Protein 6K63 (pdb70)

B-factor: mean 22.29, std 10.24, range [1.45, 107.23]

Radius of gyration: 31.81 Å; Cα contacts (8 Å, |Δi|>4): 2837; chains: 4; bounding box: 95×74×99 Å

CATH classification: 3.40.140.10 (+1 more: 3.40.140.10)

Nearest PDB structures (foldseek):
  6k63-assembly2_D  TM=1.001E+00  e=1.101E-65  Klebsiella pneumoniae subsp. pneumoniae MGH 78578
  1af2-assembly1_A  TM=9.969E-01  e=6.502E-58  Escherichia coli
  4eg2-assembly2_D  TM=9.544E-01  e=6.667E-39  Vibrio cholerae
  6l08-assembly1_A  TM=9.393E-01  e=1.745E-25  Arabidopsis thaliana
  6l08-assembly1_B  TM=9.240E-01  e=7.165E-24  Arabidopsis thaliana

Foldseek 3Di:
DDALCVVLLVVADPQLSVLCVVQVVPLQRQQKAQLVSLVSSCVSPVDDDLVVQVRCFSVLQSLAAPVPPPDGWKKWFQFPNNMIHIFIWYDFPQADPLQIAHNLNLRVLRCLQVQGQFTQEMETADDDDPLSLQVVCQGPCHQQHWYHYPPDDIDGSCVVAPPHDFVVVVVDDQGPSHFFAQDFDADDDPQSNQFVRLQRRAADPPQPKTKKKWFAFPVGDIFMFTWYATPVGSSTNGGLSSRVSSCSSSNHALVRTDAMEMEIAPPTPDDCVVVSCSRNVSSVHNHYYYDHTD/DLCPVVLVVADPQLSVLCVVQPPDLQNQQKAQLVSLVSSCVSPVDDSQVVQVRCQSVLLSLAAPVPPPDGWKKWFQFPNNMIHIFIWYDFPQADPLQIAHNLNLRVLRCLVVLRQFTQEMETADDDDPLSLQVVCQGPCHQQHWYHYPPDDIDTSCVVAPPDDFVVVVVDDQGRSHFFAQDFDADDDPQSNLFNRLQRRAADPPQPKTKKKWFAFPVGDIFMFTWYATPVGSSTNGGLSSRVSSQSSSNHALVRTDAMEMETAPPTPDDCVVVNCSRNVSRVYRHYYYHHTD/DLCVVVLVPADPQLSVLCVVCPVPLQNQQKFALVSLVSSCVSPVDDNLRVQVSCQSSLQSLAACVPPPRGWKKWWQFPNNMIHIFIWYDFPQADPLQTDHNLNLRVLRCLVVLRQFTQEMETADDDDPLSLQVVCQGPCHQQHWYRYPPDHTDTSCVVAPPHDFPVVVVDDQGRSHFFAQDFDADDDPQRNQFVRLQRRAADVPQPKTKKKWFAFPVGDIFMFTWYATPVGSSTHGGLSSRVSSCSSSPHALVRTAAMEMEIAPPGPDDCVVSNCSRSVSRVYNHYYYHHTD/DCPVVLVVADPLLSVLCVVCPVDLQNQQKAQLVSQVSSCVSDVDDDLVVQVRCFSRLQVLAAPVPPPRGWKKWWQFPNNMIHIFIWYDFPQADPLQTGHNLNLRVLSCLQVQGQATQEMETADDDDPLSLQVVCQAPCHQQYWYHYPPDDIDTSCVVAPPHDFVVVVPDDQGRSHFFAQDFDADDDPQRNQFVRLQRRAADPPQPKTKKKWFAFPVGDIFIFTWYAGPVGSSTNGGLSSRVSSQSSSNHALVRTAAMEMEIAPPTPDDCVVSNCSRNVSSVYNHYYYHHTD

Secondary structure (DSSP, 8-state):
---TTHHHHHTS-HHHHHHHTTTT-STT--SEE-HHHHHHHHHHH---HHHHHHHHHHHHHTT-EETTT----EEEEEETTS-EEEEE-EE-TTS-GGG-B-HHHHHHHHHHHTT---EEEEEESSPPPHHHHHHHTTBTTGGG-EEE-TTS--EEHHHHSTT---GGGGT--S-BTS-----PPP-SSHHHHHHHHHHHT-B-TTT---EEEEEEETTS-EEEEE-B--TTSTTPBPHHHHHHHHHHHTT--GGGEEEEEEEE-TT-SS--HHHHHHHHHHTT----EEEE--/-TTHHHHTTS-HHHHHHHTTTT-STT--SEE-HHHHHHHHHHH---HHHHHHHHHHHHHTT-EETTT----EEEEEETTS-EEEEE-EE-TTS-GGG-B-HHHHHHHHHHHTT---EEEEEESSPPPHHHHHHHTTBTTGGG-EEE-TTS--EEHHHHSTT---GGGGT--S-BTS-----PPP-SSHHHHHHHHHHHT-B-TTT---EEEEEEETTS-EEEEE-B--TTSTT-B-HHHHHHHHHHHTT--GGGEEEEEEEE-TT-SS--HHHHHHHHHHTT---EEEEE--/--SHHHHHTS-HHHHHHHHHHHHSTT--SEE-HHHHHHHHHHH---HHHHHHHHHHHHHTT-EETTT----EEEEEETTS-EEEEE-EE-TTS-GGG-B-HHHHHHHHHHHTT---EEEEEESSPPPHHHHHHHTTBTTGGG-EEE-TTS--EEHHHHSSS---GGGGT--S-BTS-----PPP-SSHHHHHHHHHHHT-B-TTT---EEEEEEETTS-EEEEE-B--TTSTT-B-HHHHHHHHHHHTT--GGGEEEEEEEE-TT-SS--HHHHHHHHHHTT---EEEEE--/--HHHHHTS-HHHHHHHTGGG-STT--SEE-HHHHHHHHHHSS--HHHHHHHHHHHHHTT-EETTT----EEEEEETTS-EEEEE-EE-TTS-GGG-B-HHHHHHHHHHHTT---EEEEEESS---HHHHHHHTTBTTGGG-EEE-SSSPPEEHHHHSTT---GGGGT--S-BTS-----PPP-SSHHHHHHHHHHHT-B-TTT---EEEEEEETTS-EEEEE-B--TTSTT-B-HHHHHHHHHHHTT--GGGEEEEEEEEETT-SS--HHHHHHHHHHTT---EEEEEE-

Organism: Klebsiella pneumoniae subsp. pneumoniae (strain ATCC 700721 / MGH 78578) (NCBI:txid272620)

Sequence (1169 aa):
MHSRFQAALTTLAADLQAAIAPMLADPHFPALLEADQVATLQHATGLDEDALAFALLPLAAACARPDLSHFNVGAIARGVSGRWYFGGNMEFLGATMQQTVHAEQSAISHAWLRGETSLRAITVNYTPCGHCRQFMNELNSGLALRIHLPGREAHALEHYLPDAFGPKDLEIKTLLMDEQDHGFPVSGDALTQAAIQAANRCHAPYSHSPSGVALELKDGTTIFSGSYAENAAFFNPTLPPLQGALNLLSLNGYDYPAIQRAILAEKADAALIQWDATVATLKALGCHNIERVLLGSRFQAALTTLAADLQAAIAPMLADPHFPALLEADQVATLQHATGLDEDALAFALLPLAAACARPDLSHFNVGAIARGVSGRWYFGGNMEFLGATMQQTVHAEQSAISHAWLRGETSLRAITVNYTPCGHCRQFMNELNSGLALRIHLPGREAHALEHYLPDAFGPKDLEIKTLLMDEQDHGFPVSGDALTQAAIQAANRCHAPYSHSPSGVALELKDGTIFSGSYAENAAFFNPTLPPLQGALNLLSLNGYDYPAIQRAILAEKADAALIQWDATVATLKALGCHNIERVLLGGSRFQAALTTLAADLQAAIAPMLADPHFPALLEADQVATLQHATGLDEDALAFALLPLAAACARPDLSHFNVGAIARGVSGRWYFGGNMEFLGATMQQTVHAEQSAISHAWLRGETSLRAITVNYTPCGHCRQFMNELNSGLALRIHLPGREAHALEHYLPDAFGPKDLEIKTLLMMDEQDHGFPVSGDALTQAAIQAANRCHAPYSHSPSGVALELKDGTIFSGSYAENAAFNPTLPPLQGALNLLSLNGYDYPAIQRAILAEKADAALIQWDATVATLKALGCHNIERVLLGRFQAALTTLAADLQAAIAPMLADPHFPALLEADQVATLQHATGLDEDALAFALLPLAAACARPDLSHFNVGAIARGVSGRWYFGGNMEFLGATMQQTVHAEQSAISHAWLRGETSLRAITVNYTPCGHCRQFMNELNSGLALRIHLPGREAHALEHYLPDAFGPKDLEIKTLLMDEQDHGFPVSGDALTQAAIQAANRCHAPYSHSPSGVALELKDGTIFSGSYAENAAFNPTLPPLQGALNLLSLNGYDYPAIQRAILAEKADAALIQWDATVATLKALGCHNIERVLLG

Structure (mmCIF, N/CA/C/O backbone):
data_6K63
#
_entry.id   6K63
#
_cell.length_a   151.748
_cell.length_b   151.748
_cell.length_c   120.155
_cell.angle_alpha   90.00
_cell.angle_beta   90.00
_cell.angle_gamma   120.00
#
_symmetry.space_group_name_H-M   'P 32 2 1'
#
loop_
_entity.id
_entity.type
_entity.pdbx_description
1 polymer 'Cytidine deaminase'
2 non-polymer '1,4-DIETHYLENE DIOXIDE'
3 non-polymer 'ZINC ION'
4 water water
#
loop_
_atom_site.group_PDB
_atom_site.id
_atom_site.type_symbol
_atom_site.label_atom_id
_atom_site.label_alt_id
_atom_site.label_comp_id
_atom_site.label_asym_id
_atom_site.label_entity_id
_atom_site.label_seq_id
_atom_site.pdbx_PDB_ins_code
_atom_site.Cartn_x
_atom_site.Cartn_y
_atom_site.Cartn_z
_atom_site.occupancy
_atom_site.B_iso_or_equiv
_atom_site.auth_seq_id
_atom_site.auth_comp_id
_atom_site.auth_asym_id
_atom_site.auth_atom_id
_atom_site.pdbx_PDB_model_num
ATOM 1 N N . MET A 1 1 ? 54.827 -59.397 28.537 1.00 72.05 1 MET A N 1
ATOM 2 C CA . MET A 1 1 ? 54.987 -58.091 27.908 1.00 73.71 1 MET A CA 1
ATOM 3 C C . MET A 1 1 ? 55.755 -58.212 26.589 1.00 74.99 1 MET A C 1
ATOM 4 O O . MET A 1 1 ? 56.300 -57.227 26.085 1.00 76.86 1 MET A O 1
ATOM 9 N N . HIS A 1 2 ? 55.789 -59.423 26.035 1.00 75.36 2 HIS A N 1
ATOM 10 C CA . HIS A 1 2 ? 56.506 -59.669 24.790 1.00 69.36 2 HIS A CA 1
ATOM 11 C C . HIS A 1 2 ? 55.855 -58.931 23.625 1.00 64.53 2 HIS A C 1
ATOM 12 O O . HIS A 1 2 ? 54.635 -58.754 23.577 1.00 69.57 2 HIS A O 1
ATOM 19 N N . SER A 1 3 ? 56.687 -58.500 22.676 1.00 59.82 3 SER A N 1
ATOM 20 C CA . SER A 1 3 ? 56.182 -57.851 21.465 1.00 48.51 3 SER A CA 1
ATOM 21 C C . SER A 1 3 ? 57.216 -57.980 20.360 1.00 43.09 3 SER A C 1
ATOM 22 O O . SER A 1 3 ? 58.366 -57.559 20.530 1.00 41.64 3 SER A O 1
ATOM 25 N N . ARG A 1 4 ? 56.805 -58.538 19.223 1.00 35.67 4 ARG A N 1
ATOM 26 C CA . ARG A 1 4 ? 57.699 -58.654 18.083 1.00 34.20 4 ARG A CA 1
ATOM 27 C C . ARG A 1 4 ? 58.012 -57.303 17.447 1.00 27.07 4 ARG A C 1
ATOM 28 O O . ARG A 1 4 ? 58.885 -57.243 16.575 1.00 22.05 4 ARG A O 1
ATOM 36 N N . PHE A 1 5 ? 57.345 -56.222 17.873 1.00 21.07 5 PHE A N 1
ATOM 37 C CA . PHE A 1 5 ? 57.518 -54.899 17.282 1.00 25.95 5 PHE A CA 1
ATOM 38 C C . PHE A 1 5 ? 58.455 -53.983 18.066 1.00 23.97 5 PHE A C 1
ATOM 39 O O . PHE A 1 5 ? 58.881 -52.959 17.521 1.00 22.32 5 PHE A O 1
ATOM 47 N N . GLN A 1 6 ? 58.808 -54.335 19.306 1.00 25.51 6 GLN A N 1
ATOM 48 C CA . GLN A 1 6 ? 59.496 -53.400 20.198 1.00 24.37 6 GLN A CA 1
ATOM 49 C C . GLN A 1 6 ? 60.785 -52.867 19.580 1.00 27.14 6 GLN A C 1
ATOM 50 O O . GLN A 1 6 ? 60.978 -51.651 19.471 1.00 22.41 6 GLN A O 1
ATOM 56 N N . ALA A 1 7 ? 61.677 -53.767 19.157 1.00 21.94 7 ALA A N 1
ATOM 57 C CA . ALA A 1 7 ? 62.950 -53.329 18.592 1.00 20.26 7 ALA A CA 1
ATOM 58 C C . ALA A 1 7 ? 62.738 -52.488 17.339 1.00 27.65 7 ALA A C 1
ATOM 59 O O . ALA A 1 7 ? 63.360 -51.429 17.176 1.00 25.80 7 ALA A O 1
ATOM 61 N N . ALA A 1 8 ? 61.861 -52.941 16.433 1.00 19.98 8 ALA A N 1
ATOM 62 C CA . ALA A 1 8 ? 61.606 -52.166 15.219 1.00 16.81 8 ALA A CA 1
ATOM 63 C C . ALA A 1 8 ? 61.015 -50.798 15.548 1.00 17.26 8 ALA A C 1
ATOM 64 O O . ALA A 1 8 ? 61.333 -49.800 14.890 1.00 16.57 8 ALA A O 1
ATOM 66 N N . LEU A 1 9 ? 60.143 -50.736 16.557 1.00 19.47 9 LEU A N 1
ATOM 67 C CA . LEU A 1 9 ? 59.528 -49.469 16.941 1.00 21.83 9 LEU A CA 1
ATOM 68 C C . LEU A 1 9 ? 60.574 -48.424 17.302 1.00 23.86 9 LEU A C 1
ATOM 69 O O . LEU A 1 9 ? 60.434 -47.252 16.935 1.00 19.20 9 LEU A O 1
ATOM 74 N N . THR A 1 10 ? 61.642 -48.834 18.005 1.00 19.26 10 THR A N 1
ATOM 75 C CA . THR A 1 10 ? 62.690 -47.893 18.393 1.00 25.22 10 THR A CA 1
ATOM 76 C C . THR A 1 10 ? 63.326 -47.215 17.193 1.00 23.71 10 THR A C 1
ATOM 77 O O . THR A 1 10 ? 63.897 -46.130 17.344 1.00 33.13 10 THR A O 1
ATOM 81 N N . THR A 1 11 ? 63.250 -47.826 16.011 1.00 26.20 11 THR A N 1
ATOM 82 C CA . THR A 1 11 ? 63.829 -47.261 14.797 1.00 19.47 11 THR A CA 1
ATOM 83 C C . THR A 1 11 ? 62.889 -46.314 14.062 1.00 20.69 11 THR A C 1
ATOM 84 O O . THR A 1 11 ? 63.308 -45.693 13.084 1.00 23.73 11 THR A O 1
ATOM 88 N N . LEU A 1 12 ? 61.639 -46.191 14.494 1.00 20.10 12 LEU A N 1
ATOM 89 C CA . LEU A 1 12 ? 60.670 -45.340 13.820 1.00 17.06 12 LEU A CA 1
ATOM 90 C C . LEU A 1 12 ? 60.717 -43.924 14.390 1.00 13.53 12 LEU A C 1
ATOM 91 O O . LEU A 1 12 ? 61.117 -43.708 15.532 1.00 14.02 12 LEU A O 1
ATOM 96 N N . ALA A 1 13 ? 60.294 -42.956 13.579 1.00 16.68 13 ALA A N 1
ATOM 97 C CA . ALA A 1 13 ? 60.140 -41.592 14.072 1.00 19.53 13 ALA A CA 1
ATOM 98 C C . ALA A 1 13 ? 59.214 -41.573 15.289 1.00 16.26 13 ALA A C 1
ATOM 99 O O . ALA A 1 13 ? 58.304 -42.396 15.414 1.00 10.88 13 ALA A O 1
ATOM 101 N N . ALA A 1 14 ? 59.470 -40.631 16.205 1.00 11.78 14 ALA A N 1
ATOM 102 C CA . ALA A 1 14 ? 58.693 -40.555 17.438 1.00 12.87 14 ALA A CA 1
ATOM 103 C C . ALA A 1 14 ? 57.207 -40.306 17.171 1.00 14.46 14 ALA A C 1
ATOM 104 O O . ALA A 1 14 ? 56.344 -40.848 17.877 1.00 15.19 14 ALA A O 1
ATOM 106 N N . ASP A 1 15 ? 56.878 -39.491 16.164 1.00 13.35 15 ASP A N 1
ATOM 107 C CA . ASP A 1 15 ? 55.460 -39.209 15.937 1.00 13.25 15 ASP A CA 1
ATOM 108 C C . ASP A 1 15 ? 54.723 -40.453 15.435 1.00 13.45 15 ASP A C 1
ATOM 109 O O . ASP A 1 15 ? 53.583 -40.709 15.844 1.00 10.64 15 ASP A O 1
ATOM 114 N N . LEU A 1 16 ? 55.372 -41.264 14.595 1.00 13.81 16 LEU A N 1
ATOM 115 C CA . LEU A 1 16 ? 54.740 -42.494 14.104 1.00 13.64 16 LEU A CA 1
ATOM 116 C C . LEU A 1 16 ? 54.613 -43.535 15.212 1.00 14.69 16 LEU A C 1
ATOM 117 O O . LEU A 1 16 ? 53.587 -44.224 15.312 1.00 14.91 16 LEU A O 1
ATOM 122 N N . GLN A 1 17 ? 55.643 -43.659 16.056 1.00 15.69 17 GLN A N 1
ATOM 123 C CA . GLN A 1 17 ? 55.552 -44.515 17.236 1.00 17.23 17 GLN A CA 1
ATOM 124 C C . GLN A 1 17 ? 54.328 -44.174 18.072 1.00 21.38 17 GLN A C 1
ATOM 125 O O . GLN A 1 17 ? 53.549 -45.059 18.449 1.00 21.09 17 GLN A O 1
ATOM 131 N N . ALA A 1 18 ? 54.162 -42.890 18.401 1.00 16.19 18 ALA A N 1
ATOM 132 C CA . ALA A 1 18 ? 53.027 -42.490 19.223 1.00 17.96 18 ALA A CA 1
ATOM 133 C C . ALA A 1 18 ? 51.712 -42.777 18.512 1.00 17.21 18 ALA A C 1
ATOM 134 O O . ALA A 1 18 ? 50.751 -43.236 19.137 1.00 16.80 18 ALA A O 1
ATOM 136 N N . ALA A 1 19 ? 51.659 -42.536 17.197 1.00 15.60 19 ALA A N 1
ATOM 137 C CA . ALA A 1 19 ? 50.407 -42.703 16.454 1.00 18.75 19 ALA A CA 1
ATOM 138 C C . ALA A 1 19 ? 49.998 -44.167 16.348 1.00 19.12 19 ALA A C 1
ATOM 139 O O . ALA A 1 19 ? 48.814 -44.500 16.467 1.00 19.70 19 ALA A O 1
ATOM 141 N N . ILE A 1 20 ? 50.951 -45.055 16.096 1.00 17.79 20 ILE A N 1
ATOM 142 C CA . ILE A 1 20 ? 50.597 -46.446 15.868 1.00 16.77 20 ILE A CA 1
ATOM 143 C C . ILE A 1 20 ? 50.550 -47.276 17.149 1.00 23.92 20 ILE A C 1
ATOM 144 O O . ILE A 1 20 ? 49.948 -48.363 17.149 1.00 20.96 20 ILE A O 1
ATOM 149 N N . ALA A 1 21 ? 51.155 -46.794 18.240 1.00 22.79 21 ALA A N 1
ATOM 150 C CA . ALA A 1 21 ? 51.161 -47.533 19.504 1.00 28.23 21 ALA A CA 1
ATOM 151 C C . ALA A 1 21 ? 49.787 -48.040 19.922 1.00 22.75 21 ALA A C 1
ATOM 152 O O . ALA A 1 21 ? 49.673 -49.233 20.243 1.00 28.06 21 ALA A O 1
ATOM 154 N N . PRO A 1 22 ? 48.720 -47.229 19.939 1.00 27.22 22 PRO A N 1
ATOM 155 C CA . PRO A 1 22 ? 47.402 -47.796 20.273 1.00 27.30 22 PRO A CA 1
ATOM 156 C C . PRO A 1 22 ? 46.961 -48.899 19.322 1.00 29.47 22 PRO A C 1
ATOM 157 O O . PRO A 1 22 ? 46.212 -49.796 19.734 1.00 28.00 22 PRO A O 1
ATOM 161 N N . MET A 1 23 ? 47.403 -48.866 18.062 1.00 23.36 23 MET A N 1
ATOM 162 C CA . MET A 1 23 ? 46.978 -49.889 17.115 1.00 23.76 23 MET A CA 1
ATOM 163 C C . MET A 1 23 ? 47.717 -51.199 17.335 1.00 21.73 23 MET A C 1
ATOM 164 O O . MET A 1 23 ? 47.160 -52.271 17.073 1.00 27.14 23 MET A O 1
ATOM 169 N N . LEU A 1 24 ? 48.955 -51.142 17.814 1.00 25.00 24 LEU A N 1
ATOM 170 C CA . LEU A 1 24 ? 49.762 -52.332 18.044 1.00 23.43 24 LEU A CA 1
ATOM 171 C C . LEU A 1 24 ? 49.600 -52.903 19.450 1.00 33.08 24 LEU A C 1
ATOM 172 O O . LEU A 1 24 ? 50.312 -53.850 19.798 1.00 29.72 24 LEU A O 1
ATOM 177 N N . ALA A 1 25 ? 48.710 -52.340 20.271 1.00 30.71 25 ALA A N 1
ATOM 178 C CA . ALA A 1 25 ? 48.594 -52.801 21.654 1.00 39.99 25 ALA A CA 1
ATOM 179 C C . ALA A 1 25 ? 48.143 -54.257 21.717 1.00 39.74 25 ALA A C 1
ATOM 180 O O . ALA A 1 25 ? 48.638 -55.033 22.543 1.00 37.08 25 ALA A O 1
ATOM 182 N N . ASP A 1 26 ? 47.212 -54.641 20.856 1.00 40.69 26 ASP A N 1
ATOM 183 C CA . ASP A 1 26 ? 46.779 -56.029 20.784 1.00 32.08 26 ASP A CA 1
ATOM 184 C C . ASP A 1 26 ? 47.953 -56.910 20.364 1.00 34.79 26 ASP A C 1
ATOM 185 O O . ASP A 1 26 ? 48.589 -56.638 19.338 1.00 34.06 26 ASP A O 1
ATOM 190 N N . PRO A 1 27 ? 48.283 -57.958 21.128 1.00 48.78 27 PRO A N 1
ATOM 191 C CA . PRO A 1 27 ? 49.355 -58.869 20.687 1.00 34.46 27 PRO A CA 1
ATOM 192 C C . PRO A 1 27 ? 49.079 -59.501 19.334 1.00 45.74 27 PRO A C 1
ATOM 193 O O . PRO A 1 27 ? 50.027 -59.837 18.609 1.00 37.66 27 PRO A O 1
ATOM 197 N N . HIS A 1 28 ? 47.807 -59.668 18.969 1.00 31.89 28 HIS A N 1
ATOM 198 C CA . HIS A 1 28 ? 47.418 -60.245 17.689 1.00 30.44 28 HIS A CA 1
ATOM 199 C C . HIS A 1 28 ? 46.883 -59.168 16.757 1.00 26.98 28 HIS A C 1
ATOM 200 O O . HIS A 1 28 ? 45.887 -59.355 16.058 1.00 31.38 28 HIS A O 1
ATOM 207 N N . PHE A 1 29 ? 47.558 -58.019 16.772 1.00 29.34 29 PHE A N 1
ATOM 208 C CA . PHE A 1 29 ? 47.362 -56.988 15.770 1.00 30.91 29 PHE A CA 1
ATOM 209 C C . PHE A 1 29 ? 47.411 -57.621 14.380 1.00 18.64 29 PHE A C 1
ATOM 210 O O . PHE A 1 29 ? 48.332 -58.406 14.094 1.00 20.96 29 PHE A O 1
ATOM 218 N N . PRO A 1 30 ? 46.440 -57.337 13.508 1.00 18.33 30 PRO A N 1
ATOM 219 C CA . PRO A 1 30 ? 46.308 -58.101 12.258 1.00 17.59 30 PRO A CA 1
ATOM 220 C C . PRO A 1 30 ? 47.281 -57.727 11.147 1.00 19.78 30 PRO A C 1
ATOM 221 O O . PRO A 1 30 ? 47.145 -58.274 10.042 1.00 13.95 30 PRO A O 1
ATOM 225 N N . ALA A 1 31 ? 48.244 -56.820 11.376 1.00 13.97 31 ALA A N 1
ATOM 226 C CA . ALA A 1 31 ? 49.279 -56.514 10.375 1.00 11.80 31 ALA A CA 1
ATOM 227 C C . ALA A 1 31 ? 48.678 -55.947 9.091 1.00 15.74 31 ALA A C 1
ATOM 228 O O . ALA A 1 31 ? 49.175 -56.185 7.980 1.00 16.09 31 ALA A O 1
ATOM 230 N N . LEU A 1 32 ? 47.590 -55.202 9.243 1.00 13.04 32 LEU A N 1
ATOM 231 C CA . LEU A 1 32 ? 46.977 -54.466 8.153 1.00 12.54 32 LEU A CA 1
ATOM 232 C C . LEU A 1 32 ? 46.386 -53.203 8.755 1.00 17.19 32 LEU A C 1
ATOM 233 O O . LEU A 1 32 ? 46.140 -53.132 9.962 1.00 19.54 32 LEU A O 1
ATOM 238 N N . LEU A 1 33 ? 46.170 -52.198 7.915 1.00 11.92 33 LEU A N 1
ATOM 239 C CA . LEU A 1 33 ? 45.600 -50.938 8.365 1.00 18.20 33 LEU A CA 1
ATOM 240 C C . LEU A 1 33 ? 44.319 -50.673 7.596 1.00 17.48 33 LEU A C 1
ATOM 241 O O . LEU A 1 33 ? 44.317 -50.734 6.364 1.00 15.60 33 LEU A O 1
ATOM 246 N N . GLU A 1 34 ? 43.238 -50.384 8.320 1.00 19.68 34 GLU A N 1
ATOM 247 C CA . GLU A 1 34 ? 42.029 -49.915 7.659 1.00 20.35 34 GLU A CA 1
ATOM 248 C C . GLU A 1 34 ? 42.294 -48.545 7.052 1.00 21.58 34 GLU A C 1
ATOM 249 O O . GLU A 1 34 ? 43.236 -47.847 7.440 1.00 15.55 34 GLU A O 1
ATOM 255 N N . ALA A 1 35 ? 41.464 -48.169 6.074 1.00 15.08 35 ALA A N 1
ATOM 256 C CA . ALA A 1 35 ? 41.639 -46.871 5.427 1.00 16.36 35 ALA A CA 1
ATOM 257 C C . ALA A 1 35 ? 41.593 -45.738 6.445 1.00 24.68 35 ALA A C 1
ATOM 258 O O . ALA A 1 35 ? 42.350 -44.765 6.335 1.00 17.07 35 ALA A O 1
ATOM 260 N N . ASP A 1 36 ? 40.716 -45.854 7.448 1.00 14.18 36 ASP A N 1
ATOM 261 C CA . ASP A 1 36 ? 40.619 -44.831 8.479 1.00 23.99 36 ASP A CA 1
ATOM 262 C C . ASP A 1 36 ? 41.872 -44.798 9.348 1.00 21.18 36 ASP A C 1
ATOM 263 O O . ASP A 1 36 ? 42.255 -43.734 9.845 1.00 21.07 36 ASP A O 1
ATOM 268 N N . GLN A 1 37 ? 42.531 -45.942 9.521 1.00 14.49 37 GLN A N 1
ATOM 269 C CA . GLN A 1 37 ? 43.773 -45.967 10.276 1.00 20.42 37 GLN A CA 1
ATOM 270 C C . GLN A 1 37 ? 44.920 -45.356 9.479 1.00 19.29 37 GLN A C 1
ATOM 271 O O . GLN A 1 37 ? 45.776 -44.675 10.051 1.00 21.27 37 GLN A O 1
ATOM 277 N N . VAL A 1 38 ? 44.959 -45.586 8.162 1.00 13.13 38 VAL A N 1
ATOM 278 C CA . VAL A 1 38 ? 45.938 -44.888 7.330 1.00 18.09 38 VAL A CA 1
ATOM 279 C C . VAL A 1 38 ? 45.772 -43.379 7.471 1.00 17.16 38 VAL A C 1
ATOM 280 O O . VAL A 1 38 ? 46.757 -42.643 7.602 1.00 15.59 38 VAL A O 1
ATOM 284 N N . ALA A 1 39 ? 44.525 -42.896 7.442 1.00 16.78 39 ALA A N 1
ATOM 285 C CA . ALA A 1 39 ? 44.272 -41.463 7.581 1.00 17.46 39 ALA A CA 1
ATOM 286 C C . ALA A 1 39 ? 44.714 -40.954 8.946 1.00 15.89 39 ALA A C 1
ATOM 287 O O . ALA A 1 39 ? 45.273 -39.855 9.060 1.00 17.91 39 ALA A O 1
ATOM 289 N N . THR A 1 40 ? 44.490 -41.750 9.991 1.00 14.35 40 THR A N 1
ATOM 290 C CA . THR A 1 40 ? 44.886 -41.338 11.330 1.00 21.19 40 THR A CA 1
ATOM 291 C C . THR A 1 40 ? 46.396 -41.207 11.437 1.00 18.81 40 THR A C 1
ATOM 292 O O . THR A 1 40 ? 46.902 -40.240 12.018 1.00 18.69 40 THR A O 1
ATOM 296 N N . LEU A 1 41 ? 47.137 -42.155 10.858 1.00 13.63 41 LEU A N 1
ATOM 297 C CA . LEU A 1 41 ? 48.594 -42.059 10.894 1.00 16.32 41 LEU A CA 1
ATOM 298 C C . LEU A 1 41 ? 49.095 -40.876 10.065 1.00 13.63 41 LEU A C 1
ATOM 299 O O . LEU A 1 41 ? 50.034 -40.179 10.475 1.00 17.11 41 LEU A O 1
ATOM 304 N N . GLN A 1 42 ? 48.485 -40.626 8.902 1.00 11.09 42 GLN A N 1
ATOM 305 C CA . GLN A 1 42 ? 48.892 -39.471 8.098 1.00 15.34 42 GLN A CA 1
ATOM 306 C C . GLN A 1 42 ? 48.681 -38.167 8.856 1.00 16.90 42 GLN A C 1
ATOM 307 O O . GLN A 1 42 ? 49.536 -37.273 8.825 1.00 19.11 42 GLN A O 1
ATOM 313 N N . HIS A 1 43 ? 47.540 -38.040 9.531 1.00 17.19 43 HIS A N 1
ATOM 314 C CA . HIS A 1 43 ? 47.270 -36.856 10.344 1.00 21.16 43 HIS A CA 1
ATOM 315 C C . HIS A 1 43 ? 48.284 -36.704 11.471 1.00 21.95 43 HIS A C 1
ATOM 316 O O . HIS A 1 43 ? 48.760 -35.596 11.747 1.00 20.69 43 HIS A O 1
ATOM 323 N N . ALA A 1 44 ? 48.632 -37.804 12.131 1.00 13.85 44 ALA A N 1
ATOM 324 C CA . ALA A 1 44 ? 49.488 -37.749 13.306 1.00 17.72 44 ALA A CA 1
ATOM 325 C C . ALA A 1 44 ? 50.965 -37.629 12.967 1.00 16.49 44 ALA A C 1
ATOM 326 O O . ALA A 1 44 ? 51.764 -37.384 13.879 1.00 14.08 44 ALA A O 1
ATOM 328 N N . THR A 1 45 ? 51.343 -37.796 11.688 1.00 13.78 45 THR A N 1
ATOM 329 C CA . THR A 1 45 ? 52.720 -37.662 11.238 1.00 16.91 45 THR A CA 1
ATOM 330 C C . THR A 1 45 ? 52.934 -36.589 10.176 1.00 19.85 45 THR A C 1
ATOM 331 O O . THR A 1 45 ? 54.075 -36.163 9.988 1.00 14.80 45 THR A O 1
ATOM 335 N N . GLY A 1 46 ? 51.892 -36.166 9.464 1.00 20.41 46 GLY A N 1
ATOM 336 C CA . GLY A 1 46 ? 52.049 -35.281 8.329 1.00 19.86 46 GLY A CA 1
ATOM 337 C C . GLY A 1 46 ? 52.618 -35.916 7.077 1.00 20.34 46 GLY A C 1
ATOM 338 O O . GLY A 1 46 ? 52.831 -35.209 6.093 1.00 21.36 46 GLY A O 1
ATOM 339 N N . LEU A 1 47 ? 52.885 -37.218 7.072 1.00 21.16 47 LEU A N 1
ATOM 340 C CA . LEU A 1 47 ? 53.483 -37.853 5.902 1.00 16.82 47 LEU A CA 1
ATOM 341 C C . LEU A 1 47 ? 52.438 -38.059 4.811 1.00 18.79 47 LEU A C 1
ATOM 342 O O . LEU A 1 47 ? 51.283 -38.390 5.100 1.00 18.99 47 LEU A O 1
ATOM 347 N N . ASP A 1 48 ? 52.837 -37.864 3.551 1.00 22.39 48 ASP A N 1
ATOM 348 C CA . ASP A 1 48 ? 51.963 -38.320 2.481 1.00 23.33 48 ASP A CA 1
ATOM 349 C C . ASP A 1 48 ? 52.005 -39.848 2.415 1.00 22.03 48 ASP A C 1
ATOM 350 O O . ASP A 1 48 ? 52.752 -40.513 3.143 1.00 15.26 48 ASP A O 1
ATOM 355 N N . GLU A 1 49 ? 51.172 -40.413 1.542 1.00 16.93 49 GLU A N 1
ATOM 356 C CA . GLU A 1 49 ? 50.956 -41.857 1.547 1.00 17.60 49 GLU A CA 1
ATOM 357 C C . GLU A 1 49 ? 52.236 -42.625 1.246 1.00 16.92 49 GLU A C 1
ATOM 358 O O . GLU A 1 49 ? 52.553 -43.601 1.935 1.00 16.58 49 GLU A O 1
ATOM 364 N N . ASP A 1 50 ? 52.979 -42.220 0.205 1.00 13.50 50 ASP A N 1
ATOM 365 C CA . ASP A 1 50 ? 54.196 -42.956 -0.143 1.00 14.78 50 ASP A CA 1
ATOM 366 C C . ASP A 1 50 ? 55.190 -42.968 1.014 1.00 17.28 50 ASP A C 1
ATOM 367 O O . ASP A 1 50 ? 55.782 -44.012 1.325 1.00 13.95 50 ASP A O 1
ATOM 372 N N . ALA A 1 51 ? 55.392 -41.813 1.663 1.00 14.33 51 ALA A N 1
ATOM 373 C CA . ALA A 1 51 ? 56.384 -41.726 2.732 1.00 14.56 51 ALA A CA 1
ATOM 374 C C . ALA A 1 51 ? 55.946 -42.523 3.955 1.00 11.34 51 ALA A C 1
ATOM 375 O O . ALA A 1 51 ? 56.777 -43.140 4.633 1.00 15.31 51 ALA A O 1
ATOM 377 N N . LEU A 1 52 ? 54.644 -42.524 4.254 1.00 13.46 52 LEU A N 1
ATOM 378 C CA . LEU A 1 52 ? 54.158 -43.313 5.377 1.00 13.23 52 LEU A CA 1
ATOM 379 C C . LEU A 1 52 ? 54.360 -44.800 5.116 1.00 15.03 52 LEU A C 1
ATOM 380 O O . LEU A 1 52 ? 54.763 -45.545 6.018 1.00 12.74 52 LEU A O 1
ATOM 385 N N . ALA A 1 53 ? 54.103 -45.245 3.882 1.00 12.27 53 ALA A N 1
ATOM 386 C CA . ALA A 1 53 ? 54.331 -46.646 3.542 1.00 15.61 53 ALA A CA 1
ATOM 387 C C . ALA A 1 53 ? 55.794 -47.021 3.749 1.00 15.36 53 ALA A C 1
ATOM 388 O O . ALA A 1 53 ? 56.102 -48.047 4.369 1.00 11.79 53 ALA A O 1
ATOM 390 N N . PHE A 1 54 ? 56.715 -46.186 3.253 1.00 12.25 54 PHE A N 1
ATOM 391 C CA . PHE A 1 54 ? 58.136 -46.438 3.493 1.00 14.17 54 PHE A CA 1
ATOM 392 C C . PHE A 1 54 ? 58.434 -46.495 4.986 1.00 14.22 54 PHE A C 1
ATOM 393 O O . PHE A 1 54 ? 59.156 -47.382 5.453 1.00 12.27 54 PHE A O 1
ATOM 401 N N . ALA A 1 55 ? 57.864 -45.565 5.758 1.00 15.32 55 ALA A N 1
ATOM 402 C CA . ALA A 1 55 ? 58.186 -45.492 7.181 1.00 14.98 55 ALA A CA 1
ATOM 403 C C . ALA A 1 55 ? 57.659 -46.702 7.945 1.00 13.25 55 ALA A C 1
ATOM 404 O O . ALA A 1 55 ? 58.194 -47.044 9.006 1.00 14.59 55 ALA A O 1
ATOM 406 N N . LEU A 1 56 ? 56.631 -47.369 7.419 1.00 14.32 56 LEU A N 1
ATOM 407 C CA . LEU A 1 56 ? 56.053 -48.536 8.074 1.00 11.45 56 LEU A CA 1
ATOM 408 C C . LEU A 1 56 ? 56.781 -49.827 7.748 1.00 11.63 56 LEU A C 1
ATOM 409 O O . LEU A 1 56 ? 56.554 -50.828 8.435 1.00 15.56 56 LEU A O 1
ATOM 414 N N . LEU A 1 57 ? 57.622 -49.836 6.713 1.00 12.29 57 LEU A N 1
ATOM 415 C CA . LEU A 1 57 ? 58.286 -51.072 6.295 1.00 11.31 57 LEU A CA 1
ATOM 416 C C . LEU A 1 57 ? 59.008 -51.820 7.413 1.00 13.79 57 LEU A C 1
ATOM 417 O O . LEU A 1 57 ? 58.959 -53.060 7.403 1.00 12.14 57 LEU A O 1
ATOM 422 N N . PRO A 1 58 ? 59.703 -51.172 8.368 1.00 13.81 58 PRO A N 1
ATOM 423 C CA . PRO A 1 58 ? 60.327 -51.955 9.445 1.00 15.30 58 PRO A CA 1
ATOM 424 C C . PRO A 1 58 ? 59.335 -52.745 10.281 1.00 12.87 58 PRO A C 1
ATOM 425 O O . PRO A 1 58 ? 59.720 -53.784 10.838 1.00 10.74 58 PRO A O 1
ATOM 429 N N . LEU A 1 59 ? 58.076 -52.291 10.405 1.00 12.14 59 LEU A N 1
ATOM 430 C CA . LEU A 1 59 ? 57.095 -53.079 11.153 1.00 13.06 59 LEU A CA 1
ATOM 431 C C . LEU A 1 59 ? 56.643 -54.299 10.359 1.00 13.55 59 LEU A C 1
ATOM 432 O O . LEU A 1 59 ? 56.392 -55.362 10.941 1.00 16.39 59 LEU A O 1
ATOM 437 N N . ALA A 1 60 ? 56.515 -54.160 9.034 1.00 11.98 60 ALA A N 1
ATOM 438 C CA . ALA A 1 60 ? 56.238 -55.321 8.197 1.00 13.46 60 ALA A CA 1
ATOM 439 C C . ALA A 1 60 ? 57.386 -56.315 8.265 1.00 11.42 60 ALA A C 1
ATOM 440 O O . ALA A 1 60 ? 57.171 -57.516 8.469 1.00 13.90 60 ALA A O 1
ATOM 442 N N . ALA A 1 61 ? 58.625 -55.823 8.123 1.00 13.17 61 ALA A N 1
ATOM 443 C CA . ALA A 1 61 ? 59.787 -56.709 8.184 1.00 15.16 61 ALA A CA 1
ATOM 444 C C . ALA A 1 61 ? 59.880 -57.411 9.532 1.00 12.28 61 ALA A C 1
ATOM 445 O O . ALA A 1 61 ? 60.334 -58.557 9.609 1.00 13.60 61 ALA A O 1
ATOM 447 N N . ALA A 1 62 ? 59.438 -56.750 10.599 1.00 11.89 62 ALA A N 1
ATOM 448 C CA . ALA A 1 62 ? 59.435 -57.374 11.916 1.00 12.32 62 ALA A CA 1
ATOM 449 C C . ALA A 1 62 ? 58.427 -58.516 12.018 1.00 17.57 62 ALA A C 1
ATOM 450 O O . ALA A 1 62 ? 58.523 -59.316 12.955 1.00 15.72 62 ALA A O 1
ATOM 452 N N . CYS A 1 63 ? 57.457 -58.604 11.094 1.00 11.41 63 CYS A N 1
ATOM 453 C CA . CYS A 1 63 ? 56.545 -59.750 11.052 1.00 13.06 63 CYS A CA 1
ATOM 454 C C . CYS A 1 63 ? 57.146 -60.961 10.349 1.00 13.86 63 CYS A C 1
ATOM 455 O O . CYS A 1 63 ? 56.563 -62.047 10.412 1.00 17.10 63 CYS A O 1
ATOM 458 N N . ALA A 1 64 ? 58.281 -60.805 9.677 1.00 11.82 64 ALA A N 1
ATOM 459 C CA . ALA A 1 64 ? 58.816 -61.873 8.848 1.00 13.23 64 ALA A CA 1
ATOM 460 C C . ALA A 1 64 ? 59.363 -63.014 9.706 1.00 11.20 64 ALA A C 1
ATOM 461 O O . ALA A 1 64 ? 59.663 -62.846 10.891 1.00 11.59 64 ALA A O 1
ATOM 463 N N . ARG A 1 65 ? 59.489 -64.191 9.088 1.00 12.07 65 ARG A N 1
ATOM 464 C CA . ARG A 1 65 ? 60.066 -65.380 9.727 1.00 12.65 65 ARG A CA 1
ATOM 465 C C . ARG A 1 65 ? 61.198 -65.940 8.855 1.00 13.69 65 ARG A C 1
ATOM 466 O O . ARG A 1 65 ? 61.105 -67.052 8.311 1.00 12.62 65 ARG A O 1
ATOM 474 N N . PRO A 1 66 ? 62.301 -65.200 8.724 1.00 12.29 66 PRO A N 1
ATOM 475 C CA . PRO A 1 66 ? 63.458 -65.713 7.960 1.00 12.72 66 PRO A CA 1
ATOM 476 C C . PRO A 1 66 ? 64.306 -66.670 8.790 1.00 14.04 66 PRO A C 1
ATOM 477 O O . PRO A 1 66 ? 65.470 -66.401 9.119 1.00 15.59 66 PRO A O 1
ATOM 481 N N . ASP A 1 67 ? 63.723 -67.831 9.123 1.00 12.81 67 ASP A N 1
ATOM 482 C CA . ASP A 1 67 ? 64.373 -68.746 10.062 1.00 14.37 67 ASP A CA 1
ATOM 483 C C . ASP A 1 67 ? 65.695 -69.291 9.536 1.00 12.11 67 ASP A C 1
ATOM 484 O O . ASP A 1 67 ? 66.548 -69.703 10.331 1.00 9.95 67 ASP A O 1
ATOM 489 N N . LEU A 1 68 ? 65.880 -69.343 8.215 1.00 10.98 68 LEU A N 1
ATOM 490 C CA . LEU A 1 68 ? 67.164 -69.785 7.675 1.00 11.32 68 LEU A CA 1
ATOM 491 C C . LEU A 1 68 ? 68.169 -68.631 7.593 1.00 12.89 68 LEU A C 1
ATOM 492 O O . LEU A 1 68 ? 69.250 -68.691 8.193 1.00 12.27 68 LEU A O 1
ATOM 497 N N . SER A 1 69 ? 67.828 -67.566 6.859 1.00 9.97 69 SER A N 1
ATOM 498 C CA . SER A 1 69 ? 68.807 -66.533 6.536 1.00 16.89 69 SER A CA 1
ATOM 499 C C . SER A 1 69 ? 68.966 -65.470 7.619 1.00 13.41 69 SER A C 1
ATOM 500 O O . SER A 1 69 ? 69.999 -64.791 7.639 1.00 14.08 69 SER A O 1
ATOM 503 N N . HIS A 1 70 ? 67.972 -65.301 8.494 1.00 10.90 70 HIS A N 1
ATOM 504 C CA . HIS A 1 70 ? 67.898 -64.201 9.467 1.00 13.23 70 HIS A CA 1
ATOM 505 C C . HIS A 1 70 ? 67.813 -62.836 8.794 1.00 16.76 70 HIS A C 1
ATOM 506 O O . HIS A 1 70 ? 68.044 -61.808 9.441 1.00 12.57 70 HIS A O 1
ATOM 513 N N . PHE A 1 71 ? 67.473 -62.792 7.507 1.00 12.99 71 PHE A N 1
ATOM 514 C CA . PHE A 1 71 ? 67.376 -61.530 6.772 1.00 14.18 71 PHE A CA 1
ATOM 515 C C . PHE A 1 71 ? 65.906 -61.146 6.622 1.00 12.69 71 PHE A C 1
ATOM 516 O O . PHE A 1 71 ? 65.227 -61.621 5.709 1.00 10.50 71 PHE A O 1
ATOM 524 N N . ASN A 1 72 ? 65.422 -60.269 7.501 1.00 13.22 72 ASN A N 1
ATOM 525 C CA . ASN A 1 72 ? 64.017 -59.868 7.472 1.00 13.76 72 ASN A CA 1
ATOM 526 C C . ASN A 1 72 ? 63.747 -58.965 6.279 1.00 16.65 72 ASN A C 1
ATOM 527 O O . ASN A 1 72 ? 64.500 -58.025 6.025 1.00 12.44 72 ASN A O 1
ATOM 532 N N . VAL A 1 73 ? 62.672 -59.253 5.544 1.00 10.87 73 VAL A N 1
ATOM 533 C CA . VAL A 1 73 ? 62.237 -58.424 4.424 1.00 11.33 73 VAL A CA 1
ATOM 534 C C . VAL A 1 73 ? 60.772 -58.075 4.639 1.00 10.94 73 VAL A C 1
ATOM 535 O O . VAL A 1 73 ? 59.968 -58.935 5.007 1.00 10.98 73 VAL A O 1
ATOM 539 N N . GLY A 1 74 ? 60.422 -56.821 4.404 1.00 9.71 74 GLY A N 1
ATOM 540 C CA . GLY A 1 74 ? 59.049 -56.406 4.595 1.00 12.13 74 GLY A CA 1
ATOM 541 C C . GLY A 1 74 ? 58.457 -55.848 3.326 1.00 14.97 74 GLY A C 1
ATOM 542 O O . GLY A 1 74 ? 59.193 -55.515 2.396 1.00 12.79 74 GLY A O 1
ATOM 543 N N . ALA A 1 75 ? 57.131 -55.746 3.271 1.00 11.43 75 ALA A N 1
ATOM 544 C CA . ALA A 1 75 ? 56.473 -55.190 2.099 1.00 11.70 75 ALA A CA 1
ATOM 545 C C . ALA A 1 75 ? 55.105 -54.697 2.520 1.00 13.44 75 ALA A C 1
ATOM 546 O O . ALA A 1 75 ? 54.504 -55.226 3.456 1.00 11.82 75 ALA A O 1
ATOM 548 N N . ILE A 1 76 ? 54.606 -53.696 1.809 1.00 12.82 76 ILE A N 1
ATOM 549 C CA . ILE A 1 76 ? 53.275 -53.173 2.066 1.00 12.11 76 ILE A CA 1
ATOM 550 C C . ILE A 1 76 ? 52.520 -53.101 0.747 1.00 16.63 76 ILE A C 1
ATOM 551 O O . ILE A 1 76 ? 52.959 -52.418 -0.188 1.00 14.67 76 ILE A O 1
ATOM 556 N N . ALA A 1 77 ? 51.403 -53.828 0.666 1.00 12.15 77 ALA A N 1
ATOM 557 C CA . ALA A 1 77 ? 50.522 -53.829 -0.495 1.00 15.65 77 ALA A CA 1
ATOM 558 C C . ALA A 1 77 ? 49.353 -52.891 -0.231 1.00 14.33 77 ALA A C 1
ATOM 559 O O . ALA A 1 77 ? 48.670 -53.015 0.789 1.00 13.50 77 ALA A O 1
ATOM 561 N N . ARG A 1 78 ? 49.122 -51.961 -1.145 1.00 15.80 78 ARG A N 1
ATOM 562 C CA . ARG A 1 78 ? 48.136 -50.910 -0.941 1.00 14.60 78 ARG A CA 1
ATOM 563 C C . ARG A 1 78 ? 46.909 -51.224 -1.794 1.00 17.92 78 ARG A C 1
ATOM 564 O O . ARG A 1 78 ? 46.984 -51.223 -3.025 1.00 15.94 78 ARG A O 1
ATOM 572 N N . GLY A 1 79 ? 45.788 -51.562 -1.120 1.00 18.07 79 GLY A N 1
ATOM 573 C CA . GLY A 1 79 ? 44.589 -51.976 -1.823 1.00 19.29 79 GLY A CA 1
ATOM 574 C C . GLY A 1 79 ? 43.836 -50.804 -2.419 1.00 22.78 79 GLY A C 1
ATOM 575 O O . GLY A 1 79 ? 43.963 -49.665 -1.979 1.00 19.69 79 GLY A O 1
ATOM 576 N N . VAL A 1 80 ? 43.042 -51.080 -3.460 1.00 22.49 80 VAL A N 1
ATOM 577 C CA . VAL A 1 80 ? 42.223 -50.005 -4.005 1.00 19.12 80 VAL A CA 1
ATOM 578 C C . VAL A 1 80 ? 41.162 -49.579 -3.003 1.00 23.34 80 VAL A C 1
ATOM 579 O O . VAL A 1 80 ? 40.644 -48.459 -3.093 1.00 26.29 80 VAL A O 1
ATOM 583 N N . SER A 1 81 ? 40.844 -50.437 -2.028 1.00 16.97 81 SER A N 1
ATOM 584 C CA . SER A 1 81 ? 39.913 -50.065 -0.967 1.00 19.61 81 SER A CA 1
ATOM 585 C C . SER A 1 81 ? 40.474 -48.989 -0.045 1.00 25.85 81 SER A C 1
ATOM 586 O O . SER A 1 81 ? 39.710 -48.384 0.712 1.00 23.32 81 SER A O 1
ATOM 589 N N . GLY A 1 82 ? 41.782 -48.740 -0.085 1.00 21.07 82 GLY A N 1
ATOM 590 C CA . GLY A 1 82 ? 42.423 -47.871 0.878 1.00 21.52 82 GLY A CA 1
ATOM 591 C C . GLY A 1 82 ? 43.022 -48.583 2.072 1.00 20.00 82 GLY A C 1
ATOM 592 O O . GLY A 1 82 ? 43.684 -47.933 2.894 1.00 21.39 82 GLY A O 1
ATOM 593 N N . ARG A 1 83 ? 42.790 -49.883 2.212 1.00 18.56 83 ARG A N 1
ATOM 594 C CA . ARG A 1 83 ? 43.481 -50.677 3.216 1.00 18.05 83 ARG A CA 1
ATOM 595 C C . ARG A 1 83 ? 44.879 -51.036 2.732 1.00 16.61 83 ARG A C 1
ATOM 596 O O . ARG A 1 83 ? 45.103 -51.255 1.538 1.00 15.92 83 ARG A O 1
ATOM 604 N N . TRP A 1 84 ? 45.815 -51.107 3.681 1.00 16.84 84 TRP A N 1
ATOM 605 C CA . TRP A 1 84 ? 47.201 -51.501 3.440 1.00 15.31 84 TRP A CA 1
ATOM 606 C C . TRP A 1 84 ? 47.476 -52.797 4.181 1.00 10.25 84 TRP A C 1
ATOM 607 O O . TRP A 1 84 ? 46.998 -52.986 5.297 1.00 12.56 84 TRP A O 1
ATOM 618 N N . TYR A 1 85 ? 48.247 -53.690 3.565 1.00 10.26 85 TYR A N 1
ATOM 619 C CA . TYR A 1 85 ? 48.503 -55.004 4.138 1.00 9.82 85 TYR A CA 1
ATOM 620 C C . TYR A 1 85 ? 50.011 -55.236 4.229 1.00 11.22 85 TYR A C 1
ATOM 621 O O . TYR A 1 85 ? 50.731 -55.063 3.236 1.00 13.84 85 TYR A O 1
ATOM 630 N N . PHE A 1 86 ? 50.483 -55.605 5.419 1.00 10.85 86 PHE A N 1
ATOM 631 C CA . PHE A 1 86 ? 51.880 -55.972 5.630 1.00 10.50 86 PHE A CA 1
ATOM 632 C C . PHE A 1 86 ? 52.178 -57.354 5.057 1.00 13.55 86 PHE A C 1
ATOM 633 O O . PHE A 1 86 ? 51.329 -58.248 5.052 1.00 14.26 86 PHE A O 1
ATOM 641 N N . GLY A 1 87 ? 53.413 -57.535 4.614 1.00 9.75 87 GLY A N 1
ATOM 642 C CA . GLY A 1 87 ? 53.932 -58.860 4.339 1.00 11.57 87 GLY A CA 1
ATOM 643 C C . GLY A 1 87 ? 55.353 -58.978 4.851 1.00 10.49 87 GLY A C 1
ATOM 644 O O . GLY A 1 87 ? 56.076 -57.986 4.965 1.00 11.59 87 GLY A O 1
ATOM 645 N N . GLY A 1 88 ? 55.744 -60.202 5.165 1.00 10.65 88 GLY A N 1
ATOM 646 C CA . GLY A 1 88 ? 57.118 -60.488 5.537 1.00 9.26 88 GLY A CA 1
ATOM 647 C C . GLY A 1 88 ? 57.526 -61.814 4.943 1.00 13.93 88 GLY A C 1
ATOM 648 O O . GLY A 1 88 ? 56.692 -62.702 4.737 1.00 11.17 88 GLY A O 1
ATOM 649 N N . ASN A 1 89 ? 58.826 -61.950 4.659 1.00 9.28 89 ASN A N 1
ATOM 650 C CA . ASN A 1 89 ? 59.279 -63.213 4.083 1.00 10.05 89 ASN A CA 1
ATOM 651 C C . ASN A 1 89 ? 59.208 -64.333 5.125 1.00 13.25 89 ASN A C 1
ATOM 652 O O . ASN A 1 89 ? 59.239 -64.095 6.332 1.00 12.67 89 ASN A O 1
ATOM 657 N N . MET A 1 90 ? 59.066 -65.568 4.641 1.00 9.06 90 MET A N 1
ATOM 658 C CA . MET A 1 90 ? 58.991 -66.741 5.504 1.00 9.68 90 MET A CA 1
ATOM 659 C C . MET A 1 90 ? 59.869 -67.842 4.929 1.00 12.51 90 MET A C 1
ATOM 660 O O . MET A 1 90 ? 59.783 -68.138 3.736 1.00 15.32 90 MET A O 1
ATOM 665 N N . GLU A 1 91 ? 60.701 -68.440 5.781 1.00 9.25 91 GLU A N 1
ATOM 666 C CA . GLU A 1 91 ? 61.552 -69.571 5.446 1.00 6.50 91 GLU A CA 1
ATOM 667 C C . GLU A 1 91 ? 61.314 -70.638 6.512 1.00 13.77 91 GLU A C 1
ATOM 668 O O . GLU A 1 91 ? 61.072 -70.316 7.679 1.00 11.28 91 GLU A O 1
ATOM 674 N N . PHE A 1 92 ? 61.378 -71.906 6.116 1.00 12.20 92 PHE A N 1
ATOM 675 C CA . PHE A 1 92 ? 60.957 -73.016 6.982 1.00 13.41 92 PHE A CA 1
ATOM 676 C C . PHE A 1 92 ? 62.095 -74.020 7.127 1.00 16.38 92 PHE A C 1
ATOM 677 O O . PHE A 1 92 ? 62.352 -74.818 6.218 1.00 14.17 92 PHE A O 1
ATOM 685 N N . LEU A 1 93 ? 62.767 -73.971 8.279 1.00 13.41 93 LEU A N 1
ATOM 686 C CA . LEU A 1 93 ? 63.848 -74.903 8.570 1.00 12.54 93 LEU A CA 1
ATOM 687 C C . LEU A 1 93 ? 63.320 -76.333 8.561 1.00 13.91 93 LEU A C 1
ATOM 688 O O . LEU A 1 93 ? 62.217 -76.616 9.044 1.00 15.01 93 LEU A O 1
ATOM 693 N N . GLY A 1 94 ? 64.108 -77.243 8.007 1.00 12.75 94 GLY A N 1
ATOM 694 C CA . GLY A 1 94 ? 63.662 -78.609 7.870 1.00 18.27 94 GLY A CA 1
ATOM 695 C C . GLY A 1 94 ? 62.806 -78.865 6.650 1.00 18.08 94 GLY A C 1
ATOM 696 O O . GLY A 1 94 ? 62.492 -80.027 6.372 1.00 18.05 94 GLY A O 1
ATOM 697 N N . ALA A 1 95 ? 62.404 -77.823 5.921 1.00 15.84 95 ALA A N 1
ATOM 698 C CA . ALA A 1 95 ? 61.721 -77.994 4.643 1.00 15.10 95 ALA A CA 1
ATOM 699 C C . ALA A 1 95 ? 62.679 -77.669 3.497 1.00 13.51 95 ALA A C 1
ATOM 700 O O . ALA A 1 95 ? 63.868 -77.995 3.572 1.00 13.40 95 ALA A O 1
ATOM 702 N N . THR A 1 96 ? 62.185 -77.038 2.434 1.00 13.12 96 THR A N 1
ATOM 703 C CA . THR A 1 96 ? 62.996 -76.771 1.249 1.00 14.18 96 THR A CA 1
ATOM 704 C C . THR A 1 96 ? 62.863 -75.318 0.816 1.00 8.42 96 THR A C 1
ATOM 705 O O . THR A 1 96 ? 61.974 -74.587 1.259 1.00 9.91 96 THR A O 1
ATOM 709 N N . MET A 1 97 ? 63.762 -74.927 -0.104 1.00 9.89 97 MET A N 1
ATOM 710 C CA . MET A 1 97 ? 63.712 -73.604 -0.722 1.00 12.17 97 MET A CA 1
ATOM 711 C C . MET A 1 97 ? 62.381 -73.349 -1.417 1.00 12.87 97 MET A C 1
ATOM 712 O O . MET A 1 97 ? 61.942 -72.197 -1.508 1.00 12.14 97 MET A O 1
ATOM 717 N N . GLN A 1 98 ? 61.727 -74.403 -1.912 1.00 12.20 98 GLN A N 1
ATOM 718 C CA . GLN A 1 98 ? 60.468 -74.249 -2.642 1.00 13.40 98 GLN A CA 1
ATOM 719 C C . GLN A 1 98 ? 59.304 -73.842 -1.746 1.00 17.29 98 GLN A C 1
ATOM 720 O O . GLN A 1 98 ? 58.309 -73.312 -2.255 1.00 15.27 98 GLN A O 1
ATOM 726 N N . GLN A 1 99 ? 59.382 -74.114 -0.438 1.00 13.98 99 GLN A N 1
ATOM 727 C CA . GLN A 1 99 ? 58.346 -73.699 0.505 1.00 13.80 99 GLN A CA 1
ATOM 728 C C . GLN A 1 99 ? 58.493 -72.247 0.969 1.00 16.15 99 GLN A C 1
ATOM 729 O O . GLN A 1 99 ? 57.598 -71.757 1.659 1.00 13.71 99 GLN A O 1
ATOM 735 N N . THR A 1 100 ? 59.555 -71.529 0.577 1.00 13.49 100 THR A N 1
ATOM 736 C CA . THR A 1 100 ? 59.745 -70.175 1.097 1.00 15.56 100 THR A CA 1
ATOM 737 C C . THR A 1 100 ? 58.731 -69.194 0.493 1.00 14.42 100 THR A C 1
ATOM 738 O O . THR A 1 100 ? 58.207 -69.391 -0.607 1.00 14.24 100 THR A O 1
ATOM 742 N N . VAL A 1 101 ? 58.463 -68.117 1.235 1.00 9.91 101 VAL A N 1
ATOM 743 C CA . VAL A 1 101 ? 57.506 -67.084 0.845 1.00 10.44 101 VAL A CA 1
ATOM 744 C C . VAL A 1 101 ? 58.228 -65.749 0.838 1.00 11.19 101 VAL A C 1
ATOM 745 O O . VAL A 1 101 ? 58.763 -65.335 1.868 1.00 10.54 101 VAL A O 1
ATOM 749 N N . HIS A 1 102 ? 58.227 -65.066 -0.305 1.00 10.31 102 HIS A N 1
ATOM 750 C CA . HIS A 1 102 ? 58.820 -63.744 -0.340 1.00 8.39 102 HIS A CA 1
ATOM 751 C C . HIS A 1 102 ? 57.867 -62.720 0.270 1.00 14.97 102 HIS A C 1
ATOM 752 O O . HIS A 1 102 ? 56.643 -62.907 0.309 1.00 11.11 102 HIS A O 1
ATOM 759 N N . ALA A 1 103 ? 58.454 -61.624 0.758 1.00 11.52 103 ALA A N 1
ATOM 760 C CA . ALA A 1 103 ? 57.663 -60.568 1.376 1.00 10.48 103 ALA A CA 1
ATOM 761 C C . ALA A 1 103 ? 56.584 -60.059 0.429 1.00 12.04 103 ALA A C 1
ATOM 762 O O . ALA A 1 103 ? 55.456 -59.773 0.856 1.00 12.53 103 ALA A O 1
ATOM 764 N N . GLU A 1 104 ? 56.907 -59.934 -0.863 1.00 9.74 104 GLU A N 1
ATOM 765 C CA . GLU A 1 104 ? 55.912 -59.469 -1.832 1.00 10.41 104 GLU A CA 1
ATOM 766 C C . GLU A 1 104 ? 54.765 -60.470 -1.985 1.00 7.38 104 GLU A C 1
ATOM 767 O O . GLU A 1 104 ? 53.590 -60.084 -2.022 1.00 11.38 104 GLU A O 1
ATOM 773 N N . GLN A 1 105 ? 55.085 -61.759 -2.108 1.00 10.80 105 GLN A N 1
ATOM 774 C CA . GLN A 1 105 ? 54.037 -62.781 -2.082 1.00 12.21 105 GLN A CA 1
ATOM 775 C C . GLN A 1 105 ? 53.235 -62.718 -0.784 1.00 14.24 105 GLN A C 1
ATOM 776 O O . GLN A 1 105 ? 52.009 -62.908 -0.788 1.00 15.01 105 GLN A O 1
ATOM 782 N N . SER A 1 106 ? 53.908 -62.445 0.338 1.00 12.18 106 SER A N 1
ATOM 783 C CA . SER A 1 106 ? 53.212 -62.404 1.622 1.00 13.42 106 SER A CA 1
ATOM 784 C C . SER A 1 106 ? 52.214 -61.251 1.677 1.00 11.91 106 SER A C 1
ATOM 785 O O . SER A 1 106 ? 51.050 -61.445 2.042 1.00 12.97 106 SER A O 1
ATOM 788 N N . ALA A 1 107 ? 52.649 -60.042 1.301 1.00 11.91 107 ALA A N 1
ATOM 789 C CA . ALA A 1 107 ? 51.758 -58.884 1.335 1.00 11.15 107 ALA A CA 1
ATOM 790 C C . ALA A 1 107 ? 50.621 -59.021 0.330 1.00 13.90 107 ALA A C 1
ATOM 791 O O . ALA A 1 107 ? 49.481 -58.613 0.607 1.00 10.28 107 ALA A O 1
ATOM 793 N N . ILE A 1 108 ? 50.917 -59.560 -0.856 1.00 12.69 108 ILE A N 1
ATOM 794 C CA . ILE A 1 108 ? 49.900 -59.635 -1.900 1.00 15.44 108 ILE A CA 1
ATOM 795 C C . ILE A 1 108 ? 48.827 -60.655 -1.531 1.00 12.08 108 ILE A C 1
ATOM 796 O O . ILE A 1 108 ? 47.626 -60.373 -1.619 1.00 14.54 108 ILE A O 1
ATOM 801 N N . SER A 1 109 ? 49.237 -61.855 -1.120 1.00 11.70 109 SER A N 1
ATOM 802 C CA . SER A 1 109 ? 48.250 -62.840 -0.703 1.00 15.84 109 SER A CA 1
ATOM 803 C C . SER A 1 109 ? 47.518 -62.401 0.559 1.00 17.00 109 SER A C 1
ATOM 804 O O . SER A 1 109 ? 46.337 -62.723 0.716 1.00 12.34 109 SER A O 1
ATOM 807 N N . HIS A 1 110 ? 48.185 -61.654 1.449 1.00 12.07 110 HIS A N 1
ATOM 808 C CA . HIS A 1 110 ? 47.491 -61.067 2.598 1.00 13.64 110 HIS A CA 1
ATOM 809 C C . HIS A 1 110 ? 46.293 -60.235 2.142 1.00 14.79 110 HIS A C 1
ATOM 810 O O . HIS A 1 110 ? 45.168 -60.444 2.607 1.00 11.35 110 HIS A O 1
ATOM 817 N N . ALA A 1 111 ? 46.521 -59.290 1.222 1.00 13.01 111 ALA A N 1
ATOM 818 C CA . ALA A 1 111 ? 45.434 -58.473 0.681 1.00 14.72 111 ALA A CA 1
ATOM 819 C C . ALA A 1 111 ? 44.350 -59.336 0.036 1.00 14.49 111 ALA A C 1
ATOM 820 O O . ALA A 1 111 ? 43.154 -59.149 0.293 1.00 12.86 111 ALA A O 1
ATOM 822 N N . TRP A 1 112 ? 44.757 -60.285 -0.811 1.00 12.75 112 TRP A N 1
ATOM 823 C CA . TRP A 1 112 ? 43.801 -61.111 -1.551 1.00 17.42 112 TRP A CA 1
ATOM 824 C C . TRP A 1 112 ? 42.961 -61.973 -0.610 1.00 17.69 112 TRP A C 1
ATOM 825 O O . TRP A 1 112 ? 41.728 -62.047 -0.742 1.00 16.56 112 TRP A O 1
ATOM 836 N N . LEU A 1 113 ? 43.607 -62.625 0.358 1.00 10.90 113 LEU A N 1
ATOM 837 C CA . LEU A 1 113 ? 42.890 -63.504 1.278 1.00 13.75 113 LEU A CA 1
ATOM 838 C C . LEU A 1 113 ? 41.994 -62.731 2.246 1.00 18.90 113 LEU A C 1
ATOM 839 O O . LEU A 1 113 ? 41.083 -63.319 2.838 1.00 19.22 113 LEU A O 1
ATOM 844 N N . ARG A 1 114 ? 42.228 -61.434 2.421 1.00 14.43 114 ARG A N 1
ATOM 845 C CA . ARG A 1 114 ? 41.328 -60.570 3.169 1.00 16.40 114 ARG A CA 1
ATOM 846 C C . ARG A 1 114 ? 40.268 -59.932 2.280 1.00 16.74 114 ARG A C 1
ATOM 847 O O . ARG A 1 114 ? 39.539 -59.053 2.745 1.00 20.85 114 ARG A O 1
ATOM 855 N N . GLY A 1 115 ? 40.186 -60.328 1.013 1.00 19.28 115 GLY A N 1
ATOM 856 C CA . GLY A 1 115 ? 39.103 -59.883 0.151 1.00 17.23 115 GLY A CA 1
ATOM 857 C C . GLY A 1 115 ? 39.361 -58.626 -0.644 1.00 20.28 115 GLY A C 1
ATOM 858 O O . GLY A 1 115 ? 38.430 -58.107 -1.272 1.00 18.35 115 GLY A O 1
ATOM 859 N N . GLU A 1 116 ? 40.582 -58.102 -0.632 1.00 19.17 116 GLU A N 1
ATOM 860 C CA . GLU A 1 116 ? 40.874 -56.931 -1.448 1.00 16.32 116 GLU A CA 1
ATOM 861 C C . GLU A 1 116 ? 40.694 -57.286 -2.922 1.00 18.67 116 GLU A C 1
ATOM 862 O O . GLU A 1 116 ? 41.068 -58.376 -3.363 1.00 17.87 116 GLU A O 1
ATOM 868 N N . THR A 1 117 ? 40.080 -56.384 -3.689 1.00 16.73 117 THR A N 1
ATOM 869 C CA . THR A 1 117 ? 39.730 -56.772 -5.048 1.00 18.71 117 THR A CA 1
ATOM 870 C C . THR A 1 117 ? 40.868 -56.568 -6.037 1.00 19.16 117 THR A C 1
ATOM 871 O O . THR A 1 117 ? 40.909 -57.265 -7.059 1.00 15.69 117 THR A O 1
ATOM 875 N N . SER A 1 118 ? 41.779 -55.634 -5.764 1.00 18.74 118 SER A N 1
ATOM 876 C CA . SER A 1 118 ? 42.974 -55.407 -6.572 1.00 13.67 118 SER A CA 1
ATOM 877 C C . SER A 1 118 ? 43.884 -54.451 -5.806 1.00 16.22 118 SER A C 1
ATOM 878 O O . SER A 1 118 ? 43.471 -53.819 -4.831 1.00 17.82 118 SER A O 1
ATOM 881 N N . LEU A 1 119 ? 45.123 -54.330 -6.272 1.00 15.64 119 LEU A N 1
ATOM 882 C CA . LEU A 1 119 ? 46.113 -53.473 -5.630 1.00 18.59 119 LEU A CA 1
ATOM 883 C C . LEU A 1 119 ? 46.433 -52.273 -6.510 1.00 20.11 119 LEU A C 1
ATOM 884 O O . LEU A 1 119 ? 46.527 -52.393 -7.734 1.00 14.84 119 LEU A O 1
ATOM 889 N N . ARG A 1 120 ? 46.618 -51.117 -5.884 1.00 16.33 120 ARG A N 1
ATOM 890 C CA . ARG A 1 120 ? 47.096 -49.972 -6.644 1.00 24.35 120 ARG A CA 1
ATOM 891 C C . ARG A 1 120 ? 48.613 -49.849 -6.606 1.00 23.13 120 ARG A C 1
ATOM 892 O O . ARG A 1 120 ? 49.209 -49.329 -7.557 1.00 22.79 120 ARG A O 1
ATOM 900 N N . ALA A 1 121 ? 49.260 -50.355 -5.561 1.00 17.60 121 ALA A N 1
ATOM 901 C CA . ALA A 1 121 ? 50.705 -50.203 -5.472 1.00 24.48 121 ALA A CA 1
ATOM 902 C C . ALA A 1 121 ? 51.250 -51.199 -4.468 1.00 18.33 121 ALA A C 1
ATOM 903 O O . ALA A 1 121 ? 50.506 -51.775 -3.673 1.00 14.55 121 ALA A O 1
ATOM 905 N N . ILE A 1 122 ? 52.565 -51.391 -4.514 1.00 14.50 122 ILE A N 1
ATOM 906 C CA . ILE A 1 122 ? 53.276 -52.137 -3.483 1.00 13.49 122 ILE A CA 1
ATOM 907 C C . ILE A 1 122 ? 54.554 -51.379 -3.144 1.00 13.83 122 ILE A C 1
ATOM 908 O O . ILE A 1 122 ? 55.209 -50.817 -4.033 1.00 15.56 122 ILE A O 1
ATOM 913 N N . THR A 1 123 ? 54.893 -51.344 -1.853 1.00 12.91 123 THR A N 1
ATOM 914 C CA . THR A 1 123 ? 56.073 -50.646 -1.342 1.00 16.23 123 THR A CA 1
ATOM 915 C C . THR A 1 123 ? 57.035 -51.660 -0.731 1.00 14.16 123 THR A C 1
ATOM 916 O O . THR A 1 123 ? 56.634 -52.479 0.099 1.00 14.34 123 THR A O 1
ATOM 920 N N . VAL A 1 124 ? 58.300 -51.615 -1.147 1.00 15.05 124 VAL A N 1
ATOM 921 C CA . VAL A 1 124 ? 59.334 -52.507 -0.632 1.00 15.19 124 VAL A CA 1
ATOM 922 C C . VAL A 1 124 ? 60.625 -51.713 -0.475 1.00 17.99 124 VAL A C 1
ATOM 923 O O . VAL A 1 124 ? 60.766 -50.600 -0.984 1.00 19.11 124 VAL A O 1
ATOM 927 N N . ASN A 1 125 ? 61.585 -52.329 0.211 1.00 14.98 125 ASN A N 1
ATOM 928 C CA . ASN A 1 125 ? 62.916 -51.769 0.403 1.00 15.82 125 ASN A CA 1
ATOM 929 C C . ASN A 1 125 ? 63.883 -52.124 -0.722 1.00 31.09 125 ASN A C 1
ATOM 930 O O . ASN A 1 125 ? 64.724 -51.295 -1.088 1.00 25.78 125 ASN A O 1
ATOM 935 N N . TYR A 1 126 ? 63.798 -53.345 -1.262 1.00 19.63 126 TYR A N 1
ATOM 936 C CA . TYR A 1 126 ? 64.688 -53.810 -2.317 1.00 18.99 126 TYR A CA 1
ATOM 937 C C . TYR A 1 126 ? 63.874 -54.183 -3.548 1.00 19.92 126 TYR A C 1
ATOM 938 O O . TYR A 1 126 ? 62.738 -54.654 -3.433 1.00 15.22 126 TYR A O 1
ATOM 947 N N . THR A 1 127 ? 64.464 -53.963 -4.723 1.00 15.00 127 THR A N 1
ATOM 948 C CA . THR A 1 127 ? 63.806 -54.293 -5.976 1.00 20.48 127 THR A CA 1
ATOM 949 C C . THR A 1 127 ? 63.343 -55.747 -5.945 1.00 15.21 127 THR A C 1
ATOM 950 O O . THR A 1 127 ? 64.146 -56.641 -5.646 1.00 16.97 127 THR A O 1
ATOM 954 N N . PRO A 1 128 ? 62.067 -56.014 -6.199 1.00 18.07 128 PRO A N 1
ATOM 955 C CA . PRO A 1 128 ? 61.593 -57.401 -6.217 1.00 13.01 128 PRO A CA 1
ATOM 956 C C . PRO A 1 128 ? 62.417 -58.248 -7.177 1.00 12.48 128 PRO A C 1
ATOM 957 O O . PRO A 1 128 ? 62.797 -57.811 -8.268 1.00 12.86 128 PRO A O 1
ATOM 961 N N . CYS A 1 129 ? 62.692 -59.471 -6.758 1.00 10.73 129 CYS A N 1
ATOM 962 C CA . CYS A 1 129 ? 63.439 -60.400 -7.586 1.00 11.27 129 CYS A CA 1
ATOM 963 C C . CYS A 1 129 ? 62.592 -60.872 -8.774 1.00 11.84 129 CYS A C 1
ATOM 964 O O . CYS A 1 129 ? 61.399 -60.570 -8.887 1.00 11.20 129 CYS A O 1
ATOM 967 N N . GLY A 1 130 ? 63.224 -61.633 -9.671 1.00 11.21 130 GLY A N 1
ATOM 968 C CA . GLY A 1 130 ? 62.519 -62.092 -10.861 1.00 13.48 130 GLY A CA 1
ATOM 969 C C . GLY A 1 130 ? 61.338 -63.000 -10.561 1.00 11.63 130 GLY A C 1
ATOM 970 O O . GLY A 1 130 ? 60.357 -63.018 -11.311 1.00 9.99 130 GLY A O 1
ATOM 971 N N . HIS A 1 131 ? 61.440 -63.794 -9.493 1.00 12.50 131 HIS A N 1
ATOM 972 C CA . HIS A 1 131 ? 60.353 -64.659 -9.056 1.00 12.40 131 HIS A CA 1
ATOM 973 C C . HIS A 1 131 ? 59.154 -63.831 -8.608 1.00 12.94 131 HIS A C 1
ATOM 974 O O . HIS A 1 131 ? 58.011 -64.144 -8.953 1.00 11.71 131 HIS A O 1
ATOM 981 N N . CYS A 1 132 ? 59.410 -62.722 -7.912 1.00 12.88 132 CYS A N 1
ATOM 982 C CA . CYS A 1 132 ? 58.327 -61.841 -7.489 1.00 10.06 132 CYS A CA 1
ATOM 983 C C . CYS A 1 132 ? 57.772 -61.014 -8.650 1.00 11.04 132 CYS A C 1
ATOM 984 O O . CYS A 1 132 ? 56.560 -60.784 -8.722 1.00 11.59 132 CYS A O 1
ATOM 987 N N . ARG A 1 133 ? 58.626 -60.532 -9.555 1.00 9.12 133 ARG A N 1
ATOM 988 C CA . ARG A 1 133 ? 58.116 -59.847 -10.748 1.00 10.82 133 ARG A CA 1
ATOM 989 C C . ARG A 1 133 ? 57.156 -60.747 -11.524 1.00 11.18 133 ARG A C 1
ATOM 990 O O . ARG A 1 133 ? 56.083 -60.307 -11.956 1.00 12.92 133 ARG A O 1
ATOM 998 N N . GLN A 1 134 ? 57.533 -62.016 -11.708 1.00 8.24 134 GLN A N 1
ATOM 999 C CA . GLN A 1 134 ? 56.652 -62.975 -12.377 1.00 10.51 134 GLN A CA 1
ATOM 1000 C C . GLN A 1 134 ? 55.370 -63.211 -11.573 1.00 12.25 134 GLN A C 1
ATOM 1001 O O . GLN A 1 134 ? 54.275 -63.285 -12.146 1.00 12.11 134 GLN A O 1
ATOM 1007 N N . PHE A 1 135 ? 55.484 -63.327 -10.241 1.00 11.92 135 PHE A N 1
ATOM 1008 C CA . PHE A 1 135 ? 54.297 -63.474 -9.390 1.00 10.88 135 PHE A CA 1
ATOM 1009 C C . PHE A 1 135 ? 53.325 -62.312 -9.572 1.00 15.40 135 PHE A C 1
ATOM 1010 O O . PHE A 1 135 ? 52.114 -62.516 -9.731 1.00 11.48 135 PHE A O 1
ATOM 1018 N N . MET A 1 136 ? 53.839 -61.076 -9.555 1.00 9.09 136 MET A N 1
ATOM 1019 C CA . MET A 1 136 ? 52.976 -59.903 -9.668 1.00 13.56 136 MET A CA 1
ATOM 1020 C C . MET A 1 136 ? 52.301 -59.806 -11.032 1.00 13.17 136 MET A C 1
ATOM 1021 O O . MET A 1 136 ? 51.200 -59.257 -11.130 1.00 15.08 136 MET A O 1
ATOM 1026 N N . ASN A 1 137 ? 52.943 -60.298 -12.095 1.00 13.48 137 ASN A N 1
ATOM 1027 C CA . ASN A 1 137 ? 52.316 -60.241 -13.415 1.00 17.04 137 ASN A CA 1
ATOM 1028 C C . ASN A 1 137 ? 51.140 -61.201 -13.559 1.00 16.14 137 ASN A C 1
ATOM 1029 O O . ASN A 1 137 ? 50.520 -61.232 -14.627 1.00 15.78 137 ASN A O 1
ATOM 1034 N N . GLU A 1 138 ? 50.818 -61.977 -12.523 1.00 13.40 138 GLU A N 1
ATOM 1035 C CA . GLU A 1 138 ? 49.601 -62.785 -12.526 1.00 15.71 138 GLU A CA 1
ATOM 1036 C C . GLU A 1 138 ? 48.370 -61.980 -12.143 1.00 13.62 138 GLU A C 1
ATOM 1037 O O . GLU A 1 138 ? 47.244 -62.402 -12.443 1.00 14.96 138 GLU A O 1
ATOM 1043 N N . LEU A 1 139 ? 48.560 -60.842 -11.484 1.00 11.76 139 LEU A N 1
ATOM 1044 C CA . LEU A 1 139 ? 47.475 -60.116 -10.840 1.00 14.55 139 LEU A CA 1
ATOM 1045 C C . LEU A 1 139 ? 46.646 -59.348 -11.862 1.00 13.82 139 LEU A C 1
ATOM 1046 O O . LEU A 1 139 ? 47.121 -58.990 -12.941 1.00 14.59 139 LEU A O 1
ATOM 1051 N N . ASN A 1 140 ? 45.395 -59.060 -11.491 1.00 14.42 140 ASN A N 1
ATOM 1052 C CA . ASN A 1 140 ? 44.556 -58.254 -12.372 1.00 14.28 140 ASN A CA 1
ATOM 1053 C C . ASN A 1 140 ? 45.109 -56.846 -12.581 1.00 22.70 140 ASN A C 1
ATOM 1054 O O . ASN A 1 140 ? 44.675 -56.161 -13.513 1.00 18.12 140 ASN A O 1
ATOM 1059 N N . SER A 1 141 ? 46.058 -56.397 -11.746 1.00 20.97 141 SER A N 1
ATOM 1060 C CA . SER A 1 141 ? 46.710 -55.112 -11.990 1.00 14.85 141 SER A CA 1
ATOM 1061 C C . SER A 1 141 ? 47.723 -55.176 -13.133 1.00 20.02 141 SER A C 1
ATOM 1062 O O . SER A 1 141 ? 48.093 -54.127 -13.678 1.00 15.26 141 SER A O 1
ATOM 1065 N N . GLY A 1 142 ? 48.181 -56.375 -13.499 1.00 14.06 142 GLY A N 1
ATOM 1066 C CA . GLY A 1 142 ? 49.093 -56.608 -14.596 1.00 18.10 142 GLY A CA 1
ATOM 1067 C C . GLY A 1 142 ? 50.376 -55.801 -14.498 1.00 21.39 142 GLY A C 1
ATOM 1068 O O . GLY A 1 142 ? 50.936 -55.566 -13.420 1.00 16.78 142 GLY A O 1
ATOM 1069 N N . LEU A 1 143 ? 50.848 -55.357 -15.656 1.00 13.79 143 LEU A N 1
ATOM 1070 C CA . LEU A 1 143 ? 52.106 -54.633 -15.740 1.00 15.30 143 LEU A CA 1
ATOM 1071 C C . LEU A 1 143 ? 51.996 -53.196 -15.255 1.00 14.82 143 LEU A C 1
ATOM 1072 O O . LEU A 1 143 ? 53.024 -52.522 -15.142 1.00 15.66 143 LEU A O 1
ATOM 1077 N N . ALA A 1 144 ? 50.790 -52.715 -14.955 1.00 15.84 144 ALA A N 1
ATOM 1078 C CA . ALA A 1 144 ? 50.595 -51.343 -14.497 1.00 17.67 144 ALA A CA 1
ATOM 1079 C C . ALA A 1 144 ? 50.828 -51.150 -12.999 1.00 18.14 144 ALA A C 1
ATOM 1080 O O . ALA A 1 144 ? 50.896 -50.003 -12.548 1.00 18.93 144 ALA A O 1
ATOM 1082 N N . LEU A 1 145 ? 50.927 -52.223 -12.218 1.00 18.52 145 LEU A N 1
ATOM 1083 C CA . LEU A 1 145 ? 51.081 -52.097 -10.767 1.00 16.74 145 LEU A CA 1
ATOM 1084 C C . LEU A 1 145 ? 52.265 -51.196 -10.403 1.00 14.67 145 LEU A C 1
ATOM 1085 O O . LEU A 1 145 ? 53.377 -51.378 -10.906 1.00 14.79 145 LEU A O 1
ATOM 1090 N N . ARG A 1 146 ? 52.023 -50.214 -9.529 1.00 15.29 146 ARG A N 1
ATOM 1091 C CA . ARG A 1 146 ? 53.065 -49.266 -9.154 1.00 17.04 146 ARG A CA 1
ATOM 1092 C C . ARG A 1 146 ? 53.988 -49.887 -8.112 1.00 17.98 146 ARG A C 1
ATOM 1093 O O . ARG A 1 146 ? 53.532 -50.425 -7.102 1.00 16.52 146 ARG A O 1
ATOM 1101 N N . ILE A 1 147 ? 55.291 -49.809 -8.350 1.00 16.39 147 ILE A N 1
ATOM 1102 C CA . ILE A 1 147 ? 56.268 -50.388 -7.442 1.00 11.63 147 ILE A CA 1
ATOM 1103 C C . ILE A 1 147 ? 57.080 -49.244 -6.858 1.00 17.84 147 ILE A C 1
ATOM 1104 O O . ILE A 1 147 ? 57.708 -48.477 -7.599 1.00 17.94 147 ILE A O 1
ATOM 1109 N N . HIS A 1 148 ? 57.043 -49.122 -5.538 1.00 16.96 148 HIS A N 1
ATOM 1110 C CA . HIS A 1 148 ? 57.610 -47.997 -4.809 1.00 18.03 148 HIS A CA 1
ATOM 1111 C C . HIS A 1 148 ? 58.842 -48.462 -4.056 1.00 19.28 148 HIS A C 1
ATOM 1112 O O . HIS A 1 148 ? 58.779 -49.433 -3.296 1.00 13.29 148 HIS A O 1
ATOM 1119 N N . LEU A 1 149 ? 59.956 -47.765 -4.271 1.00 16.82 149 LEU A N 1
ATOM 1120 C CA . LEU A 1 149 ? 61.247 -48.129 -3.725 1.00 20.96 149 LEU A CA 1
ATOM 1121 C C . LEU A 1 149 ? 61.916 -46.885 -3.159 1.00 24.91 149 LEU A C 1
ATOM 1122 O O . LEU A 1 149 ? 61.809 -45.801 -3.747 1.00 22.80 149 LEU A O 1
ATOM 1127 N N . PRO A 1 150 ? 62.606 -47.007 -2.027 1.00 25.01 150 PRO A N 1
ATOM 1128 C CA . PRO A 1 150 ? 63.124 -45.811 -1.349 1.00 27.58 150 PRO A CA 1
ATOM 1129 C C . PRO A 1 150 ? 64.190 -45.110 -2.179 1.00 33.47 150 PRO A C 1
ATOM 1130 O O . PRO A 1 150 ? 65.051 -45.746 -2.792 1.00 35.22 150 PRO A O 1
ATOM 1134 N N . GLY A 1 151 ? 64.107 -43.783 -2.212 1.00 37.56 151 GLY A N 1
ATOM 1135 C CA . GLY A 1 151 ? 65.096 -42.989 -2.914 1.00 42.69 151 GLY A CA 1
ATOM 1136 C C . GLY A 1 151 ? 65.117 -43.147 -4.416 1.00 43.39 151 GLY A C 1
ATOM 1137 O O . GLY A 1 151 ? 66.092 -42.740 -5.052 1.00 42.43 151 GLY A O 1
ATOM 1138 N N . ARG A 1 152 ? 64.085 -43.734 -5.008 1.00 35.28 152 ARG A N 1
ATOM 1139 C CA . ARG A 1 152 ? 63.987 -43.853 -6.451 1.00 37.11 152 ARG A CA 1
ATOM 1140 C C . ARG A 1 152 ? 62.586 -43.438 -6.870 1.00 40.10 152 ARG A C 1
ATOM 1141 O O . ARG A 1 152 ? 61.671 -43.356 -6.045 1.00 27.10 152 ARG A O 1
ATOM 1149 N N . GLU A 1 153 ? 62.438 -43.136 -8.160 1.00 32.20 153 GLU A N 1
ATOM 1150 C CA . GLU A 1 153 ? 61.121 -42.869 -8.720 1.00 40.18 153 GLU A CA 1
ATOM 1151 C C . GLU A 1 153 ? 60.273 -44.136 -8.739 1.00 29.31 153 GLU A C 1
ATOM 1152 O O . GLU A 1 153 ? 60.774 -45.235 -8.980 1.00 27.74 153 GLU A O 1
ATOM 1158 N N . ALA A 1 154 ? 58.980 -43.979 -8.485 1.00 24.57 154 ALA A N 1
ATOM 1159 C CA . ALA A 1 154 ? 58.064 -45.091 -8.663 1.00 30.64 154 ALA A CA 1
ATOM 1160 C C . ALA A 1 154 ? 58.017 -45.488 -10.136 1.00 29.38 154 ALA A C 1
ATOM 1161 O O . ALA A 1 154 ? 58.117 -44.641 -11.027 1.00 28.10 154 ALA A O 1
ATOM 1163 N N . HIS A 1 155 ? 57.876 -46.786 -10.390 1.00 22.75 155 HIS A N 1
ATOM 1164 C CA . HIS A 1 155 ? 57.723 -47.295 -11.747 1.00 24.73 155 HIS A CA 1
ATOM 1165 C C . HIS A 1 155 ? 56.690 -48.407 -11.751 1.00 27.02 155 HIS A C 1
ATOM 1166 O O . HIS A 1 155 ? 56.467 -49.073 -10.735 1.00 19.86 155 HIS A O 1
ATOM 1173 N N . ALA A 1 156 ? 56.073 -48.604 -12.911 1.00 17.72 156 ALA A N 1
ATOM 1174 C CA . ALA A 1 156 ? 55.185 -49.732 -13.118 1.00 20.08 156 ALA A CA 1
ATOM 1175 C C . ALA A 1 156 ? 55.985 -51.027 -13.162 1.00 19.75 156 ALA A C 1
ATOM 1176 O O . ALA A 1 156 ? 57.183 -51.035 -13.458 1.00 15.07 156 ALA A O 1
ATOM 1178 N N . LEU A 1 157 ? 55.296 -52.140 -12.883 1.00 14.57 157 LEU A N 1
ATOM 1179 C CA . LEU A 1 157 ? 55.917 -53.453 -13.032 1.00 12.30 157 LEU A CA 1
ATOM 1180 C C . LEU A 1 157 ? 56.522 -53.638 -14.425 1.00 16.38 157 LEU A C 1
ATOM 1181 O O . LEU A 1 157 ? 57.559 -54.300 -14.573 1.00 16.59 157 LEU A O 1
ATOM 1186 N N . GLU A 1 158 ? 55.889 -53.063 -15.453 1.00 15.23 158 GLU A N 1
ATOM 1187 C CA . GLU A 1 158 ? 56.423 -53.134 -16.819 1.00 17.11 158 GLU A CA 1
ATOM 1188 C C . GLU A 1 158 ? 57.897 -52.739 -16.872 1.00 15.13 158 GLU A C 1
ATOM 1189 O O . GLU A 1 158 ? 58.696 -53.351 -17.597 1.00 14.85 158 GLU A O 1
ATOM 1195 N N . HIS A 1 159 ? 58.264 -51.709 -16.109 1.00 14.01 159 HIS A N 1
ATOM 1196 C CA . HIS A 1 159 ? 59.639 -51.224 -16.079 1.00 19.27 159 HIS A CA 1
ATOM 1197 C C . HIS A 1 159 ? 60.621 -52.308 -15.643 1.00 17.06 159 HIS A C 1
ATOM 1198 O O . HIS A 1 159 ? 61.751 -52.365 -16.139 1.00 17.11 159 HIS A O 1
ATOM 1205 N N . TYR A 1 160 ? 60.217 -53.166 -14.709 1.00 12.09 160 TYR A N 1
ATOM 1206 C CA . TYR A 1 160 ? 61.097 -54.191 -14.160 1.00 15.69 160 TYR A CA 1
ATOM 1207 C C . TYR A 1 160 ? 60.989 -55.526 -14.883 1.00 14.06 160 TYR A C 1
ATOM 1208 O O . TYR A 1 160 ? 61.824 -56.409 -14.662 1.00 12.17 160 TYR A O 1
ATOM 1217 N N . LEU A 1 161 ? 59.978 -55.710 -15.717 1.00 12.63 161 LEU A N 1
ATOM 1218 C CA . LEU A 1 161 ? 59.759 -56.973 -16.419 1.00 15.15 161 LEU A CA 1
ATOM 1219 C C . LEU A 1 161 ? 59.557 -56.677 -17.900 1.00 17.04 161 LEU A C 1
ATOM 1220 O O . LEU A 1 161 ? 58.427 -56.722 -18.408 1.00 15.08 161 LEU A O 1
ATOM 1225 N N . PRO A 1 162 ? 60.636 -56.346 -18.621 1.00 20.72 162 PRO A N 1
ATOM 1226 C CA . PRO A 1 162 ? 60.516 -56.160 -20.073 1.00 19.34 162 PRO A CA 1
ATOM 1227 C C . PRO A 1 162 ? 60.121 -57.469 -20.733 1.00 19.04 162 PRO A C 1
ATOM 1228 O O . PRO A 1 162 ? 60.490 -58.550 -20.270 1.00 16.69 162 PRO A O 1
ATOM 1232 N N . ASP A 1 163 ? 59.387 -57.358 -21.842 1.00 16.27 163 ASP A N 1
ATOM 1233 C CA . ASP A 1 163 ? 59.004 -58.516 -22.658 1.00 17.71 163 ASP A CA 1
ATOM 1234 C C . ASP A 1 163 ? 58.388 -59.608 -21.795 1.00 16.10 163 ASP A C 1
ATOM 1235 O O . ASP A 1 163 ? 58.807 -60.769 -21.808 1.00 18.87 163 ASP A O 1
ATOM 1240 N N . ALA A 1 164 ? 57.371 -59.214 -21.045 1.00 13.18 164 ALA A N 1
ATOM 1241 C CA . ALA A 1 164 ? 56.846 -60.027 -19.962 1.00 20.52 164 ALA A CA 1
ATOM 1242 C C . ALA A 1 164 ? 56.036 -61.198 -20.497 1.00 20.18 164 ALA A C 1
ATOM 1243 O O . ALA A 1 164 ? 55.487 -61.155 -21.599 1.00 17.70 164 ALA A O 1
ATOM 1245 N N . PHE A 1 165 ? 55.978 -62.251 -19.695 1.00 20.71 165 PHE A N 1
ATOM 1246 C CA . PHE A 1 165 ? 55.113 -63.393 -19.921 1.00 21.50 165 PHE A CA 1
ATOM 1247 C C . PHE A 1 165 ? 54.097 -63.439 -18.789 1.00 23.48 165 PHE A C 1
ATOM 1248 O O . PHE A 1 165 ? 54.444 -63.212 -17.622 1.00 18.37 165 PHE A O 1
ATOM 1256 N N . GLY A 1 166 ? 52.837 -63.697 -19.130 1.00 18.46 166 GLY A N 1
ATOM 1257 C CA . GLY A 1 166 ? 51.797 -63.782 -18.126 1.00 20.68 166 GLY A CA 1
ATOM 1258 C C . GLY A 1 166 ? 50.547 -64.484 -18.622 1.00 19.30 166 GLY A C 1
ATOM 1259 O O . GLY A 1 166 ? 50.514 -65.026 -19.731 1.00 16.87 166 GLY A O 1
ATOM 1260 N N . PRO A 1 167 ? 49.485 -64.459 -17.807 1.00 15.92 167 PRO A N 1
ATOM 1261 C CA . PRO A 1 167 ? 48.247 -65.176 -18.169 1.00 20.85 167 PRO A CA 1
ATOM 1262 C C . PRO A 1 167 ? 47.684 -64.805 -19.538 1.00 20.26 167 PRO A C 1
ATOM 1263 O O . PRO A 1 167 ? 47.163 -65.682 -20.235 1.00 22.63 167 PRO A O 1
ATOM 1267 N N . LYS A 1 168 ? 47.779 -63.536 -19.945 1.00 25.97 168 LYS A N 1
ATOM 1268 C CA . LYS A 1 168 ? 47.203 -63.131 -21.225 1.00 35.56 168 LYS A CA 1
ATOM 1269 C C . LYS A 1 168 ? 47.864 -63.843 -22.391 1.00 32.68 168 LYS A C 1
ATOM 1270 O O . LYS A 1 168 ? 47.194 -64.174 -23.375 1.00 37.98 168 LYS A O 1
ATOM 1276 N N . ASP A 1 169 ? 49.164 -64.112 -22.296 1.00 25.80 169 ASP A N 1
ATOM 1277 C CA . ASP A 1 169 ? 49.820 -64.876 -23.345 1.00 30.11 169 ASP A CA 1
ATOM 1278 C C . ASP A 1 169 ? 49.324 -66.311 -23.412 1.00 32.79 169 ASP A C 1
ATOM 1279 O O . ASP A 1 169 ? 49.635 -67.015 -24.377 1.00 31.67 169 ASP A O 1
ATOM 1284 N N . LEU A 1 170 ? 48.579 -66.763 -22.410 1.00 26.91 170 LEU A N 1
ATOM 1285 C CA . LEU A 1 170 ? 47.956 -68.071 -22.441 1.00 25.94 170 LEU A CA 1
ATOM 1286 C C . LEU A 1 170 ? 46.463 -67.972 -22.709 1.00 23.17 170 LEU A C 1
ATOM 1287 O O . LEU A 1 170 ? 45.753 -68.978 -22.608 1.00 23.23 170 LEU A O 1
ATOM 1292 N N . GLU A 1 171 ? 45.984 -66.777 -23.054 1.00 20.27 171 GLU A N 1
ATOM 1293 C CA . GLU A 1 171 ? 44.576 -66.477 -23.304 1.00 26.05 171 GLU A CA 1
ATOM 1294 C C . GLU A 1 171 ? 43.709 -66.713 -22.062 1.00 33.85 171 GLU A C 1
ATOM 1295 O O . GLU A 1 171 ? 42.499 -66.934 -22.178 1.00 28.74 171 GLU A O 1
ATOM 1301 N N . ILE A 1 172 ? 44.329 -66.662 -20.876 1.00 30.29 172 ILE A N 1
ATOM 1302 C CA . ILE A 1 172 ? 43.601 -66.615 -19.610 1.00 19.38 172 ILE A CA 1
ATOM 1303 C C . ILE A 1 172 ? 43.004 -65.228 -19.441 1.00 25.16 172 ILE A C 1
ATOM 1304 O O . ILE A 1 172 ? 43.694 -64.214 -19.602 1.00 32.07 172 ILE A O 1
ATOM 1309 N N . LYS A 1 173 ? 41.726 -65.164 -19.106 1.00 25.20 173 LYS A N 1
ATOM 1310 C CA . LYS A 1 173 ? 41.086 -63.868 -18.951 1.00 28.45 173 LYS A CA 1
ATOM 1311 C C . LYS A 1 173 ? 40.675 -63.554 -17.519 1.00 30.62 173 LYS A C 1
ATOM 1312 O O . LYS A 1 173 ? 40.392 -62.387 -17.219 1.00 34.33 173 LYS A O 1
ATOM 1318 N N . THR A 1 174 ? 40.666 -64.542 -16.621 1.00 21.61 174 THR A N 1
ATOM 1319 C CA . THR A 1 174 ? 40.379 -64.311 -15.209 1.00 21.66 174 THR A CA 1
ATOM 1320 C C . THR A 1 174 ? 41.710 -64.332 -14.463 1.00 18.15 174 THR A C 1
ATOM 1321 O O . THR A 1 174 ? 42.363 -65.377 -14.368 1.00 22.45 174 THR A O 1
ATOM 1325 N N . LEU A 1 175 ? 42.110 -63.181 -13.945 1.00 15.14 175 LEU A N 1
ATOM 1326 C CA . LEU A 1 175 ? 43.441 -62.995 -13.386 1.00 15.94 175 LEU A CA 1
ATOM 1327 C C . LEU A 1 175 ? 43.398 -63.082 -11.867 1.00 18.06 175 LEU A C 1
ATOM 1328 O O . LEU A 1 175 ? 42.332 -62.991 -11.254 1.00 15.21 175 LEU A O 1
ATOM 1333 N N . LEU A 1 176 ? 44.576 -63.280 -11.261 1.00 15.53 176 LEU A N 1
ATOM 1334 C CA . LEU A 1 176 ? 44.633 -63.429 -9.811 1.00 12.97 176 LEU A CA 1
ATOM 1335 C C . LEU A 1 176 ? 44.097 -62.162 -9.163 1.00 12.92 176 LEU A C 1
ATOM 1336 O O . LEU A 1 176 ? 44.515 -61.057 -9.516 1.00 15.62 176 LEU A O 1
ATOM 1341 N N . MET A 1 177 ? 43.160 -62.340 -8.223 1.00 14.17 177 MET A N 1
ATOM 1342 C CA . MET A 1 177 ? 42.400 -61.347 -7.458 1.00 15.33 177 MET A CA 1
ATOM 1343 C C . MET A 1 177 ? 41.090 -60.957 -8.145 1.00 16.62 177 MET A C 1
ATOM 1344 O O . MET A 1 177 ? 40.281 -60.262 -7.535 1.00 13.62 177 MET A O 1
ATOM 1352 N N . ASP A 1 178 ? 40.850 -61.385 -9.385 1.00 15.36 178 ASP A N 1
ATOM 1353 C CA . ASP A 1 178 ? 39.514 -61.254 -9.955 1.00 14.68 178 ASP A CA 1
ATOM 1354 C C . ASP A 1 178 ? 38.573 -62.187 -9.200 1.00 15.90 178 ASP A C 1
ATOM 1355 O O . ASP A 1 178 ? 38.998 -63.185 -8.620 1.00 14.27 178 ASP A O 1
ATOM 1360 N N . GLU A 1 179 ? 37.288 -61.847 -9.182 1.00 21.22 179 GLU A N 1
ATOM 1361 C CA . GLU A 1 179 ? 36.326 -62.680 -8.467 1.00 17.48 179 GLU A CA 1
ATOM 1362 C C . GLU A 1 179 ? 36.254 -64.072 -9.080 1.00 17.49 179 GLU A C 1
ATOM 1363 O O . GLU A 1 179 ? 36.111 -64.219 -10.296 1.00 19.52 179 GLU A O 1
ATOM 1369 N N . GLN A 1 180 ? 36.387 -65.099 -8.238 1.00 18.20 180 GLN A N 1
ATOM 1370 C CA . GLN A 1 180 ? 36.313 -66.482 -8.688 1.00 13.98 180 GLN A CA 1
ATOM 1371 C C . GLN A 1 180 ? 35.501 -67.286 -7.686 1.00 17.91 180 GLN A C 1
ATOM 1372 O O . GLN A 1 180 ? 35.587 -67.062 -6.476 1.00 14.68 180 GLN A O 1
ATOM 1378 N N . ASP A 1 181 ? 34.724 -68.232 -8.203 1.00 18.57 181 ASP A N 1
ATOM 1379 C CA . ASP A 1 181 ? 33.925 -69.125 -7.371 1.00 20.43 181 ASP A CA 1
ATOM 1380 C C . ASP A 1 181 ? 33.769 -70.417 -8.152 1.00 20.42 181 ASP A C 1
ATOM 1381 O O . ASP A 1 181 ? 33.062 -70.442 -9.161 1.00 19.54 181 ASP A O 1
ATOM 1386 N N . HIS A 1 182 ? 34.421 -71.480 -7.701 1.00 14.83 182 HIS A N 1
ATOM 1387 C CA . HIS A 1 182 ? 34.381 -72.726 -8.455 1.00 18.12 182 HIS A CA 1
ATOM 1388 C C . HIS A 1 182 ? 33.169 -73.594 -8.116 1.00 18.61 182 HIS A C 1
ATOM 1389 O O . HIS A 1 182 ? 32.975 -74.636 -8.746 1.00 15.76 182 HIS A O 1
ATOM 1396 N N . GLY A 1 183 ? 32.353 -73.188 -7.145 1.00 20.18 183 GLY A N 1
ATOM 1397 C CA . GLY A 1 183 ? 31.038 -73.773 -6.949 1.00 23.79 183 GLY A CA 1
ATOM 1398 C C . GLY A 1 183 ? 30.979 -75.095 -6.214 1.00 19.79 183 GLY A C 1
ATOM 1399 O O . GLY A 1 183 ? 29.915 -75.726 -6.216 1.00 19.47 183 GLY A O 1
ATOM 1400 N N . PHE A 1 184 ? 32.071 -75.544 -5.593 1.00 13.80 184 PHE A N 1
ATOM 1401 C CA . PHE A 1 184 ? 31.994 -76.731 -4.749 1.00 16.10 184 PHE A CA 1
ATOM 1402 C C . PHE A 1 184 ? 31.059 -76.457 -3.570 1.00 14.30 184 PHE A C 1
ATOM 1403 O O . PHE A 1 184 ? 31.095 -75.360 -2.996 1.00 19.92 184 PHE A O 1
ATOM 1411 N N . PRO A 1 185 ? 30.209 -77.415 -3.187 1.00 17.14 185 PRO A N 1
ATOM 1412 C CA . PRO A 1 185 ? 29.238 -77.155 -2.106 1.00 16.62 185 PRO A CA 1
ATOM 1413 C C . PRO A 1 185 ? 29.918 -76.993 -0.748 1.00 14.29 185 PRO A C 1
ATOM 1414 O O . PRO A 1 185 ? 30.758 -77.804 -0.351 1.00 15.07 185 PRO A O 1
ATOM 1418 N N . VAL A 1 186 ? 29.527 -75.948 -0.031 1.00 18.12 186 VAL A N 1
ATOM 1419 C CA . VAL A 1 186 ? 30.075 -75.646 1.287 1.00 17.49 186 VAL A CA 1
ATOM 1420 C C . VAL A 1 186 ? 29.160 -76.248 2.350 1.00 19.17 186 VAL A C 1
ATOM 1421 O O . VAL A 1 186 ? 27.950 -75.990 2.359 1.00 22.15 186 VAL A O 1
ATOM 1425 N N . SER A 1 187 ? 29.734 -77.043 3.250 1.00 15.52 187 SER A N 1
ATOM 1426 C CA . SER A 1 187 ? 28.970 -77.646 4.343 1.00 18.00 187 SER A CA 1
ATOM 1427 C C . SER A 1 187 ? 29.940 -78.003 5.463 1.00 21.24 187 SER A C 1
ATOM 1428 O O . SER A 1 187 ? 31.155 -77.859 5.316 1.00 22.87 187 SER A O 1
ATOM 1431 N N . GLY A 1 188 ? 29.396 -78.474 6.585 1.00 18.59 188 GLY A N 1
ATOM 1432 C CA . GLY A 1 188 ? 30.200 -78.911 7.713 1.00 15.97 188 GLY A CA 1
ATOM 1433 C C . GLY A 1 188 ? 30.361 -77.841 8.777 1.00 11.12 188 GLY A C 1
ATOM 1434 O O . GLY A 1 188 ? 29.641 -76.844 8.808 1.00 14.75 188 GLY A O 1
ATOM 1435 N N . ASP A 1 189 ? 31.348 -78.044 9.655 1.00 16.00 189 ASP A N 1
ATOM 1436 C CA . ASP A 1 189 ? 31.590 -77.082 10.731 1.00 15.53 189 ASP A CA 1
ATOM 1437 C C . ASP A 1 189 ? 32.402 -75.880 10.228 1.00 21.72 189 ASP A C 1
ATOM 1438 O O . ASP A 1 189 ? 32.752 -75.784 9.049 1.00 13.50 189 ASP A O 1
ATOM 1443 N N . ALA A 1 190 ? 32.723 -74.952 11.143 1.00 15.27 190 ALA A N 1
ATOM 1444 C CA . ALA A 1 190 ? 33.338 -73.686 10.738 1.00 16.67 190 ALA A CA 1
ATOM 1445 C C . ALA A 1 190 ? 34.658 -73.900 9.998 1.00 14.12 190 ALA A C 1
ATOM 1446 O O . ALA A 1 190 ? 34.922 -73.235 8.986 1.00 15.53 190 ALA A O 1
ATOM 1448 N N . LEU A 1 191 ? 35.493 -74.834 10.469 1.00 15.95 191 LEU A N 1
ATOM 1449 C CA . LEU A 1 191 ? 36.786 -75.047 9.814 1.00 19.01 191 LEU A CA 1
ATOM 1450 C C . LEU A 1 191 ? 36.630 -75.715 8.450 1.00 21.96 191 LEU A C 1
ATOM 1451 O O . LEU A 1 191 ? 37.396 -75.422 7.519 1.00 14.65 191 LEU A O 1
ATOM 1456 N N . THR A 1 192 ? 35.679 -76.649 8.326 1.00 14.79 192 THR A N 1
ATOM 1457 C CA . THR A 1 192 ? 35.440 -77.303 7.046 1.00 16.63 192 THR A CA 1
ATOM 1458 C C . THR A 1 192 ? 34.882 -76.314 6.031 1.00 14.97 192 THR A C 1
ATOM 1459 O O . THR A 1 192 ? 35.340 -76.260 4.884 1.00 14.75 192 THR A O 1
ATOM 1463 N N . GLN A 1 193 ? 33.906 -75.499 6.441 1.00 13.35 193 GLN A N 1
ATOM 1464 C CA . GLN A 1 193 ? 33.426 -74.433 5.564 1.00 16.30 193 GLN A CA 1
ATOM 1465 C C . GLN A 1 193 ? 34.572 -73.546 5.083 1.00 18.93 193 GLN A C 1
ATOM 1466 O O . GLN A 1 193 ? 34.640 -73.185 3.903 1.00 16.43 193 GLN A O 1
ATOM 1472 N N . ALA A 1 194 ? 35.471 -73.165 6.001 1.00 14.40 194 ALA A N 1
ATOM 1473 C CA . ALA A 1 194 ? 36.546 -72.239 5.655 1.00 15.72 194 ALA A CA 1
ATOM 1474 C C . ALA A 1 194 ? 37.462 -72.846 4.601 1.00 9.32 194 ALA A C 1
ATOM 1475 O O . ALA A 1 194 ? 37.826 -72.184 3.627 1.00 16.94 194 ALA A O 1
ATOM 1477 N N . ALA A 1 195 ? 37.834 -74.115 4.780 1.00 11.52 195 ALA A N 1
ATOM 1478 C CA . ALA A 1 195 ? 38.706 -74.765 3.810 1.00 14.59 195 ALA A CA 1
ATOM 1479 C C . ALA A 1 195 ? 38.043 -74.869 2.440 1.00 17.40 195 ALA A C 1
ATOM 1480 O O . ALA A 1 195 ? 38.701 -74.685 1.407 1.00 12.75 195 ALA A O 1
ATOM 1482 N N . ILE A 1 196 ? 36.744 -75.178 2.405 1.00 16.78 196 ILE A N 1
ATOM 1483 C CA . ILE A 1 196 ? 36.072 -75.320 1.115 1.00 13.95 196 ILE A CA 1
ATOM 1484 C C . ILE A 1 196 ? 35.916 -73.964 0.444 1.00 11.77 196 ILE A C 1
ATOM 1485 O O . ILE A 1 196 ? 36.072 -73.841 -0.776 1.00 13.67 196 ILE A O 1
ATOM 1490 N N . GLN A 1 197 ? 35.590 -72.932 1.222 1.00 11.83 197 GLN A N 1
ATOM 1491 C CA . GLN A 1 197 ? 35.463 -71.589 0.657 1.00 16.64 197 GLN A CA 1
ATOM 1492 C C . GLN A 1 197 ? 36.802 -71.085 0.136 1.00 12.03 197 GLN A C 1
ATOM 1493 O O . GLN A 1 197 ? 36.860 -70.420 -0.909 1.00 12.18 197 GLN A O 1
ATOM 1499 N N . ALA A 1 198 ? 37.890 -71.403 0.847 1.00 13.13 198 ALA A N 1
ATOM 1500 C CA . ALA A 1 198 ? 39.224 -71.059 0.360 1.00 15.84 198 ALA A CA 1
ATOM 1501 C C . ALA A 1 198 ? 39.515 -71.733 -0.981 1.00 14.51 198 ALA A C 1
ATOM 1502 O O . ALA A 1 198 ? 40.066 -71.107 -1.898 1.00 15.60 198 ALA A O 1
ATOM 1504 N N . ALA A 1 199 ? 39.149 -73.009 -1.120 1.00 13.09 199 ALA A N 1
ATOM 1505 C CA . ALA A 1 199 ? 39.344 -73.677 -2.403 1.00 18.19 199 ALA A CA 1
ATOM 1506 C C . ALA A 1 199 ? 38.448 -73.072 -3.482 1.00 14.28 199 ALA A C 1
ATOM 1507 O O . ALA A 1 199 ? 38.868 -72.945 -4.638 1.00 13.21 199 ALA A O 1
ATOM 1509 N N . ASN A 1 200 ? 37.231 -72.644 -3.111 1.00 13.84 200 ASN A N 1
ATOM 1510 C CA . ASN A 1 200 ? 36.289 -72.101 -4.089 1.00 12.05 200 ASN A CA 1
ATOM 1511 C C . ASN A 1 200 ? 36.770 -70.784 -4.699 1.00 16.41 200 ASN A C 1
ATOM 1512 O O . ASN A 1 200 ? 36.420 -70.476 -5.839 1.00 13.90 200 ASN A O 1
ATOM 1517 N N . ARG A 1 201 ? 37.582 -69.997 -3.988 1.00 13.89 201 ARG A N 1
ATOM 1518 C CA . ARG A 1 201 ? 38.062 -68.738 -4.550 1.00 14.24 201 ARG A CA 1
ATOM 1519 C C . ARG A 1 201 ? 39.526 -68.816 -4.981 1.00 12.81 201 ARG A C 1
ATOM 1520 O O . ARG A 1 201 ? 40.158 -67.781 -5.231 1.00 18.57 201 ARG A O 1
ATOM 1528 N N . CYS A 1 202 ? 40.071 -70.021 -5.094 1.00 13.63 202 CYS A N 1
ATOM 1529 C CA . CYS A 1 202 ? 41.463 -70.167 -5.486 1.00 14.54 202 CYS A CA 1
ATOM 1530 C C . CYS A 1 202 ? 41.638 -69.862 -6.975 1.00 17.48 202 CYS A C 1
ATOM 1531 O O . CYS A 1 202 ? 40.675 -69.729 -7.742 1.00 16.27 202 CYS A O 1
ATOM 1534 N N . HIS A 1 203 ? 42.896 -69.726 -7.376 1.00 11.91 203 HIS A N 1
ATOM 1535 C CA . HIS A 1 203 ? 43.265 -69.363 -8.741 1.00 13.20 203 HIS A CA 1
ATOM 1536 C C . HIS A 1 203 ? 44.059 -70.528 -9.309 1.00 14.80 203 HIS A C 1
ATOM 1537 O O . HIS A 1 203 ? 45.223 -70.728 -8.938 1.00 15.88 203 HIS A O 1
ATOM 1544 N N . ALA A 1 204 ? 43.436 -71.310 -10.192 1.00 13.70 204 ALA A N 1
ATOM 1545 C CA . ALA A 1 204 ? 44.170 -72.450 -10.741 1.00 13.53 204 ALA A CA 1
ATOM 1546 C C . ALA A 1 204 ? 43.772 -72.744 -12.190 1.00 14.31 204 ALA A C 1
ATOM 1547 O O . ALA A 1 204 ? 43.351 -73.863 -12.512 1.00 13.54 204 ALA A O 1
ATOM 1549 N N . PRO A 1 205 ? 43.938 -71.786 -13.106 1.00 18.05 205 PRO A N 1
ATOM 1550 C CA . PRO A 1 205 ? 43.532 -72.028 -14.499 1.00 16.90 205 PRO A CA 1
ATOM 1551 C C . PRO A 1 205 ? 44.496 -72.890 -15.299 1.00 20.90 205 PRO A C 1
ATOM 1552 O O . PRO A 1 205 ? 44.154 -73.275 -16.425 1.00 20.41 205 PRO A O 1
ATOM 1556 N N . TYR A 1 206 ? 45.674 -73.217 -14.768 1.00 12.85 206 TYR A N 1
ATOM 1557 C CA . TYR A 1 206 ? 46.635 -73.999 -15.536 1.00 19.12 206 TYR A CA 1
ATOM 1558 C C . TYR A 1 206 ? 46.506 -75.489 -15.266 1.00 21.01 206 TYR A C 1
ATOM 1559 O O . TYR A 1 206 ? 46.613 -76.293 -16.195 1.00 14.10 206 TYR A O 1
ATOM 1568 N N . SER A 1 207 ? 46.281 -75.885 -14.016 1.00 15.14 207 SER A N 1
ATOM 1569 C CA . SER A 1 207 ? 46.093 -77.295 -13.711 1.00 16.53 207 SER A CA 1
ATOM 1570 C C . SER A 1 207 ? 44.653 -77.651 -13.378 1.00 16.05 207 SER A C 1
ATOM 1571 O O . SER A 1 207 ? 44.339 -78.844 -13.271 1.00 15.38 207 SER A O 1
ATOM 1574 N N . HIS A 1 208 ? 43.786 -76.658 -13.171 1.00 14.87 208 HIS A N 1
ATOM 1575 C CA . HIS A 1 208 ? 42.403 -76.902 -12.755 1.00 16.32 208 HIS A CA 1
ATOM 1576 C C . HIS A 1 208 ? 42.331 -77.789 -11.513 1.00 17.89 208 HIS A C 1
ATOM 1577 O O . HIS A 1 208 ? 41.392 -78.570 -11.342 1.00 15.29 208 HIS A O 1
ATOM 1584 N N . SER A 1 209 ? 43.327 -77.670 -10.631 1.00 14.62 209 SER A N 1
ATOM 1585 C CA . SER A 1 209 ? 43.370 -78.390 -9.361 1.00 14.90 209 SER A CA 1
ATOM 1586 C C . SER A 1 209 ? 43.052 -77.441 -8.214 1.00 16.44 209 SER A C 1
ATOM 1587 O O . SER A 1 209 ? 43.956 -76.775 -7.683 1.00 15.14 209 SER A O 1
ATOM 1590 N N . PRO A 1 210 ? 41.796 -77.367 -7.774 1.00 18.41 210 PRO A N 1
ATOM 1591 C CA . PRO A 1 210 ? 41.436 -76.421 -6.711 1.00 15.64 210 PRO A CA 1
ATOM 1592 C C . PRO A 1 210 ? 41.919 -76.906 -5.356 1.00 15.73 210 PRO A C 1
ATOM 1593 O O . PRO A 1 210 ? 41.853 -78.101 -5.048 1.00 14.05 210 PRO A O 1
ATOM 1597 N N . SER A 1 211 ? 42.388 -75.973 -4.529 1.00 13.17 211 SER A N 1
ATOM 1598 C CA . SER A 1 211 ? 42.773 -76.407 -3.190 1.00 13.94 211 SER A CA 1
ATOM 1599 C C . SER A 1 211 ? 42.768 -75.233 -2.225 1.00 13.19 211 SER A C 1
ATOM 1600 O O . SER A 1 211 ? 42.895 -74.070 -2.623 1.00 11.86 211 SER A O 1
ATOM 1603 N N . GLY A 1 212 ? 42.556 -75.565 -0.957 1.00 17.34 212 GLY A N 1
ATOM 1604 C CA . GLY A 1 212 ? 42.478 -74.583 0.109 1.00 12.38 212 GLY A CA 1
ATOM 1605 C C . GLY A 1 212 ? 42.904 -75.232 1.406 1.00 13.85 212 GLY A C 1
ATOM 1606 O O . GLY A 1 212 ? 42.722 -76.439 1.610 1.00 17.33 212 GLY A O 1
ATOM 1607 N N . VAL A 1 213 ? 43.484 -74.430 2.291 1.00 10.69 213 VAL A N 1
ATOM 1608 C CA . VAL A 1 213 ? 43.892 -74.903 3.611 1.00 13.54 213 VAL A CA 1
ATOM 1609 C C . VAL A 1 213 ? 43.256 -73.997 4.653 1.00 12.89 213 VAL A C 1
ATOM 1610 O O . VAL A 1 213 ? 43.223 -72.776 4.477 1.00 14.24 213 VAL A O 1
ATOM 1614 N N . ALA A 1 214 ? 42.735 -74.591 5.729 1.00 14.25 214 ALA A N 1
ATOM 1615 C CA . ALA A 1 214 ? 42.231 -73.823 6.858 1.00 14.23 214 ALA A CA 1
ATOM 1616 C C . ALA A 1 214 ? 42.862 -74.352 8.136 1.00 12.48 214 ALA A C 1
ATOM 1617 O O . ALA A 1 214 ? 42.974 -75.566 8.318 1.00 15.08 214 ALA A O 1
ATOM 1619 N N . LEU A 1 215 ? 43.293 -73.433 9.005 1.00 12.28 215 LEU A N 1
ATOM 1620 C CA . LEU A 1 215 ? 43.909 -73.773 10.284 1.00 15.74 215 LEU A CA 1
ATOM 1621 C C . LEU A 1 215 ? 43.044 -73.243 11.416 1.00 14.56 215 LEU A C 1
ATOM 1622 O O . LEU A 1 215 ? 42.598 -72.093 11.368 1.00 14.51 215 LEU A O 1
ATOM 1627 N N . GLU A 1 216 ? 42.796 -74.077 12.426 1.00 12.24 216 GLU A N 1
ATOM 1628 C CA . GLU A 1 216 ? 42.074 -73.651 13.619 1.00 16.50 216 GLU A CA 1
ATOM 1629 C C . GLU A 1 216 ? 43.051 -73.621 14.781 1.00 12.01 216 GLU A C 1
ATOM 1630 O O . GLU A 1 216 ? 43.737 -74.611 15.036 1.00 12.80 216 GLU A O 1
ATOM 1636 N N . LEU A 1 217 ? 43.129 -72.480 15.457 1.00 16.56 217 LEU A N 1
ATOM 1637 C CA . LEU A 1 217 ? 44.134 -72.252 16.483 1.00 13.99 217 LEU A CA 1
ATOM 1638 C C . LEU A 1 217 ? 43.564 -72.547 17.867 1.00 17.23 217 LEU A C 1
ATOM 1639 O O . LEU A 1 217 ? 42.352 -72.710 18.053 1.00 15.45 217 LEU A O 1
ATOM 1644 N N . LYS A 1 218 ? 44.472 -72.610 18.847 1.00 17.91 218 LYS A N 1
ATOM 1645 C CA . LYS A 1 218 ? 44.093 -72.957 20.215 1.00 18.30 218 LYS A CA 1
ATOM 1646 C C . LYS A 1 218 ? 43.073 -71.987 20.790 1.00 12.31 218 LYS A C 1
ATOM 1647 O O . LYS A 1 218 ? 42.243 -72.385 21.616 1.00 18.67 218 LYS A O 1
ATOM 1653 N N . ASP A 1 219 ? 43.117 -70.717 20.390 1.00 14.37 219 ASP A N 1
ATOM 1654 C CA . ASP A 1 219 ? 42.151 -69.746 20.891 1.00 17.77 219 ASP A CA 1
ATOM 1655 C C . ASP A 1 219 ? 40.884 -69.687 20.042 1.00 17.44 219 ASP A C 1
ATOM 1656 O O . ASP A 1 219 ? 40.060 -68.785 20.237 1.00 16.47 219 ASP A O 1
ATOM 1661 N N . GLY A 1 220 ? 40.726 -70.616 19.093 1.00 18.43 220 GLY A N 1
ATOM 1662 C CA . GLY A 1 220 ? 39.540 -70.693 18.264 1.00 17.09 220 GLY A CA 1
ATOM 1663 C C . GLY A 1 220 ? 39.613 -69.974 16.934 1.00 20.24 220 GLY A C 1
ATOM 1664 O O . GLY A 1 220 ? 38.710 -70.153 16.109 1.00 16.65 220 GLY A O 1
ATOM 1665 N N . THR A 1 221 ? 40.643 -69.160 16.692 1.00 18.53 221 THR A N 1
ATOM 1666 C CA A THR A 1 221 ? 40.705 -68.414 15.440 0.27 15.92 221 THR A CA 1
ATOM 1667 C CA B THR A 1 221 ? 40.736 -68.407 15.446 0.73 15.94 221 THR A CA 1
ATOM 1668 C C . THR A 1 221 ? 40.982 -69.346 14.264 1.00 13.27 221 THR A C 1
ATOM 1669 O O . THR A 1 221 ? 41.687 -70.354 14.383 1.00 12.64 221 THR A O 1
ATOM 1676 N N . ILE A 1 222 ? 40.410 -68.997 13.110 1.00 15.01 222 ILE A N 1
ATOM 1677 C CA . ILE A 1 222 ? 40.614 -69.746 11.869 1.00 12.52 222 ILE A CA 1
ATOM 1678 C C . ILE A 1 222 ? 41.300 -68.833 10.861 1.00 16.57 222 ILE A C 1
ATOM 1679 O O . ILE A 1 222 ? 40.846 -67.708 10.627 1.00 13.52 222 ILE A O 1
ATOM 1684 N N . PHE A 1 223 ? 42.394 -69.314 10.271 1.00 12.91 223 PHE A N 1
ATOM 1685 C CA . PHE A 1 223 ? 43.021 -68.649 9.140 1.00 12.88 223 PHE A CA 1
ATOM 1686 C C . PHE A 1 223 ? 43.060 -69.612 7.967 1.00 12.25 223 PHE A C 1
ATOM 1687 O O . PHE A 1 223 ? 43.346 -70.799 8.135 1.00 11.99 223 PHE A O 1
ATOM 1695 N N . SER A 1 224 ? 42.801 -69.112 6.775 1.00 12.58 224 SER A N 1
ATOM 1696 C CA . SER A 1 224 ? 42.780 -69.994 5.627 1.00 14.09 224 SER A CA 1
ATOM 1697 C C . SER A 1 224 ? 43.639 -69.425 4.513 1.00 14.74 224 SER A C 1
ATOM 1698 O O . SER A 1 224 ? 43.897 -68.223 4.449 1.00 14.65 224 SER A O 1
ATOM 1701 N N . GLY A 1 225 ? 44.074 -70.313 3.635 1.00 13.61 225 GLY A N 1
ATOM 1702 C CA . GLY A 1 225 ? 44.824 -69.916 2.458 1.00 16.82 225 GLY A CA 1
ATOM 1703 C C . GLY A 1 225 ? 44.240 -70.566 1.215 1.00 15.27 225 GLY A C 1
ATOM 1704 O O . GLY A 1 225 ? 43.831 -71.727 1.248 1.00 14.04 225 GLY A O 1
ATOM 1705 N N . SER A 1 226 ? 44.191 -69.792 0.138 1.00 12.28 226 SER A N 1
ATOM 1706 C CA . SER A 1 226 ? 43.756 -70.301 -1.162 1.00 13.65 226 SER A CA 1
ATOM 1707 C C . SER A 1 226 ? 44.948 -70.479 -2.094 1.00 11.27 226 SER A C 1
ATOM 1708 O O . SER A 1 226 ? 45.856 -69.642 -2.130 1.00 11.09 226 SER A O 1
ATOM 1711 N N . TYR A 1 227 ? 44.922 -71.581 -2.838 1.00 12.31 227 TYR A N 1
ATOM 1712 C CA . TYR A 1 227 ? 45.916 -71.898 -3.857 1.00 14.36 227 TYR A CA 1
ATOM 1713 C C . TYR A 1 227 ? 45.971 -70.808 -4.924 1.00 14.32 227 TYR A C 1
ATOM 1714 O O . TYR A 1 227 ? 44.935 -70.336 -5.405 1.00 14.76 227 TYR A O 1
ATOM 1723 N N . ALA A 1 228 ? 47.180 -70.386 -5.295 1.00 12.95 228 ALA A N 1
ATOM 1724 C CA . ALA A 1 228 ? 47.335 -69.318 -6.281 1.00 12.31 228 ALA A CA 1
ATOM 1725 C C . ALA A 1 228 ? 48.382 -69.736 -7.306 1.00 16.40 228 ALA A C 1
ATOM 1726 O O . ALA A 1 228 ? 49.584 -69.634 -7.043 1.00 11.76 228 ALA A O 1
ATOM 1728 N N . GLU A 1 229 ? 47.923 -70.199 -8.471 1.00 12.53 229 GLU A N 1
ATOM 1729 C CA . GLU A 1 229 ? 48.827 -70.611 -9.532 1.00 15.91 229 GLU A CA 1
ATOM 1730 C C . GLU A 1 229 ? 49.419 -69.392 -10.236 1.00 11.59 229 GLU A C 1
ATOM 1731 O O . GLU A 1 229 ? 48.964 -68.256 -10.082 1.00 10.18 229 GLU A O 1
ATOM 1737 N N . ASN A 1 230 ? 50.463 -69.651 -11.011 1.00 12.45 230 ASN A N 1
ATOM 1738 C CA . ASN A 1 230 ? 51.181 -68.623 -11.743 1.00 12.46 230 ASN A CA 1
ATOM 1739 C C . ASN A 1 230 ? 51.422 -69.137 -13.151 1.00 16.40 230 ASN A C 1
ATOM 1740 O O . ASN A 1 230 ? 51.712 -70.323 -13.334 1.00 14.18 230 ASN A O 1
ATOM 1745 N N . ALA A 1 231 ? 51.299 -68.241 -14.138 1.00 13.58 231 ALA A N 1
ATOM 1746 C CA . ALA A 1 231 ? 51.523 -68.621 -15.533 1.00 16.98 231 ALA A CA 1
ATOM 1747 C C . ALA A 1 231 ? 52.887 -69.263 -15.742 1.00 22.00 231 ALA A C 1
ATOM 1748 O O . ALA A 1 231 ? 53.032 -70.145 -16.598 1.00 14.70 231 ALA A O 1
ATOM 1750 N N . ALA A 1 232 ? 53.898 -68.849 -14.976 1.00 12.64 232 ALA A N 1
ATOM 1751 C CA . ALA A 1 232 ? 55.223 -69.456 -15.082 1.00 17.30 232 ALA A CA 1
ATOM 1752 C C . ALA A 1 232 ? 55.394 -70.664 -14.170 1.00 14.14 232 ALA A C 1
ATOM 1753 O O . ALA A 1 232 ? 56.511 -71.193 -14.079 1.00 13.11 232 ALA A O 1
ATOM 1755 N N A PHE A 1 233 ? 54.327 -71.079 -13.479 0.50 14.55 233 PHE A N 1
ATOM 1756 N N B PHE A 1 233 ? 54.327 -71.078 -13.478 0.50 14.55 233 PHE A N 1
ATOM 1757 C CA A PHE A 1 233 ? 54.229 -72.327 -12.725 0.50 12.07 233 PHE A CA 1
ATOM 1758 C CA B PHE A 1 233 ? 54.228 -72.327 -12.724 0.50 12.07 233 PHE A CA 1
ATOM 1759 C C . PHE A 1 233 ? 54.942 -72.265 -11.379 1.00 13.48 233 PHE A C 1
ATOM 1760 O O A PHE A 1 233 ? 54.284 -72.257 -10.337 0.50 14.15 233 PHE A O 1
ATOM 1761 O O B PHE A 1 233 ? 54.284 -72.258 -10.337 0.50 14.15 233 PHE A O 1
ATOM 1776 N N . ASN A 1 234 ? 56.275 -72.232 -11.378 1.00 12.21 234 ASN A N 1
ATOM 1777 C CA . ASN A 1 234 ? 57.011 -72.292 -10.111 1.00 16.31 234 ASN A CA 1
ATOM 1778 C C . ASN A 1 234 ? 56.674 -71.191 -9.106 1.00 12.61 234 ASN A C 1
ATOM 1779 O O . ASN A 1 234 ? 56.688 -71.484 -7.897 1.00 14.36 234 ASN A O 1
ATOM 1784 N N . PRO A 1 235 ? 56.394 -69.941 -9.496 1.00 10.38 235 PRO A N 1
ATOM 1785 C CA . PRO A 1 235 ? 56.036 -68.929 -8.482 1.00 11.12 235 PRO A CA 1
ATOM 1786 C C . PRO A 1 235 ? 54.654 -69.118 -7.860 1.00 18.24 235 PRO A C 1
ATOM 1787 O O . PRO A 1 235 ? 54.269 -68.293 -7.023 1.00 12.62 235 PRO A O 1
ATOM 1791 N N . THR A 1 236 ? 53.922 -70.174 -8.237 1.00 15.09 236 THR A N 1
ATOM 1792 C CA . THR A 1 236 ? 52.668 -70.561 -7.586 1.00 13.00 236 THR A CA 1
ATOM 1793 C C . THR A 1 236 ? 52.810 -70.576 -6.070 1.00 12.32 236 THR A C 1
ATOM 1794 O O . THR A 1 236 ? 53.788 -71.098 -5.542 1.00 12.40 236 THR A O 1
ATOM 1798 N N . LEU A 1 237 ? 51.797 -70.043 -5.366 1.00 9.65 237 LEU A N 1
ATOM 1799 C CA . LEU A 1 237 ? 51.778 -70.065 -3.902 1.00 13.11 237 LEU A CA 1
ATOM 1800 C C . LEU A 1 237 ? 50.860 -71.175 -3.426 1.00 13.37 237 LEU A C 1
ATOM 1801 O O . LEU A 1 237 ? 49.654 -71.118 -3.713 1.00 15.18 237 LEU A O 1
ATOM 1806 N N . PRO A 1 238 ? 51.363 -72.193 -2.729 1.00 14.27 238 PRO A N 1
ATOM 1807 C CA . PRO A 1 238 ? 50.493 -73.286 -2.265 1.00 11.64 238 PRO A CA 1
ATOM 1808 C C . PRO A 1 238 ? 49.510 -72.793 -1.220 1.00 16.49 238 PRO A C 1
ATOM 1809 O O . PRO A 1 238 ? 49.723 -71.733 -0.608 1.00 12.42 238 PRO A O 1
ATOM 1813 N N . PRO A 1 239 ? 48.413 -73.531 -0.993 1.00 13.81 239 PRO A N 1
ATOM 1814 C CA . PRO A 1 239 ? 47.408 -73.048 -0.033 1.00 13.29 239 PRO A CA 1
ATOM 1815 C C . PRO A 1 239 ? 47.912 -73.023 1.399 1.00 13.92 239 PRO A C 1
ATOM 1816 O O . PRO A 1 239 ? 47.525 -72.126 2.161 1.00 11.84 239 PRO A O 1
ATOM 1820 N N . LEU A 1 240 ? 48.750 -73.994 1.796 1.00 13.56 240 LEU A N 1
ATOM 1821 C CA . LEU A 1 240 ? 49.292 -73.976 3.153 1.00 13.57 240 LEU A CA 1
ATOM 1822 C C . LEU A 1 240 ? 50.009 -72.656 3.430 1.00 16.29 240 LEU A C 1
ATOM 1823 O O . LEU A 1 240 ? 49.771 -72.015 4.458 1.00 11.37 240 LEU A O 1
ATOM 1828 N N . GLN A 1 241 ? 50.864 -72.220 2.497 1.00 11.10 241 GLN A N 1
ATOM 1829 C CA . GLN A 1 241 ? 51.642 -70.999 2.708 1.00 13.18 241 GLN A CA 1
ATOM 1830 C C . GLN A 1 241 ? 50.742 -69.798 2.952 1.00 12.65 241 GLN A C 1
ATOM 1831 O O . GLN A 1 241 ? 51.074 -68.918 3.754 1.00 14.67 241 GLN A O 1
ATOM 1837 N N . GLY A 1 242 ? 49.597 -69.737 2.276 1.00 10.48 242 GLY A N 1
ATOM 1838 C CA . GLY A 1 242 ? 48.700 -68.618 2.507 1.00 12.73 242 GLY A CA 1
ATOM 1839 C C . GLY A 1 242 ? 48.163 -68.609 3.927 1.00 13.58 242 GLY A C 1
ATOM 1840 O O . GLY A 1 242 ? 48.064 -67.554 4.559 1.00 13.69 242 GLY A O 1
ATOM 1841 N N . ALA A 1 243 ? 47.841 -69.792 4.456 1.00 14.18 243 ALA A N 1
ATOM 1842 C CA . ALA A 1 243 ? 47.313 -69.882 5.810 1.00 12.34 243 ALA A CA 1
ATOM 1843 C C . ALA A 1 243 ? 48.394 -69.598 6.849 1.00 10.68 243 ALA A C 1
ATOM 1844 O O . ALA A 1 243 ? 48.146 -68.883 7.831 1.00 11.42 243 ALA A O 1
ATOM 1846 N N . LEU A 1 244 ? 49.592 -70.163 6.657 1.00 9.94 244 LEU A N 1
ATOM 1847 C CA . LEU A 1 244 ? 50.698 -69.920 7.583 1.00 15.11 244 LEU A CA 1
ATOM 1848 C C . LEU A 1 244 ? 51.106 -68.453 7.576 1.00 12.90 244 LEU A C 1
ATOM 1849 O O . LEU A 1 244 ? 51.434 -67.887 8.629 1.00 12.61 244 LEU A O 1
ATOM 1854 N N . ASN A 1 245 ? 51.095 -67.831 6.395 1.00 10.02 245 ASN A N 1
ATOM 1855 C CA . ASN A 1 245 ? 51.342 -66.393 6.270 1.00 13.25 245 ASN A CA 1
ATOM 1856 C C . ASN A 1 245 ? 50.400 -65.589 7.167 1.00 15.52 245 ASN A C 1
ATOM 1857 O O . ASN A 1 245 ? 50.836 -64.743 7.960 1.00 12.40 245 ASN A O 1
ATOM 1862 N N . LEU A 1 246 ? 49.094 -65.841 7.057 1.00 10.18 246 LEU A N 1
ATOM 1863 C CA . LEU A 1 246 ? 48.139 -65.104 7.880 1.00 12.40 246 LEU A CA 1
ATOM 1864 C C . LEU A 1 246 ? 48.359 -65.374 9.369 1.00 11.35 246 LEU A C 1
ATOM 1865 O O . LEU A 1 246 ? 48.309 -64.447 10.186 1.00 10.82 246 LEU A O 1
ATOM 1870 N N . LEU A 1 247 ? 48.558 -66.645 9.738 1.00 9.57 247 LEU A N 1
ATOM 1871 C CA . LEU A 1 247 ? 48.805 -67.015 11.133 1.00 16.48 247 LEU A CA 1
ATOM 1872 C C . LEU A 1 247 ? 49.965 -66.215 11.707 1.00 15.79 247 LEU A C 1
ATOM 1873 O O . LEU A 1 247 ? 49.855 -65.612 12.779 1.00 10.80 247 LEU A O 1
ATOM 1878 N N . SER A 1 248 ? 51.090 -66.197 10.987 1.00 12.95 248 SER A N 1
ATOM 1879 C CA . SER A 1 248 ? 52.282 -65.518 11.480 1.00 14.49 248 SER A CA 1
ATOM 1880 C C . SER A 1 248 ? 52.110 -64.004 11.461 1.00 13.80 248 SER A C 1
ATOM 1881 O O . SER A 1 248 ? 52.478 -63.317 12.423 1.00 11.63 248 SER A O 1
ATOM 1884 N N . LEU A 1 249 ? 51.535 -63.466 10.386 1.00 10.81 249 LEU A N 1
ATOM 1885 C CA . LEU A 1 249 ? 51.301 -62.029 10.334 1.00 9.90 249 LEU A CA 1
ATOM 1886 C C . LEU A 1 249 ? 50.414 -61.562 11.478 1.00 17.42 249 LEU A C 1
ATOM 1887 O O . LEU A 1 249 ? 50.493 -60.401 11.892 1.00 11.95 249 LEU A O 1
ATOM 1892 N N . ASN A 1 250 ? 49.554 -62.437 11.986 1.00 15.39 250 ASN A N 1
ATOM 1893 C CA . ASN A 1 250 ? 48.641 -62.090 13.063 1.00 15.91 250 ASN A CA 1
ATOM 1894 C C . ASN A 1 250 ? 49.230 -62.371 14.441 1.00 17.15 250 ASN A C 1
ATOM 1895 O O . ASN A 1 250 ? 48.498 -62.349 15.439 1.00 16.84 250 ASN A O 1
ATOM 1900 N N . GLY A 1 251 ? 50.526 -62.644 14.516 1.00 15.18 251 GLY A N 1
ATOM 1901 C CA . GLY A 1 251 ? 51.215 -62.718 15.786 1.00 17.99 251 GLY A CA 1
ATOM 1902 C C . GLY A 1 251 ? 51.217 -64.074 16.439 1.00 16.97 251 GLY A C 1
ATOM 1903 O O . GLY A 1 251 ? 51.581 -64.172 17.614 1.00 17.25 251 GLY A O 1
ATOM 1904 N N . TYR A 1 252 ? 50.829 -65.122 15.722 1.00 10.98 252 TYR A N 1
ATOM 1905 C CA . TYR A 1 252 ? 50.834 -66.468 16.267 1.00 14.52 252 TYR A CA 1
ATOM 1906 C C . TYR A 1 252 ? 52.104 -67.205 15.864 1.00 16.86 252 TYR A C 1
ATOM 1907 O O . TYR A 1 252 ? 52.801 -66.831 14.916 1.00 17.00 252 TYR A O 1
ATOM 1916 N N . ASP A 1 253 ? 52.401 -68.262 16.605 1.00 14.12 253 ASP A N 1
ATOM 1917 C CA . ASP A 1 253 ? 53.458 -69.197 16.254 1.00 17.61 253 ASP A CA 1
ATOM 1918 C C . ASP A 1 253 ? 52.822 -70.527 15.871 1.00 15.20 253 ASP A C 1
ATOM 1919 O O . ASP A 1 253 ? 51.647 -70.780 16.155 1.00 13.65 253 ASP A O 1
ATOM 1924 N N . TYR A 1 254 ? 53.602 -71.374 15.201 1.00 12.92 254 TYR A N 1
ATOM 1925 C CA . TYR A 1 254 ? 53.045 -72.622 14.682 1.00 14.49 254 TYR A CA 1
ATOM 1926 C C . TYR A 1 254 ? 52.493 -73.576 15.742 1.00 15.75 254 TYR A C 1
ATOM 1927 O O . TYR A 1 254 ? 51.573 -74.339 15.398 1.00 16.52 254 TYR A O 1
ATOM 1936 N N . PRO A 1 255 ? 52.989 -73.625 16.987 1.00 16.28 255 PRO A N 1
ATOM 1937 C CA . PRO A 1 255 ? 52.324 -74.479 17.993 1.00 14.06 255 PRO A CA 1
ATOM 1938 C C . PRO A 1 255 ? 50.891 -74.065 18.303 1.00 14.94 255 PRO A C 1
ATOM 1939 O O . PRO A 1 255 ? 50.148 -74.861 18.888 1.00 16.09 255 PRO A O 1
ATOM 1943 N N . ALA A 1 256 ? 50.476 -72.856 17.937 1.00 13.07 256 ALA A N 1
ATOM 1944 C CA . ALA A 1 256 ? 49.090 -72.459 18.145 1.00 15.93 256 ALA A CA 1
ATOM 1945 C C . ALA A 1 256 ? 48.099 -73.280 17.316 1.00 17.44 256 ALA A C 1
ATOM 1946 O O . ALA A 1 256 ? 46.902 -73.257 17.620 1.00 20.25 256 ALA A O 1
ATOM 1948 N N . ILE A 1 257 ? 48.555 -74.015 16.300 1.00 17.14 257 ILE A N 1
ATOM 1949 C CA . ILE A 1 257 ? 47.638 -74.768 15.442 1.00 16.27 257 ILE A CA 1
ATOM 1950 C C . ILE A 1 257 ? 47.032 -75.928 16.223 1.00 16.99 257 ILE A C 1
ATOM 1951 O O . ILE A 1 257 ? 47.750 -76.792 16.739 1.00 15.43 257 ILE A O 1
ATOM 1956 N N . GLN A 1 258 ? 45.702 -75.960 16.304 1.00 13.83 258 GLN A N 1
ATOM 1957 C CA . GLN A 1 258 ? 45.004 -77.064 16.955 1.00 13.70 258 GLN A CA 1
ATOM 1958 C C . GLN A 1 258 ? 44.356 -78.028 15.962 1.00 13.55 258 GLN A C 1
ATOM 1959 O O . GLN A 1 258 ? 44.261 -79.224 16.254 1.00 17.80 258 GLN A O 1
ATOM 1965 N N . ARG A 1 259 ? 43.910 -77.541 14.802 1.00 15.30 259 ARG A N 1
ATOM 1966 C CA . ARG A 1 259 ? 43.372 -78.383 13.736 1.00 19.47 259 ARG A CA 1
ATOM 1967 C C . ARG A 1 259 ? 43.780 -77.813 12.388 1.00 14.04 259 ARG A C 1
ATOM 1968 O O . ARG A 1 259 ? 43.963 -76.600 12.249 1.00 14.85 259 ARG A O 1
ATOM 1976 N N . ALA A 1 260 ? 43.878 -78.693 11.385 1.00 12.94 260 ALA A N 1
ATOM 1977 C CA . ALA A 1 260 ? 44.314 -78.292 10.049 1.00 14.99 260 ALA A CA 1
ATOM 1978 C C . ALA A 1 260 ? 43.623 -79.147 8.997 1.00 13.66 260 ALA A C 1
ATOM 1979 O O . ALA A 1 260 ? 43.631 -80.375 9.099 1.00 17.69 260 ALA A O 1
ATOM 1981 N N . ILE A 1 261 ? 43.051 -78.502 7.979 1.00 14.82 261 ILE A N 1
ATOM 1982 C CA . ILE A 1 261 ? 42.314 -79.198 6.929 1.00 14.83 261 ILE A CA 1
ATOM 1983 C C . ILE A 1 261 ? 42.806 -78.717 5.570 1.00 14.99 261 ILE A C 1
ATOM 1984 O O . ILE A 1 261 ? 42.877 -77.509 5.325 1.00 13.96 261 ILE A O 1
ATOM 1989 N N . LEU A 1 262 ? 43.129 -79.664 4.687 1.00 13.02 262 LEU A N 1
ATOM 1990 C CA . LEU A 1 262 ? 43.382 -79.393 3.275 1.00 18.00 262 LEU A CA 1
ATOM 1991 C C . LEU A 1 262 ? 42.174 -79.859 2.470 1.00 15.17 262 LEU A C 1
ATOM 1992 O O . LEU A 1 262 ? 41.822 -81.043 2.513 1.00 16.64 262 LEU A O 1
ATOM 1997 N N . ALA A 1 263 ? 41.542 -78.936 1.744 1.00 12.77 263 ALA A N 1
ATOM 1998 C CA . ALA A 1 263 ? 40.478 -79.276 0.811 1.00 13.54 263 ALA A CA 1
ATOM 1999 C C . ALA A 1 263 ? 41.061 -79.304 -0.597 1.00 16.09 263 ALA A C 1
ATOM 2000 O O . ALA A 1 263 ? 41.620 -78.301 -1.059 1.00 12.62 263 ALA A O 1
ATOM 2002 N N . GLU A 1 264 ? 40.953 -80.453 -1.263 1.00 13.65 264 GLU A N 1
ATOM 2003 C CA . GLU A 1 264 ? 41.366 -80.579 -2.656 1.00 17.62 264 GLU A CA 1
ATOM 2004 C C . GLU A 1 264 ? 40.689 -81.804 -3.270 1.00 18.58 264 GLU A C 1
ATOM 2005 O O . GLU A 1 264 ? 40.004 -82.574 -2.592 1.00 20.42 264 GLU A O 1
ATOM 2011 N N . LYS A 1 265 ? 40.885 -81.956 -4.575 1.00 16.15 265 LYS A N 1
ATOM 2012 C CA . LYS A 1 265 ? 40.375 -83.088 -5.342 1.00 16.86 265 LYS A CA 1
ATOM 2013 C C . LYS A 1 265 ? 41.422 -84.194 -5.323 1.00 25.17 265 LYS A C 1
ATOM 2014 O O . LYS A 1 265 ? 42.569 -83.963 -5.719 1.00 21.41 265 LYS A O 1
ATOM 2020 N N . ALA A 1 266 ? 41.035 -85.393 -4.866 1.00 19.92 266 ALA A N 1
ATOM 2021 C CA . ALA A 1 266 ? 42.016 -86.459 -4.648 1.00 19.60 266 ALA A CA 1
ATOM 2022 C C . ALA A 1 266 ? 42.688 -86.940 -5.935 1.00 19.00 266 ALA A C 1
ATOM 2023 O O . ALA A 1 266 ? 43.752 -87.567 -5.864 1.00 15.92 266 ALA A O 1
ATOM 2025 N N . ASP A 1 267 ? 42.092 -86.690 -7.099 1.00 18.86 267 ASP A N 1
ATOM 2026 C CA . ASP A 1 267 ? 42.661 -87.132 -8.368 1.00 22.67 267 ASP A CA 1
ATOM 2027 C C . ASP A 1 267 ? 42.891 -85.964 -9.317 1.00 18.69 267 ASP A C 1
ATOM 2028 O O . ASP A 1 267 ? 42.816 -86.121 -10.538 1.00 20.10 267 ASP A O 1
ATOM 2033 N N . ALA A 1 268 ? 43.172 -84.785 -8.769 1.00 23.44 268 ALA A N 1
ATOM 2034 C CA . ALA A 1 268 ? 43.509 -83.635 -9.591 1.00 19.27 268 ALA A CA 1
ATOM 2035 C C . ALA A 1 268 ? 44.885 -83.831 -10.228 1.00 13.02 268 ALA A C 1
ATOM 2036 O O . ALA A 1 268 ? 45.692 -84.645 -9.780 1.00 14.91 268 ALA A O 1
ATOM 2038 N N . ALA A 1 269 ? 45.140 -83.070 -11.297 1.00 16.03 269 ALA A N 1
ATOM 2039 C CA . ALA A 1 269 ? 46.438 -83.121 -11.975 1.00 17.16 269 ALA A CA 1
ATOM 2040 C C . ALA A 1 269 ? 47.598 -82.910 -10.999 1.00 15.27 269 ALA A C 1
ATOM 2041 O O . ALA A 1 269 ? 48.603 -83.631 -11.043 1.00 14.03 269 ALA A O 1
ATOM 2043 N N . LEU A 1 270 ? 47.471 -81.925 -10.111 1.00 16.77 270 LEU A N 1
ATOM 2044 C CA . LEU A 1 270 ? 48.493 -81.582 -9.125 1.00 13.18 270 LEU A CA 1
ATOM 2045 C C . LEU A 1 270 ? 47.924 -81.813 -7.732 1.00 13.24 270 LEU A C 1
ATOM 2046 O O . LEU A 1 270 ? 46.751 -81.534 -7.493 1.00 12.53 270 LEU A O 1
ATOM 2051 N N . ILE A 1 271 ? 48.756 -82.309 -6.813 1.00 13.74 271 ILE A N 1
ATOM 2052 C CA . ILE A 1 271 ? 48.317 -82.736 -5.483 1.00 15.50 271 ILE A CA 1
ATOM 2053 C C . ILE A 1 271 ? 49.142 -81.995 -4.429 1.00 14.66 271 ILE A C 1
ATOM 2054 O O . ILE A 1 271 ? 50.377 -82.060 -4.443 1.00 15.93 271 ILE A O 1
ATOM 2059 N N . GLN A 1 272 ? 48.462 -81.293 -3.514 1.00 14.91 272 GLN A N 1
ATOM 2060 C CA . GLN A 1 272 ? 49.151 -80.559 -2.455 1.00 16.00 272 GLN A CA 1
ATOM 2061 C C . GLN A 1 272 ? 49.339 -81.380 -1.186 1.00 15.87 272 GLN A C 1
ATOM 2062 O O . GLN A 1 272 ? 50.060 -80.931 -0.290 1.00 14.03 272 GLN A O 1
ATOM 2068 N N . TRP A 1 273 ? 48.736 -82.573 -1.099 1.00 14.53 273 TRP A N 1
ATOM 2069 C CA . TRP A 1 273 ? 48.709 -83.311 0.163 1.00 17.74 273 TRP A CA 1
ATOM 2070 C C . TRP A 1 273 ? 50.114 -83.536 0.717 1.00 17.35 273 TRP A C 1
ATOM 2071 O O . TRP A 1 273 ? 50.408 -83.148 1.853 1.00 15.57 273 TRP A O 1
ATOM 2082 N N . ASP A 1 274 ? 51.006 -84.140 -0.074 1.00 17.17 274 ASP A N 1
ATOM 2083 C CA . ASP A 1 274 ? 52.308 -84.549 0.465 1.00 19.69 274 ASP A CA 1
ATOM 2084 C C . ASP A 1 274 ? 53.132 -83.355 0.949 1.00 17.97 274 ASP A C 1
ATOM 2085 O O . ASP A 1 274 ? 53.710 -83.391 2.043 1.00 15.08 274 ASP A O 1
ATOM 2090 N N . ALA A 1 275 ? 53.210 -82.292 0.146 1.00 11.99 275 ALA A N 1
ATOM 2091 C CA . ALA A 1 275 ? 53.977 -81.121 0.565 1.00 17.32 275 ALA A CA 1
ATOM 2092 C C . ALA A 1 275 ? 53.329 -80.432 1.762 1.00 16.08 275 ALA A C 1
ATOM 2093 O O . ALA A 1 275 ? 54.031 -79.905 2.638 1.00 13.63 275 ALA A O 1
ATOM 2095 N N . THR A 1 276 ? 51.991 -80.414 1.814 1.00 16.39 276 THR A N 1
ATOM 2096 C CA . THR A 1 276 ? 51.300 -79.864 2.980 1.00 15.19 276 THR A CA 1
ATOM 2097 C C . THR A 1 276 ? 51.671 -80.634 4.243 1.00 14.36 276 THR A C 1
ATOM 2098 O O . THR A 1 276 ? 51.964 -80.039 5.289 1.00 12.24 276 THR A O 1
ATOM 2102 N N . VAL A 1 277 ? 51.638 -81.965 4.164 1.00 11.80 277 VAL A N 1
ATOM 2103 C CA . VAL A 1 277 ? 51.975 -82.797 5.316 1.00 15.47 277 VAL A CA 1
ATOM 2104 C C . VAL A 1 277 ? 53.425 -82.576 5.724 1.00 18.75 277 VAL A C 1
ATOM 2105 O O . VAL A 1 277 ? 53.746 -82.458 6.914 1.00 16.77 277 VAL A O 1
ATOM 2109 N N . ALA A 1 278 ? 54.324 -82.541 4.737 1.00 12.97 278 ALA A N 1
ATOM 2110 C CA . ALA A 1 278 ? 55.754 -82.465 5.015 1.00 19.56 278 ALA A CA 1
ATOM 2111 C C . ALA A 1 278 ? 56.118 -81.146 5.677 1.00 14.56 278 ALA A C 1
ATOM 2112 O O . ALA A 1 278 ? 56.914 -81.111 6.628 1.00 18.13 278 ALA A O 1
ATOM 2114 N N . THR A 1 279 ? 55.553 -80.052 5.181 1.00 12.79 279 THR A N 1
ATOM 2115 C CA . THR A 1 279 ? 55.900 -78.742 5.711 1.00 14.78 279 THR A CA 1
ATOM 2116 C C . THR A 1 279 ? 55.310 -78.537 7.103 1.00 18.46 279 THR A C 1
ATOM 2117 O O . THR A 1 279 ? 55.982 -77.997 7.989 1.00 14.57 279 THR A O 1
ATOM 2121 N N . LEU A 1 280 ? 54.070 -78.993 7.324 1.00 12.28 280 LEU A N 1
ATOM 2122 C CA . LEU A 1 280 ? 53.496 -78.959 8.666 1.00 16.63 280 LEU A CA 1
ATOM 2123 C C . LEU A 1 280 ? 54.301 -79.816 9.633 1.00 20.73 280 LEU A C 1
ATOM 2124 O O . LEU A 1 280 ? 54.521 -79.419 10.785 1.00 15.56 280 LEU A O 1
ATOM 2129 N N . LYS A 1 281 ? 54.772 -80.987 9.185 1.00 18.25 281 LYS A N 1
ATOM 2130 C CA . LYS A 1 281 ? 55.577 -81.816 10.079 1.00 18.81 281 LYS A CA 1
ATOM 2131 C C . LYS A 1 281 ? 56.892 -81.134 10.434 1.00 22.72 281 LYS A C 1
ATOM 2132 O O . LYS A 1 281 ? 57.341 -81.210 11.583 1.00 20.38 281 LYS A O 1
ATOM 2138 N N . ALA A 1 282 ? 57.524 -80.470 9.458 1.00 18.36 282 ALA A N 1
ATOM 2139 C CA . ALA A 1 282 ? 58.718 -79.675 9.725 1.00 21.94 282 ALA A CA 1
ATOM 2140 C C . ALA A 1 282 ? 58.465 -78.633 10.801 1.00 19.04 282 ALA A C 1
ATOM 2141 O O . ALA A 1 282 ? 59.374 -78.292 11.560 1.00 25.20 282 ALA A O 1
ATOM 2143 N N . LEU A 1 283 ? 57.249 -78.113 10.878 1.00 18.48 283 LEU A N 1
ATOM 2144 C CA . LEU A 1 283 ? 56.894 -77.141 11.898 1.00 24.34 283 LEU A CA 1
ATOM 2145 C C . LEU A 1 283 ? 56.389 -77.794 13.174 1.00 33.25 283 LEU A C 1
ATOM 2146 O O . LEU A 1 283 ? 55.967 -77.081 14.092 1.00 30.98 283 LEU A O 1
ATOM 2151 N N . GLY A 1 284 ? 56.404 -79.125 13.248 1.00 25.06 284 GLY A N 1
ATOM 2152 C CA . GLY A 1 284 ? 55.925 -79.820 14.426 1.00 28.50 284 GLY A CA 1
ATOM 2153 C C . GLY A 1 284 ? 54.427 -80.006 14.514 1.00 29.76 284 GLY A C 1
ATOM 2154 O O . GLY A 1 284 ? 53.931 -80.353 15.596 1.00 28.35 284 GLY A O 1
ATOM 2155 N N . CYS A 1 285 ? 53.688 -79.783 13.424 1.00 24.65 285 CYS A N 1
ATOM 2156 C CA . CYS A 1 285 ? 52.251 -80.052 13.367 1.00 22.42 285 CYS A CA 1
ATOM 2157 C C . CYS A 1 285 ? 52.036 -81.370 12.632 1.00 23.38 285 CYS A C 1
ATOM 2158 O O . CYS A 1 285 ? 52.329 -81.474 11.438 1.00 20.72 285 CYS A O 1
ATOM 2161 N N . HIS A 1 286 ? 51.508 -82.365 13.340 1.00 23.71 286 HIS A N 1
ATOM 2162 C CA . HIS A 1 286 ? 51.264 -83.687 12.777 1.00 23.06 286 HIS A CA 1
ATOM 2163 C C . HIS A 1 286 ? 49.792 -83.937 12.497 1.00 25.71 286 HIS A C 1
ATOM 2164 O O . HIS A 1 286 ? 49.439 -84.978 11.931 1.00 23.08 286 HIS A O 1
ATOM 2171 N N . ASN A 1 287 ? 48.944 -82.981 12.828 1.00 22.75 287 ASN A N 1
ATOM 2172 C CA . ASN A 1 287 ? 47.497 -83.106 12.765 1.00 29.07 287 ASN A CA 1
ATOM 2173 C C . ASN A 1 287 ? 47.011 -82.384 11.506 1.00 26.96 287 ASN A C 1
ATOM 2174 O O . ASN A 1 287 ? 46.800 -81.171 11.523 1.00 31.73 287 ASN A O 1
ATOM 2179 N N . ILE A 1 288 ? 46.834 -83.126 10.411 1.00 22.77 288 ILE A N 1
ATOM 2180 C CA . ILE A 1 288 ? 46.319 -82.565 9.163 1.00 22.08 288 ILE A CA 1
ATOM 2181 C C . ILE A 1 288 ? 45.425 -83.608 8.506 1.00 22.06 288 ILE A C 1
ATOM 2182 O O . ILE A 1 288 ? 45.792 -84.783 8.418 1.00 21.56 288 ILE A O 1
ATOM 2187 N N . GLU A 1 289 ? 44.228 -83.197 8.095 1.00 19.77 289 GLU A N 1
ATOM 2188 C CA . GLU A 1 289 ? 43.302 -84.100 7.425 1.00 20.85 289 GLU A CA 1
ATOM 2189 C C . GLU A 1 289 ? 42.776 -83.458 6.148 1.00 18.99 289 GLU A C 1
ATOM 2190 O O . GLU A 1 289 ? 42.831 -82.240 5.955 1.00 19.51 289 GLU A O 1
ATOM 2196 N N . ARG A 1 290 ? 42.253 -84.307 5.279 1.00 16.58 290 ARG A N 1
ATOM 2197 C CA . ARG A 1 290 ? 41.822 -83.919 3.950 1.00 19.37 290 ARG A CA 1
ATOM 2198 C C . ARG A 1 290 ? 40.299 -83.887 3.895 1.00 19.45 290 ARG A C 1
ATOM 2199 O O . ARG A 1 290 ? 39.632 -84.791 4.408 1.00 21.26 290 ARG A O 1
ATOM 2207 N N . VAL A 1 291 ? 39.756 -82.826 3.314 1.00 14.95 291 VAL A N 1
ATOM 2208 C CA . VAL A 1 291 ? 38.357 -82.773 2.918 1.00 18.53 291 VAL A CA 1
ATOM 2209 C C . VAL A 1 291 ? 38.322 -82.884 1.402 1.00 18.96 291 VAL A C 1
ATOM 2210 O O . VAL A 1 291 ? 39.005 -82.127 0.698 1.00 17.85 291 VAL A O 1
ATOM 2214 N N . LEU A 1 292 ? 37.551 -83.840 0.897 1.00 19.38 292 LEU A N 1
ATOM 2215 C CA . LEU A 1 292 ? 37.582 -84.160 -0.523 1.00 19.69 292 LEU A CA 1
ATOM 2216 C C . LEU A 1 292 ? 36.581 -83.309 -1.294 1.00 18.88 292 LEU A C 1
ATOM 2217 O O . LEU A 1 292 ? 35.406 -83.235 -0.929 1.00 22.34 292 LEU A O 1
ATOM 2222 N N . LEU A 1 293 ? 37.059 -82.667 -2.362 1.00 18.12 293 LEU A N 1
ATOM 2223 C CA . LEU A 1 293 ? 36.228 -81.923 -3.299 1.00 18.99 293 LEU A CA 1
ATOM 2224 C C . LEU A 1 293 ? 35.869 -82.806 -4.489 1.00 18.63 293 LEU A C 1
ATOM 2225 O O . LEU A 1 293 ? 36.711 -83.545 -5.001 1.00 19.61 293 LEU A O 1
ATOM 2230 N N . GLY A 1 294 ? 34.620 -82.719 -4.929 1.00 22.05 294 GLY A N 1
ATOM 2231 C CA . GLY A 1 294 ? 34.174 -83.463 -6.100 1.00 28.00 294 GLY A CA 1
ATOM 2232 C C . GLY A 1 294 ? 34.062 -84.962 -5.874 1.00 33.88 294 GLY A C 1
ATOM 2233 O O . GLY A 1 294 ? 33.874 -85.419 -4.740 1.00 39.75 294 GLY A O 1
ATOM 2234 N N . SER B 1 3 ? 63.651 -92.023 -31.633 1.00 53.89 3 SER B N 1
ATOM 2235 C CA . SER B 1 3 ? 62.652 -91.650 -32.624 1.00 49.24 3 SER B CA 1
ATOM 2236 C C . SER B 1 3 ? 61.609 -90.704 -32.036 1.00 48.76 3 SER B C 1
ATOM 2237 O O . SER B 1 3 ? 60.598 -90.412 -32.674 1.00 47.71 3 SER B O 1
ATOM 2240 N N . ARG B 1 4 ? 61.863 -90.218 -30.813 1.00 46.54 4 ARG B N 1
ATOM 2241 C CA . ARG B 1 4 ? 61.113 -89.075 -30.299 1.00 46.02 4 ARG B CA 1
ATOM 2242 C C . ARG B 1 4 ? 61.398 -87.807 -31.089 1.00 25.35 4 ARG B C 1
ATOM 2243 O O . ARG B 1 4 ? 60.771 -86.774 -30.832 1.00 29.52 4 ARG B O 1
ATOM 2251 N N . PHE B 1 5 ? 62.331 -87.871 -32.037 1.00 22.92 5 PHE B N 1
ATOM 2252 C CA . PHE B 1 5 ? 62.676 -86.758 -32.907 1.00 28.08 5 PHE B CA 1
ATOM 2253 C C . PHE B 1 5 ? 62.027 -86.840 -34.279 1.00 35.64 5 PHE B C 1
ATOM 2254 O O . PHE B 1 5 ? 62.134 -85.876 -35.049 1.00 34.73 5 PHE B O 1
ATOM 2262 N N . GLN B 1 6 ? 61.368 -87.959 -34.602 1.00 37.09 6 GLN B N 1
ATOM 2263 C CA . GLN B 1 6 ? 60.872 -88.172 -35.959 1.00 40.17 6 GLN B CA 1
ATOM 2264 C C . GLN B 1 6 ? 60.000 -87.015 -36.417 1.00 31.41 6 GLN B C 1
ATOM 2265 O O . GLN B 1 6 ? 60.233 -86.432 -37.481 1.00 35.80 6 GLN B O 1
ATOM 2271 N N . ALA B 1 7 ? 59.015 -86.644 -35.597 1.00 33.70 7 ALA B N 1
ATOM 2272 C CA . ALA B 1 7 ? 58.115 -85.553 -35.952 1.00 31.21 7 ALA B CA 1
ATOM 2273 C C . ALA B 1 7 ? 58.860 -84.227 -36.087 1.00 40.99 7 ALA B C 1
ATOM 2274 O O . ALA B 1 7 ? 58.700 -83.516 -37.086 1.00 36.44 7 ALA B O 1
ATOM 2276 N N . ALA B 1 8 ? 59.665 -83.863 -35.079 1.00 27.41 8 ALA B N 1
ATOM 2277 C CA . ALA B 1 8 ? 60.414 -82.611 -35.152 1.00 27.50 8 ALA B CA 1
ATOM 2278 C C . ALA B 1 8 ? 61.332 -82.590 -36.370 1.00 21.33 8 ALA B C 1
ATOM 2279 O O . ALA B 1 8 ? 61.534 -81.536 -36.987 1.00 23.45 8 ALA B O 1
ATOM 2281 N N . LEU B 1 9 ? 61.896 -83.750 -36.724 1.00 23.43 9 LEU B N 1
ATOM 2282 C CA . LEU B 1 9 ? 62.779 -83.850 -37.881 1.00 33.34 9 LEU B CA 1
ATOM 2283 C C . LEU B 1 9 ? 62.074 -83.408 -39.160 1.00 35.88 9 LEU B C 1
ATOM 2284 O O . LEU B 1 9 ? 62.667 -82.711 -39.990 1.00 35.59 9 LEU B O 1
ATOM 2289 N N . THR B 1 10 ? 60.801 -83.775 -39.324 1.00 38.81 10 THR B N 1
ATOM 2290 C CA . THR B 1 10 ? 60.052 -83.362 -40.508 1.00 40.26 10 THR B CA 1
ATOM 2291 C C . THR B 1 10 ? 59.842 -81.856 -40.579 1.00 44.36 10 THR B C 1
ATOM 2292 O O . THR B 1 10 ? 59.440 -81.360 -41.636 1.00 44.06 10 THR B O 1
ATOM 2296 N N . THR B 1 11 ? 60.099 -81.119 -39.496 1.00 34.96 11 THR B N 1
ATOM 2297 C CA . THR B 1 11 ? 59.938 -79.670 -39.501 1.00 29.36 11 THR B CA 1
ATOM 2298 C C . THR B 1 11 ? 61.182 -78.924 -39.977 1.00 32.73 11 THR B C 1
ATOM 2299 O O . THR B 1 11 ? 61.123 -77.703 -40.157 1.00 36.88 11 THR B O 1
ATOM 2303 N N . LEU B 1 12 ? 62.296 -79.611 -40.181 1.00 25.37 12 LEU B N 1
ATOM 2304 C CA . LEU B 1 12 ? 63.543 -78.950 -40.533 1.00 29.49 12 LEU B CA 1
ATOM 2305 C C . LEU B 1 12 ? 63.677 -78.813 -42.043 1.00 36.47 12 LEU B C 1
ATOM 2306 O O . LEU B 1 12 ? 63.105 -79.590 -42.814 1.00 29.42 12 LEU B O 1
ATOM 2311 N N . ALA B 1 13 ? 64.455 -77.814 -42.456 1.00 30.78 13 ALA B N 1
ATOM 2312 C CA . ALA B 1 13 ? 64.878 -77.713 -43.843 1.00 31.98 13 ALA B CA 1
ATOM 2313 C C . ALA B 1 13 ? 65.602 -78.988 -44.262 1.00 33.03 13 ALA B C 1
ATOM 2314 O O . ALA B 1 13 ? 66.231 -79.668 -43.446 1.00 30.06 13 ALA B O 1
ATOM 2316 N N . ALA B 1 14 ? 65.522 -79.299 -45.558 1.00 36.04 14 ALA B N 1
ATOM 2317 C CA . ALA B 1 14 ? 65.976 -80.599 -46.046 1.00 29.03 14 ALA B CA 1
ATOM 2318 C C . ALA B 1 14 ? 67.462 -80.818 -45.779 1.00 23.52 14 ALA B C 1
ATOM 2319 O O . ALA B 1 14 ? 67.869 -81.891 -45.317 1.00 28.18 14 ALA B O 1
ATOM 2321 N N . ASP B 1 15 ? 68.293 -79.809 -46.059 1.00 27.01 15 ASP B N 1
ATOM 2322 C CA . ASP B 1 15 ? 69.731 -79.969 -45.857 1.00 26.71 15 ASP B CA 1
ATOM 2323 C C . ASP B 1 15 ? 70.066 -80.216 -44.385 1.00 26.18 15 ASP B C 1
ATOM 2324 O O . ASP B 1 15 ? 70.883 -81.088 -44.062 1.00 25.82 15 ASP B O 1
ATOM 2329 N N . LEU B 1 16 ? 69.436 -79.468 -43.477 1.00 28.35 16 LEU B N 1
ATOM 2330 C CA . LEU B 1 16 ? 69.677 -79.676 -42.051 1.00 24.13 16 LEU B CA 1
ATOM 2331 C C . LEU B 1 16 ? 69.196 -81.057 -41.611 1.00 26.86 16 LEU B C 1
ATOM 2332 O O . LEU B 1 16 ? 69.897 -81.775 -40.885 1.00 28.55 16 LEU B O 1
ATOM 2337 N N . GLN B 1 17 ? 67.992 -81.435 -42.046 1.00 29.41 17 GLN B N 1
ATOM 2338 C CA . GLN B 1 17 ? 67.465 -82.782 -41.832 1.00 33.17 17 GLN B CA 1
ATOM 2339 C C . GLN B 1 17 ? 68.474 -83.861 -42.192 1.00 29.65 17 GLN B C 1
ATOM 2340 O O . GLN B 1 17 ? 68.742 -84.769 -41.397 1.00 39.48 17 GLN B O 1
ATOM 2346 N N . ALA B 1 18 ? 69.021 -83.792 -43.409 1.00 31.46 18 ALA B N 1
ATOM 2347 C CA . ALA B 1 18 ? 69.943 -84.818 -43.888 1.00 28.60 18 ALA B CA 1
ATOM 2348 C C . ALA B 1 18 ? 71.264 -84.795 -43.136 1.00 32.68 18 ALA B C 1
ATOM 2349 O O . ALA B 1 18 ? 71.895 -85.845 -42.963 1.00 33.81 18 ALA B O 1
ATOM 2351 N N . ALA B 1 19 ? 71.709 -83.616 -42.695 1.00 36.43 19 ALA B N 1
ATOM 2352 C CA . ALA B 1 19 ? 72.979 -83.542 -41.981 1.00 31.81 19 ALA B CA 1
ATOM 2353 C C . ALA B 1 19 ? 72.865 -84.066 -40.554 1.00 32.21 19 ALA B C 1
ATOM 2354 O O . ALA B 1 19 ? 73.823 -84.653 -40.036 1.00 33.23 19 ALA B O 1
ATOM 2356 N N . ILE B 1 20 ? 71.713 -83.877 -39.907 1.00 32.33 20 ILE B N 1
ATOM 2357 C CA . ILE B 1 20 ? 71.611 -84.164 -38.480 1.00 35.14 20 ILE B CA 1
ATOM 2358 C C . ILE B 1 20 ? 70.997 -85.537 -38.223 1.00 38.17 20 ILE B C 1
ATOM 2359 O O . ILE B 1 20 ? 71.381 -86.212 -37.261 1.00 32.11 20 ILE B O 1
ATOM 2364 N N . ALA B 1 21 ? 70.074 -85.976 -39.083 1.00 37.48 21 ALA B N 1
ATOM 2365 C CA . ALA B 1 21 ? 69.411 -87.262 -38.862 1.00 36.51 21 ALA B CA 1
ATOM 2366 C C . ALA B 1 21 ? 70.383 -88.419 -38.616 1.00 29.67 21 ALA B C 1
ATOM 2367 O O . ALA B 1 21 ? 70.049 -89.298 -37.801 1.00 37.00 21 ALA B O 1
ATOM 2369 N N . PRO B 1 22 ? 71.570 -88.486 -39.231 1.00 34.52 22 PRO B N 1
ATOM 2370 C CA . PRO B 1 22 ? 72.546 -89.499 -38.779 1.00 34.39 22 PRO B CA 1
ATOM 2371 C C . PRO B 1 22 ? 73.046 -89.292 -37.359 1.00 35.73 22 PRO B C 1
ATOM 2372 O O . PRO B 1 22 ? 73.304 -90.278 -36.659 1.00 33.68 22 PRO B O 1
ATOM 2376 N N . MET B 1 23 ? 73.225 -88.041 -36.920 1.00 35.64 23 MET B N 1
ATOM 2377 C CA . MET B 1 23 ? 73.746 -87.793 -35.577 1.00 30.88 23 MET B CA 1
ATOM 2378 C C . MET B 1 23 ? 72.794 -88.290 -34.501 1.00 23.91 23 MET B C 1
ATOM 2379 O O . MET B 1 23 ? 73.223 -88.576 -33.377 1.00 26.73 23 MET B O 1
ATOM 2384 N N . LEU B 1 24 ? 71.500 -88.365 -34.818 1.00 25.68 24 LEU B N 1
ATOM 2385 C CA . LEU B 1 24 ? 70.475 -88.860 -33.913 1.00 33.03 24 LEU B CA 1
ATOM 2386 C C . LEU B 1 24 ? 70.260 -90.367 -34.032 1.00 36.42 24 LEU B C 1
ATOM 2387 O O . LEU B 1 24 ? 69.184 -90.856 -33.666 1.00 45.78 24 LEU B O 1
ATOM 2392 N N . ALA B 1 25 ? 71.260 -91.116 -34.513 1.00 38.14 25 ALA B N 1
ATOM 2393 C CA . ALA B 1 25 ? 71.040 -92.524 -34.849 1.00 41.71 25 ALA B CA 1
ATOM 2394 C C . ALA B 1 25 ? 70.833 -93.383 -33.605 1.00 38.36 25 ALA B C 1
ATOM 2395 O O . ALA B 1 25 ? 69.896 -94.189 -33.549 1.00 38.32 25 ALA B O 1
ATOM 2397 N N . ASP B 1 26 ? 71.708 -93.247 -32.612 1.00 36.48 26 ASP B N 1
ATOM 2398 C CA . ASP B 1 26 ? 71.582 -94.034 -31.393 1.00 38.26 26 ASP B CA 1
ATOM 2399 C C . ASP B 1 26 ? 70.248 -93.732 -30.711 1.00 33.18 26 ASP B C 1
ATOM 2400 O O . ASP B 1 26 ? 69.842 -92.565 -30.634 1.00 33.72 26 ASP B O 1
ATOM 2405 N N . PRO B 1 27 ? 69.551 -94.749 -30.189 1.00 34.62 27 PRO B N 1
ATOM 2406 C CA . PRO B 1 27 ? 68.282 -94.483 -29.482 1.00 38.02 27 PRO B CA 1
ATOM 2407 C C . PRO B 1 27 ? 68.434 -93.597 -28.253 1.00 41.17 27 PRO B C 1
ATOM 2408 O O . PRO B 1 27 ? 67.492 -92.873 -27.900 1.00 41.88 27 PRO B O 1
ATOM 2412 N N . HIS B 1 28 ? 69.583 -93.636 -27.582 1.00 29.61 28 HIS B N 1
ATOM 2413 C CA . HIS B 1 28 ? 69.813 -92.745 -26.449 1.00 33.52 28 HIS B CA 1
ATOM 2414 C C . HIS B 1 28 ? 70.809 -91.656 -26.830 1.00 26.49 28 HIS B C 1
ATOM 2415 O O . HIS B 1 28 ? 71.868 -91.511 -26.208 1.00 28.41 28 HIS B O 1
ATOM 2422 N N . PHE B 1 29 ? 70.471 -90.914 -27.882 1.00 33.29 29 PHE B N 1
ATOM 2423 C CA . PHE B 1 29 ? 71.217 -89.722 -28.259 1.00 31.93 29 PHE B CA 1
ATOM 2424 C C . PHE B 1 29 ? 71.252 -88.769 -27.068 1.00 20.07 29 PHE B C 1
ATOM 2425 O O . PHE B 1 29 ? 70.199 -88.489 -26.484 1.00 22.13 29 PHE B O 1
ATOM 2433 N N . PRO B 1 30 ? 72.424 -88.286 -26.654 1.00 20.00 30 PRO B N 1
ATOM 2434 C CA . PRO B 1 30 ? 72.533 -87.574 -25.370 1.00 17.84 30 PRO B CA 1
ATOM 2435 C C . PRO B 1 30 ? 72.002 -86.145 -25.366 1.00 19.79 30 PRO B C 1
ATOM 2436 O O . PRO B 1 30 ? 72.251 -85.420 -24.396 1.00 18.54 30 PRO B O 1
ATOM 2440 N N . ALA B 1 31 ? 71.270 -85.721 -26.398 1.00 13.99 31 ALA B N 1
ATOM 2441 C CA . ALA B 1 31 ? 70.626 -84.399 -26.441 1.00 13.01 31 ALA B CA 1
ATOM 2442 C C . ALA B 1 31 ? 71.644 -83.266 -26.288 1.00 14.94 31 ALA B C 1
ATOM 2443 O O . ALA B 1 31 ? 71.374 -82.230 -25.668 1.00 14.29 31 ALA B O 1
ATOM 2445 N N . LEU B 1 32 ? 72.829 -83.471 -26.854 1.00 17.79 32 LEU B N 1
ATOM 2446 C CA . LEU B 1 32 ? 73.863 -82.450 -26.901 1.00 15.10 32 LEU B CA 1
ATOM 2447 C C . LEU B 1 32 ? 74.666 -82.660 -28.176 1.00 21.85 32 LEU B C 1
ATOM 2448 O O . LEU B 1 32 ? 74.682 -83.757 -28.744 1.00 19.56 32 LEU B O 1
ATOM 2453 N N . LEU B 1 33 ? 75.344 -81.601 -28.619 1.00 16.17 33 LEU B N 1
ATOM 2454 C CA . LEU B 1 33 ? 76.164 -81.649 -29.824 1.00 18.69 33 LEU B CA 1
ATOM 2455 C C . LEU B 1 33 ? 77.589 -81.263 -29.482 1.00 23.08 33 LEU B C 1
ATOM 2456 O O . LEU B 1 33 ? 77.818 -80.220 -28.857 1.00 20.65 33 LEU B O 1
ATOM 2461 N N . GLU B 1 34 ? 78.537 -82.102 -29.892 1.00 20.57 34 GLU B N 1
ATOM 2462 C CA . GLU B 1 34 ? 79.945 -81.753 -29.802 1.00 25.11 34 GLU B CA 1
ATOM 2463 C C . GLU B 1 34 ? 80.247 -80.581 -30.731 1.00 20.21 34 GLU B C 1
ATOM 2464 O O . GLU B 1 34 ? 79.507 -80.310 -31.681 1.00 20.05 34 GLU B O 1
ATOM 2470 N N . ALA B 1 35 ? 81.342 -79.866 -30.439 1.00 15.98 35 ALA B N 1
ATOM 2471 C CA . ALA B 1 35 ? 81.710 -78.731 -31.286 1.00 27.41 35 ALA B CA 1
ATOM 2472 C C . ALA B 1 35 ? 81.906 -79.160 -32.739 1.00 21.46 35 ALA B C 1
ATOM 2473 O O . ALA B 1 35 ? 81.470 -78.464 -33.663 1.00 21.15 35 ALA B O 1
ATOM 2475 N N . ASP B 1 36 ? 82.543 -80.310 -32.964 1.00 21.75 36 ASP B N 1
ATOM 2476 C CA . ASP B 1 36 ? 82.716 -80.774 -34.338 1.00 29.71 36 ASP B CA 1
ATOM 2477 C C . ASP B 1 36 ? 81.374 -81.072 -34.995 1.00 26.94 36 ASP B C 1
ATOM 2478 O O . ASP B 1 36 ? 81.232 -80.920 -36.216 1.00 25.18 36 ASP B O 1
ATOM 2483 N N . GLN B 1 37 ? 80.372 -81.471 -34.206 1.00 24.64 37 GLN B N 1
ATOM 2484 C CA . GLN B 1 37 ? 79.055 -81.725 -34.776 1.00 23.19 37 GLN B CA 1
ATOM 2485 C C . GLN B 1 37 ? 78.350 -80.427 -35.132 1.00 21.16 37 GLN B C 1
ATOM 2486 O O . GLN B 1 37 ? 77.663 -80.350 -36.159 1.00 25.24 37 GLN B O 1
ATOM 2492 N N . VAL B 1 38 ? 78.487 -79.396 -34.293 1.00 20.31 38 VAL B N 1
ATOM 2493 C CA . VAL B 1 38 ? 77.941 -78.094 -34.667 1.00 18.89 38 VAL B CA 1
ATOM 2494 C C . VAL B 1 38 ? 78.592 -77.616 -35.960 1.00 22.33 38 VAL B C 1
ATOM 2495 O O . VAL B 1 38 ? 77.919 -77.103 -36.863 1.00 22.65 38 VAL B O 1
ATOM 2499 N N . ALA B 1 39 ? 79.906 -77.820 -36.083 1.00 17.68 39 ALA B N 1
ATOM 2500 C CA . ALA B 1 39 ? 80.627 -77.396 -37.282 1.00 31.93 39 ALA B CA 1
ATOM 2501 C C . ALA B 1 39 ? 80.151 -78.152 -38.522 1.00 26.55 39 ALA B C 1
ATOM 2502 O O . ALA B 1 39 ? 79.962 -77.552 -39.586 1.00 29.96 39 ALA B O 1
ATOM 2504 N N . THR B 1 40 ? 79.937 -79.466 -38.398 1.00 28.86 40 THR B N 1
ATOM 2505 C CA . THR B 1 40 ? 79.403 -80.249 -39.511 1.00 29.60 40 THR B CA 1
ATOM 2506 C C . THR B 1 40 ? 78.057 -79.699 -39.967 1.00 34.94 40 THR B C 1
ATOM 2507 O O . THR B 1 40 ? 77.834 -79.491 -41.165 1.00 29.44 40 THR B O 1
ATOM 2511 N N . LEU B 1 41 ? 77.152 -79.441 -39.017 1.00 21.33 41 LEU B N 1
ATOM 2512 C CA . LEU B 1 41 ? 75.849 -78.888 -39.364 1.00 22.13 41 LEU B CA 1
ATOM 2513 C C . LEU B 1 41 ? 75.981 -77.521 -40.034 1.00 28.27 41 LEU B C 1
ATOM 2514 O O . LEU B 1 41 ? 75.217 -77.197 -40.951 1.00 25.02 41 LEU B O 1
ATOM 2519 N N . GLN B 1 42 ? 76.934 -76.698 -39.583 1.00 24.90 42 GLN B N 1
ATOM 2520 C CA . GLN B 1 42 ? 77.114 -75.384 -40.200 1.00 30.90 42 GLN B CA 1
ATOM 2521 C C . GLN B 1 42 ? 77.622 -75.510 -41.633 1.00 28.75 42 GLN B C 1
ATOM 2522 O O . GLN B 1 42 ? 77.164 -74.790 -42.525 1.00 31.07 42 GLN B O 1
ATOM 2528 N N . HIS B 1 43 ? 78.570 -76.416 -41.867 1.00 30.72 43 HIS B N 1
ATOM 2529 C CA . HIS B 1 43 ? 79.075 -76.632 -43.217 1.00 33.51 43 HIS B CA 1
ATOM 2530 C C . HIS B 1 43 ? 77.967 -77.106 -44.149 1.00 36.02 43 HIS B C 1
ATOM 2531 O O . HIS B 1 43 ? 77.885 -76.667 -45.301 1.00 39.59 43 HIS B O 1
ATOM 2538 N N . ALA B 1 44 ? 77.094 -77.986 -43.665 1.00 31.18 44 ALA B N 1
ATOM 2539 C CA . ALA B 1 44 ? 76.069 -78.585 -44.509 1.00 31.62 44 ALA B CA 1
ATOM 2540 C C . ALA B 1 44 ? 74.886 -77.666 -44.764 1.00 33.93 44 ALA B C 1
ATOM 2541 O O . ALA B 1 44 ? 74.055 -77.976 -45.624 1.00 32.01 44 ALA B O 1
ATOM 2543 N N . THR B 1 45 ? 74.773 -76.562 -44.034 1.00 32.91 45 THR B N 1
ATOM 2544 C CA . THR B 1 45 ? 73.678 -75.625 -44.224 1.00 30.26 45 THR B CA 1
ATOM 2545 C C . THR B 1 45 ? 74.123 -74.210 -44.541 1.00 28.38 45 THR B C 1
ATOM 2546 O O . THR B 1 45 ? 73.306 -73.428 -45.042 1.00 27.28 45 THR B O 1
ATOM 2550 N N . GLY B 1 46 ? 75.373 -73.854 -44.257 1.00 23.63 46 GLY B N 1
ATOM 2551 C CA . GLY B 1 46 ? 75.790 -72.476 -44.371 1.00 32.19 46 GLY B CA 1
ATOM 2552 C C . GLY B 1 46 ? 75.210 -71.536 -43.339 1.00 34.63 46 GLY B C 1
ATOM 2553 O O . GLY B 1 46 ? 75.350 -70.321 -43.493 1.00 25.31 46 GLY B O 1
ATOM 2554 N N . LEU B 1 47 ? 74.566 -72.051 -42.291 1.00 28.58 47 LEU B N 1
ATOM 2555 C CA . LEU B 1 47 ? 74.019 -71.202 -41.241 1.00 27.12 47 LEU B CA 1
ATOM 2556 C C . LEU B 1 47 ? 75.113 -70.739 -40.289 1.00 21.28 47 LEU B C 1
ATOM 2557 O O . LEU B 1 47 ? 76.051 -71.485 -39.998 1.00 18.87 47 LEU B O 1
ATOM 2562 N N . ASP B 1 48 ? 74.985 -69.506 -39.790 1.00 21.22 48 ASP B N 1
ATOM 2563 C CA . ASP B 1 48 ? 75.816 -69.109 -38.659 1.00 30.02 48 ASP B CA 1
ATOM 2564 C C . ASP B 1 48 ? 75.268 -69.747 -37.377 1.00 23.23 48 ASP B C 1
ATOM 2565 O O . ASP B 1 48 ? 74.188 -70.343 -37.374 1.00 21.92 48 ASP B O 1
ATOM 2570 N N . GLU B 1 49 ? 76.030 -69.649 -36.280 1.00 23.64 49 GLU B N 1
ATOM 2571 C CA . GLU B 1 49 ? 75.669 -70.413 -35.083 1.00 24.24 49 GLU B CA 1
ATOM 2572 C C . GLU B 1 49 ? 74.315 -69.979 -34.523 1.00 16.13 49 GLU B C 1
ATOM 2573 O O . GLU B 1 49 ? 73.545 -70.817 -34.039 1.00 22.93 49 GLU B O 1
ATOM 2579 N N . ASP B 1 50 ? 73.980 -68.687 -34.626 1.00 18.65 50 ASP B N 1
ATOM 2580 C CA . ASP B 1 50 ? 72.691 -68.212 -34.125 1.00 19.42 50 ASP B CA 1
ATOM 2581 C C . ASP B 1 50 ? 71.520 -68.800 -34.911 1.00 24.35 50 ASP B C 1
ATOM 2582 O O . ASP B 1 50 ? 70.505 -69.204 -34.324 1.00 22.72 50 ASP B O 1
ATOM 2587 N N . ALA B 1 51 ? 71.618 -68.803 -36.246 1.00 19.09 51 ALA B N 1
ATOM 2588 C CA . ALA B 1 51 ? 70.531 -69.335 -37.074 1.00 21.57 51 ALA B CA 1
ATOM 2589 C C . ALA B 1 51 ? 70.422 -70.852 -36.931 1.00 17.14 51 ALA B C 1
ATOM 2590 O O . ALA B 1 51 ? 69.318 -71.410 -36.936 1.00 20.19 51 ALA B O 1
ATOM 2592 N N . LEU B 1 52 ? 71.559 -71.532 -36.795 1.00 17.43 52 LEU B N 1
ATOM 2593 C CA . LEU B 1 52 ? 71.544 -72.971 -36.563 1.00 18.95 52 LEU B CA 1
ATOM 2594 C C . LEU B 1 52 ? 70.829 -73.311 -35.259 1.00 24.54 52 LEU B C 1
ATOM 2595 O O . LEU B 1 52 ? 70.010 -74.236 -35.207 1.00 19.67 52 LEU B O 1
ATOM 2600 N N . ALA B 1 53 ? 71.137 -72.569 -34.190 1.00 20.72 53 ALA B N 1
ATOM 2601 C CA . ALA B 1 53 ? 70.513 -72.829 -32.897 1.00 22.24 53 ALA B CA 1
ATOM 2602 C C . ALA B 1 53 ? 69.010 -72.608 -32.958 1.00 17.55 53 ALA B C 1
ATOM 2603 O O . ALA B 1 53 ? 68.244 -73.418 -32.426 1.00 17.21 53 ALA B O 1
ATOM 2605 N N . PHE B 1 54 ? 68.566 -71.511 -33.587 1.00 14.71 54 PHE B N 1
ATOM 2606 C CA . PHE B 1 54 ? 67.132 -71.305 -33.773 1.00 22.29 54 PHE B CA 1
ATOM 2607 C C . PHE B 1 54 ? 66.510 -72.489 -34.509 1.00 21.60 54 PHE B C 1
ATOM 2608 O O . PHE B 1 54 ? 65.461 -73.002 -34.108 1.00 21.31 54 PHE B O 1
ATOM 2616 N N . ALA B 1 55 ? 67.178 -72.960 -35.567 1.00 19.88 55 ALA B N 1
ATOM 2617 C CA . ALA B 1 55 ? 66.642 -74.049 -36.378 1.00 21.52 55 ALA B CA 1
ATOM 2618 C C . ALA B 1 55 ? 66.633 -75.374 -35.624 1.00 21.92 55 ALA B C 1
ATOM 2619 O O . ALA B 1 55 ? 65.848 -76.272 -35.959 1.00 22.19 55 ALA B O 1
ATOM 2621 N N . LEU B 1 56 ? 67.488 -75.523 -34.616 1.00 19.69 56 LEU B N 1
ATOM 2622 C CA . LEU B 1 56 ? 67.528 -76.754 -33.840 1.00 17.20 56 LEU B CA 1
ATOM 2623 C C . LEU B 1 56 ? 66.554 -76.769 -32.671 1.00 20.03 56 LEU B C 1
ATOM 2624 O O . LEU B 1 56 ? 66.377 -77.827 -32.059 1.00 22.12 56 LEU B O 1
ATOM 2629 N N . LEU B 1 57 ? 65.923 -75.642 -32.340 1.00 17.79 57 LEU B N 1
ATOM 2630 C CA . LEU B 1 57 ? 65.024 -75.609 -31.184 1.00 20.53 57 LEU B CA 1
ATOM 2631 C C . LEU B 1 57 ? 63.902 -76.646 -31.214 1.00 21.08 57 LEU B C 1
ATOM 2632 O O . LEU B 1 57 ? 63.510 -77.107 -30.127 1.00 17.53 57 LEU B O 1
ATOM 2637 N N . PRO B 1 58 ? 63.308 -77.010 -32.361 1.00 17.23 58 PRO B N 1
ATOM 2638 C CA . PRO B 1 58 ? 62.300 -78.085 -32.336 1.00 18.86 58 PRO B CA 1
ATOM 2639 C C . PRO B 1 58 ? 62.844 -79.405 -31.842 1.00 18.45 58 PRO B C 1
ATOM 2640 O O . PRO B 1 58 ? 62.099 -80.169 -31.218 1.00 17.01 58 PRO B O 1
ATOM 2644 N N . LEU B 1 59 ? 64.123 -79.705 -32.095 1.00 14.38 59 LEU B N 1
ATOM 2645 C CA . LEU B 1 59 ? 64.706 -80.933 -31.555 1.00 17.16 59 LEU B CA 1
ATOM 2646 C C . LEU B 1 59 ? 64.850 -80.874 -30.037 1.00 20.55 59 LEU B C 1
ATOM 2647 O O . LEU B 1 59 ? 64.607 -81.878 -29.348 1.00 14.52 59 LEU B O 1
ATOM 2652 N N . ALA B 1 60 ? 65.300 -79.730 -29.499 1.00 13.68 60 ALA B N 1
ATOM 2653 C CA . ALA B 1 60 ? 65.339 -79.567 -28.045 1.00 15.41 60 ALA B CA 1
ATOM 2654 C C . ALA B 1 60 ? 63.937 -79.676 -27.462 1.00 14.59 60 ALA B C 1
ATOM 2655 O O . ALA B 1 60 ? 63.705 -80.423 -26.502 1.00 16.22 60 ALA B O 1
ATOM 2657 N N . ALA B 1 61 ? 62.976 -78.964 -28.061 1.00 12.84 61 ALA B N 1
ATOM 2658 C CA . ALA B 1 61 ? 61.600 -79.015 -27.569 1.00 16.35 61 ALA B CA 1
ATOM 2659 C C . ALA B 1 61 ? 61.041 -80.432 -27.609 1.00 14.19 61 ALA B C 1
ATOM 2660 O O . ALA B 1 61 ? 60.211 -80.796 -26.768 1.00 16.47 61 ALA B O 1
ATOM 2662 N N . ALA B 1 62 ? 61.491 -81.245 -28.568 1.00 16.57 62 ALA B N 1
ATOM 2663 C CA . ALA B 1 62 ? 61.070 -82.639 -28.651 1.00 16.77 62 ALA B CA 1
ATOM 2664 C C . ALA B 1 62 ? 61.524 -83.451 -27.449 1.00 20.70 62 ALA B C 1
ATOM 2665 O O . ALA B 1 62 ? 60.996 -84.545 -27.223 1.00 15.90 62 ALA B O 1
ATOM 2667 N N . CYS B 1 63 ? 62.497 -82.948 -26.683 1.00 17.00 63 CYS B N 1
ATOM 2668 C CA . CYS B 1 63 ? 63.024 -83.631 -25.507 1.00 15.21 63 CYS B CA 1
ATOM 2669 C C . CYS B 1 63 ? 62.183 -83.376 -24.261 1.00 12.54 63 CYS B C 1
ATOM 2670 O O . CYS B 1 63 ? 62.372 -84.052 -23.240 1.00 17.10 63 CYS B O 1
ATOM 2673 N N . ALA B 1 64 ? 61.268 -82.424 -24.325 1.00 13.49 64 ALA B N 1
ATOM 2674 C CA . ALA B 1 64 ? 60.569 -81.937 -23.151 1.00 13.41 64 ALA B CA 1
ATOM 2675 C C . ALA B 1 64 ? 59.507 -82.937 -22.690 1.00 20.67 64 ALA B C 1
ATOM 2676 O O . ALA B 1 64 ? 59.076 -83.823 -23.435 1.00 13.88 64 ALA B O 1
ATOM 2678 N N . ARG B 1 65 ? 59.083 -82.777 -21.438 1.00 14.19 65 ARG B N 1
ATOM 2679 C CA . ARG B 1 65 ? 58.025 -83.594 -20.841 1.00 14.36 65 ARG B CA 1
ATOM 2680 C C . ARG B 1 65 ? 56.976 -82.681 -20.222 1.00 15.59 65 ARG B C 1
ATOM 2681 O O . ARG B 1 65 ? 56.802 -82.652 -18.999 1.00 15.56 65 ARG B O 1
ATOM 2689 N N . PRO B 1 66 ? 56.277 -81.895 -21.031 1.00 16.90 66 PRO B N 1
ATOM 2690 C CA . PRO B 1 66 ? 55.253 -81.025 -20.440 1.00 14.27 66 PRO B CA 1
ATOM 2691 C C . PRO B 1 66 ? 53.978 -81.814 -20.165 1.00 16.00 66 PRO B C 1
ATOM 2692 O O . PRO B 1 66 ? 52.942 -81.620 -20.802 1.00 12.57 66 PRO B O 1
ATOM 2696 N N . ASP B 1 67 ? 54.060 -82.726 -19.190 1.00 14.08 67 ASP B N 1
ATOM 2697 C CA . ASP B 1 67 ? 52.973 -83.681 -18.965 1.00 19.29 67 ASP B CA 1
ATOM 2698 C C . ASP B 1 67 ? 51.684 -82.993 -18.536 1.00 21.75 67 ASP B C 1
ATOM 2699 O O . ASP B 1 67 ? 50.597 -83.530 -18.756 1.00 16.55 67 ASP B O 1
ATOM 2704 N N . LEU B 1 68 ? 51.780 -81.820 -17.910 1.00 18.29 68 LEU B N 1
ATOM 2705 C CA . LEU B 1 68 ? 50.578 -81.085 -17.538 1.00 15.48 68 LEU B CA 1
ATOM 2706 C C . LEU B 1 68 ? 50.067 -80.240 -18.699 1.00 15.16 68 LEU B C 1
ATOM 2707 O O . LEU B 1 68 ? 48.929 -80.402 -19.146 1.00 16.12 68 LEU B O 1
ATOM 2712 N N . SER B 1 69 ? 50.900 -79.330 -19.197 1.00 12.10 69 SER B N 1
ATOM 2713 C CA . SER B 1 69 ? 50.467 -78.295 -20.120 1.00 14.27 69 SER B CA 1
ATOM 2714 C C . SER B 1 69 ? 50.472 -78.725 -21.581 1.00 16.35 69 SER B C 1
ATOM 2715 O O . SER B 1 69 ? 49.742 -78.131 -22.377 1.00 15.27 69 SER B O 1
ATOM 2718 N N . HIS B 1 70 ? 51.266 -79.732 -21.941 1.00 12.62 70 HIS B N 1
ATOM 2719 C CA . HIS B 1 70 ? 51.473 -80.178 -23.317 1.00 18.29 70 HIS B CA 1
ATOM 2720 C C . HIS B 1 70 ? 52.091 -79.100 -24.192 1.00 21.81 70 HIS B C 1
ATOM 2721 O O . HIS B 1 70 ? 52.096 -79.232 -25.420 1.00 23.18 70 HIS B O 1
ATOM 2728 N N . PHE B 1 71 ? 52.613 -78.031 -23.601 1.00 22.17 71 PHE B N 1
ATOM 2729 C CA . PHE B 1 71 ? 53.286 -76.989 -24.366 1.00 20.37 71 PHE B CA 1
ATOM 2730 C C . PHE B 1 71 ? 54.782 -77.252 -24.285 1.00 20.23 71 PHE B C 1
ATOM 2731 O O . PHE B 1 71 ? 55.423 -76.919 -23.286 1.00 17.55 71 PHE B O 1
ATOM 2739 N N . ASN B 1 72 ? 55.337 -77.864 -25.331 1.00 13.95 72 ASN B N 1
ATOM 2740 C CA . ASN B 1 72 ? 56.767 -78.146 -25.338 1.00 19.30 72 ASN B CA 1
ATOM 2741 C C . ASN B 1 72 ? 57.554 -76.854 -25.484 1.00 21.48 72 ASN B C 1
ATOM 2742 O O . ASN B 1 72 ? 57.241 -76.017 -26.340 1.00 17.76 72 ASN B O 1
ATOM 2747 N N . VAL B 1 73 ? 58.577 -76.690 -24.647 1.00 18.61 73 VAL B N 1
ATOM 2748 C CA . VAL B 1 73 ? 59.500 -75.566 -24.755 1.00 14.94 73 VAL B CA 1
ATOM 2749 C C . VAL B 1 73 ? 60.915 -76.131 -24.852 1.00 17.33 73 VAL B C 1
ATOM 2750 O O . VAL B 1 73 ? 61.311 -76.978 -24.043 1.00 13.43 73 VAL B O 1
ATOM 2754 N N . GLY B 1 74 ? 61.671 -75.682 -25.850 1.00 15.39 74 GLY B N 1
ATOM 2755 C CA . GLY B 1 74 ? 63.061 -76.075 -25.935 1.00 15.52 74 GLY B CA 1
ATOM 2756 C C . GLY B 1 74 ? 64.004 -74.931 -25.610 1.00 14.77 74 GLY B C 1
ATOM 2757 O O . GLY B 1 74 ? 63.618 -73.766 -25.693 1.00 12.98 74 GLY B O 1
ATOM 2758 N N . ALA B 1 75 ? 65.236 -75.257 -25.226 1.00 13.28 75 ALA B N 1
ATOM 2759 C CA . ALA B 1 75 ? 66.290 -74.272 -25.018 1.00 13.66 75 ALA B CA 1
ATOM 2760 C C . ALA B 1 75 ? 67.602 -74.906 -25.441 1.00 13.63 75 ALA B C 1
ATOM 2761 O O . ALA B 1 75 ? 67.768 -76.128 -25.380 1.00 14.17 75 ALA B O 1
ATOM 2763 N N . ILE B 1 76 ? 68.529 -74.082 -25.899 1.00 10.09 76 ILE B N 1
ATOM 2764 C CA . ILE B 1 76 ? 69.847 -74.583 -26.243 1.00 12.64 76 ILE B CA 1
ATOM 2765 C C . ILE B 1 76 ? 70.864 -73.721 -25.524 1.00 14.37 76 ILE B C 1
ATOM 2766 O O . ILE B 1 76 ? 70.929 -72.507 -25.763 1.00 17.09 76 ILE B O 1
ATOM 2771 N N . ALA B 1 77 ? 71.648 -74.349 -24.642 1.00 14.31 77 ALA B N 1
ATOM 2772 C CA . ALA B 1 77 ? 72.712 -73.695 -23.894 1.00 13.55 77 ALA B CA 1
ATOM 2773 C C . ALA B 1 77 ? 74.026 -73.903 -24.633 1.00 10.25 77 ALA B C 1
ATOM 2774 O O . ALA B 1 77 ? 74.451 -75.047 -24.836 1.00 11.97 77 ALA B O 1
ATOM 2776 N N . ARG B 1 78 ? 74.642 -72.795 -25.053 1.00 13.63 78 ARG B N 1
ATOM 2777 C CA . ARG B 1 78 ? 75.916 -72.790 -25.771 1.00 15.42 78 ARG B CA 1
ATOM 2778 C C . ARG B 1 78 ? 77.042 -72.707 -24.766 1.00 12.88 78 ARG B C 1
ATOM 2779 O O . ARG B 1 78 ? 77.240 -71.650 -24.163 1.00 14.17 78 ARG B O 1
ATOM 2787 N N . GLY B 1 79 ? 77.799 -73.796 -24.617 1.00 13.05 79 GLY B N 1
ATOM 2788 C CA . GLY B 1 79 ? 78.951 -73.776 -23.740 1.00 11.93 79 GLY B CA 1
ATOM 2789 C C . GLY B 1 79 ? 80.131 -73.037 -24.344 1.00 14.54 79 GLY B C 1
ATOM 2790 O O . GLY B 1 79 ? 80.274 -72.913 -25.565 1.00 14.21 79 GLY B O 1
ATOM 2791 N N . VAL B 1 80 ? 81.005 -72.542 -23.462 1.00 11.30 80 VAL B N 1
ATOM 2792 C CA . VAL B 1 80 ? 82.230 -71.888 -23.932 1.00 14.46 80 VAL B CA 1
ATOM 2793 C C . VAL B 1 80 ? 83.155 -72.894 -24.604 1.00 17.88 80 VAL B C 1
ATOM 2794 O O . VAL B 1 80 ? 84.027 -72.513 -25.393 1.00 14.37 80 VAL B O 1
ATOM 2798 N N . SER B 1 81 ? 82.974 -74.179 -24.312 1.00 15.25 81 SER B N 1
ATOM 2799 C CA . SER B 1 81 ? 83.658 -75.267 -24.987 1.00 13.42 81 SER B CA 1
ATOM 2800 C C . SER B 1 81 ? 83.264 -75.422 -26.455 1.00 20.85 81 SER B C 1
ATOM 2801 O O . SER B 1 81 ? 83.974 -76.107 -27.199 1.00 17.59 81 SER B O 1
ATOM 2804 N N . GLY B 1 82 ? 82.177 -74.803 -26.893 1.00 17.70 82 GLY B N 1
ATOM 2805 C CA . GLY B 1 82 ? 81.632 -75.051 -28.209 1.00 14.33 82 GLY B CA 1
ATOM 2806 C C . GLY B 1 82 ? 80.608 -76.168 -28.269 1.00 15.80 82 GLY B C 1
ATOM 2807 O O . GLY B 1 82 ? 79.952 -76.337 -29.311 1.00 18.23 82 GLY B O 1
ATOM 2808 N N . ARG B 1 83 ? 80.447 -76.932 -27.191 1.00 14.65 83 ARG B N 1
ATOM 2809 C CA . ARG B 1 83 ? 79.350 -77.888 -27.099 1.00 17.13 83 ARG B CA 1
ATOM 2810 C C . ARG B 1 83 ? 78.027 -77.170 -26.870 1.00 16.88 83 ARG B C 1
ATOM 2811 O O . ARG B 1 83 ? 77.961 -76.184 -26.130 1.00 14.30 83 ARG B O 1
ATOM 2819 N N . TRP B 1 84 ? 76.967 -77.692 -27.488 1.00 13.31 84 TRP B N 1
ATOM 2820 C CA . TRP B 1 84 ? 75.603 -77.214 -27.301 1.00 13.99 84 TRP B CA 1
ATOM 2821 C C . TRP B 1 84 ? 74.799 -78.247 -26.532 1.00 16.41 84 TRP B C 1
ATOM 2822 O O . TRP B 1 84 ? 74.866 -79.442 -26.837 1.00 18.30 84 TRP B O 1
ATOM 2833 N N . TYR B 1 85 ? 74.018 -77.785 -25.553 1.00 10.25 85 TYR B N 1
ATOM 2834 C CA . TYR B 1 85 ? 73.259 -78.674 -24.684 1.00 12.62 85 TYR B CA 1
ATOM 2835 C C . TYR B 1 85 ? 71.764 -78.384 -24.819 1.00 12.37 85 TYR B C 1
ATOM 2836 O O . TYR B 1 85 ? 71.330 -77.249 -24.618 1.00 13.66 85 TYR B O 1
ATOM 2845 N N . PHE B 1 86 ? 70.981 -79.411 -25.153 1.00 12.59 86 PHE B N 1
ATOM 2846 C CA . PHE B 1 86 ? 69.532 -79.266 -25.251 1.00 12.26 86 PHE B CA 1
ATOM 2847 C C . PHE B 1 86 ? 68.899 -79.217 -23.868 1.00 13.09 86 PHE B C 1
ATOM 2848 O O . PHE B 1 86 ? 69.372 -79.859 -22.925 1.00 15.07 86 PHE B O 1
ATOM 2856 N N . GLY B 1 87 ? 67.797 -78.480 -23.765 1.00 13.17 87 GLY B N 1
ATOM 2857 C CA . GLY B 1 87 ? 66.928 -78.575 -22.605 1.00 11.79 87 GLY B CA 1
ATOM 2858 C C . GLY B 1 87 ? 65.471 -78.529 -23.015 1.00 15.76 87 GLY B C 1
ATOM 2859 O O . GLY B 1 87 ? 65.116 -77.977 -24.059 1.00 14.46 87 GLY B O 1
ATOM 2860 N N . GLY B 1 88 ? 64.626 -79.124 -22.179 1.00 11.72 88 GLY B N 1
ATOM 2861 C CA . GLY B 1 88 ? 63.190 -79.035 -22.361 1.00 9.97 88 GLY B CA 1
ATOM 2862 C C . GLY B 1 88 ? 62.483 -78.980 -21.025 1.00 9.82 88 GLY B C 1
ATOM 2863 O O . GLY B 1 88 ? 62.975 -79.500 -20.015 1.00 12.51 88 GLY B O 1
ATOM 2864 N N . ASN B 1 89 ? 61.308 -78.353 -21.024 1.00 15.62 89 ASN B N 1
ATOM 2865 C CA . ASN B 1 89 ? 60.576 -78.224 -19.769 1.00 15.38 89 ASN B CA 1
ATOM 2866 C C . ASN B 1 89 ? 60.057 -79.578 -19.297 1.00 14.12 89 ASN B C 1
ATOM 2867 O O . ASN B 1 89 ? 59.836 -80.504 -20.086 1.00 14.63 89 ASN B O 1
ATOM 2872 N N . MET B 1 90 ? 59.886 -79.690 -17.979 1.00 13.55 90 MET B N 1
ATOM 2873 C CA . MET B 1 90 ? 59.389 -80.901 -17.338 1.00 9.96 90 MET B CA 1
ATOM 2874 C C . MET B 1 90 ? 58.320 -80.511 -16.332 1.00 15.25 90 MET B C 1
ATOM 2875 O O . MET B 1 90 ? 58.525 -79.597 -15.526 1.00 16.33 90 MET B O 1
ATOM 2880 N N . GLU B 1 91 ? 57.168 -81.178 -16.409 1.00 16.87 91 GLU B N 1
ATOM 2881 C CA . GLU B 1 91 ? 56.076 -81.028 -15.458 1.00 10.93 91 GLU B CA 1
ATOM 2882 C C . GLU B 1 91 ? 55.673 -82.421 -14.996 1.00 15.57 91 GLU B C 1
ATOM 2883 O O . GLU B 1 91 ? 55.714 -83.375 -15.781 1.00 14.51 91 GLU B O 1
ATOM 2889 N N . PHE B 1 92 ? 55.299 -82.546 -13.722 1.00 14.74 92 PHE B N 1
ATOM 2890 C CA . PHE B 1 92 ? 55.145 -83.856 -13.093 1.00 12.35 92 PHE B CA 1
ATOM 2891 C C . PHE B 1 92 ? 53.739 -83.983 -12.519 1.00 19.55 92 PHE B C 1
ATOM 2892 O O . PHE B 1 92 ? 53.435 -83.439 -11.449 1.00 15.61 92 PHE B O 1
ATOM 2900 N N . LEU B 1 93 ? 52.896 -84.724 -13.237 1.00 17.82 93 LEU B N 1
ATOM 2901 C CA . LEU B 1 93 ? 51.554 -85.023 -12.769 1.00 12.87 93 LEU B CA 1
ATOM 2902 C C . LEU B 1 93 ? 51.623 -85.759 -11.439 1.00 12.58 93 LEU B C 1
ATOM 2903 O O . LEU B 1 93 ? 52.484 -86.619 -11.234 1.00 13.59 93 LEU B O 1
ATOM 2908 N N . GLY B 1 94 ? 50.703 -85.429 -10.535 1.00 14.30 94 GLY B N 1
ATOM 2909 C CA . GLY B 1 94 ? 50.709 -86.009 -9.205 1.00 15.08 94 GLY B CA 1
ATOM 2910 C C . GLY B 1 94 ? 51.583 -85.269 -8.214 1.00 18.48 94 GLY B C 1
ATOM 2911 O O . GLY B 1 94 ? 51.496 -85.538 -7.007 1.00 18.09 94 GLY B O 1
ATOM 2912 N N . ALA B 1 95 ? 52.427 -84.352 -8.684 1.00 15.94 95 ALA B N 1
ATOM 2913 C CA . ALA B 1 95 ? 53.240 -83.521 -7.802 1.00 16.04 95 ALA B CA 1
ATOM 2914 C C . ALA B 1 95 ? 52.673 -82.107 -7.760 1.00 16.60 95 ALA B C 1
ATOM 2915 O O . ALA B 1 95 ? 51.451 -81.925 -7.760 1.00 13.64 95 ALA B O 1
ATOM 2917 N N . THR B 1 96 ? 53.539 -81.096 -7.717 1.00 10.81 96 THR B N 1
ATOM 2918 C CA . THR B 1 96 ? 53.097 -79.713 -7.588 1.00 12.67 96 THR B CA 1
ATOM 2919 C C . THR B 1 96 ? 53.792 -78.833 -8.615 1.00 13.16 96 THR B C 1
ATOM 2920 O O . THR B 1 96 ? 54.743 -79.240 -9.286 1.00 12.15 96 THR B O 1
ATOM 2924 N N . MET B 1 97 ? 53.329 -77.583 -8.682 1.00 14.05 97 MET B N 1
ATOM 2925 C CA . MET B 1 97 ? 53.979 -76.596 -9.537 1.00 17.11 97 MET B CA 1
ATOM 2926 C C . MET B 1 97 ? 55.438 -76.367 -9.151 1.00 16.01 97 MET B C 1
ATOM 2927 O O . MET B 1 97 ? 56.243 -75.975 -10.004 1.00 13.43 97 MET B O 1
ATOM 2932 N N . GLN B 1 98 ? 55.795 -76.579 -7.878 1.00 15.48 98 GLN B N 1
ATOM 2933 C CA . GLN B 1 98 ? 57.164 -76.314 -7.422 1.00 16.78 98 GLN B CA 1
ATOM 2934 C C . GLN B 1 98 ? 58.174 -77.320 -7.948 1.00 17.81 98 GLN B C 1
ATOM 2935 O O . GLN B 1 98 ? 59.380 -77.058 -7.875 1.00 16.83 98 GLN B O 1
ATOM 2941 N N . GLN B 1 99 ? 57.725 -78.480 -8.419 1.00 14.54 99 GLN B N 1
ATOM 2942 C CA . GLN B 1 99 ? 58.632 -79.484 -8.959 1.00 10.68 99 GLN B CA 1
ATOM 2943 C C . GLN B 1 99 ? 58.905 -79.280 -10.451 1.00 12.51 99 GLN B C 1
ATOM 2944 O O . GLN B 1 99 ? 59.704 -80.023 -11.024 1.00 14.70 99 GLN B O 1
ATOM 2950 N N . THR B 1 100 ? 58.280 -78.278 -11.073 1.00 13.10 100 THR B N 1
ATOM 2951 C CA . THR B 1 100 ? 58.452 -78.007 -12.500 1.00 13.68 100 THR B CA 1
ATOM 2952 C C . THR B 1 100 ? 59.888 -77.595 -12.803 1.00 18.00 100 THR B C 1
ATOM 2953 O O . THR B 1 100 ? 60.565 -76.985 -11.971 1.00 12.37 100 THR B O 1
ATOM 2957 N N . VAL B 1 101 ? 60.354 -77.962 -14.000 1.00 13.02 101 VAL B N 1
ATOM 2958 C CA . VAL B 1 101 ? 61.660 -77.580 -14.537 1.00 12.78 101 VAL B CA 1
ATOM 2959 C C . VAL B 1 101 ? 61.422 -76.814 -15.829 1.00 14.55 101 VAL B C 1
ATOM 2960 O O . VAL B 1 101 ? 60.801 -77.343 -16.761 1.00 12.50 101 VAL B O 1
ATOM 2964 N N . HIS B 1 102 ? 61.902 -75.581 -15.891 1.00 12.27 102 HIS B N 1
ATOM 2965 C CA . HIS B 1 102 ? 61.783 -74.840 -17.133 1.00 12.79 102 HIS B CA 1
ATOM 2966 C C . HIS B 1 102 ? 62.853 -75.296 -18.120 1.00 11.39 102 HIS B C 1
ATOM 2967 O O . HIS B 1 102 ? 63.877 -75.865 -17.736 1.00 13.55 102 HIS B O 1
ATOM 2974 N N . ALA B 1 103 ? 62.573 -75.072 -19.410 1.00 12.18 103 ALA B N 1
ATOM 2975 C CA . ALA B 1 103 ? 63.506 -75.455 -20.464 1.00 14.32 103 ALA B CA 1
ATOM 2976 C C . ALA B 1 103 ? 64.876 -74.817 -20.253 1.00 12.74 103 ALA B C 1
ATOM 2977 O O . ALA B 1 103 ? 65.905 -75.480 -20.422 1.00 10.83 103 ALA B O 1
ATOM 2979 N N . GLU B 1 104 ? 64.902 -73.528 -19.893 1.00 13.40 104 GLU B N 1
ATOM 2980 C CA . GLU B 1 104 ? 66.165 -72.857 -19.574 1.00 16.13 104 GLU B CA 1
ATOM 2981 C C . GLU B 1 104 ? 66.892 -73.545 -18.420 1.00 15.21 104 GLU B C 1
ATOM 2982 O O . GLU B 1 104 ? 68.108 -73.772 -18.484 1.00 11.91 104 GLU B O 1
ATOM 2988 N N . GLN B 1 105 ? 66.160 -73.879 -17.348 1.00 8.47 105 GLN B N 1
ATOM 2989 C CA . GLN B 1 105 ? 66.764 -74.607 -16.236 1.00 10.38 105 GLN B CA 1
ATOM 2990 C C . GLN B 1 105 ? 67.278 -75.972 -16.680 1.00 12.86 105 GLN B C 1
ATOM 2991 O O . GLN B 1 105 ? 68.328 -76.427 -16.220 1.00 11.14 105 GLN B O 1
ATOM 2997 N N . SER B 1 106 ? 66.514 -76.657 -17.532 1.00 9.43 106 SER B N 1
ATOM 2998 C CA . SER B 1 106 ? 66.917 -77.955 -18.078 1.00 11.31 106 SER B CA 1
ATOM 2999 C C . SER B 1 106 ? 68.229 -77.867 -18.840 1.00 11.37 106 SER B C 1
ATOM 3000 O O . SER B 1 106 ? 69.125 -78.697 -18.655 1.00 9.98 106 SER B O 1
ATOM 3003 N N . ALA B 1 107 ? 68.334 -76.893 -19.740 1.00 10.17 107 ALA B N 1
ATOM 3004 C CA . ALA B 1 107 ? 69.513 -76.793 -20.592 1.00 12.38 107 ALA B CA 1
ATOM 3005 C C . ALA B 1 107 ? 70.741 -76.388 -19.787 1.00 14.68 107 ALA B C 1
ATOM 3006 O O . ALA B 1 107 ? 71.842 -76.896 -20.026 1.00 9.44 107 ALA B O 1
ATOM 3008 N N . ILE B 1 108 ? 70.573 -75.466 -18.840 1.00 12.00 108 ILE B N 1
ATOM 3009 C CA . ILE B 1 108 ? 71.697 -75.035 -18.012 1.00 13.61 108 ILE B CA 1
ATOM 3010 C C . ILE B 1 108 ? 72.148 -76.167 -17.101 1.00 15.16 108 ILE B C 1
ATOM 3011 O O . ILE B 1 108 ? 73.346 -76.449 -16.975 1.00 13.76 108 ILE B O 1
ATOM 3016 N N . SER B 1 109 ? 71.186 -76.840 -16.462 1.00 8.25 109 SER B N 1
ATOM 3017 C CA . SER B 1 109 ? 71.488 -78.003 -15.639 1.00 9.85 109 SER B CA 1
ATOM 3018 C C . SER B 1 109 ? 72.188 -79.088 -16.451 1.00 12.89 109 SER B C 1
ATOM 3019 O O . SER B 1 109 ? 73.115 -79.742 -15.962 1.00 12.48 109 SER B O 1
ATOM 3022 N N . HIS B 1 110 ? 71.767 -79.281 -17.702 1.00 9.70 110 HIS B N 1
ATOM 3023 C CA . HIS B 1 110 ? 72.407 -80.268 -18.573 1.00 14.33 110 HIS B CA 1
ATOM 3024 C C . HIS B 1 110 ? 73.889 -79.953 -18.766 1.00 12.92 110 HIS B C 1
ATOM 3025 O O . HIS B 1 110 ? 74.763 -80.796 -18.510 1.00 13.93 110 HIS B O 1
ATOM 3032 N N . ALA B 1 111 ? 74.187 -78.744 -19.247 1.00 12.72 111 ALA B N 1
ATOM 3033 C CA . ALA B 1 111 ? 75.573 -78.334 -19.442 1.00 13.82 111 ALA B CA 1
ATOM 3034 C C . ALA B 1 111 ? 76.386 -78.497 -18.158 1.00 13.15 111 ALA B C 1
ATOM 3035 O O . ALA B 1 111 ? 77.488 -79.053 -18.163 1.00 12.24 111 ALA B O 1
ATOM 3037 N N . TRP B 1 112 ? 75.839 -78.020 -17.041 1.00 12.38 112 TRP B N 1
ATOM 3038 C CA . TRP B 1 112 ? 76.543 -78.089 -15.765 1.00 13.40 112 TRP B CA 1
ATOM 3039 C C . TRP B 1 112 ? 76.863 -79.532 -15.372 1.00 18.39 112 TRP B C 1
ATOM 3040 O O . TRP B 1 112 ? 78.004 -79.857 -15.015 1.00 14.28 112 TRP B O 1
ATOM 3051 N N . LEU B 1 113 ? 75.876 -80.420 -15.438 1.00 15.23 113 LEU B N 1
ATOM 3052 C CA . LEU B 1 113 ? 76.130 -81.785 -15.000 1.00 19.00 113 LEU B CA 1
ATOM 3053 C C . LEU B 1 113 ? 76.994 -82.557 -15.990 1.00 20.87 113 LEU B C 1
ATOM 3054 O O . LEU B 1 113 ? 77.553 -83.596 -15.623 1.00 20.78 113 LEU B O 1
ATOM 3059 N N . ARG B 1 114 ? 77.142 -82.066 -17.221 1.00 13.15 114 ARG B N 1
ATOM 3060 C CA . ARG B 1 114 ? 78.094 -82.646 -18.158 1.00 16.57 114 ARG B CA 1
ATOM 3061 C C . ARG B 1 114 ? 79.469 -81.994 -18.073 1.00 23.11 114 ARG B C 1
ATOM 3062 O O . ARG B 1 114 ? 80.323 -82.263 -18.922 1.00 19.42 114 ARG B O 1
ATOM 3070 N N . GLY B 1 115 ? 79.707 -81.158 -17.063 1.00 16.53 115 GLY B N 1
ATOM 3071 C CA . GLY B 1 115 ? 81.027 -80.608 -16.840 1.00 21.07 115 GLY B CA 1
ATOM 3072 C C . GLY B 1 115 ? 81.378 -79.367 -17.631 1.00 20.14 115 GLY B C 1
ATOM 3073 O O . GLY B 1 115 ? 82.533 -78.932 -17.574 1.00 16.19 115 GLY B O 1
ATOM 3074 N N . GLU B 1 116 ? 80.434 -78.788 -18.372 1.00 14.61 116 GLU B N 1
ATOM 3075 C CA . GLU B 1 116 ? 80.681 -77.502 -19.020 1.00 15.82 116 GLU B CA 1
ATOM 3076 C C . GLU B 1 116 ? 81.029 -76.453 -17.966 1.00 16.34 116 GLU B C 1
ATOM 3077 O O . GLU B 1 116 ? 80.380 -76.369 -16.923 1.00 14.76 116 GLU B O 1
ATOM 3083 N N . THR B 1 117 ? 82.066 -75.649 -18.233 1.00 12.37 117 THR B N 1
ATOM 3084 C CA . THR B 1 117 ? 82.556 -74.736 -17.199 1.00 12.89 117 THR B CA 1
ATOM 3085 C C . THR B 1 117 ? 81.761 -73.439 -17.131 1.00 12.00 117 THR B C 1
ATOM 3086 O O . THR B 1 117 ? 81.702 -72.819 -16.062 1.00 12.20 117 THR B O 1
ATOM 3090 N N . SER B 1 118 ? 81.170 -73.003 -18.245 1.00 12.38 118 SER B N 1
ATOM 3091 C CA . SER B 1 118 ? 80.413 -71.758 -18.284 1.00 12.36 118 SER B CA 1
ATOM 3092 C C . SER B 1 118 ? 79.662 -71.705 -19.612 1.00 13.26 118 SER B C 1
ATOM 3093 O O . SER B 1 118 ? 79.962 -72.461 -20.538 1.00 13.12 118 SER B O 1
ATOM 3096 N N . LEU B 1 119 ? 78.684 -70.808 -19.701 1.00 11.44 119 LEU B N 1
ATOM 3097 C CA . LEU B 1 119 ? 77.885 -70.658 -20.913 1.00 15.29 119 LEU B CA 1
ATOM 3098 C C . LEU B 1 119 ? 78.135 -69.301 -21.553 1.00 14.32 119 LEU B C 1
ATOM 3099 O O . LEU B 1 119 ? 78.188 -68.277 -20.860 1.00 12.91 119 LEU B O 1
ATOM 3104 N N . ARG B 1 120 ? 78.268 -69.296 -22.882 1.00 13.08 120 ARG B N 1
ATOM 3105 C CA . ARG B 1 120 ? 78.371 -68.042 -23.625 1.00 15.25 120 ARG B CA 1
ATOM 3106 C C . ARG B 1 120 ? 77.012 -67.465 -23.996 1.00 14.77 120 ARG B C 1
ATOM 3107 O O . ARG B 1 120 ? 76.877 -66.239 -24.111 1.00 13.02 120 ARG B O 1
ATOM 3115 N N . ALA B 1 121 ? 75.996 -68.306 -24.172 1.00 10.86 121 ALA B N 1
ATOM 3116 C CA . ALA B 1 121 ? 74.684 -67.816 -24.572 1.00 13.08 121 ALA B CA 1
ATOM 3117 C C . ALA B 1 121 ? 73.664 -68.922 -24.341 1.00 14.06 121 ALA B C 1
ATOM 3118 O O . ALA B 1 121 ? 74.014 -70.085 -24.119 1.00 13.81 121 ALA B O 1
ATOM 3120 N N . ILE B 1 122 ? 72.395 -68.534 -24.400 1.00 14.84 122 ILE B N 1
ATOM 3121 C CA . ILE B 1 122 ? 71.271 -69.460 -24.420 1.00 15.86 122 ILE B CA 1
ATOM 3122 C C . ILE B 1 122 ? 70.297 -68.990 -25.494 1.00 16.15 122 ILE B C 1
ATOM 3123 O O . ILE B 1 122 ? 70.094 -67.784 -25.679 1.00 16.01 122 ILE B O 1
ATOM 3128 N N . THR B 1 123 ? 69.734 -69.949 -26.235 1.00 13.07 123 THR B N 1
ATOM 3129 C CA . THR B 1 123 ? 68.755 -69.690 -27.288 1.00 16.25 123 THR B CA 1
ATOM 3130 C C . THR B 1 123 ? 67.437 -70.343 -26.897 1.00 15.73 123 THR B C 1
ATOM 3131 O O . THR B 1 123 ? 67.417 -71.507 -26.484 1.00 17.19 123 THR B O 1
ATOM 3135 N N . VAL B 1 124 ? 66.353 -69.574 -26.983 1.00 16.72 124 VAL B N 1
ATOM 3136 C CA . VAL B 1 124 ? 65.007 -70.033 -26.667 1.00 19.90 124 VAL B CA 1
ATOM 3137 C C . VAL B 1 124 ? 64.042 -69.439 -27.684 1.00 22.42 124 VAL B C 1
ATOM 3138 O O . VAL B 1 124 ? 64.377 -68.513 -28.434 1.00 21.47 124 VAL B O 1
ATOM 3142 N N . ASN B 1 125 ? 62.832 -69.999 -27.728 1.00 24.51 125 ASN B N 1
ATOM 3143 C CA . ASN B 1 125 ? 61.839 -69.472 -28.651 1.00 21.36 125 ASN B CA 1
ATOM 3144 C C . ASN B 1 125 ? 60.941 -68.429 -28.013 1.00 32.31 125 ASN B C 1
ATOM 3145 O O . ASN B 1 125 ? 60.326 -67.638 -28.738 1.00 33.98 125 ASN B O 1
ATOM 3150 N N . TYR B 1 126 ? 60.860 -68.408 -26.681 1.00 24.90 126 TYR B N 1
ATOM 3151 C CA . TYR B 1 126 ? 60.004 -67.489 -25.943 1.00 26.61 126 TYR B CA 1
ATOM 3152 C C . TYR B 1 126 ? 60.839 -66.785 -24.885 1.00 23.88 126 TYR B C 1
ATOM 3153 O O . TYR B 1 126 ? 61.762 -67.381 -24.324 1.00 16.99 126 TYR B O 1
ATOM 3162 N N . THR B 1 127 ? 60.529 -65.517 -24.641 1.00 23.41 127 THR B N 1
ATOM 3163 C CA . THR B 1 127 ? 61.263 -64.737 -23.657 1.00 25.80 127 THR B CA 1
ATOM 3164 C C . THR B 1 127 ? 61.281 -65.477 -22.320 1.00 17.56 127 THR B C 1
ATOM 3165 O O . THR B 1 127 ? 60.231 -65.960 -21.871 1.00 16.12 127 THR B O 1
ATOM 3169 N N . PRO B 1 128 ? 62.445 -65.647 -21.699 1.00 16.24 128 PRO B N 1
ATOM 3170 C CA . PRO B 1 128 ? 62.486 -66.306 -20.389 1.00 15.39 128 PRO B CA 1
ATOM 3171 C C . PRO B 1 128 ? 61.609 -65.584 -19.377 1.00 15.32 128 PRO B C 1
ATOM 3172 O O . PRO B 1 128 ? 61.556 -64.351 -19.332 1.00 16.60 128 PRO B O 1
ATOM 3176 N N . CYS B 1 129 ? 60.897 -66.371 -18.580 1.00 9.49 129 CYS B N 1
ATOM 3177 C CA . CYS B 1 129 ? 60.072 -65.822 -17.515 1.00 12.94 129 CYS B CA 1
ATOM 3178 C C . CYS B 1 129 ? 60.949 -65.259 -16.388 1.00 17.92 129 CYS B C 1
ATOM 3179 O O . CYS B 1 129 ? 62.174 -65.430 -16.368 1.00 15.54 129 CYS B O 1
ATOM 3182 N N . GLY B 1 130 ? 60.299 -64.601 -15.419 1.00 13.87 130 GLY B N 1
ATOM 3183 C CA . GLY B 1 130 ? 61.038 -63.975 -14.327 1.00 11.94 130 GLY B CA 1
ATOM 3184 C C . GLY B 1 130 ? 61.726 -64.975 -13.426 1.00 15.95 130 GLY B C 1
ATOM 3185 O O . GLY B 1 130 ? 62.799 -64.694 -12.885 1.00 14.09 130 GLY B O 1
ATOM 3186 N N . HIS B 1 131 ? 61.121 -66.155 -13.255 1.00 11.68 131 HIS B N 1
ATOM 3187 C CA . HIS B 1 131 ? 61.768 -67.248 -12.542 1.00 11.42 131 HIS B CA 1
ATOM 3188 C C . HIS B 1 131 ? 63.067 -67.667 -13.241 1.00 13.48 131 HIS B C 1
ATOM 3189 O O . HIS B 1 131 ? 64.103 -67.831 -12.587 1.00 11.19 131 HIS B O 1
ATOM 3196 N N . CYS B 1 132 ? 63.048 -67.794 -14.576 1.00 10.61 132 CYS B N 1
ATOM 3197 C CA . CYS B 1 132 ? 64.263 -68.164 -15.308 1.00 12.59 132 CYS B CA 1
ATOM 3198 C C . CYS B 1 132 ? 65.286 -67.032 -15.339 1.00 11.10 132 CYS B C 1
ATOM 3199 O O . CYS B 1 132 ? 66.500 -67.283 -15.317 1.00 10.30 132 CYS B O 1
ATOM 3202 N N . ARG B 1 133 ? 64.830 -65.787 -15.459 1.00 13.04 133 ARG B N 1
ATOM 3203 C CA . ARG B 1 133 ? 65.794 -64.694 -15.420 1.00 15.86 133 ARG B CA 1
ATOM 3204 C C . ARG B 1 133 ? 66.551 -64.704 -14.097 1.00 14.42 133 ARG B C 1
ATOM 3205 O O . ARG B 1 133 ? 67.777 -64.544 -14.066 1.00 11.37 133 ARG B O 1
ATOM 3213 N N . GLN B 1 134 ? 65.838 -64.950 -12.999 1.00 9.29 134 GLN B N 1
ATOM 3214 C CA . GLN B 1 134 ? 66.480 -65.020 -11.690 1.00 11.35 134 GLN B CA 1
ATOM 3215 C C . GLN B 1 134 ? 67.412 -66.224 -11.597 1.00 11.66 134 GLN B C 1
ATOM 3216 O O . GLN B 1 134 ? 68.534 -66.116 -11.078 1.00 7.14 134 GLN B O 1
ATOM 3222 N N . PHE B 1 135 ? 66.963 -67.380 -12.098 1.00 10.06 135 PHE B N 1
ATOM 3223 C CA . PHE B 1 135 ? 67.803 -68.577 -12.119 1.00 11.78 135 PHE B CA 1
ATOM 3224 C C . PHE B 1 135 ? 69.120 -68.316 -12.840 1.00 9.51 135 PHE B C 1
ATOM 3225 O O . PHE B 1 135 ? 70.190 -68.736 -12.380 1.00 10.06 135 PHE B O 1
ATOM 3233 N N . MET B 1 136 ? 69.053 -67.651 -13.996 1.00 7.27 136 MET B N 1
ATOM 3234 C CA . MET B 1 136 ? 70.246 -67.427 -14.803 1.00 10.60 136 MET B CA 1
ATOM 3235 C C . MET B 1 136 ? 71.198 -66.438 -14.141 1.00 11.22 136 MET B C 1
ATOM 3236 O O . MET B 1 136 ? 72.411 -66.483 -14.385 1.00 12.46 136 MET B O 1
ATOM 3241 N N . ASN B 1 137 ? 70.685 -65.559 -13.287 1.00 12.34 137 ASN B N 1
ATOM 3242 C CA . ASN B 1 137 ? 71.600 -64.660 -12.594 1.00 9.84 137 ASN B CA 1
ATOM 3243 C C . ASN B 1 137 ? 72.447 -65.358 -11.540 1.00 10.54 137 ASN B C 1
ATOM 3244 O O . ASN B 1 137 ? 73.319 -64.698 -10.970 1.00 10.39 137 ASN B O 1
ATOM 3249 N N . GLU B 1 138 ? 72.219 -66.654 -11.267 1.00 10.23 138 GLU B N 1
ATOM 3250 C CA . GLU B 1 138 ? 73.079 -67.424 -10.364 1.00 9.48 138 GLU B CA 1
ATOM 3251 C C . GLU B 1 138 ? 74.386 -67.862 -11.021 1.00 10.23 138 GLU B C 1
ATOM 3252 O O . GLU B 1 138 ? 75.342 -68.197 -10.312 1.00 12.35 138 GLU B O 1
ATOM 3258 N N . LEU B 1 139 ? 74.456 -67.854 -12.352 1.00 11.20 139 LEU B N 1
ATOM 3259 C CA . LEU B 1 139 ? 75.552 -68.491 -13.070 1.00 15.69 139 LEU B CA 1
ATOM 3260 C C . LEU B 1 139 ? 76.809 -67.628 -13.076 1.00 13.47 139 LEU B C 1
ATOM 3261 O O . LEU B 1 139 ? 76.754 -66.402 -12.951 1.00 10.82 139 LEU B O 1
ATOM 3266 N N . ASN B 1 140 ? 77.955 -68.285 -13.295 1.00 12.64 140 ASN B N 1
ATOM 3267 C CA . ASN B 1 140 ? 79.202 -67.533 -13.405 1.00 16.55 140 ASN B CA 1
ATOM 3268 C C . ASN B 1 140 ? 79.235 -66.626 -14.635 1.00 16.41 140 ASN B C 1
ATOM 3269 O O . ASN B 1 140 ? 80.121 -65.771 -14.722 1.00 13.72 140 ASN B O 1
ATOM 3274 N N . SER B 1 141 ? 78.289 -66.766 -15.571 1.00 12.00 141 SER B N 1
ATOM 3275 C CA . SER B 1 141 ? 78.200 -65.829 -16.686 1.00 13.82 141 SER B CA 1
ATOM 3276 C C . SER B 1 141 ? 77.475 -64.545 -16.313 1.00 16.92 141 SER B C 1
ATOM 3277 O O . SER B 1 141 ? 77.539 -63.569 -17.072 1.00 14.06 141 SER B O 1
ATOM 3280 N N . GLY B 1 142 ? 76.800 -64.523 -15.170 1.00 13.35 142 GLY B N 1
ATOM 3281 C CA . GLY B 1 142 ? 76.170 -63.337 -14.613 1.00 14.15 142 GLY B CA 1
ATOM 3282 C C . GLY B 1 142 ? 75.225 -62.647 -15.574 1.00 15.26 142 GLY B C 1
ATOM 3283 O O . GLY B 1 142 ? 74.598 -63.264 -16.453 1.00 12.16 142 GLY B O 1
ATOM 3284 N N . LEU B 1 143 ? 75.140 -61.325 -15.420 1.00 12.45 143 LEU B N 1
ATOM 3285 C CA . LEU B 1 143 ? 74.201 -60.517 -16.185 1.00 14.87 143 LEU B CA 1
ATOM 3286 C C . LEU B 1 143 ? 74.612 -60.361 -17.644 1.00 16.20 143 LEU B C 1
ATOM 3287 O O . LEU B 1 143 ? 73.796 -59.913 -18.464 1.00 12.00 143 LEU B O 1
ATOM 3292 N N . ALA B 1 144 ? 75.832 -60.766 -17.999 1.00 15.35 144 ALA B N 1
ATOM 3293 C CA . ALA B 1 144 ? 76.326 -60.614 -19.364 1.00 17.00 144 ALA B CA 1
ATOM 3294 C C . ALA B 1 144 ? 75.906 -61.743 -20.295 1.00 16.84 144 ALA B C 1
ATOM 3295 O O . ALA B 1 144 ? 76.093 -61.618 -21.512 1.00 15.81 144 ALA B O 1
ATOM 3297 N N . LEU B 1 145 ? 75.351 -62.831 -19.770 1.00 13.64 145 LEU B N 1
ATOM 3298 C CA . LEU B 1 145 ? 74.929 -63.937 -20.621 1.00 11.74 145 LEU B CA 1
ATOM 3299 C C . LEU B 1 145 ? 74.042 -63.440 -21.756 1.00 12.52 145 LEU B C 1
ATOM 3300 O O . LEU B 1 145 ? 73.115 -62.655 -21.532 1.00 12.61 145 LEU B O 1
ATOM 3305 N N . ARG B 1 146 ? 74.336 -63.889 -22.981 1.00 11.77 146 ARG B N 1
ATOM 3306 C CA . ARG B 1 146 ? 73.568 -63.470 -24.154 1.00 16.29 146 ARG B CA 1
ATOM 3307 C C . ARG B 1 146 ? 72.336 -64.354 -24.329 1.00 12.81 146 ARG B C 1
ATOM 3308 O O . ARG B 1 146 ? 72.442 -65.584 -24.338 1.00 17.20 146 ARG B O 1
ATOM 3316 N N . ILE B 1 147 ? 71.177 -63.723 -24.488 1.00 14.14 147 ILE B N 1
ATOM 3317 C CA . ILE B 1 147 ? 69.908 -64.426 -24.658 1.00 15.29 147 ILE B CA 1
ATOM 3318 C C . ILE B 1 147 ? 69.405 -64.154 -26.075 1.00 14.83 147 ILE B C 1
ATOM 3319 O O . ILE B 1 147 ? 69.224 -62.996 -26.467 1.00 14.97 147 ILE B O 1
ATOM 3324 N N . HIS B 1 148 ? 69.178 -65.222 -26.834 1.00 14.97 148 HIS B N 1
ATOM 3325 C CA . HIS B 1 148 ? 68.819 -65.153 -28.247 1.00 19.47 148 HIS B CA 1
ATOM 3326 C C . HIS B 1 148 ? 67.382 -65.614 -28.441 1.00 23.85 148 HIS B C 1
ATOM 3327 O O . HIS B 1 148 ? 67.019 -66.726 -28.029 1.00 17.97 148 HIS B O 1
ATOM 3334 N N . LEU B 1 149 ? 66.580 -64.767 -29.090 1.00 17.18 149 LEU B N 1
ATOM 3335 C CA . LEU B 1 149 ? 65.165 -64.987 -29.347 1.00 29.36 149 LEU B CA 1
ATOM 3336 C C . LEU B 1 149 ? 64.880 -64.769 -30.828 1.00 34.51 149 LEU B C 1
ATOM 3337 O O . LEU B 1 149 ? 65.489 -63.889 -31.450 1.00 31.77 149 LEU B O 1
ATOM 3342 N N . PRO B 1 150 ? 63.973 -65.543 -31.421 1.00 30.71 150 PRO B N 1
ATOM 3343 C CA . PRO B 1 150 ? 63.740 -65.420 -32.868 1.00 37.98 150 PRO B CA 1
ATOM 3344 C C . PRO B 1 150 ? 63.093 -64.090 -33.221 1.00 32.58 150 PRO B C 1
ATOM 3345 O O . PRO B 1 150 ? 62.240 -63.579 -32.491 1.00 43.40 150 PRO B O 1
ATOM 3349 N N . GLY B 1 151 ? 63.520 -63.524 -34.349 1.00 40.06 151 GLY B N 1
ATOM 3350 C CA . GLY B 1 151 ? 62.997 -62.252 -34.816 1.00 52.16 151 GLY B CA 1
ATOM 3351 C C . GLY B 1 151 ? 63.241 -61.106 -33.852 1.00 62.78 151 GLY B C 1
ATOM 3352 O O . GLY B 1 151 ? 62.624 -60.041 -33.964 1.00 50.10 151 GLY B O 1
ATOM 3353 N N . ARG B 1 152 ? 64.143 -61.322 -32.899 1.00 51.95 152 ARG B N 1
ATOM 3354 C CA . ARG B 1 152 ? 64.487 -60.347 -31.878 1.00 45.29 152 ARG B CA 1
ATOM 3355 C C . ARG B 1 152 ? 65.990 -60.105 -31.905 1.00 37.13 152 ARG B C 1
ATOM 3356 O O . ARG B 1 152 ? 66.771 -60.984 -32.292 1.00 26.52 152 ARG B O 1
ATOM 3364 N N . GLU B 1 153 ? 66.392 -58.903 -31.508 1.00 35.72 153 GLU B N 1
ATOM 3365 C CA . GLU B 1 153 ? 67.804 -58.646 -31.268 1.00 40.88 153 GLU B CA 1
ATOM 3366 C C . GLU B 1 153 ? 68.260 -59.436 -30.047 1.00 30.30 153 GLU B C 1
ATOM 3367 O O . GLU B 1 153 ? 67.520 -59.575 -29.071 1.00 22.93 153 GLU B O 1
ATOM 3373 N N . ALA B 1 154 ? 69.471 -59.975 -30.110 1.00 21.40 154 ALA B N 1
ATOM 3374 C CA . ALA B 1 154 ? 70.026 -60.615 -28.929 1.00 22.00 154 ALA B CA 1
ATOM 3375 C C . ALA B 1 154 ? 70.274 -59.567 -27.851 1.00 22.01 154 ALA B C 1
ATOM 3376 O O . ALA B 1 154 ? 70.504 -58.391 -28.142 1.00 22.62 154 ALA B O 1
ATOM 3378 N N . HIS B 1 155 ? 70.201 -59.994 -26.589 1.00 15.69 155 HIS B N 1
ATOM 3379 C CA . HIS B 1 155 ? 70.397 -59.070 -25.481 1.00 16.17 155 HIS B CA 1
ATOM 3380 C C . HIS B 1 155 ? 71.068 -59.794 -24.324 1.00 19.12 155 HIS B C 1
ATOM 3381 O O . HIS B 1 155 ? 70.954 -61.012 -24.187 1.00 15.57 155 HIS B O 1
ATOM 3388 N N . ALA B 1 156 ? 71.780 -59.029 -23.499 1.00 16.79 156 ALA B N 1
ATOM 3389 C CA . ALA B 1 156 ? 72.298 -59.569 -22.254 1.00 17.10 156 ALA B CA 1
ATOM 3390 C C . ALA B 1 156 ? 71.151 -59.857 -21.288 1.00 16.48 156 ALA B C 1
ATOM 3391 O O . ALA B 1 156 ? 70.074 -59.264 -21.364 1.00 15.47 156 ALA B O 1
ATOM 3393 N N . LEU B 1 157 ? 71.400 -60.782 -20.361 1.00 18.22 157 LEU B N 1
ATOM 3394 C CA . LEU B 1 157 ? 70.450 -61.005 -19.279 1.00 14.34 157 LEU B CA 1
ATOM 3395 C C . LEU B 1 157 ? 70.141 -59.703 -18.544 1.00 17.65 157 LEU B C 1
ATOM 3396 O O . LEU B 1 157 ? 69.011 -59.499 -18.089 1.00 15.16 157 LEU B O 1
ATOM 3401 N N . GLU B 1 158 ? 71.124 -58.798 -18.451 1.00 15.47 158 GLU B N 1
ATOM 3402 C CA . GLU B 1 158 ? 70.894 -57.491 -17.831 1.00 17.74 158 GLU B CA 1
ATOM 3403 C C . GLU B 1 158 ? 69.691 -56.773 -18.439 1.00 14.20 158 GLU B C 1
ATOM 3404 O O . GLU B 1 158 ? 68.936 -56.101 -17.730 1.00 14.17 158 GLU B O 1
ATOM 3410 N N . HIS B 1 159 ? 69.511 -56.897 -19.755 1.00 15.79 159 HIS B N 1
ATOM 3411 C CA . HIS B 1 159 ? 68.386 -56.260 -20.435 1.00 18.45 159 HIS B CA 1
ATOM 3412 C C . HIS B 1 159 ? 67.052 -56.782 -19.919 1.00 19.41 159 HIS B C 1
ATOM 3413 O O . HIS B 1 159 ? 66.101 -56.011 -19.730 1.00 15.95 159 HIS B O 1
ATOM 3420 N N . TYR B 1 160 ? 66.961 -58.086 -19.672 1.00 13.82 160 TYR B N 1
ATOM 3421 C CA . TYR B 1 160 ? 65.714 -58.668 -19.201 1.00 12.30 160 TYR B CA 1
ATOM 3422 C C . TYR B 1 160 ? 65.534 -58.579 -17.692 1.00 12.62 160 TYR B C 1
ATOM 3423 O O . TYR B 1 160 ? 64.412 -58.767 -17.212 1.00 15.52 160 TYR B O 1
ATOM 3432 N N . LEU B 1 161 ? 66.582 -58.288 -16.925 1.00 16.06 161 LEU B N 1
ATOM 3433 C CA . LEU B 1 161 ? 66.492 -58.260 -15.461 1.00 12.99 161 LEU B CA 1
ATOM 3434 C C . LEU B 1 161 ? 67.133 -56.978 -14.946 1.00 13.39 161 LEU B C 1
ATOM 3435 O O . LEU B 1 161 ? 68.200 -57.009 -14.328 1.00 16.22 161 LEU B O 1
ATOM 3440 N N . PRO B 1 162 ? 66.501 -55.829 -15.177 1.00 12.87 162 PRO B N 1
ATOM 3441 C CA . PRO B 1 162 ? 67.035 -54.577 -14.623 1.00 19.92 162 PRO B CA 1
ATOM 3442 C C . PRO B 1 162 ? 66.982 -54.578 -13.102 1.00 19.64 162 PRO B C 1
ATOM 3443 O O . PRO B 1 162 ? 66.132 -55.233 -12.488 1.00 16.94 162 PRO B O 1
ATOM 3447 N N . ASP B 1 163 ? 67.907 -53.826 -12.497 1.00 15.65 163 ASP B N 1
ATOM 3448 C CA . ASP B 1 163 ? 68.054 -53.744 -11.038 1.00 16.31 163 ASP B CA 1
ATOM 3449 C C . ASP B 1 163 ? 68.070 -55.139 -10.416 1.00 15.23 163 ASP B C 1
ATOM 3450 O O . ASP B 1 163 ? 67.298 -55.464 -9.508 1.00 12.77 163 ASP B O 1
ATOM 3455 N N . ALA B 1 164 ? 68.972 -55.971 -10.926 1.00 12.31 164 ALA B N 1
ATOM 3456 C CA . ALA B 1 164 ? 68.974 -57.390 -10.611 1.00 15.51 164 ALA B CA 1
ATOM 3457 C C . ALA B 1 164 ? 69.444 -57.656 -9.188 1.00 15.91 164 ALA B C 1
ATOM 3458 O O . ALA B 1 164 ? 70.229 -56.904 -8.614 1.00 15.72 164 ALA B O 1
ATOM 3460 N N . PHE B 1 165 ? 68.942 -58.746 -8.625 1.00 15.37 165 PHE B N 1
ATOM 3461 C CA . PHE B 1 165 ? 69.433 -59.313 -7.378 1.00 11.00 165 PHE B CA 1
ATOM 3462 C C . PHE B 1 165 ? 70.043 -60.669 -7.694 1.00 16.81 165 PHE B C 1
ATOM 3463 O O . PHE B 1 165 ? 69.448 -61.461 -8.436 1.00 18.19 165 PHE B O 1
ATOM 3471 N N . GLY B 1 166 ? 71.223 -60.939 -7.148 1.00 16.17 166 GLY B N 1
ATOM 3472 C CA . GLY B 1 166 ? 71.862 -62.213 -7.383 1.00 15.08 166 GLY B CA 1
ATOM 3473 C C . GLY B 1 166 ? 72.930 -62.527 -6.358 1.00 13.79 166 GLY B C 1
ATOM 3474 O O . GLY B 1 166 ? 73.146 -61.773 -5.407 1.00 14.13 166 GLY B O 1
ATOM 3475 N N . PRO B 1 167 ? 73.627 -63.650 -6.540 1.00 10.88 167 PRO B N 1
ATOM 3476 C CA . PRO B 1 167 ? 74.674 -64.028 -5.570 1.00 13.19 167 PRO B CA 1
ATOM 3477 C C . PRO B 1 167 ? 75.692 -62.935 -5.317 1.00 16.88 167 PRO B C 1
ATOM 3478 O O . PRO B 1 167 ? 76.187 -62.810 -4.186 1.00 16.90 167 PRO B O 1
ATOM 3482 N N . LYS B 1 168 ? 76.023 -62.135 -6.334 1.00 14.43 168 LYS B N 1
ATOM 3483 C CA . LYS B 1 168 ? 76.987 -61.060 -6.126 1.00 20.95 168 LYS B CA 1
ATOM 3484 C C . LYS B 1 168 ? 76.494 -60.061 -5.088 1.00 24.56 168 LYS B C 1
ATOM 3485 O O . LYS B 1 168 ? 77.301 -59.469 -4.371 1.00 18.04 168 LYS B O 1
ATOM 3491 N N . ASP B 1 169 ? 75.180 -59.880 -4.962 1.00 18.98 169 ASP B N 1
ATOM 3492 C CA . ASP B 1 169 ? 74.670 -58.995 -3.921 1.00 22.73 169 ASP B CA 1
ATOM 3493 C C . ASP B 1 169 ? 74.766 -59.610 -2.530 1.00 26.09 169 ASP B C 1
ATOM 3494 O O . ASP B 1 169 ? 74.771 -58.873 -1.542 1.00 20.82 169 ASP B O 1
ATOM 3499 N N . LEU B 1 170 ? 74.822 -60.932 -2.420 1.00 19.10 170 LEU B N 1
ATOM 3500 C CA . LEU B 1 170 ? 75.105 -61.563 -1.141 1.00 19.61 170 LEU B CA 1
ATOM 3501 C C . LEU B 1 170 ? 76.579 -61.879 -0.990 1.00 20.45 170 LEU B C 1
ATOM 3502 O O . LEU B 1 170 ? 76.945 -62.669 -0.119 1.00 26.20 170 LEU B O 1
ATOM 3507 N N . GLU B 1 171 ? 77.423 -61.298 -1.844 1.00 23.00 171 GLU B N 1
ATOM 3508 C CA . GLU B 1 171 ? 78.875 -61.434 -1.755 1.00 23.12 171 GLU B CA 1
ATOM 3509 C C . GLU B 1 171 ? 79.322 -62.890 -1.880 1.00 26.77 171 GLU B C 1
ATOM 3510 O O . GLU B 1 171 ? 80.309 -63.300 -1.269 1.00 26.04 171 GLU B O 1
ATOM 3516 N N . ILE B 1 172 ? 78.603 -63.678 -2.677 1.00 21.72 172 ILE B N 1
ATOM 3517 C CA . ILE B 1 172 ? 79.033 -65.033 -3.013 1.00 19.24 172 ILE B CA 1
ATOM 3518 C C . ILE B 1 172 ? 80.063 -64.952 -4.131 1.00 25.35 172 ILE B C 1
ATOM 3519 O O . ILE B 1 172 ? 79.822 -64.312 -5.159 1.00 22.21 172 ILE B O 1
ATOM 3524 N N . LYS B 1 173 ? 81.219 -65.591 -3.938 1.00 21.54 173 LYS B N 1
ATOM 3525 C CA . LYS B 1 173 ? 82.281 -65.555 -4.939 1.00 20.51 173 LYS B CA 1
ATOM 3526 C C . LYS B 1 173 ? 82.395 -66.845 -5.744 1.00 26.27 173 LYS B C 1
ATOM 3527 O O . LYS B 1 173 ? 83.059 -66.851 -6.788 1.00 23.55 173 LYS B O 1
ATOM 3533 N N . THR B 1 174 ? 81.770 -67.934 -5.303 1.00 18.59 174 THR B N 1
ATOM 3534 C CA . THR B 1 174 ? 81.761 -69.171 -6.078 1.00 18.18 174 THR B CA 1
ATOM 3535 C C . THR B 1 174 ? 80.370 -69.310 -6.687 1.00 14.07 174 THR B C 1
ATOM 3536 O O . THR B 1 174 ? 79.409 -69.675 -6.002 1.00 15.75 174 THR B O 1
ATOM 3540 N N . LEU B 1 175 ? 80.269 -68.986 -7.969 1.00 14.69 175 LEU B N 1
ATOM 3541 C CA . LEU B 1 175 ? 78.990 -68.915 -8.654 1.00 13.48 175 LEU B CA 1
ATOM 3542 C C . LEU B 1 175 ? 78.628 -70.274 -9.239 1.00 15.23 175 LEU B C 1
ATOM 3543 O O . LEU B 1 175 ? 79.463 -71.178 -9.332 1.00 15.31 175 LEU B O 1
ATOM 3548 N N . LEU B 1 176 ? 77.360 -70.421 -9.610 1.00 11.11 176 LEU B N 1
ATOM 3549 C CA . LEU B 1 176 ? 76.922 -71.687 -10.180 1.00 13.92 176 LEU B CA 1
ATOM 3550 C C . LEU B 1 176 ? 77.666 -71.932 -11.481 1.00 11.84 176 LEU B C 1
ATOM 3551 O O . LEU B 1 176 ? 77.733 -71.046 -12.340 1.00 10.02 176 LEU B O 1
ATOM 3556 N N . MET B 1 177 ? 78.226 -73.139 -11.604 1.00 13.05 177 MET B N 1
ATOM 3557 C CA . MET B 1 177 ? 79.062 -73.691 -12.674 1.00 13.14 177 MET B CA 1
ATOM 3558 C C . MET B 1 177 ? 80.551 -73.465 -12.414 1.00 13.08 177 MET B C 1
ATOM 3559 O O A MET B 1 177 ? 81.372 -74.075 -13.090 0.50 11.74 177 MET B O 1
ATOM 3560 O O B MET B 1 177 ? 81.372 -74.075 -13.091 0.50 11.74 177 MET B O 1
ATOM 3569 N N . ASP B 1 178 ? 80.922 -72.628 -11.447 1.00 15.03 178 ASP B N 1
ATOM 3570 C CA . ASP B 1 178 ? 82.305 -72.619 -10.970 1.00 17.74 178 ASP B CA 1
ATOM 3571 C C . ASP B 1 178 ? 82.611 -73.958 -10.293 1.00 14.92 178 ASP B C 1
ATOM 3572 O O . ASP B 1 178 ? 81.712 -74.648 -9.805 1.00 14.86 178 ASP B O 1
ATOM 3577 N N . GLU B 1 179 ? 83.891 -74.328 -10.248 1.00 17.31 179 GLU B N 1
ATOM 3578 C CA . GLU B 1 179 ? 84.250 -75.617 -9.654 1.00 17.10 179 GLU B CA 1
ATOM 3579 C C . GLU B 1 179 ? 83.979 -75.625 -8.151 1.00 16.67 179 GLU B C 1
ATOM 3580 O O . GLU B 1 179 ? 84.353 -74.694 -7.429 1.00 16.57 179 GLU B O 1
ATOM 3586 N N . GLN B 1 180 ? 83.308 -76.674 -7.682 1.00 14.72 180 GLN B N 1
ATOM 3587 C CA . GLN B 1 180 ? 83.042 -76.860 -6.263 1.00 17.34 180 GLN B CA 1
ATOM 3588 C C . GLN B 1 180 ? 83.284 -78.321 -5.918 1.00 17.75 180 GLN B C 1
ATOM 3589 O O . GLN B 1 180 ? 83.015 -79.218 -6.726 1.00 17.61 180 GLN B O 1
ATOM 3595 N N . ASP B 1 181 ? 83.798 -78.549 -4.710 1.00 14.99 181 ASP B N 1
ATOM 3596 C CA . ASP B 1 181 ? 84.005 -79.910 -4.213 1.00 19.79 181 ASP B CA 1
ATOM 3597 C C . ASP B 1 181 ? 83.978 -79.836 -2.693 1.00 20.29 181 ASP B C 1
ATOM 3598 O O . ASP B 1 181 ? 84.923 -79.333 -2.083 1.00 19.79 181 ASP B O 1
ATOM 3603 N N . HIS B 1 182 ? 82.891 -80.301 -2.087 1.00 17.85 182 HIS B N 1
ATOM 3604 C CA . HIS B 1 182 ? 82.714 -80.109 -0.654 1.00 22.88 182 HIS B CA 1
ATOM 3605 C C . HIS B 1 182 ? 83.427 -81.177 0.166 1.00 21.26 182 HIS B C 1
ATOM 3606 O O . HIS B 1 182 ? 83.419 -81.102 1.396 1.00 22.05 182 HIS B O 1
ATOM 3613 N N . GLY B 1 183 ? 84.031 -82.168 -0.484 1.00 24.52 183 GLY B N 1
ATOM 3614 C CA . GLY B 1 183 ? 85.002 -83.029 0.159 1.00 25.81 183 GLY B CA 1
ATOM 3615 C C . GLY B 1 183 ? 84.449 -84.171 0.979 1.00 23.29 183 GLY B C 1
ATOM 3616 O O . GLY B 1 183 ? 85.212 -84.795 1.721 1.00 20.86 183 GLY B O 1
ATOM 3617 N N . PHE B 1 184 ? 83.159 -84.469 0.881 1.00 19.47 184 PHE B N 1
ATOM 3618 C CA . PHE B 1 184 ? 82.614 -85.610 1.607 1.00 21.96 184 PHE B CA 1
ATOM 3619 C C . PHE B 1 184 ? 83.211 -86.920 1.086 1.00 20.66 184 PHE B C 1
ATOM 3620 O O . PHE B 1 184 ? 83.417 -87.073 -0.125 1.00 18.73 184 PHE B O 1
ATOM 3628 N N . PRO B 1 185 ? 83.488 -87.885 1.970 1.00 21.60 185 PRO B N 1
ATOM 3629 C CA . PRO B 1 185 ? 84.180 -89.112 1.540 1.00 26.91 185 PRO B CA 1
ATOM 3630 C C . PRO B 1 185 ? 83.284 -89.995 0.682 1.00 20.11 185 PRO B C 1
ATOM 3631 O O . PRO B 1 185 ? 82.133 -90.265 1.029 1.00 22.10 185 PRO B O 1
ATOM 3635 N N . VAL B 1 186 ? 83.834 -90.465 -0.432 1.00 17.76 186 VAL B N 1
ATOM 3636 C CA . VAL B 1 186 ? 83.097 -91.262 -1.407 1.00 30.07 186 VAL B CA 1
ATOM 3637 C C . VAL B 1 186 ? 83.365 -92.741 -1.147 1.00 24.93 186 VAL B C 1
ATOM 3638 O O . VAL B 1 186 ? 84.512 -93.193 -1.219 1.00 30.59 186 VAL B O 1
ATOM 3642 N N . SER B 1 187 ? 82.310 -93.502 -0.858 1.00 26.34 187 SER B N 1
ATOM 3643 C CA . SER B 1 187 ? 82.443 -94.945 -0.686 1.00 35.59 187 SER B CA 1
ATOM 3644 C C . SER B 1 187 ? 81.093 -95.603 -0.944 1.00 31.97 187 SER B C 1
ATOM 3645 O O . SER B 1 187 ? 80.058 -94.939 -1.007 1.00 31.38 187 SER B O 1
ATOM 3648 N N . GLY B 1 188 ? 81.122 -96.921 -1.091 1.00 29.58 188 GLY B N 1
ATOM 3649 C CA . GLY B 1 188 ? 79.934 -97.732 -1.271 1.00 25.31 188 GLY B CA 1
ATOM 3650 C C . GLY B 1 188 ? 79.862 -98.308 -2.674 1.00 30.33 188 GLY B C 1
ATOM 3651 O O . GLY B 1 188 ? 80.829 -98.292 -3.439 1.00 26.93 188 GLY B O 1
ATOM 3652 N N . ASP B 1 189 ? 78.678 -98.816 -3.011 1.00 25.49 189 ASP B N 1
ATOM 3653 C CA . ASP B 1 189 ? 78.454 -99.308 -4.359 1.00 27.31 189 ASP B CA 1
ATOM 3654 C C . ASP B 1 189 ? 78.386 -98.131 -5.334 1.00 35.05 189 ASP B C 1
ATOM 3655 O O . ASP B 1 189 ? 78.429 -96.957 -4.944 1.00 26.04 189 ASP B O 1
ATOM 3660 N N . ALA B 1 190 ? 78.269 -98.458 -6.625 1.00 25.49 190 ALA B N 1
ATOM 3661 C CA . ALA B 1 190 ? 78.396 -97.442 -7.665 1.00 26.44 190 ALA B CA 1
ATOM 3662 C C . ALA B 1 190 ? 77.335 -96.354 -7.530 1.00 22.92 190 ALA B C 1
ATOM 3663 O O . ALA B 1 190 ? 77.626 -95.171 -7.738 1.00 25.43 190 ALA B O 1
ATOM 3665 N N . LEU B 1 191 ? 76.102 -96.732 -7.184 1.00 19.58 191 LEU B N 1
ATOM 3666 C CA . LEU B 1 191 ? 75.027 -95.747 -7.092 1.00 21.31 191 LEU B CA 1
ATOM 3667 C C . LEU B 1 191 ? 75.203 -94.841 -5.878 1.00 24.05 191 LEU B C 1
ATOM 3668 O O . LEU B 1 191 ? 74.895 -93.643 -5.941 1.00 19.33 191 LEU B O 1
ATOM 3673 N N . THR B 1 192 ? 75.678 -95.403 -4.762 1.00 20.22 192 THR B N 1
ATOM 3674 C CA . THR B 1 192 ? 75.969 -94.600 -3.580 1.00 18.03 192 THR B CA 1
ATOM 3675 C C . THR B 1 192 ? 77.085 -93.599 -3.849 1.00 24.46 192 THR B C 1
ATOM 3676 O O . THR B 1 192 ? 76.995 -92.432 -3.446 1.00 24.40 192 THR B O 1
ATOM 3680 N N . GLN B 1 193 ? 78.149 -94.036 -4.528 1.00 17.14 193 GLN B N 1
ATOM 3681 C CA . GLN B 1 193 ? 79.242 -93.124 -4.840 1.00 20.63 193 GLN B CA 1
ATOM 3682 C C . GLN B 1 193 ? 78.791 -92.029 -5.797 1.00 21.35 193 GLN B C 1
ATOM 3683 O O . GLN B 1 193 ? 79.192 -90.865 -5.653 1.00 21.31 193 GLN B O 1
ATOM 3689 N N . ALA B 1 194 ? 77.960 -92.381 -6.781 1.00 19.01 194 ALA B N 1
ATOM 3690 C CA . ALA B 1 194 ? 77.414 -91.376 -7.682 1.00 20.52 194 ALA B CA 1
ATOM 3691 C C . ALA B 1 194 ? 76.621 -90.318 -6.917 1.00 18.97 194 ALA B C 1
ATOM 3692 O O . ALA B 1 194 ? 76.724 -89.121 -7.210 1.00 19.73 194 ALA B O 1
ATOM 3694 N N . ALA B 1 195 ? 75.824 -90.738 -5.932 1.00 16.39 195 ALA B N 1
ATOM 3695 C CA . ALA B 1 195 ? 75.020 -89.777 -5.182 1.00 16.10 195 ALA B CA 1
ATOM 3696 C C . ALA B 1 195 ? 75.893 -88.871 -4.312 1.00 19.19 195 ALA B C 1
ATOM 3697 O O . ALA B 1 195 ? 75.628 -87.665 -4.208 1.00 18.32 195 ALA B O 1
ATOM 3699 N N . ILE B 1 196 ? 76.933 -89.436 -3.679 1.00 17.10 196 ILE B N 1
ATOM 3700 C CA . ILE B 1 196 ? 77.846 -88.652 -2.845 1.00 19.20 196 ILE B CA 1
ATOM 3701 C C . ILE B 1 196 ? 78.639 -87.673 -3.702 1.00 20.06 196 ILE B C 1
ATOM 3702 O O . ILE B 1 196 ? 78.798 -86.500 -3.344 1.00 17.59 196 ILE B O 1
ATOM 3707 N N . GLN B 1 197 ? 79.156 -88.146 -4.844 1.00 20.95 197 GLN B N 1
ATOM 3708 C CA . GLN B 1 197 ? 79.842 -87.259 -5.781 1.00 19.32 197 GLN B CA 1
ATOM 3709 C C . GLN B 1 197 ? 78.923 -86.140 -6.263 1.00 15.46 197 GLN B C 1
ATOM 3710 O O . GLN B 1 197 ? 79.370 -84.998 -6.443 1.00 20.97 197 GLN B O 1
ATOM 3716 N N . ALA B 1 198 ? 77.644 -86.451 -6.505 1.00 14.70 198 ALA B N 1
ATOM 3717 C CA . ALA B 1 198 ? 76.706 -85.403 -6.893 1.00 16.63 198 ALA B CA 1
ATOM 3718 C C . ALA B 1 198 ? 76.599 -84.348 -5.800 1.00 16.29 198 ALA B C 1
ATOM 3719 O O . ALA B 1 198 ? 76.587 -83.144 -6.087 1.00 14.62 198 ALA B O 1
ATOM 3721 N N . ALA B 1 199 ? 76.572 -84.781 -4.535 1.00 14.70 199 ALA B N 1
ATOM 3722 C CA . ALA B 1 199 ? 76.471 -83.832 -3.431 1.00 17.48 199 ALA B CA 1
ATOM 3723 C C . ALA B 1 199 ? 77.729 -82.980 -3.316 1.00 15.60 199 ALA B C 1
ATOM 3724 O O . ALA B 1 199 ? 77.651 -81.799 -2.958 1.00 16.61 199 ALA B O 1
ATOM 3726 N N . ASN B 1 200 ? 78.894 -83.568 -3.609 1.00 15.83 200 ASN B N 1
ATOM 3727 C CA . ASN B 1 200 ? 80.162 -82.851 -3.479 1.00 16.69 200 ASN B CA 1
ATOM 3728 C C . ASN B 1 200 ? 80.292 -81.707 -4.479 1.00 16.52 200 ASN B C 1
ATOM 3729 O O . ASN B 1 200 ? 81.013 -80.742 -4.211 1.00 17.94 200 ASN B O 1
ATOM 3734 N N . ARG B 1 201 ? 79.620 -81.767 -5.629 1.00 14.08 201 ARG B N 1
ATOM 3735 C CA . ARG B 1 201 ? 79.700 -80.638 -6.551 1.00 18.95 201 ARG B CA 1
ATOM 3736 C C . ARG B 1 201 ? 78.427 -79.786 -6.567 1.00 17.11 201 ARG B C 1
ATOM 3737 O O . ARG B 1 201 ? 78.237 -78.974 -7.482 1.00 15.88 201 ARG B O 1
ATOM 3745 N N . CYS B 1 202 ? 77.580 -79.905 -5.550 1.00 12.90 202 CYS B N 1
ATOM 3746 C CA . CYS B 1 202 ? 76.367 -79.098 -5.529 1.00 14.28 202 CYS B CA 1
ATOM 3747 C C . CYS B 1 202 ? 76.675 -77.650 -5.148 1.00 14.82 202 CYS B C 1
ATOM 3748 O O . CYS B 1 202 ? 77.767 -77.308 -4.682 1.00 16.33 202 CYS B O 1
ATOM 3751 N N . HIS B 1 203 ? 75.690 -76.789 -5.371 1.00 12.25 203 HIS B N 1
ATOM 3752 C CA . HIS B 1 203 ? 75.815 -75.354 -5.138 1.00 11.78 203 HIS B CA 1
ATOM 3753 C C . HIS B 1 203 ? 74.815 -74.999 -4.044 1.00 11.14 203 HIS B C 1
ATOM 3754 O O . HIS B 1 203 ? 73.606 -74.959 -4.287 1.00 14.04 203 HIS B O 1
ATOM 3761 N N . ALA B 1 204 ? 75.287 -74.771 -2.820 1.00 11.75 204 ALA B N 1
ATOM 3762 C CA . ALA B 1 204 ? 74.380 -74.476 -1.709 1.00 9.68 204 ALA B CA 1
ATOM 3763 C C . ALA B 1 204 ? 75.014 -73.498 -0.730 1.00 16.15 204 ALA B C 1
ATOM 3764 O O . ALA B 1 204 ? 75.129 -73.784 0.462 1.00 15.51 204 ALA B O 1
ATOM 3766 N N . PRO B 1 205 ? 75.380 -72.294 -1.190 1.00 12.33 205 PRO B N 1
ATOM 3767 C CA . PRO B 1 205 ? 76.005 -71.327 -0.277 1.00 15.35 205 PRO B CA 1
ATOM 3768 C C . PRO B 1 205 ? 75.032 -70.650 0.677 1.00 15.23 205 PRO B C 1
ATOM 3769 O O . PRO B 1 205 ? 75.484 -69.974 1.612 1.00 15.94 205 PRO B O 1
ATOM 3773 N N . TYR B 1 206 ? 73.723 -70.810 0.489 1.00 17.00 206 TYR B N 1
ATOM 3774 C CA . TYR B 1 206 ? 72.762 -70.095 1.326 1.00 14.33 206 TYR B CA 1
ATOM 3775 C C . TYR B 1 206 ? 72.313 -70.918 2.525 1.00 17.22 206 TYR B C 1
ATOM 3776 O O . TYR B 1 206 ? 72.183 -70.380 3.626 1.00 14.17 206 TYR B O 1
ATOM 3785 N N . SER B 1 207 ? 72.059 -72.209 2.335 1.00 12.31 207 SER B N 1
ATOM 3786 C CA . SER B 1 207 ? 71.709 -73.090 3.439 1.00 14.43 207 SER B CA 1
ATOM 3787 C C . SER B 1 207 ? 72.857 -73.975 3.896 1.00 15.02 207 SER B C 1
ATOM 3788 O O . SER B 1 207 ? 72.771 -74.542 4.988 1.00 13.76 207 SER B O 1
ATOM 3791 N N . HIS B 1 208 ? 73.919 -74.105 3.088 1.00 14.65 208 HIS B N 1
ATOM 3792 C CA . HIS B 1 208 ? 75.020 -75.042 3.346 1.00 13.08 208 HIS B CA 1
ATOM 3793 C C . HIS B 1 208 ? 74.514 -76.463 3.559 1.00 16.81 208 HIS B C 1
ATOM 3794 O O . HIS B 1 208 ? 75.072 -77.235 4.347 1.00 15.59 208 HIS B O 1
ATOM 3801 N N . SER B 1 209 ? 73.446 -76.820 2.850 1.00 12.62 209 SER B N 1
ATOM 3802 C CA . SER B 1 209 ? 72.785 -78.108 3.016 1.00 11.64 209 SER B CA 1
ATOM 3803 C C . SER B 1 209 ? 73.095 -78.887 1.739 1.00 11.92 209 SER B C 1
ATOM 3804 O O . SER B 1 209 ? 72.380 -78.741 0.732 1.00 11.86 209 SER B O 1
ATOM 3807 N N . PRO B 1 210 ? 74.162 -79.689 1.709 1.00 14.92 210 PRO B N 1
ATOM 3808 C CA . PRO B 1 210 ? 74.551 -80.341 0.448 1.00 13.51 210 PRO B CA 1
ATOM 3809 C C . PRO B 1 210 ? 73.686 -81.552 0.164 1.00 14.94 210 PRO B C 1
ATOM 3810 O O . PRO B 1 210 ? 73.334 -82.306 1.075 1.00 13.04 210 PRO B O 1
ATOM 3814 N N . SER B 1 211 ? 73.350 -81.753 -1.115 1.00 12.77 211 SER B N 1
ATOM 3815 C CA . SER B 1 211 ? 72.590 -82.948 -1.456 1.00 12.58 211 SER B CA 1
ATOM 3816 C C . SER B 1 211 ? 72.827 -83.335 -2.911 1.00 17.48 211 SER B C 1
ATOM 3817 O O . SER B 1 211 ? 73.153 -82.495 -3.752 1.00 12.09 211 SER B O 1
ATOM 3820 N N . GLY B 1 212 ? 72.690 -84.624 -3.178 1.00 13.91 212 GLY B N 1
ATOM 3821 C CA . GLY B 1 212 ? 72.753 -85.138 -4.533 1.00 17.52 212 GLY B CA 1
ATOM 3822 C C . GLY B 1 212 ? 71.854 -86.348 -4.639 1.00 17.20 212 GLY B C 1
ATOM 3823 O O . GLY B 1 212 ? 71.583 -87.028 -3.642 1.00 20.06 212 GLY B O 1
ATOM 3824 N N . VAL B 1 213 ? 71.366 -86.608 -5.853 1.00 14.93 213 VAL B N 1
ATOM 3825 C CA . VAL B 1 213 ? 70.519 -87.767 -6.135 1.00 17.35 213 VAL B CA 1
ATOM 3826 C C . VAL B 1 213 ? 71.135 -88.541 -7.292 1.00 18.04 213 VAL B C 1
ATOM 3827 O O . VAL B 1 213 ? 71.585 -87.944 -8.277 1.00 18.06 213 VAL B O 1
ATOM 3831 N N . ALA B 1 214 ? 71.157 -89.868 -7.175 1.00 16.54 214 ALA B N 1
ATOM 3832 C CA . ALA B 1 214 ? 71.553 -90.746 -8.268 1.00 19.60 214 ALA B CA 1
ATOM 3833 C C . ALA B 1 214 ? 70.453 -91.769 -8.507 1.00 20.03 214 ALA B C 1
ATOM 3834 O O . ALA B 1 214 ? 69.850 -92.284 -7.555 1.00 18.14 214 ALA B O 1
ATOM 3836 N N . LEU B 1 215 ? 70.174 -92.035 -9.784 1.00 15.68 215 LEU B N 1
ATOM 3837 C CA . LEU B 1 215 ? 69.138 -92.972 -10.199 1.00 21.76 215 LEU B CA 1
ATOM 3838 C C . LEU B 1 215 ? 69.801 -94.101 -10.971 1.00 25.24 215 LEU B C 1
ATOM 3839 O O . LEU B 1 215 ? 70.638 -93.845 -11.840 1.00 20.59 215 LEU B O 1
ATOM 3844 N N . GLU B 1 216 ? 69.439 -95.342 -10.651 1.00 21.92 216 GLU B N 1
ATOM 3845 C CA . GLU B 1 216 ? 69.959 -96.518 -11.341 1.00 24.62 216 GLU B CA 1
ATOM 3846 C C . GLU B 1 216 ? 68.846 -97.091 -12.208 1.00 25.23 216 GLU B C 1
ATOM 3847 O O . GLU B 1 216 ? 67.747 -97.361 -11.710 1.00 25.91 216 GLU B O 1
ATOM 3853 N N . LEU B 1 217 ? 69.121 -97.254 -13.499 1.00 24.32 217 LEU B N 1
ATOM 3854 C CA . LEU B 1 217 ? 68.100 -97.739 -14.416 1.00 24.38 217 LEU B CA 1
ATOM 3855 C C . LEU B 1 217 ? 68.184 -99.258 -14.562 1.00 26.78 217 LEU B C 1
ATOM 3856 O O . LEU B 1 217 ? 69.140 -99.900 -14.125 1.00 21.05 217 LEU B O 1
ATOM 3861 N N . LYS B 1 218 ? 67.153 -99.833 -15.189 1.00 29.64 218 LYS B N 1
ATOM 3862 C CA . LYS B 1 218 ? 67.093 -101.286 -15.322 1.00 36.50 218 LYS B CA 1
ATOM 3863 C C . LYS B 1 218 ? 68.293 -101.826 -16.094 1.00 32.11 218 LYS B C 1
ATOM 3864 O O . LYS B 1 218 ? 68.807 -102.900 -15.769 1.00 35.62 218 LYS B O 1
ATOM 3870 N N . ASP B 1 219 ? 68.773 -101.090 -17.103 1.00 28.30 219 ASP B N 1
ATOM 3871 C CA . ASP B 1 219 ? 69.936 -101.546 -17.860 1.00 29.39 219 ASP B CA 1
ATOM 3872 C C . ASP B 1 219 ? 71.271 -101.192 -17.198 1.00 32.11 219 ASP B C 1
ATOM 3873 O O . ASP B 1 219 ? 72.323 -101.399 -17.814 1.00 35.68 219 ASP B O 1
ATOM 3878 N N . GLY B 1 220 ? 71.258 -100.660 -15.974 1.00 29.54 220 GLY B N 1
ATOM 3879 C CA . GLY B 1 220 ? 72.475 -100.359 -15.251 1.00 31.87 220 GLY B CA 1
ATOM 3880 C C . GLY B 1 220 ? 72.965 -98.927 -15.364 1.00 25.77 220 GLY B C 1
ATOM 3881 O O . GLY B 1 220 ? 73.851 -98.537 -14.595 1.00 31.72 220 GLY B O 1
ATOM 3882 N N . THR B 1 221 ? 72.430 -98.139 -16.294 1.00 28.50 221 THR B N 1
ATOM 3883 C CA . THR B 1 221 ? 72.847 -96.748 -16.411 1.00 28.75 221 THR B CA 1
ATOM 3884 C C . THR B 1 221 ? 72.515 -95.983 -15.135 1.00 21.77 221 THR B C 1
ATOM 3885 O O . THR B 1 221 ? 71.455 -96.179 -14.535 1.00 24.60 221 THR B O 1
ATOM 3889 N N . ILE B 1 222 ? 73.428 -95.103 -14.726 1.00 21.81 222 ILE B N 1
ATOM 3890 C CA . ILE B 1 222 ? 73.222 -94.214 -13.586 1.00 21.68 222 ILE B CA 1
ATOM 3891 C C . ILE B 1 222 ? 73.176 -92.774 -14.084 1.00 21.10 222 ILE B C 1
ATOM 3892 O O . ILE B 1 222 ? 74.040 -92.352 -14.861 1.00 22.10 222 ILE B O 1
ATOM 3897 N N . PHE B 1 223 ? 72.172 -92.023 -13.631 1.00 19.00 223 PHE B N 1
ATOM 3898 C CA . PHE B 1 223 ? 72.089 -90.584 -13.842 1.00 21.42 223 PHE B CA 1
ATOM 3899 C C . PHE B 1 223 ? 72.021 -89.901 -12.486 1.00 19.73 223 PHE B C 1
ATOM 3900 O O . PHE B 1 223 ? 71.245 -90.316 -11.618 1.00 20.66 223 PHE B O 1
ATOM 3908 N N . SER B 1 224 ? 72.819 -88.857 -12.298 1.00 18.27 224 SER B N 1
ATOM 3909 C CA . SER B 1 224 ? 72.800 -88.145 -11.033 1.00 19.71 224 SER B CA 1
ATOM 3910 C C . SER B 1 224 ? 72.484 -86.661 -11.220 1.00 20.06 224 SER B C 1
ATOM 3911 O O . SER B 1 224 ? 72.582 -86.096 -12.314 1.00 19.89 224 SER B O 1
ATOM 3914 N N . GLY B 1 225 ? 72.065 -86.035 -10.128 1.00 20.42 225 GLY B N 1
ATOM 3915 C CA . GLY B 1 225 ? 71.750 -84.623 -10.156 1.00 16.58 225 GLY B CA 1
ATOM 3916 C C . GLY B 1 225 ? 72.269 -83.979 -8.897 1.00 20.82 225 GLY B C 1
ATOM 3917 O O . GLY B 1 225 ? 72.206 -84.602 -7.831 1.00 14.64 225 GLY B O 1
ATOM 3918 N N . SER B 1 226 ? 72.821 -82.765 -9.005 1.00 16.37 226 SER B N 1
ATOM 3919 C CA . SER B 1 226 ? 73.280 -82.004 -7.850 1.00 14.80 226 SER B CA 1
ATOM 3920 C C . SER B 1 226 ? 72.341 -80.847 -7.537 1.00 17.63 226 SER B C 1
ATOM 3921 O O . SER B 1 226 ? 71.850 -80.153 -8.438 1.00 11.86 226 SER B O 1
ATOM 3924 N N . TYR B 1 227 ? 72.116 -80.657 -6.241 1.00 14.34 227 TYR B N 1
ATOM 3925 C CA . TYR B 1 227 ? 71.415 -79.501 -5.697 1.00 11.35 227 TYR B CA 1
ATOM 3926 C C . TYR B 1 227 ? 72.022 -78.199 -6.218 1.00 15.67 227 TYR B C 1
ATOM 3927 O O . TYR B 1 227 ? 73.242 -78.038 -6.227 1.00 12.65 227 TYR B O 1
ATOM 3936 N N . ALA B 1 228 ? 71.169 -77.256 -6.643 1.00 12.46 228 ALA B N 1
ATOM 3937 C CA . ALA B 1 228 ? 71.650 -75.948 -7.117 1.00 13.52 228 ALA B CA 1
ATOM 3938 C C . ALA B 1 228 ? 70.782 -74.841 -6.519 1.00 14.42 228 ALA B C 1
ATOM 3939 O O . ALA B 1 228 ? 69.684 -74.565 -7.014 1.00 10.85 228 ALA B O 1
ATOM 3941 N N . GLU B 1 229 ? 71.283 -74.187 -5.473 1.00 12.82 229 GLU B N 1
ATOM 3942 C CA . GLU B 1 229 ? 70.492 -73.141 -4.846 1.00 11.41 229 GLU B CA 1
ATOM 3943 C C . GLU B 1 229 ? 70.498 -71.865 -5.685 1.00 12.08 229 GLU B C 1
ATOM 3944 O O . GLU B 1 229 ? 71.253 -71.707 -6.649 1.00 12.95 229 GLU B O 1
ATOM 3950 N N . ASN B 1 230 ? 69.605 -70.958 -5.315 1.00 10.39 230 ASN B N 1
ATOM 3951 C CA . ASN B 1 230 ? 69.439 -69.683 -5.984 1.00 13.02 230 ASN B CA 1
ATOM 3952 C C . ASN B 1 230 ? 69.354 -68.587 -4.935 1.00 13.41 230 ASN B C 1
ATOM 3953 O O . ASN B 1 230 ? 68.724 -68.772 -3.891 1.00 11.37 230 ASN B O 1
ATOM 3958 N N . ALA B 1 231 ? 69.979 -67.440 -5.234 1.00 11.98 231 ALA B N 1
ATOM 3959 C CA . ALA B 1 231 ? 69.992 -66.317 -4.305 1.00 11.13 231 ALA B CA 1
ATOM 3960 C C . ALA B 1 231 ? 68.586 -65.889 -3.909 1.00 14.11 231 ALA B C 1
ATOM 3961 O O . ALA B 1 231 ? 68.374 -65.455 -2.774 1.00 12.19 231 ALA B O 1
ATOM 3963 N N . ALA B 1 232 ? 67.618 -65.999 -4.818 1.00 12.29 232 ALA B N 1
ATOM 3964 C CA . ALA B 1 232 ? 66.223 -65.683 -4.521 1.00 13.79 232 ALA B CA 1
ATOM 3965 C C . ALA B 1 232 ? 65.470 -66.873 -3.933 1.00 10.87 232 ALA B C 1
ATOM 3966 O O . ALA B 1 232 ? 64.249 -66.794 -3.761 1.00 13.07 232 ALA B O 1
ATOM 3968 N N A PHE B 1 233 ? 66.176 -67.970 -3.646 0.50 11.35 233 PHE B N 1
ATOM 3969 N N B PHE B 1 233 ? 66.176 -67.970 -3.647 0.50 11.35 233 PHE B N 1
ATOM 3970 C CA A PHE B 1 233 ? 65.676 -69.140 -2.926 0.50 12.81 233 PHE B CA 1
ATOM 3971 C CA B PHE B 1 233 ? 65.676 -69.141 -2.926 0.50 12.81 233 PHE B CA 1
ATOM 3972 C C . PHE B 1 233 ? 64.741 -70.005 -3.775 1.00 12.15 233 PHE B C 1
ATOM 3973 O O A PHE B 1 233 ? 65.089 -71.139 -4.109 0.50 12.85 233 PHE B O 1
ATOM 3974 O O B PHE B 1 233 ? 65.089 -71.139 -4.108 0.50 12.85 233 PHE B O 1
ATOM 3988 N N . ASN B 1 234 ? 63.556 -69.503 -4.115 1.00 9.71 234 ASN B N 1
ATOM 3989 C CA . ASN B 1 234 ? 62.567 -70.351 -4.786 1.00 14.15 234 ASN B CA 1
ATOM 3990 C C . ASN B 1 234 ? 63.015 -70.937 -6.129 1.00 12.69 234 ASN B C 1
ATOM 3991 O O . ASN B 1 234 ? 62.635 -72.085 -6.416 1.00 13.82 234 ASN B O 1
ATOM 3996 N N . PRO B 1 235 ? 63.785 -70.249 -6.982 1.00 14.72 235 PRO B N 1
ATOM 3997 C CA . PRO B 1 235 ? 64.214 -70.874 -8.251 1.00 15.12 235 PRO B CA 1
ATOM 3998 C C . PRO B 1 235 ? 65.253 -71.974 -8.099 1.00 14.12 235 PRO B C 1
ATOM 3999 O O . PRO B 1 235 ? 65.650 -72.567 -9.111 1.00 12.67 235 PRO B O 1
ATOM 4003 N N . THR B 1 236 ? 65.706 -72.250 -6.879 1.00 11.26 236 THR B N 1
ATOM 4004 C CA . THR B 1 236 ? 66.560 -73.396 -6.575 1.00 8.62 236 THR B CA 1
ATOM 4005 C C . THR B 1 236 ? 66.100 -74.654 -7.305 1.00 15.24 236 THR B C 1
ATOM 4006 O O . THR B 1 236 ? 64.902 -74.943 -7.378 1.00 13.11 236 THR B O 1
ATOM 4010 N N . LEU B 1 237 ? 67.064 -75.408 -7.838 1.00 11.73 237 LEU B N 1
ATOM 4011 C CA . LEU B 1 237 ? 66.771 -76.684 -8.485 1.00 12.83 237 LEU B CA 1
ATOM 4012 C C . LEU B 1 237 ? 67.113 -77.832 -7.542 1.00 14.95 237 LEU B C 1
ATOM 4013 O O . LEU B 1 237 ? 68.293 -77.993 -7.177 1.00 14.13 237 LEU B O 1
ATOM 4018 N N . PRO B 1 238 ? 66.149 -78.646 -7.116 1.00 13.41 238 PRO B N 1
ATOM 4019 C CA . PRO B 1 238 ? 66.472 -79.756 -6.218 1.00 15.24 238 PRO B CA 1
ATOM 4020 C C . PRO B 1 238 ? 67.307 -80.796 -6.942 1.00 15.15 238 PRO B C 1
ATOM 4021 O O . PRO B 1 238 ? 67.303 -80.852 -8.181 1.00 11.65 238 PRO B O 1
ATOM 4025 N N . PRO B 1 239 ? 68.052 -81.619 -6.199 1.00 13.65 239 PRO B N 1
ATOM 4026 C CA . PRO B 1 239 ? 68.919 -82.613 -6.850 1.00 15.93 239 PRO B CA 1
ATOM 4027 C C . PRO B 1 239 ? 68.156 -83.654 -7.655 1.00 15.21 239 PRO B C 1
ATOM 4028 O O . PRO B 1 239 ? 68.649 -84.084 -8.708 1.00 14.66 239 PRO B O 1
ATOM 4032 N N . LEU B 1 240 ? 66.971 -84.078 -7.198 1.00 16.75 240 LEU B N 1
ATOM 4033 C CA . LEU B 1 240 ? 66.210 -85.068 -7.961 1.00 13.66 240 LEU B CA 1
ATOM 4034 C C . LEU B 1 240 ? 65.917 -84.560 -9.367 1.00 13.14 240 LEU B C 1
ATOM 4035 O O . LEU B 1 240 ? 66.026 -85.310 -10.345 1.00 12.28 240 LEU B O 1
ATOM 4040 N N . GLN B 1 241 ? 65.552 -83.280 -9.477 1.00 12.77 241 GLN B N 1
ATOM 4041 C CA . GLN B 1 241 ? 65.202 -82.687 -10.764 1.00 16.23 241 GLN B CA 1
ATOM 4042 C C . GLN B 1 241 ? 66.364 -82.756 -11.747 1.00 19.32 241 GLN B C 1
ATOM 4043 O O . GLN B 1 241 ? 66.156 -82.953 -12.951 1.00 18.45 241 GLN B O 1
ATOM 4049 N N . GLY B 1 242 ? 67.597 -82.592 -11.255 1.00 11.87 242 GLY B N 1
ATOM 4050 C CA . GLY B 1 242 ? 68.747 -82.685 -12.138 1.00 9.67 242 GLY B CA 1
ATOM 4051 C C . GLY B 1 242 ? 68.943 -84.086 -12.684 1.00 18.73 242 GLY B C 1
ATOM 4052 O O . GLY B 1 242 ? 69.277 -84.263 -13.862 1.00 13.49 242 GLY B O 1
ATOM 4053 N N . ALA B 1 243 ? 68.707 -85.103 -11.847 1.00 13.89 243 ALA B N 1
ATOM 4054 C CA . ALA B 1 243 ? 68.835 -86.482 -12.313 1.00 14.45 243 ALA B CA 1
ATOM 4055 C C . ALA B 1 243 ? 67.705 -86.859 -13.272 1.00 10.86 243 ALA B C 1
ATOM 4056 O O . ALA B 1 243 ? 67.954 -87.501 -14.294 1.00 13.94 243 ALA B O 1
ATOM 4058 N N . LEU B 1 244 ? 66.460 -86.476 -12.964 1.00 16.40 244 LEU B N 1
ATOM 4059 C CA . LEU B 1 244 ? 65.363 -86.762 -13.891 1.00 16.51 244 LEU B CA 1
ATOM 4060 C C . LEU B 1 244 ? 65.560 -86.038 -15.216 1.00 14.16 244 LEU B C 1
ATOM 4061 O O . LEU B 1 244 ? 65.234 -86.581 -16.280 1.00 15.57 244 LEU B O 1
ATOM 4066 N N . ASN B 1 245 ? 66.082 -84.807 -15.167 1.00 14.05 245 ASN B N 1
ATOM 4067 C CA . ASN B 1 245 ? 66.405 -84.065 -16.382 1.00 16.74 245 ASN B CA 1
ATOM 4068 C C . ASN B 1 245 ? 67.352 -84.865 -17.267 1.00 14.93 245 ASN B C 1
ATOM 4069 O O . ASN B 1 245 ? 67.079 -85.080 -18.457 1.00 15.68 245 ASN B O 1
ATOM 4074 N N . LEU B 1 246 ? 68.472 -85.314 -16.700 1.00 12.60 246 LEU B N 1
ATOM 4075 C CA . LEU B 1 246 ? 69.433 -86.099 -17.472 1.00 16.25 246 LEU B CA 1
ATOM 4076 C C . LEU B 1 246 ? 68.809 -87.395 -17.977 1.00 18.21 246 LEU B C 1
ATOM 4077 O O . LEU B 1 246 ? 69.021 -87.787 -19.131 1.00 19.06 246 LEU B O 1
ATOM 4082 N N . LEU B 1 247 ? 68.054 -88.082 -17.116 1.00 17.41 247 LEU B N 1
ATOM 4083 C CA . LEU B 1 247 ? 67.401 -89.329 -17.507 1.00 19.98 247 LEU B CA 1
ATOM 4084 C C . LEU B 1 247 ? 66.546 -89.140 -18.757 1.00 17.59 247 LEU B C 1
ATOM 4085 O O . LEU B 1 247 ? 66.654 -89.897 -19.727 1.00 16.92 247 LEU B O 1
ATOM 4090 N N . SER B 1 248 ? 65.674 -88.134 -18.737 1.00 15.78 248 SER B N 1
ATOM 4091 C CA . SER B 1 248 ? 64.747 -87.916 -19.840 1.00 18.75 248 SER B CA 1
ATOM 4092 C C . SER B 1 248 ? 65.475 -87.433 -21.092 1.00 27.76 248 SER B C 1
ATOM 4093 O O . SER B 1 248 ? 65.219 -87.924 -22.200 1.00 20.24 248 SER B O 1
ATOM 4096 N N . LEU B 1 249 ? 66.386 -86.470 -20.933 1.00 20.00 249 LEU B N 1
ATOM 4097 C CA . LEU B 1 249 ? 67.120 -85.941 -22.080 1.00 20.68 249 LEU B CA 1
ATOM 4098 C C . LEU B 1 249 ? 67.869 -87.038 -22.822 1.00 20.66 249 LEU B C 1
ATOM 4099 O O . LEU B 1 249 ? 68.034 -86.966 -24.048 1.00 19.92 249 LEU B O 1
ATOM 4104 N N . ASN B 1 250 ? 68.340 -88.053 -22.105 1.00 21.00 250 ASN B N 1
ATOM 4105 C CA . ASN B 1 250 ? 69.056 -89.149 -22.733 1.00 24.12 250 ASN B CA 1
ATOM 4106 C C . ASN B 1 250 ? 68.126 -90.239 -23.253 1.00 25.46 250 ASN B C 1
ATOM 4107 O O . ASN B 1 250 ? 68.602 -91.320 -23.606 1.00 26.81 250 ASN B O 1
ATOM 4112 N N . GLY B 1 251 ? 66.826 -89.965 -23.343 1.00 26.95 251 GLY B N 1
ATOM 4113 C CA . GLY B 1 251 ? 65.909 -90.878 -23.999 1.00 24.90 251 GLY B CA 1
ATOM 4114 C C . GLY B 1 251 ? 65.359 -91.993 -23.136 1.00 29.33 251 GLY B C 1
ATOM 4115 O O . GLY B 1 251 ? 65.051 -93.071 -23.657 1.00 28.56 251 GLY B O 1
ATOM 4116 N N . TYR B 1 252 ? 65.230 -91.778 -21.830 1.00 22.86 252 TYR B N 1
ATOM 4117 C CA . TYR B 1 252 ? 64.597 -92.759 -20.962 1.00 18.29 252 TYR B CA 1
ATOM 4118 C C . TYR B 1 252 ? 63.297 -92.201 -20.408 1.00 22.04 252 TYR B C 1
ATOM 4119 O O . TYR B 1 252 ? 63.042 -90.993 -20.432 1.00 24.15 252 TYR B O 1
ATOM 4128 N N . ASP B 1 253 ? 62.468 -93.110 -19.914 1.00 25.28 253 ASP B N 1
ATOM 4129 C CA . ASP B 1 253 ? 61.222 -92.777 -19.251 1.00 18.52 253 ASP B CA 1
ATOM 4130 C C . ASP B 1 253 ? 61.287 -93.311 -17.825 1.00 23.57 253 ASP B C 1
ATOM 4131 O O . ASP B 1 253 ? 62.088 -94.199 -17.507 1.00 19.20 253 ASP B O 1
ATOM 4136 N N . TYR B 1 254 ? 60.439 -92.753 -16.965 1.00 18.89 254 TYR B N 1
ATOM 4137 C CA . TYR B 1 254 ? 60.547 -93.038 -15.540 1.00 24.69 254 TYR B CA 1
ATOM 4138 C C . TYR B 1 254 ? 60.334 -94.506 -15.155 1.00 26.39 254 TYR B C 1
ATOM 4139 O O . TYR B 1 254 ? 60.862 -94.899 -14.102 1.00 25.83 254 TYR B O 1
ATOM 4148 N N . PRO B 1 255 ? 59.593 -95.345 -15.899 1.00 30.36 255 PRO B N 1
ATOM 4149 C CA . PRO B 1 255 ? 59.535 -96.769 -15.520 1.00 32.16 255 PRO B CA 1
ATOM 4150 C C . PRO B 1 255 ? 60.889 -97.455 -15.504 1.00 26.47 255 PRO B C 1
ATOM 4151 O O . PRO B 1 255 ? 61.041 -98.470 -14.814 1.00 29.17 255 PRO B O 1
ATOM 4155 N N . ALA B 1 256 ? 61.880 -96.939 -16.235 1.00 23.57 256 ALA B N 1
ATOM 4156 C CA . ALA B 1 256 ? 63.207 -97.546 -16.221 1.00 24.86 256 ALA B CA 1
ATOM 4157 C C . ALA B 1 256 ? 63.948 -97.361 -14.900 1.00 25.86 256 ALA B C 1
ATOM 4158 O O . ALA B 1 256 ? 64.983 -98.010 -14.706 1.00 23.75 256 ALA B O 1
ATOM 4160 N N . ILE B 1 257 ? 63.463 -96.504 -13.997 1.00 22.28 257 ILE B N 1
ATOM 4161 C CA . ILE B 1 257 ? 64.148 -96.316 -12.719 1.00 19.38 257 ILE B CA 1
ATOM 4162 C C . ILE B 1 257 ? 63.994 -97.578 -11.884 1.00 28.00 257 ILE B C 1
ATOM 4163 O O . ILE B 1 257 ? 62.871 -98.006 -11.595 1.00 22.67 257 ILE B O 1
ATOM 4168 N N . GLN B 1 258 ? 65.122 -98.160 -11.468 1.00 24.74 258 GLN B N 1
ATOM 4169 C CA . GLN B 1 258 ? 65.108 -99.310 -10.569 1.00 31.73 258 GLN B CA 1
ATOM 4170 C C . GLN B 1 258 ? 65.429 -98.948 -9.125 1.00 31.44 258 GLN B C 1
ATOM 4171 O O . GLN B 1 258 ? 64.804 -99.480 -8.203 1.00 30.02 258 GLN B O 1
ATOM 4177 N N . ARG B 1 259 ? 66.401 -98.066 -8.915 1.00 30.93 259 ARG B N 1
ATOM 4178 C CA . ARG B 1 259 ? 66.921 -97.718 -7.600 1.00 30.45 259 ARG B CA 1
ATOM 4179 C C . ARG B 1 259 ? 67.192 -96.222 -7.585 1.00 29.35 259 ARG B C 1
ATOM 4180 O O . ARG B 1 259 ? 67.646 -95.670 -8.586 1.00 20.78 259 ARG B O 1
ATOM 4188 N N . ALA B 1 260 ? 66.943 -95.574 -6.439 1.00 26.02 260 ALA B N 1
ATOM 4189 C CA . ALA B 1 260 ? 67.207 -94.146 -6.268 1.00 20.47 260 ALA B CA 1
ATOM 4190 C C . ALA B 1 260 ? 67.858 -93.896 -4.912 1.00 26.88 260 ALA B C 1
ATOM 4191 O O . ALA B 1 260 ? 67.466 -94.496 -3.906 1.00 22.30 260 ALA B O 1
ATOM 4193 N N . ILE B 1 261 ? 68.850 -93.007 -4.880 1.00 19.34 261 ILE B N 1
ATOM 4194 C CA . ILE B 1 261 ? 69.525 -92.650 -3.638 1.00 20.55 261 ILE B CA 1
ATOM 4195 C C . ILE B 1 261 ? 69.583 -91.134 -3.527 1.00 19.56 261 ILE B C 1
ATOM 4196 O O . ILE B 1 261 ? 69.977 -90.458 -4.486 1.00 19.19 261 ILE B O 1
ATOM 4201 N N . LEU B 1 262 ? 69.178 -90.607 -2.365 1.00 18.96 262 LEU B N 1
ATOM 4202 C CA . LEU B 1 262 ? 69.449 -89.228 -1.970 1.00 17.62 262 LEU B CA 1
ATOM 4203 C C . LEU B 1 262 ? 70.583 -89.217 -0.946 1.00 20.46 262 LEU B C 1
ATOM 4204 O O . LEU B 1 262 ? 70.527 -89.933 0.060 1.00 19.49 262 LEU B O 1
ATOM 4209 N N . ALA B 1 263 ? 71.615 -88.424 -1.206 1.00 14.32 263 ALA B N 1
ATOM 4210 C CA . ALA B 1 263 ? 72.672 -88.191 -0.230 1.00 16.75 263 ALA B CA 1
ATOM 4211 C C . ALA B 1 263 ? 72.518 -86.771 0.310 1.00 16.77 263 ALA B C 1
ATOM 4212 O O . ALA B 1 263 ? 72.488 -85.816 -0.471 1.00 17.45 263 ALA B O 1
ATOM 4214 N N . GLU B 1 264 ? 72.413 -86.638 1.634 1.00 17.38 264 GLU B N 1
ATOM 4215 C CA . GLU B 1 264 ? 72.296 -85.338 2.295 1.00 16.30 264 GLU B CA 1
ATOM 4216 C C . GLU B 1 264 ? 72.636 -85.513 3.773 1.00 16.95 264 GLU B C 1
ATOM 4217 O O . GLU B 1 264 ? 72.778 -86.634 4.265 1.00 17.63 264 GLU B O 1
ATOM 4223 N N . LYS B 1 265 ? 72.769 -84.383 4.476 1.00 22.10 265 LYS B N 1
ATOM 4224 C CA . LYS B 1 265 ? 73.066 -84.373 5.909 1.00 19.69 265 LYS B CA 1
ATOM 4225 C C . LYS B 1 265 ? 71.777 -84.514 6.703 1.00 19.52 265 LYS B C 1
ATOM 4226 O O . LYS B 1 265 ? 70.817 -83.771 6.474 1.00 22.29 265 LYS B O 1
ATOM 4232 N N . ALA B 1 266 ? 71.772 -85.441 7.662 1.00 15.95 266 ALA B N 1
ATOM 4233 C CA . ALA B 1 266 ? 70.560 -85.708 8.426 1.00 18.34 266 ALA B CA 1
ATOM 4234 C C . ALA B 1 266 ? 70.077 -84.474 9.179 1.00 19.12 266 ALA B C 1
ATOM 4235 O O . ALA B 1 266 ? 68.867 -84.265 9.318 1.00 18.22 266 ALA B O 1
ATOM 4237 N N . ASP B 1 267 ? 70.999 -83.661 9.702 1.00 19.56 267 ASP B N 1
ATOM 4238 C CA . ASP B 1 267 ? 70.634 -82.500 10.512 1.00 26.57 267 ASP B CA 1
ATOM 4239 C C . ASP B 1 267 ? 70.858 -81.175 9.778 1.00 24.62 267 ASP B C 1
ATOM 4240 O O . ASP B 1 267 ? 71.079 -80.140 10.413 1.00 22.22 267 ASP B O 1
ATOM 4245 N N . ALA B 1 268 ? 70.790 -81.194 8.448 1.00 17.33 268 ALA B N 1
ATOM 4246 C CA . ALA B 1 268 ? 70.954 -79.997 7.636 1.00 18.76 268 ALA B CA 1
ATOM 4247 C C . ALA B 1 268 ? 69.793 -79.023 7.844 1.00 16.52 268 ALA B C 1
ATOM 4248 O O . ALA B 1 268 ? 68.686 -79.397 8.232 1.00 13.60 268 ALA B O 1
ATOM 4250 N N . ALA B 1 269 ? 70.065 -77.751 7.555 1.00 15.29 269 ALA B N 1
ATOM 4251 C CA . ALA B 1 269 ? 69.054 -76.715 7.725 1.00 12.83 269 ALA B CA 1
ATOM 4252 C C . ALA B 1 269 ? 67.864 -76.940 6.797 1.00 14.48 269 ALA B C 1
ATOM 4253 O O . ALA B 1 269 ? 66.716 -76.701 7.185 1.00 14.54 269 ALA B O 1
ATOM 4255 N N . LEU B 1 270 ? 68.116 -77.409 5.571 1.00 12.31 270 LEU B N 1
ATOM 4256 C CA . LEU B 1 270 ? 67.072 -77.747 4.608 1.00 13.45 270 LEU B CA 1
ATOM 4257 C C . LEU B 1 270 ? 67.154 -79.236 4.298 1.00 14.32 270 LEU B C 1
ATOM 4258 O O . LEU B 1 270 ? 68.240 -79.815 4.310 1.00 15.53 270 LEU B O 1
ATOM 4263 N N . ILE B 1 271 ? 66.005 -79.857 4.013 1.00 15.46 271 ILE B N 1
ATOM 4264 C CA . ILE B 1 271 ? 65.912 -81.312 3.883 1.00 13.14 271 ILE B CA 1
ATOM 4265 C C . ILE B 1 271 ? 65.140 -81.643 2.609 1.00 13.65 271 ILE B C 1
ATOM 4266 O O . ILE B 1 271 ? 64.001 -81.189 2.433 1.00 14.86 271 ILE B O 1
ATOM 4271 N N . GLN B 1 272 ? 65.758 -82.432 1.719 1.00 11.78 272 GLN B N 1
ATOM 4272 C CA . GLN B 1 272 ? 65.146 -82.792 0.441 1.00 14.54 272 GLN B CA 1
ATOM 4273 C C . GLN B 1 272 ? 64.393 -84.119 0.501 1.00 16.81 272 GLN B C 1
ATOM 4274 O O . GLN B 1 272 ? 63.694 -84.463 -0.463 1.00 13.25 272 GLN B O 1
ATOM 4280 N N . TRP B 1 273 ? 64.533 -84.863 1.602 1.00 12.05 273 TRP B N 1
ATOM 4281 C CA . TRP B 1 273 ? 64.055 -86.242 1.655 1.00 19.19 273 TRP B CA 1
ATOM 4282 C C . TRP B 1 273 ? 62.575 -86.341 1.312 1.00 17.71 273 TRP B C 1
ATOM 4283 O O . TRP B 1 273 ? 62.186 -87.109 0.425 1.00 17.88 273 TRP B O 1
ATOM 4294 N N . ASP B 1 274 ? 61.728 -85.558 1.988 1.00 16.34 274 ASP B N 1
ATOM 4295 C CA . ASP B 1 274 ? 60.290 -85.749 1.818 1.00 16.90 274 ASP B CA 1
ATOM 4296 C C . ASP B 1 274 ? 59.839 -85.382 0.408 1.00 19.22 274 ASP B C 1
ATOM 4297 O O . ASP B 1 274 ? 59.016 -86.086 -0.185 1.00 14.87 274 ASP B O 1
ATOM 4302 N N . ALA B 1 275 ? 60.353 -84.282 -0.146 1.00 15.00 275 ALA B N 1
ATOM 4303 C CA . ALA B 1 275 ? 59.974 -83.918 -1.507 1.00 17.20 275 ALA B CA 1
ATOM 4304 C C . ALA B 1 275 ? 60.498 -84.937 -2.508 1.00 16.62 275 ALA B C 1
ATOM 4305 O O . ALA B 1 275 ? 59.854 -85.203 -3.532 1.00 18.69 275 ALA B O 1
ATOM 4307 N N . THR B 1 276 ? 61.667 -85.516 -2.228 1.00 16.08 276 THR B N 1
ATOM 4308 C CA . THR B 1 276 ? 62.253 -86.485 -3.148 1.00 17.48 276 THR B CA 1
ATOM 4309 C C . THR B 1 276 ? 61.411 -87.755 -3.200 1.00 19.37 276 THR B C 1
ATOM 4310 O O . THR B 1 276 ? 61.059 -88.235 -4.285 1.00 15.52 276 THR B O 1
ATOM 4314 N N . VAL B 1 277 ? 61.056 -88.290 -2.028 1.00 15.16 277 VAL B N 1
ATOM 4315 C CA . VAL B 1 277 ? 60.213 -89.484 -1.944 1.00 16.66 277 VAL B CA 1
ATOM 4316 C C . VAL B 1 277 ? 58.874 -89.245 -2.634 1.00 18.91 277 VAL B C 1
ATOM 4317 O O . VAL B 1 277 ? 58.418 -90.060 -3.442 1.00 19.48 277 VAL B O 1
ATOM 4321 N N . ALA B 1 278 ? 58.218 -88.127 -2.309 1.00 14.59 278 ALA B N 1
ATOM 4322 C CA . ALA B 1 278 ? 56.880 -87.859 -2.832 1.00 20.45 278 ALA B CA 1
ATOM 4323 C C . ALA B 1 278 ? 56.889 -87.706 -4.347 1.00 24.39 278 ALA B C 1
ATOM 4324 O O . ALA B 1 278 ? 55.966 -88.169 -5.031 1.00 18.15 278 ALA B O 1
ATOM 4326 N N . THR B 1 279 ? 57.908 -87.039 -4.889 1.00 16.79 279 THR B N 1
ATOM 4327 C CA . THR B 1 279 ? 57.968 -86.853 -6.335 1.00 19.38 279 THR B CA 1
ATOM 4328 C C . THR B 1 279 ? 58.262 -88.169 -7.044 1.00 19.91 279 THR B C 1
ATOM 4329 O O . THR B 1 279 ? 57.599 -88.509 -8.030 1.00 19.53 279 THR B O 1
ATOM 4333 N N . LEU B 1 280 ? 59.238 -88.936 -6.546 1.00 16.17 280 LEU B N 1
ATOM 4334 C CA . LEU B 1 280 ? 59.517 -90.240 -7.148 1.00 19.63 280 LEU B CA 1
ATOM 4335 C C . LEU B 1 280 ? 58.296 -91.154 -7.074 1.00 22.56 280 LEU B C 1
ATOM 4336 O O . LEU B 1 280 ? 57.997 -91.886 -8.025 1.00 23.29 280 LEU B O 1
ATOM 4341 N N . LYS B 1 281 ? 57.560 -91.104 -5.962 1.00 18.76 281 LYS B N 1
ATOM 4342 C CA . LYS B 1 281 ? 56.359 -91.921 -5.843 1.00 21.18 281 LYS B CA 1
ATOM 4343 C C . LYS B 1 281 ? 55.309 -91.510 -6.867 1.00 17.89 281 LYS B C 1
ATOM 4344 O O . LYS B 1 281 ? 54.656 -92.369 -7.471 1.00 20.68 281 LYS B O 1
ATOM 4350 N N . ALA B 1 282 ? 55.167 -90.209 -7.122 1.00 20.15 282 ALA B N 1
ATOM 4351 C CA . ALA B 1 282 ? 54.274 -89.775 -8.193 1.00 22.13 282 ALA B CA 1
ATOM 4352 C C . ALA B 1 282 ? 54.724 -90.309 -9.552 1.00 26.36 282 ALA B C 1
ATOM 4353 O O . ALA B 1 282 ? 53.912 -90.424 -10.476 1.00 24.73 282 ALA B O 1
ATOM 4355 N N . LEU B 1 283 ? 55.997 -90.651 -9.702 1.00 20.59 283 LEU B N 1
ATOM 4356 C CA . LEU B 1 283 ? 56.478 -91.196 -10.961 1.00 21.23 283 LEU B CA 1
ATOM 4357 C C . LEU B 1 283 ? 56.606 -92.714 -10.918 1.00 24.44 283 LEU B C 1
ATOM 4358 O O . LEU B 1 283 ? 57.244 -93.298 -11.799 1.00 32.48 283 LEU B O 1
ATOM 4363 N N . GLY B 1 284 ? 56.036 -93.358 -9.901 1.00 22.43 284 GLY B N 1
ATOM 4364 C CA . GLY B 1 284 ? 56.001 -94.803 -9.833 1.00 22.86 284 GLY B CA 1
ATOM 4365 C C . GLY B 1 284 ? 57.264 -95.468 -9.349 1.00 23.25 284 GLY B C 1
ATOM 4366 O O . GLY B 1 284 ? 57.410 -96.678 -9.530 1.00 31.37 284 GLY B O 1
ATOM 4367 N N . CYS B 1 285 ? 58.184 -94.735 -8.725 1.00 26.11 285 CYS B N 1
ATOM 4368 C CA . CYS B 1 285 ? 59.390 -95.344 -8.185 1.00 26.29 285 CYS B CA 1
ATOM 4369 C C . CYS B 1 285 ? 59.242 -95.413 -6.670 1.00 26.76 285 CYS B C 1
ATOM 4370 O O . CYS B 1 285 ? 58.997 -94.390 -6.016 1.00 26.34 285 CYS B O 1
ATOM 4373 N N . HIS B 1 286 ? 59.367 -96.620 -6.118 1.00 34.08 286 HIS B N 1
ATOM 4374 C CA . HIS B 1 286 ? 59.242 -96.831 -4.684 1.00 31.78 286 HIS B CA 1
ATOM 4375 C C . HIS B 1 286 ? 60.500 -97.396 -4.036 1.00 29.09 286 HIS B C 1
ATOM 4376 O O . HIS B 1 286 ? 60.516 -97.571 -2.815 1.00 35.13 286 HIS B O 1
ATOM 4383 N N . ASN B 1 287 ? 61.553 -97.681 -4.803 1.00 28.70 287 ASN B N 1
ATOM 4384 C CA . ASN B 1 287 ? 62.827 -98.103 -4.225 1.00 31.68 287 ASN B CA 1
ATOM 4385 C C . ASN B 1 287 ? 63.693 -96.858 -4.046 1.00 32.79 287 ASN B C 1
ATOM 4386 O O . ASN B 1 287 ? 64.403 -96.434 -4.957 1.00 26.64 287 ASN B O 1
ATOM 4391 N N . ILE B 1 288 ? 63.633 -96.267 -2.852 1.00 25.53 288 ILE B N 1
ATOM 4392 C CA . ILE B 1 288 ? 64.306 -95.006 -2.548 1.00 25.16 288 ILE B CA 1
ATOM 4393 C C . ILE B 1 288 ? 65.022 -95.149 -1.216 1.00 31.62 288 ILE B C 1
ATOM 4394 O O . ILE B 1 288 ? 64.393 -95.471 -0.200 1.00 27.65 288 ILE B O 1
ATOM 4399 N N . GLU B 1 289 ? 66.326 -94.894 -1.212 1.00 26.40 289 GLU B N 1
ATOM 4400 C CA . GLU B 1 289 ? 67.104 -94.927 0.013 1.00 22.86 289 GLU B CA 1
ATOM 4401 C C . GLU B 1 289 ? 67.777 -93.577 0.238 1.00 29.52 289 GLU B C 1
ATOM 4402 O O . GLU B 1 289 ? 67.938 -92.766 -0.680 1.00 21.62 289 GLU B O 1
ATOM 4408 N N . ARG B 1 290 ? 68.193 -93.363 1.478 1.00 24.38 290 ARG B N 1
ATOM 4409 C CA . ARG B 1 290 ? 68.847 -92.135 1.900 1.00 21.11 290 ARG B CA 1
ATOM 4410 C C . ARG B 1 290 ? 70.214 -92.485 2.463 1.00 21.22 290 ARG B C 1
ATOM 4411 O O . ARG B 1 290 ? 70.318 -93.285 3.397 1.00 24.88 290 ARG B O 1
ATOM 4419 N N . VAL B 1 291 ? 71.257 -91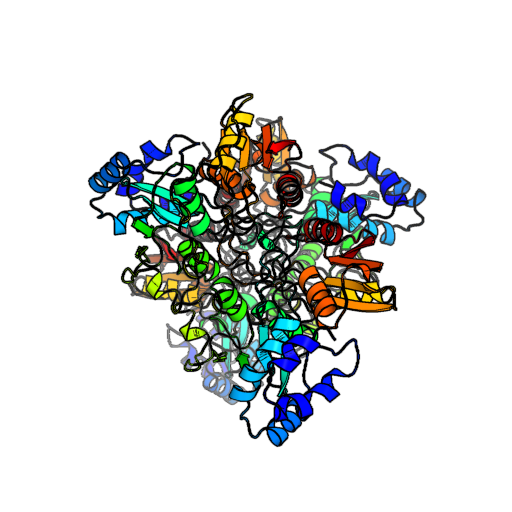.894 1.890 1.00 19.25 291 VAL B N 1
ATOM 4420 C CA . VAL B 1 291 ? 72.630 -92.031 2.370 1.00 20.58 291 VAL B CA 1
ATOM 4421 C C . VAL B 1 291 ? 73.010 -90.726 3.057 1.00 23.92 291 VAL B C 1
ATOM 4422 O O . VAL B 1 291 ? 72.737 -89.640 2.529 1.00 20.28 291 VAL B O 1
ATOM 4426 N N . LEU B 1 292 ? 73.603 -90.828 4.247 1.00 21.10 292 LEU B N 1
ATOM 4427 C CA . LEU B 1 292 ? 73.811 -89.673 5.112 1.00 19.09 292 LEU B CA 1
ATOM 4428 C C . LEU B 1 292 ? 75.240 -89.160 4.996 1.00 22.26 292 LEU B C 1
ATOM 4429 O O . LEU B 1 292 ? 76.195 -89.939 5.079 1.00 31.45 292 LEU B O 1
ATOM 4434 N N . LEU B 1 293 ? 75.377 -87.851 4.803 1.00 23.74 293 LEU B N 1
ATOM 4435 C CA . LEU B 1 293 ? 76.678 -87.201 4.750 1.00 22.66 293 LEU B CA 1
ATOM 4436 C C . LEU B 1 293 ? 77.085 -86.752 6.150 1.00 27.14 293 LEU B C 1
ATOM 4437 O O . LEU B 1 293 ? 76.246 -86.320 6.948 1.00 24.36 293 LEU B O 1
ATOM 4442 N N . GLY B 1 294 ? 78.375 -86.878 6.446 1.00 29.23 294 GLY B N 1
ATOM 4443 C CA A GLY B 1 294 ? 78.893 -86.563 7.767 0.49 37.29 294 GLY B CA 1
ATOM 4444 C CA B GLY B 1 294 ? 78.893 -86.563 7.767 0.51 37.30 294 GLY B CA 1
ATOM 4445 C C . GLY B 1 294 ? 78.541 -85.176 8.270 1.00 42.35 294 GLY B C 1
ATOM 4446 O O . GLY B 1 294 ? 78.333 -84.980 9.470 1.00 46.90 294 GLY B O 1
ATOM 4447 N N . SER C 1 3 ? 105.828 -38.664 23.905 1.00 49.56 3 SER C N 1
ATOM 4448 C CA . SER C 1 3 ? 106.317 -38.727 25.278 1.00 51.28 3 SER C CA 1
ATOM 4449 C C . SER C 1 3 ? 105.708 -39.924 26.007 1.00 51.33 3 SER C C 1
ATOM 4450 O O . SER C 1 3 ? 106.081 -40.222 27.143 1.00 45.43 3 SER C O 1
ATOM 4453 N N . ARG C 1 4 ? 104.758 -40.603 25.353 1.00 53.23 4 ARG C N 1
ATOM 4454 C CA . ARG C 1 4 ? 104.491 -41.991 25.715 1.00 45.17 4 ARG C CA 1
ATOM 4455 C C . ARG C 1 4 ? 105.662 -42.886 25.323 1.00 43.61 4 ARG C C 1
ATOM 4456 O O . ARG C 1 4 ? 105.784 -44.000 25.845 1.00 40.82 4 ARG C O 1
ATOM 4464 N N . PHE C 1 5 ? 106.534 -42.399 24.437 1.00 29.79 5 PHE C N 1
ATOM 4465 C CA . PHE C 1 5 ? 107.771 -43.062 24.050 1.00 36.67 5 PHE C CA 1
ATOM 4466 C C . PHE C 1 5 ? 108.981 -42.624 24.869 1.00 34.88 5 PHE C C 1
ATOM 4467 O O . PHE C 1 5 ? 110.040 -43.249 24.746 1.00 30.33 5 PHE C O 1
ATOM 4475 N N . GLN C 1 6 ? 108.849 -41.586 25.701 1.00 31.69 6 GLN C N 1
ATOM 4476 C CA . GLN C 1 6 ? 110.021 -40.918 26.269 1.00 33.44 6 GLN C CA 1
ATOM 4477 C C . GLN C 1 6 ? 110.834 -41.852 27.162 1.00 34.27 6 GLN C C 1
ATOM 4478 O O . GLN C 1 6 ? 112.057 -41.959 27.013 1.00 33.56 6 GLN C O 1
ATOM 4484 N N . ALA C 1 7 ? 110.177 -42.526 28.106 1.00 24.67 7 ALA C N 1
ATOM 4485 C CA . ALA C 1 7 ? 110.897 -43.440 28.987 1.00 28.57 7 ALA C CA 1
ATOM 4486 C C . ALA C 1 7 ? 111.519 -44.596 28.206 1.00 30.53 7 ALA C C 1
ATOM 4487 O O . ALA C 1 7 ? 112.693 -44.933 28.404 1.00 30.40 7 ALA C O 1
ATOM 4489 N N . ALA C 1 8 ? 110.747 -45.226 27.313 1.00 23.13 8 ALA C N 1
ATOM 4490 C CA . ALA C 1 8 ? 111.304 -46.336 26.543 1.00 25.14 8 ALA C CA 1
ATOM 4491 C C . ALA C 1 8 ? 112.458 -45.868 25.662 1.00 20.74 8 ALA C C 1
ATOM 4492 O O . ALA C 1 8 ? 113.457 -46.582 25.504 1.00 22.54 8 ALA C O 1
ATOM 4494 N N . LEU C 1 9 ? 112.344 -44.663 25.095 1.00 22.69 9 LEU C N 1
ATOM 4495 C CA . LEU C 1 9 ? 113.388 -44.140 24.219 1.00 21.78 9 LEU C CA 1
ATOM 4496 C C . LEU C 1 9 ? 114.732 -44.013 24.938 1.00 26.60 9 LEU C C 1
ATOM 4497 O O . LEU C 1 9 ? 115.783 -44.298 24.347 1.00 24.53 9 LEU C O 1
ATOM 4502 N N . THR C 1 10 ? 114.723 -43.586 26.211 1.00 24.84 10 THR C N 1
ATOM 4503 C CA . THR C 1 10 ? 115.969 -43.438 26.966 1.00 29.41 10 THR C CA 1
ATOM 4504 C C . THR C 1 10 ? 116.737 -44.743 27.101 1.00 25.67 10 THR C C 1
ATOM 4505 O O . THR C 1 10 ? 117.942 -44.707 27.368 1.00 29.73 10 THR C O 1
ATOM 4509 N N . THR C 1 11 ? 116.078 -45.890 26.952 1.00 22.86 11 THR C N 1
ATOM 4510 C CA . THR C 1 11 ? 116.759 -47.167 27.124 1.00 22.23 11 THR C CA 1
ATOM 4511 C C . THR C 1 11 ? 117.335 -47.731 25.833 1.00 28.38 11 THR C C 1
ATOM 4512 O O . THR C 1 11 ? 118.020 -48.756 25.889 1.00 25.76 11 THR C O 1
ATOM 4516 N N . LEU C 1 12 ? 117.079 -47.108 24.685 1.00 21.28 12 LEU C N 1
ATOM 4517 C CA . LEU C 1 12 ? 117.555 -47.651 23.417 1.00 22.93 12 LEU C CA 1
ATOM 4518 C C . LEU C 1 12 ? 119.038 -47.342 23.210 1.00 23.62 12 LEU C C 1
ATOM 4519 O O . LEU C 1 12 ? 119.562 -46.347 23.717 1.00 21.63 12 LEU C O 1
ATOM 4524 N N . ALA C 1 13 ? 119.707 -48.205 22.443 1.00 19.35 13 ALA C N 1
ATOM 4525 C CA . ALA C 1 13 ? 121.116 -48.004 22.129 1.00 25.98 13 ALA C CA 1
ATOM 4526 C C . ALA C 1 13 ? 121.326 -46.648 21.461 1.00 24.66 13 ALA C C 1
ATOM 4527 O O . ALA C 1 13 ? 120.457 -46.148 20.740 1.00 24.00 13 ALA C O 1
ATOM 4529 N N . ALA C 1 14 ? 122.508 -46.061 21.688 1.00 21.73 14 ALA C N 1
ATOM 4530 C CA . ALA C 1 14 ? 122.745 -44.675 21.274 1.00 24.26 14 ALA C CA 1
ATOM 4531 C C . ALA C 1 14 ? 122.588 -44.484 19.764 1.00 17.79 14 ALA C C 1
ATOM 4532 O O . ALA C 1 14 ? 122.056 -43.461 19.315 1.00 21.49 14 ALA C O 1
ATOM 4534 N N . ASP C 1 15 ? 123.029 -45.450 18.960 1.00 22.30 15 ASP C N 1
ATOM 4535 C CA . ASP C 1 15 ? 122.906 -45.271 17.515 1.00 25.71 15 ASP C CA 1
ATOM 4536 C C . ASP C 1 15 ? 121.448 -45.363 17.071 1.00 23.05 15 ASP C C 1
ATOM 4537 O O . ASP C 1 15 ? 120.998 -44.572 16.232 1.00 20.62 15 ASP C O 1
ATOM 4542 N N . LEU C 1 16 ? 120.696 -46.315 17.631 1.00 20.37 16 LEU C N 1
ATOM 4543 C CA . LEU C 1 16 ? 119.270 -46.425 17.331 1.00 21.98 16 LEU C CA 1
ATOM 4544 C C . LEU C 1 16 ? 118.511 -45.209 17.839 1.00 20.24 16 LEU C C 1
ATOM 4545 O O . LEU C 1 16 ? 117.666 -44.648 17.132 1.00 20.03 16 LEU C O 1
ATOM 4550 N N . GLN C 1 17 ? 118.797 -44.799 19.076 1.00 18.86 17 GLN C N 1
ATOM 4551 C CA . GLN C 1 17 ? 118.170 -43.620 19.660 1.00 24.13 17 GLN C CA 1
ATOM 4552 C C . GLN C 1 17 ? 118.347 -42.391 18.776 1.00 26.12 17 GLN C C 1
ATOM 4553 O O . GLN C 1 17 ? 117.383 -41.672 18.488 1.00 21.70 17 GLN C O 1
ATOM 4559 N N . ALA C 1 18 ? 119.589 -42.117 18.370 1.00 24.49 18 ALA C N 1
ATOM 4560 C CA . ALA C 1 18 ? 119.865 -40.933 17.566 1.00 23.99 18 ALA C CA 1
ATOM 4561 C C . ALA C 1 18 ? 119.113 -40.977 16.242 1.00 24.51 18 ALA C C 1
ATOM 4562 O O . ALA C 1 18 ? 118.674 -39.940 15.732 1.00 21.35 18 ALA C O 1
ATOM 4564 N N . ALA C 1 19 ? 118.945 -42.173 15.677 1.00 25.62 19 ALA C N 1
ATOM 4565 C CA . ALA C 1 19 ? 118.325 -42.298 14.364 1.00 23.95 19 ALA C CA 1
ATOM 4566 C C . ALA C 1 19 ? 116.799 -42.223 14.432 1.00 25.88 19 ALA C C 1
ATOM 4567 O O . ALA C 1 19 ? 116.173 -41.672 13.521 1.00 22.36 19 ALA C O 1
ATOM 4569 N N . ILE C 1 20 ? 116.181 -42.736 15.496 1.00 19.47 20 ILE C N 1
ATOM 4570 C CA . ILE C 1 20 ? 114.724 -42.770 15.556 1.00 21.19 20 ILE C CA 1
ATOM 4571 C C . ILE C 1 20 ? 114.115 -41.586 16.301 1.00 26.65 20 ILE C C 1
ATOM 4572 O O . ILE C 1 20 ? 112.935 -41.279 16.077 1.00 26.93 20 ILE C O 1
ATOM 4577 N N . ALA C 1 21 ? 114.875 -40.910 17.164 1.00 28.71 21 ALA C N 1
ATOM 4578 C CA . ALA C 1 21 ? 114.332 -39.765 17.891 1.00 30.26 21 ALA C CA 1
ATOM 4579 C C . ALA C 1 21 ? 113.705 -38.704 16.987 1.00 22.91 21 ALA C C 1
ATOM 4580 O O . ALA C 1 21 ? 112.619 -38.212 17.336 1.00 31.92 21 ALA C O 1
ATOM 4582 N N . PRO C 1 22 ? 114.289 -38.309 15.849 1.00 27.75 22 PRO C N 1
ATOM 4583 C CA . PRO C 1 22 ? 113.572 -37.370 14.965 1.00 25.43 22 PRO C CA 1
ATOM 4584 C C . PRO C 1 22 ? 112.295 -37.955 14.373 1.00 30.13 22 PRO C C 1
ATOM 4585 O O . PRO C 1 22 ? 111.381 -37.198 14.023 1.00 28.72 22 PRO C O 1
ATOM 4589 N N . MET C 1 23 ? 112.205 -39.278 14.249 1.00 26.00 23 MET C N 1
ATOM 4590 C CA . MET C 1 23 ? 110.980 -39.888 13.753 1.00 26.54 23 MET C CA 1
ATOM 4591 C C . MET C 1 23 ? 109.871 -39.815 14.790 1.00 27.94 23 MET C C 1
ATOM 4592 O O . MET C 1 23 ? 108.698 -39.668 14.430 1.00 28.65 23 MET C O 1
ATOM 4597 N N . LEU C 1 24 ? 110.227 -39.906 16.074 1.00 23.73 24 LEU C N 1
ATOM 4598 C CA . LEU C 1 24 ? 109.287 -39.854 17.185 1.00 30.62 24 LEU C CA 1
ATOM 4599 C C . LEU C 1 24 ? 109.020 -38.435 17.665 1.00 30.74 24 LEU C C 1
ATOM 4600 O O . LEU C 1 24 ? 108.139 -38.242 18.510 1.00 35.97 24 LEU C O 1
ATOM 4605 N N . ALA C 1 25 ? 109.763 -37.451 17.161 1.00 28.04 25 ALA C N 1
ATOM 4606 C CA . ALA C 1 25 ? 109.621 -36.084 17.652 1.00 37.39 25 ALA C CA 1
ATOM 4607 C C . ALA C 1 25 ? 108.200 -35.575 17.450 1.00 44.55 25 ALA C C 1
ATOM 4608 O O . ALA C 1 25 ? 107.598 -35.002 18.367 1.00 44.01 25 ALA C O 1
ATOM 4610 N N . ASP C 1 26 ? 107.653 -35.773 16.248 1.00 40.70 26 ASP C N 1
ATOM 4611 C CA . ASP C 1 26 ? 106.261 -35.489 15.905 1.00 40.91 26 ASP C CA 1
ATOM 4612 C C . ASP C 1 26 ? 105.341 -35.982 17.018 1.00 38.03 26 ASP C C 1
ATOM 4613 O O . ASP C 1 26 ? 105.228 -37.195 17.239 1.00 44.58 26 ASP C O 1
ATOM 4618 N N . PRO C 1 27 ? 104.681 -35.080 17.753 1.00 47.24 27 PRO C N 1
ATOM 4619 C CA . PRO C 1 27 ? 103.710 -35.532 18.767 1.00 50.04 27 PRO C CA 1
ATOM 4620 C C . PRO C 1 27 ? 102.537 -36.293 18.172 1.00 41.53 27 PRO C C 1
ATOM 4621 O O . PRO C 1 27 ? 101.834 -36.999 18.909 1.00 40.82 27 PRO C O 1
ATOM 4625 N N . HIS C 1 28 ? 102.297 -36.163 16.865 1.00 31.91 28 HIS C N 1
ATOM 4626 C CA . HIS C 1 28 ? 101.325 -36.990 16.161 1.00 42.65 28 HIS C CA 1
ATOM 4627 C C . HIS C 1 28 ? 101.981 -38.165 15.439 1.00 34.30 28 HIS C C 1
ATOM 4628 O O . HIS C 1 28 ? 101.486 -38.608 14.394 1.00 29.62 28 HIS C O 1
ATOM 4635 N N . PHE C 1 29 ? 103.090 -38.678 15.972 1.00 35.93 29 PHE C N 1
ATOM 4636 C CA . PHE C 1 29 ? 103.700 -39.869 15.400 1.00 27.25 29 PHE C CA 1
ATOM 4637 C C . PHE C 1 29 ? 102.654 -40.979 15.359 1.00 15.40 29 PHE C C 1
ATOM 4638 O O . PHE C 1 29 ? 102.032 -41.275 16.391 1.00 20.81 29 PHE C O 1
ATOM 4646 N N . PRO C 1 30 ? 102.404 -41.587 14.198 1.00 18.29 30 PRO C N 1
ATOM 4647 C CA . PRO C 1 30 ? 101.275 -42.526 14.081 1.00 16.73 30 PRO C CA 1
ATOM 4648 C C . PRO C 1 30 ? 101.563 -43.969 14.497 1.00 17.75 30 PRO C C 1
ATOM 4649 O O . PRO C 1 30 ? 100.782 -44.858 14.142 1.00 14.33 30 PRO C O 1
ATOM 4653 N N . ALA C 1 31 ? 102.652 -44.228 15.235 1.00 14.41 31 ALA C N 1
ATOM 4654 C CA . ALA C 1 31 ? 102.982 -45.586 15.694 1.00 11.73 31 ALA C CA 1
ATOM 4655 C C . ALA C 1 31 ? 103.175 -46.562 14.529 1.00 13.72 31 ALA C C 1
ATOM 4656 O O . ALA C 1 31 ? 102.792 -47.733 14.602 1.00 13.08 31 ALA C O 1
ATOM 4658 N N . LEU C 1 32 ? 103.794 -46.084 13.451 1.00 13.74 32 LEU C N 1
ATOM 4659 C CA . LEU C 1 32 ? 104.129 -46.912 12.305 1.00 14.33 32 LEU C CA 1
ATOM 4660 C C . LEU C 1 32 ? 105.345 -46.304 11.618 1.00 14.13 32 LEU C C 1
ATOM 4661 O O . LEU C 1 32 ? 105.598 -45.103 11.718 1.00 16.73 32 LEU C O 1
ATOM 4666 N N . LEU C 1 33 ? 106.084 -47.130 10.894 1.00 12.06 33 LEU C N 1
ATOM 4667 C CA . LEU C 1 33 ? 107.269 -46.655 10.187 1.00 14.44 33 LEU C CA 1
ATOM 4668 C C . LEU C 1 33 ? 107.112 -46.919 8.700 1.00 12.43 33 LEU C C 1
ATOM 4669 O O . LEU C 1 33 ? 106.709 -48.017 8.303 1.00 13.94 33 LEU C O 1
ATOM 4674 N N . GLU C 1 34 ? 107.420 -45.909 7.883 1.00 16.41 34 GLU C N 1
ATOM 4675 C CA . GLU C 1 34 ? 107.454 -46.104 6.441 1.00 14.44 34 GLU C CA 1
ATOM 4676 C C . GLU C 1 34 ? 108.637 -46.994 6.073 1.00 17.47 34 GLU C C 1
ATOM 4677 O O . GLU C 1 34 ? 109.600 -47.138 6.835 1.00 16.99 34 GLU C O 1
ATOM 4683 N N . ALA C 1 35 ? 108.563 -47.589 4.880 1.00 12.76 35 ALA C N 1
ATOM 4684 C CA . ALA C 1 35 ? 109.645 -48.460 4.433 1.00 16.66 35 ALA C CA 1
ATOM 4685 C C . ALA C 1 35 ? 110.985 -47.728 4.437 1.00 18.88 35 ALA C C 1
ATOM 4686 O O . ALA C 1 35 ? 112.009 -48.302 4.831 1.00 18.75 35 ALA C O 1
ATOM 4688 N N . ASP C 1 36 ? 110.988 -46.443 4.052 1.00 12.56 36 ASP C N 1
ATOM 4689 C CA . ASP C 1 36 ? 112.229 -45.676 4.027 1.00 22.91 36 ASP C CA 1
ATOM 4690 C C . ASP C 1 36 ? 112.747 -45.384 5.437 1.00 23.87 36 ASP C C 1
ATOM 4691 O O . ASP C 1 36 ? 113.962 -45.260 5.641 1.00 18.97 36 ASP C O 1
ATOM 4696 N N . GLN C 1 37 ? 111.854 -45.300 6.422 1.00 17.53 37 GLN C N 1
ATOM 4697 C CA . GLN C 1 37 ? 112.292 -45.146 7.806 1.00 19.88 37 GLN C CA 1
ATOM 4698 C C . GLN C 1 37 ? 112.913 -46.437 8.335 1.00 18.22 37 GLN C C 1
ATOM 4699 O O . GLN C 1 37 ? 113.944 -46.406 9.013 1.00 18.77 37 GLN C O 1
ATOM 4705 N N . VAL C 1 38 ? 112.314 -47.584 8.023 1.00 14.93 38 VAL C N 1
ATOM 4706 C CA . VAL C 1 38 ? 112.906 -48.854 8.426 1.00 13.86 38 VAL C CA 1
ATOM 4707 C C . VAL C 1 38 ? 114.313 -48.999 7.846 1.00 23.75 38 VAL C C 1
ATOM 4708 O O . VAL C 1 38 ? 115.241 -49.452 8.532 1.00 17.95 38 VAL C O 1
ATOM 4712 N N . ALA C 1 39 ? 114.496 -48.597 6.584 1.00 17.84 39 ALA C N 1
ATOM 4713 C CA . ALA C 1 39 ? 115.813 -48.672 5.957 1.00 21.15 39 ALA C CA 1
ATOM 4714 C C . ALA C 1 39 ? 116.807 -47.722 6.620 1.00 25.22 39 ALA C C 1
ATOM 4715 O O . ALA C 1 39 ? 117.976 -48.075 6.822 1.00 21.57 39 ALA C O 1
ATOM 4717 N N . THR C 1 40 ? 116.366 -46.510 6.957 1.00 22.12 40 THR C N 1
ATOM 4718 C CA . THR C 1 40 ? 117.231 -45.573 7.667 1.00 24.71 40 THR C CA 1
ATOM 4719 C C . THR C 1 40 ? 117.717 -46.167 8.985 1.00 26.50 40 THR C C 1
ATOM 4720 O O . THR C 1 40 ? 118.915 -46.143 9.289 1.00 20.15 40 THR C O 1
ATOM 4724 N N . LEU C 1 41 ? 116.795 -46.710 9.781 1.00 20.26 41 LEU C N 1
ATOM 4725 C CA . LEU C 1 41 ? 117.178 -47.310 11.055 1.00 22.89 41 LEU C CA 1
ATOM 4726 C C . LEU C 1 41 ? 118.138 -48.472 10.846 1.00 16.94 41 LEU C C 1
ATOM 4727 O O . LEU C 1 41 ? 119.071 -48.664 11.632 1.00 23.44 41 LEU C O 1
ATOM 4732 N N . GLN C 1 42 ? 117.913 -49.272 9.803 1.00 21.10 42 GLN C N 1
ATOM 4733 C CA . GLN C 1 42 ? 118.812 -50.385 9.520 1.00 22.89 42 GLN C CA 1
ATOM 4734 C C . GLN C 1 42 ? 120.205 -49.882 9.154 1.00 28.53 42 GLN C C 1
ATOM 4735 O O . GLN C 1 42 ? 121.217 -50.397 9.652 1.00 24.81 42 GLN C O 1
ATOM 4741 N N . HIS C 1 43 ? 120.277 -48.868 8.284 1.00 26.02 43 HIS C N 1
ATOM 4742 C CA . HIS C 1 43 ? 121.574 -48.318 7.895 1.00 27.25 43 HIS C CA 1
ATOM 4743 C C . HIS C 1 43 ? 122.313 -47.735 9.095 1.00 34.37 43 HIS C C 1
ATOM 4744 O O . HIS C 1 43 ? 123.532 -47.907 9.223 1.00 29.39 43 HIS C O 1
ATOM 4751 N N . ALA C 1 44 ? 121.592 -47.048 9.991 1.00 24.75 44 ALA C N 1
ATOM 4752 C CA . ALA C 1 44 ? 122.236 -46.371 11.114 1.00 22.01 44 ALA C CA 1
ATOM 4753 C C . ALA C 1 44 ? 122.703 -47.335 12.199 1.00 25.97 44 ALA C C 1
ATOM 4754 O O . ALA C 1 44 ? 123.586 -46.979 12.991 1.00 27.47 44 ALA C O 1
ATOM 4756 N N . THR C 1 45 ? 122.143 -48.546 12.251 1.00 20.92 45 THR C N 1
ATOM 4757 C CA . THR C 1 45 ? 122.440 -49.492 13.315 1.00 20.98 45 THR C CA 1
ATOM 4758 C C . THR C 1 45 ? 123.171 -50.737 12.849 1.00 25.84 45 THR C C 1
ATOM 4759 O O . THR C 1 45 ? 123.737 -51.443 13.684 1.00 22.86 45 THR C O 1
ATOM 4763 N N . GLY C 1 46 ? 123.145 -51.044 11.556 1.00 23.69 46 GLY C N 1
ATOM 4764 C CA . GLY C 1 46 ? 123.621 -52.331 11.097 1.00 23.76 46 GLY C CA 1
ATOM 4765 C C . GLY C 1 46 ? 122.791 -53.513 11.534 1.00 25.58 46 GLY C C 1
ATOM 4766 O O . GLY C 1 46 ? 123.222 -54.656 11.350 1.00 20.99 46 GLY C O 1
ATOM 4767 N N . LEU C 1 47 ? 121.609 -53.287 12.104 1.00 21.31 47 LEU C N 1
ATOM 4768 C CA . LEU C 1 47 ? 120.754 -54.395 12.519 1.00 23.56 47 LEU C CA 1
ATOM 4769 C C . LEU C 1 47 ? 120.010 -54.975 11.318 1.00 22.25 47 LEU C C 1
ATOM 4770 O O . LEU C 1 47 ? 119.527 -54.237 10.455 1.00 23.82 47 LEU C O 1
ATOM 4775 N N . ASP C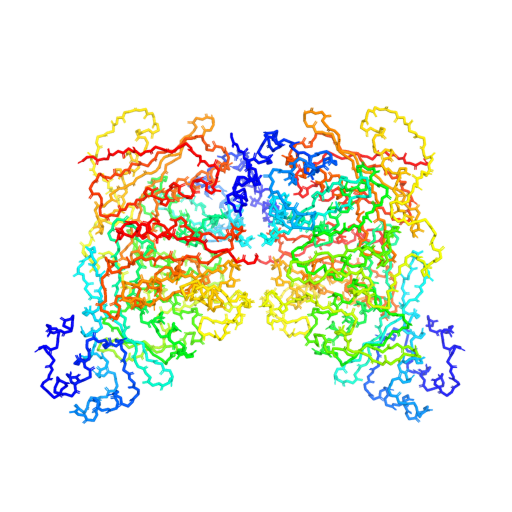 1 48 ? 119.928 -56.303 11.246 1.00 18.36 48 ASP C N 1
ATOM 4776 C CA . ASP C 1 48 ? 119.028 -56.872 10.253 1.00 26.83 48 ASP C CA 1
ATOM 4777 C C . ASP C 1 48 ? 117.576 -56.672 10.707 1.00 26.14 48 ASP C C 1
ATOM 4778 O O . ASP C 1 48 ? 117.308 -56.191 11.809 1.00 19.80 48 ASP C O 1
ATOM 4783 N N . GLU C 1 49 ? 116.628 -57.026 9.837 1.00 21.35 49 GLU C N 1
ATOM 4784 C CA . GLU C 1 49 ? 115.229 -56.682 10.095 1.00 26.69 49 GLU C CA 1
ATOM 4785 C C . GLU C 1 49 ? 114.704 -57.329 11.374 1.00 20.85 49 GLU C C 1
ATOM 4786 O O . GLU C 1 49 ? 113.950 -56.701 12.127 1.00 22.42 49 GLU C O 1
ATOM 4792 N N . ASP C 1 50 ? 115.074 -58.587 11.628 1.00 21.35 50 ASP C N 1
ATOM 4793 C CA . ASP C 1 50 ? 114.575 -59.281 12.811 1.00 21.58 50 ASP C CA 1
ATOM 4794 C C . ASP C 1 50 ? 115.094 -58.625 14.084 1.00 22.60 50 ASP C C 1
ATOM 4795 O O . ASP C 1 50 ? 114.340 -58.415 15.046 1.00 15.20 50 ASP C O 1
ATOM 4800 N N . ALA C 1 51 ? 116.385 -58.284 14.099 1.00 20.79 51 ALA C N 1
ATOM 4801 C CA . ALA C 1 51 ? 116.976 -57.628 15.257 1.00 21.09 51 ALA C CA 1
ATOM 4802 C C . ALA C 1 51 ? 116.433 -56.219 15.430 1.00 15.17 51 ALA C C 1
ATOM 4803 O O . ALA C 1 51 ? 116.282 -55.742 16.562 1.00 14.81 51 ALA C O 1
ATOM 4805 N N . LEU C 1 52 ? 116.153 -55.521 14.326 1.00 18.52 52 LEU C N 1
ATOM 4806 C CA . LEU C 1 52 ? 115.613 -54.168 14.456 1.00 17.89 52 LEU C CA 1
ATOM 4807 C C . LEU C 1 52 ? 114.222 -54.197 15.075 1.00 16.95 52 LEU C C 1
ATOM 4808 O O . LEU C 1 52 ? 113.907 -53.389 15.958 1.00 16.66 52 LEU C O 1
ATOM 4813 N N . ALA C 1 53 ? 113.379 -55.120 14.615 1.00 14.85 53 ALA C N 1
ATOM 4814 C CA . ALA C 1 53 ? 112.040 -55.257 15.175 1.00 17.27 53 ALA C CA 1
ATOM 4815 C C . ALA C 1 53 ? 112.088 -55.519 16.674 1.00 18.09 53 ALA C C 1
ATOM 4816 O O . ALA C 1 53 ? 111.336 -54.902 17.436 1.00 18.30 53 ALA C O 1
ATOM 4818 N N . PHE C 1 54 ? 112.972 -56.427 17.124 1.00 14.05 54 PHE C N 1
ATOM 4819 C CA . PHE C 1 54 ? 113.075 -56.682 18.558 1.00 13.74 54 PHE C CA 1
ATOM 4820 C C . PHE C 1 54 ? 113.588 -55.460 19.303 1.00 14.22 54 PHE C C 1
ATOM 4821 O O . PHE C 1 54 ? 113.143 -55.193 20.421 1.00 14.54 54 PHE C O 1
ATOM 4829 N N . ALA C 1 55 ? 114.490 -54.688 18.685 1.00 13.87 55 ALA C N 1
ATOM 4830 C CA . ALA C 1 55 ? 114.962 -53.448 19.290 1.00 13.44 55 ALA C CA 1
ATOM 4831 C C . ALA C 1 55 ? 113.869 -52.383 19.364 1.00 17.19 55 ALA C C 1
ATOM 4832 O O . ALA C 1 55 ? 113.945 -51.482 20.208 1.00 16.06 55 ALA C O 1
ATOM 4834 N N . LEU C 1 56 ? 112.868 -52.450 18.480 1.00 12.92 56 LEU C N 1
ATOM 4835 C CA . LEU C 1 56 ? 111.789 -51.466 18.446 1.00 14.30 56 LEU C CA 1
ATOM 4836 C C . LEU C 1 56 ? 110.552 -51.891 19.221 1.00 16.48 56 LEU C C 1
ATOM 4837 O O . LEU C 1 56 ? 109.704 -51.037 19.503 1.00 15.66 56 LEU C O 1
ATOM 4842 N N . LEU C 1 57 ? 110.422 -53.181 19.564 1.00 12.66 57 LEU C N 1
ATOM 4843 C CA . LEU C 1 57 ? 109.282 -53.691 20.325 1.00 17.49 57 LEU C CA 1
ATOM 4844 C C . LEU C 1 57 ? 109.010 -52.933 21.630 1.00 16.38 57 LEU C C 1
ATOM 4845 O O . LEU C 1 57 ? 107.839 -52.835 22.028 1.00 14.90 57 LEU C O 1
ATOM 4850 N N . PRO C 1 58 ? 110.023 -52.404 22.344 1.00 17.08 58 PRO C N 1
ATOM 4851 C CA . PRO C 1 58 ? 109.704 -51.622 23.559 1.00 15.12 58 PRO C CA 1
ATOM 4852 C C . PRO C 1 58 ? 108.919 -50.346 23.284 1.00 16.33 58 PRO C C 1
ATOM 4853 O O . PRO C 1 58 ? 108.178 -49.883 24.164 1.00 12.11 58 PRO C O 1
ATOM 4857 N N . LEU C 1 59 ? 109.092 -49.737 22.108 1.00 12.20 59 LEU C N 1
ATOM 4858 C CA . LEU C 1 59 ? 108.262 -48.596 21.743 1.00 15.55 59 LEU C CA 1
ATOM 4859 C C . LEU C 1 59 ? 106.818 -49.018 21.507 1.00 13.04 59 LEU C C 1
ATOM 4860 O O . LEU C 1 59 ? 105.893 -48.296 21.890 1.00 16.16 59 LEU C O 1
ATOM 4865 N N . ALA C 1 60 ? 106.611 -50.167 20.851 1.00 13.26 60 ALA C N 1
ATOM 4866 C CA . ALA C 1 60 ? 105.259 -50.695 20.687 1.00 16.87 60 ALA C CA 1
ATOM 4867 C C . ALA C 1 60 ? 104.643 -51.045 22.042 1.00 15.96 60 ALA C C 1
ATOM 4868 O O . ALA C 1 60 ? 103.464 -50.761 22.291 1.00 13.86 60 ALA C O 1
ATOM 4870 N N . ALA C 1 61 ? 105.431 -51.655 22.933 1.00 13.18 61 ALA C N 1
ATOM 4871 C CA . ALA C 1 61 ? 104.923 -52.026 24.253 1.00 16.47 61 ALA C CA 1
ATOM 4872 C C . ALA C 1 61 ? 104.516 -50.796 25.054 1.00 12.35 61 ALA C C 1
ATOM 4873 O O . ALA C 1 61 ? 103.533 -50.836 25.803 1.00 13.77 61 ALA C O 1
ATOM 4875 N N . ALA C 1 62 ? 105.248 -49.687 24.891 1.00 13.79 62 ALA C N 1
ATOM 4876 C CA . ALA C 1 62 ? 104.921 -48.447 25.586 1.00 15.11 62 ALA C CA 1
ATOM 4877 C C . ALA C 1 62 ? 103.614 -47.833 25.093 1.00 19.93 62 ALA C C 1
ATOM 4878 O O . ALA C 1 62 ? 103.072 -46.942 25.760 1.00 21.02 62 ALA C O 1
ATOM 4880 N N . CYS C 1 63 ? 103.111 -48.269 23.935 1.00 14.56 63 CYS C N 1
ATOM 4881 C CA . CYS C 1 63 ? 101.795 -47.842 23.461 1.00 13.58 63 CYS C CA 1
ATOM 4882 C C . CYS C 1 63 ? 100.645 -48.618 24.095 1.00 16.82 63 CYS C C 1
ATOM 4883 O O . CYS C 1 63 ? 99.493 -48.183 23.981 1.00 17.16 63 CYS C O 1
ATOM 4886 N N . ALA C 1 64 ? 100.927 -49.762 24.725 1.00 14.92 64 ALA C N 1
ATOM 4887 C CA . ALA C 1 64 ? 99.901 -50.634 25.290 1.00 9.05 64 ALA C CA 1
ATOM 4888 C C . ALA C 1 64 ? 99.111 -49.934 26.393 1.00 14.48 64 ALA C C 1
ATOM 4889 O O . ALA C 1 64 ? 99.542 -48.930 26.968 1.00 12.47 64 ALA C O 1
ATOM 4891 N N . ARG C 1 65 ? 97.933 -50.492 26.692 1.00 11.79 65 ARG C N 1
ATOM 4892 C CA . ARG C 1 65 ? 97.078 -50.038 27.794 1.00 14.59 65 ARG C CA 1
ATOM 4893 C C . ARG C 1 65 ? 96.674 -51.249 28.631 1.00 15.51 65 ARG C C 1
ATOM 4894 O O . ARG C 1 65 ? 95.507 -51.663 28.625 1.00 14.49 65 ARG C O 1
ATOM 4902 N N . PRO C 1 66 ? 97.636 -51.870 29.349 1.00 11.44 66 PRO C N 1
ATOM 4903 C CA . PRO C 1 66 ? 97.307 -53.026 30.201 1.00 12.75 66 PRO C CA 1
ATOM 4904 C C . PRO C 1 66 ? 96.750 -52.582 31.548 1.00 17.55 66 PRO C C 1
ATOM 4905 O O . PRO C 1 66 ? 97.356 -52.792 32.613 1.00 16.77 66 PRO C O 1
ATOM 4909 N N . ASP C 1 67 ? 95.573 -51.949 31.512 1.00 14.50 67 ASP C N 1
ATOM 4910 C CA . ASP C 1 67 ? 95.035 -51.313 32.710 1.00 16.49 67 ASP C CA 1
ATOM 4911 C C . ASP C 1 67 ? 94.729 -52.315 33.815 1.00 16.52 67 ASP C C 1
ATOM 4912 O O . ASP C 1 67 ? 94.649 -51.923 34.982 1.00 16.29 67 ASP C O 1
ATOM 4917 N N . LEU C 1 68 ? 94.534 -53.586 33.481 1.00 14.52 68 LEU C N 1
ATOM 4918 C CA . LEU C 1 68 ? 94.281 -54.595 34.503 1.00 19.44 68 LEU C CA 1
ATOM 4919 C C . LEU C 1 68 ? 95.564 -55.275 34.970 1.00 18.79 68 LEU C C 1
ATOM 4920 O O . LEU C 1 68 ? 95.832 -55.345 36.175 1.00 18.53 68 LEU C O 1
ATOM 4925 N N . SER C 1 69 ? 96.356 -55.797 34.032 1.00 15.59 69 SER C N 1
ATOM 4926 C CA . SER C 1 69 ? 97.528 -56.592 34.380 1.00 17.51 69 SER C CA 1
ATOM 4927 C C . SER C 1 69 ? 98.779 -55.763 34.617 1.00 18.78 69 SER C C 1
ATOM 4928 O O . SER C 1 69 ? 99.702 -56.246 35.280 1.00 14.87 69 SER C O 1
ATOM 4931 N N . HIS C 1 70 ? 98.848 -54.553 34.062 1.00 17.45 70 HIS C N 1
ATOM 4932 C CA . HIS C 1 70 ? 100.045 -53.714 34.077 1.00 12.21 70 HIS C CA 1
ATOM 4933 C C . HIS C 1 70 ? 101.245 -54.381 33.411 1.00 17.51 70 HIS C C 1
ATOM 4934 O O . HIS C 1 70 ? 102.389 -54.005 33.690 1.00 13.65 70 HIS C O 1
ATOM 4941 N N . PHE C 1 71 ? 101.013 -55.368 32.547 1.00 12.89 71 PHE C N 1
ATOM 4942 C CA . PHE C 1 71 ? 102.071 -56.028 31.783 1.00 17.28 71 PHE C CA 1
ATOM 4943 C C . PHE C 1 71 ? 101.967 -55.551 30.335 1.00 16.81 71 PHE C C 1
ATOM 4944 O O . PHE C 1 71 ? 101.076 -55.978 29.595 1.00 14.57 71 PHE C O 1
ATOM 4952 N N . ASN C 1 72 ? 102.869 -54.651 29.944 1.00 15.51 72 ASN C N 1
ATOM 4953 C CA . ASN C 1 72 ? 102.854 -54.108 28.593 1.00 13.11 72 ASN C CA 1
ATOM 4954 C C . ASN C 1 72 ? 103.372 -55.140 27.603 1.00 17.50 72 ASN C C 1
ATOM 4955 O O . ASN C 1 72 ? 104.477 -55.670 27.771 1.00 16.21 72 ASN C O 1
ATOM 4960 N N . VAL C 1 73 ? 102.595 -55.387 26.549 1.00 11.29 73 VAL C N 1
ATOM 4961 C CA . VAL C 1 73 ? 102.964 -56.302 25.470 1.00 16.69 73 VAL C CA 1
ATOM 4962 C C . VAL C 1 73 ? 102.965 -55.515 24.165 1.00 17.99 73 VAL C C 1
ATOM 4963 O O . VAL C 1 73 ? 101.996 -54.814 23.852 1.00 13.87 73 VAL C O 1
ATOM 4967 N N . GLY C 1 74 ? 104.047 -55.625 23.412 1.00 13.50 74 GLY C N 1
ATOM 4968 C CA . GLY C 1 74 ? 104.136 -54.954 22.134 1.00 11.39 74 GLY C CA 1
ATOM 4969 C C . GLY C 1 74 ? 104.140 -55.971 21.012 1.00 11.71 74 GLY C C 1
ATOM 4970 O O . GLY C 1 74 ? 104.459 -57.146 21.228 1.00 18.31 74 GLY C O 1
ATOM 4971 N N . ALA C 1 75 ? 103.762 -55.533 19.817 1.00 12.25 75 ALA C N 1
ATOM 4972 C CA . ALA C 1 75 ? 103.865 -56.344 18.616 1.00 13.85 75 ALA C CA 1
ATOM 4973 C C . ALA C 1 75 ? 104.168 -55.420 17.442 1.00 12.72 75 ALA C C 1
ATOM 4974 O O . ALA C 1 75 ? 103.801 -54.239 17.450 1.00 11.04 75 ALA C O 1
ATOM 4976 N N . ILE C 1 76 ? 104.842 -55.965 16.433 1.00 9.42 76 ILE C N 1
ATOM 4977 C CA . ILE C 1 76 ? 105.120 -55.229 15.205 1.00 10.90 76 ILE C CA 1
ATOM 4978 C C . ILE C 1 76 ? 104.696 -56.089 14.023 1.00 14.73 76 ILE C C 1
ATOM 4979 O O . ILE C 1 76 ? 105.204 -57.204 13.845 1.00 13.62 76 ILE C O 1
ATOM 4984 N N . ALA C 1 77 ? 103.761 -55.574 13.226 1.00 13.62 77 ALA C N 1
ATOM 4985 C CA . ALA C 1 77 ? 103.287 -56.236 12.018 1.00 13.21 77 ALA C CA 1
ATOM 4986 C C . ALA C 1 77 ? 104.011 -55.649 10.818 1.00 13.78 77 ALA C C 1
ATOM 4987 O O . ALA C 1 77 ? 104.005 -54.430 10.617 1.00 13.57 77 ALA C O 1
ATOM 4989 N N . ARG C 1 78 ? 104.616 -56.514 10.016 1.00 13.06 78 ARG C N 1
ATOM 4990 C CA . ARG C 1 78 ? 105.412 -56.094 8.866 1.00 16.11 78 ARG C CA 1
ATOM 4991 C C . ARG C 1 78 ? 104.610 -56.362 7.588 1.00 12.76 78 ARG C C 1
ATOM 4992 O O . ARG C 1 78 ? 104.346 -57.518 7.237 1.00 13.26 78 ARG C O 1
ATOM 5000 N N . GLY C 1 79 ? 104.180 -55.282 6.918 1.00 14.63 79 GLY C N 1
ATOM 5001 C CA . GLY C 1 79 ? 103.348 -55.413 5.739 1.00 18.32 79 GLY C CA 1
ATOM 5002 C C . GLY C 1 79 ? 104.148 -55.662 4.470 1.00 17.86 79 GLY C C 1
ATOM 5003 O O . GLY C 1 79 ? 105.341 -55.368 4.409 1.00 15.70 79 GLY C O 1
ATOM 5004 N N . VAL C 1 80 ? 103.472 -56.200 3.447 1.00 13.88 80 VAL C N 1
ATOM 5005 C CA . VAL C 1 80 ? 104.130 -56.370 2.148 1.00 16.70 80 VAL C CA 1
ATOM 5006 C C . VAL C 1 80 ? 104.545 -55.040 1.532 1.00 15.78 80 VAL C C 1
ATOM 5007 O O . VAL C 1 80 ? 105.469 -55.008 0.720 1.00 18.10 80 VAL C O 1
ATOM 5011 N N . SER C 1 81 ? 103.892 -53.935 1.893 1.00 13.88 81 SER C N 1
ATOM 5012 C CA . SER C 1 81 ? 104.370 -52.637 1.431 1.00 11.65 81 SER C CA 1
ATOM 5013 C C . SER C 1 81 ? 105.746 -52.270 1.983 1.00 20.14 81 SER C C 1
ATOM 5014 O O . SER C 1 81 ? 106.337 -51.292 1.515 1.00 19.70 81 SER C O 1
ATOM 5017 N N . GLY C 1 82 ? 106.241 -52.971 3.000 1.00 16.51 82 GLY C N 1
ATOM 5018 C CA . GLY C 1 82 ? 107.439 -52.547 3.701 1.00 16.77 82 GLY C CA 1
ATOM 5019 C C . GLY C 1 82 ? 107.204 -51.684 4.927 1.00 18.80 82 GLY C C 1
ATOM 5020 O O . GLY C 1 82 ? 108.165 -51.399 5.665 1.00 14.96 82 GLY C O 1
ATOM 5021 N N . ARG C 1 83 ? 105.970 -51.252 5.179 1.00 11.74 83 ARG C N 1
ATOM 5022 C CA . ARG C 1 83 ? 105.699 -50.505 6.398 1.00 15.28 83 ARG C CA 1
ATOM 5023 C C . ARG C 1 83 ? 105.622 -51.448 7.594 1.00 12.50 83 ARG C C 1
ATOM 5024 O O . ARG C 1 83 ? 105.208 -52.602 7.471 1.00 13.86 83 ARG C O 1
ATOM 5032 N N . TRP C 1 84 ? 105.988 -50.923 8.762 1.00 12.17 84 TRP C N 1
ATOM 5033 C CA . TRP C 1 84 ? 105.886 -51.622 10.040 1.00 14.03 84 TRP C CA 1
ATOM 5034 C C . TRP C 1 84 ? 104.862 -50.920 10.922 1.00 11.50 84 TRP C C 1
ATOM 5035 O O . TRP C 1 84 ? 104.942 -49.707 11.120 1.00 13.82 84 TRP C O 1
ATOM 5046 N N . TYR C 1 85 ? 103.913 -51.684 11.461 1.00 11.87 85 TYR C N 1
ATOM 5047 C CA . TYR C 1 85 ? 102.849 -51.147 12.299 1.00 12.21 85 TYR C CA 1
ATOM 5048 C C . TYR C 1 85 ? 103.012 -51.643 13.731 1.00 11.64 85 TYR C C 1
ATOM 5049 O O . TYR C 1 85 ? 103.120 -52.854 13.961 1.00 12.35 85 TYR C O 1
ATOM 5058 N N . PHE C 1 86 ? 103.029 -50.706 14.685 1.00 9.67 86 PHE C N 1
ATOM 5059 C CA . PHE C 1 86 ? 103.079 -51.040 16.109 1.00 11.62 86 PHE C CA 1
ATOM 5060 C C . PHE C 1 86 ? 101.707 -51.493 16.589 1.00 12.07 86 PHE C C 1
ATOM 5061 O O . PHE C 1 86 ? 100.673 -51.030 16.097 1.00 10.50 86 PHE C O 1
ATOM 5069 N N . GLY C 1 87 ? 101.707 -52.405 17.562 1.00 14.17 87 GLY C N 1
ATOM 5070 C CA . GLY C 1 87 ? 100.508 -52.709 18.315 1.00 8.60 87 GLY C CA 1
ATOM 5071 C C . GLY C 1 87 ? 100.859 -52.959 19.769 1.00 12.12 87 GLY C C 1
ATOM 5072 O O . GLY C 1 87 ? 102.008 -53.251 20.112 1.00 10.76 87 GLY C O 1
ATOM 5073 N N . GLY C 1 88 ? 99.851 -52.835 20.623 1.00 8.85 88 GLY C N 1
ATOM 5074 C CA . GLY C 1 88 ? 100.026 -53.094 22.045 1.00 10.82 88 GLY C CA 1
ATOM 5075 C C . GLY C 1 88 ? 98.740 -53.615 22.646 1.00 12.93 88 GLY C C 1
ATOM 5076 O O . GLY C 1 88 ? 97.645 -53.319 22.154 1.00 11.43 88 GLY C O 1
ATOM 5077 N N . ASN C 1 89 ? 98.866 -54.393 23.724 1.00 12.43 89 ASN C N 1
ATOM 5078 C CA . ASN C 1 89 ? 97.672 -54.983 24.313 1.00 13.12 89 ASN C CA 1
ATOM 5079 C C . ASN C 1 89 ? 96.808 -53.907 24.973 1.00 12.29 89 ASN C C 1
ATOM 5080 O O . ASN C 1 89 ? 97.290 -52.840 25.348 1.00 12.83 89 ASN C O 1
ATOM 5085 N N . MET C 1 90 ? 95.502 -54.177 25.055 1.00 10.21 90 MET C N 1
ATOM 5086 C CA . MET C 1 90 ? 94.544 -53.282 25.692 1.00 11.75 90 MET C CA 1
ATOM 5087 C C . MET C 1 90 ? 93.629 -54.084 26.613 1.00 17.72 90 MET C C 1
ATOM 5088 O O . MET C 1 90 ? 93.083 -55.119 26.208 1.00 14.12 90 MET C O 1
ATOM 5093 N N . GLU C 1 91 ? 93.461 -53.596 27.849 1.00 13.04 91 GLU C N 1
ATOM 5094 C CA . GLU C 1 91 ? 92.553 -54.161 28.843 1.00 15.02 91 GLU C CA 1
ATOM 5095 C C . GLU C 1 91 ? 91.680 -53.033 29.380 1.00 15.66 91 GLU C C 1
ATOM 5096 O O . GLU C 1 91 ? 92.183 -51.947 29.674 1.00 17.66 91 GLU C O 1
ATOM 5102 N N . PHE C 1 92 ? 90.376 -53.282 29.512 1.00 13.71 92 PHE C N 1
ATOM 5103 C CA . PHE C 1 92 ? 89.406 -52.220 29.808 1.00 16.56 92 PHE C CA 1
ATOM 5104 C C . PHE C 1 92 ? 88.755 -52.481 31.167 1.00 18.01 92 PHE C C 1
ATOM 5105 O O . PHE C 1 92 ? 87.875 -53.340 31.290 1.00 12.55 92 PHE C O 1
ATOM 5113 N N . LEU C 1 93 ? 89.190 -51.741 32.186 1.00 12.86 93 LEU C N 1
ATOM 5114 C CA . LEU C 1 93 ? 88.583 -51.862 33.505 1.00 14.17 93 LEU C CA 1
ATOM 5115 C C . LEU C 1 93 ? 87.104 -51.497 33.436 1.00 17.27 93 LEU C C 1
ATOM 5116 O O . LEU C 1 93 ? 86.705 -50.579 32.714 1.00 17.04 93 LEU C O 1
ATOM 5121 N N . GLY C 1 94 ? 86.286 -52.223 34.189 1.00 15.14 94 GLY C N 1
ATOM 5122 C CA . GLY C 1 94 ? 84.849 -52.045 34.129 1.00 20.22 94 GLY C CA 1
ATOM 5123 C C . GLY C 1 94 ? 84.177 -52.728 32.959 1.00 17.58 94 GLY C C 1
ATOM 5124 O O . GLY C 1 94 ? 82.941 -52.714 32.880 1.00 14.51 94 GLY C O 1
ATOM 5125 N N . ALA C 1 95 ? 84.942 -53.302 32.030 1.00 17.68 95 ALA C N 1
ATOM 5126 C CA . ALA C 1 95 ? 84.366 -54.110 30.963 1.00 16.76 95 ALA C CA 1
ATOM 5127 C C . ALA C 1 95 ? 84.589 -55.580 31.294 1.00 16.31 95 ALA C C 1
ATOM 5128 O O . ALA C 1 95 ? 84.563 -55.956 32.468 1.00 15.69 95 ALA C O 1
ATOM 5130 N N . THR C 1 96 ? 84.811 -56.420 30.286 1.00 16.37 96 THR C N 1
ATOM 5131 C CA . THR C 1 96 ? 84.985 -57.853 30.493 1.00 17.46 96 THR C CA 1
ATOM 5132 C C . THR C 1 96 ? 86.254 -58.331 29.808 1.00 11.96 96 THR C C 1
ATOM 5133 O O . THR C 1 96 ? 86.864 -57.618 29.006 1.00 11.83 96 THR C O 1
ATOM 5137 N N . MET C 1 97 ? 86.616 -59.579 30.111 1.00 12.53 97 MET C N 1
ATOM 5138 C CA . MET C 1 97 ? 87.726 -60.240 29.430 1.00 16.94 97 MET C CA 1
ATOM 5139 C C . MET C 1 97 ? 87.532 -60.291 27.918 1.00 17.32 97 MET C C 1
ATOM 5140 O O . MET C 1 97 ? 88.515 -60.308 27.168 1.00 14.81 97 MET C O 1
ATOM 5145 N N . GLN C 1 98 ? 86.282 -60.348 27.451 1.00 15.00 98 GLN C N 1
ATOM 5146 C CA . GLN C 1 98 ? 86.032 -60.489 26.017 1.00 15.44 98 GLN C CA 1
ATOM 5147 C C . GLN C 1 98 ? 86.307 -59.213 25.248 1.00 15.18 98 GLN C C 1
ATOM 5148 O O . GLN C 1 98 ? 86.428 -59.267 24.020 1.00 18.45 98 GLN C O 1
ATOM 5154 N N . GLN C 1 99 ? 86.373 -58.071 25.927 1.00 12.12 99 GLN C N 1
ATOM 5155 C CA . GLN C 1 99 ? 86.688 -56.810 25.265 1.00 15.17 99 GLN C CA 1
ATOM 5156 C C . GLN C 1 99 ? 88.191 -56.579 25.098 1.00 13.34 99 GLN C C 1
ATOM 5157 O O . GLN C 1 99 ? 88.578 -55.582 24.473 1.00 15.61 99 GLN C O 1
ATOM 5163 N N . THR C 1 100 ? 89.026 -57.476 25.635 1.00 13.53 100 THR C N 1
ATOM 5164 C CA . THR C 1 100 ? 90.486 -57.380 25.578 1.00 15.69 100 THR C CA 1
ATOM 5165 C C . THR C 1 100 ? 91.000 -57.448 24.140 1.00 13.31 100 THR C C 1
ATOM 5166 O O . THR C 1 100 ? 90.428 -58.125 23.284 1.00 14.79 100 THR C O 1
ATOM 5170 N N . VAL C 1 101 ? 92.096 -56.736 23.883 1.00 11.71 101 VAL C N 1
ATOM 5171 C CA . VAL C 1 101 ? 92.803 -56.773 22.605 1.00 10.10 101 VAL C CA 1
ATOM 5172 C C . VAL C 1 101 ? 94.235 -57.215 22.873 1.00 12.23 101 VAL C C 1
ATOM 5173 O O . VAL C 1 101 ? 94.962 -56.554 23.628 1.00 12.41 101 VAL C O 1
ATOM 5177 N N . HIS C 1 102 ? 94.633 -58.340 22.287 1.00 14.08 102 HIS C N 1
ATOM 5178 C CA . HIS C 1 102 ? 96.023 -58.759 22.424 1.00 15.67 102 HIS C CA 1
ATOM 5179 C C . HIS C 1 102 ? 96.908 -57.900 21.537 1.00 13.19 102 HIS C C 1
ATOM 5180 O O . HIS C 1 102 ? 96.447 -57.300 20.564 1.00 12.86 102 HIS C O 1
ATOM 5187 N N . ALA C 1 103 ? 98.193 -57.825 21.901 1.00 14.33 103 ALA C N 1
ATOM 5188 C CA . ALA C 1 103 ? 99.128 -57.024 21.117 1.00 13.59 103 ALA C CA 1
ATOM 5189 C C . ALA C 1 103 ? 99.105 -57.429 19.648 1.00 14.58 103 ALA C C 1
ATOM 5190 O O . ALA C 1 103 ? 99.132 -56.569 18.762 1.00 13.23 103 ALA C O 1
ATOM 5192 N N . GLU C 1 104 ? 99.032 -58.736 19.369 1.00 12.98 104 GLU C N 1
ATOM 5193 C CA . GLU C 1 104 ? 99.006 -59.197 17.982 1.00 13.14 104 GLU C CA 1
ATOM 5194 C C . GLU C 1 104 ? 97.775 -58.670 17.252 1.00 14.68 104 GLU C C 1
ATOM 5195 O O . GLU C 1 104 ? 97.869 -58.202 16.113 1.00 12.61 104 GLU C O 1
ATOM 5201 N N . GLN C 1 105 ? 96.605 -58.738 17.897 1.00 14.85 105 GLN C N 1
ATOM 5202 C CA . GLN C 1 105 ? 95.393 -58.196 17.286 1.00 15.42 105 GLN C CA 1
ATOM 5203 C C . GLN C 1 105 ? 95.524 -56.698 17.059 1.00 13.34 105 GLN C C 1
ATOM 5204 O O . GLN C 1 105 ? 95.077 -56.176 16.031 1.00 13.41 105 GLN C O 1
ATOM 5210 N N . SER C 1 106 ? 96.133 -55.995 18.021 1.00 12.94 106 SER C N 1
ATOM 5211 C CA . SER C 1 106 ? 96.335 -54.556 17.902 1.00 10.87 106 SER C CA 1
ATOM 5212 C C . SER C 1 106 ? 97.157 -54.209 16.665 1.00 10.48 106 SER C C 1
ATOM 5213 O O . SER C 1 106 ? 96.799 -53.308 15.897 1.00 9.61 106 SER C O 1
ATOM 5216 N N . ALA C 1 107 ? 98.277 -54.905 16.462 1.00 10.25 107 ALA C N 1
ATOM 5217 C CA . ALA C 1 107 ? 99.150 -54.567 15.341 1.00 9.54 107 ALA C CA 1
ATOM 5218 C C . ALA C 1 107 ? 98.518 -54.962 14.016 1.00 14.35 107 ALA C C 1
ATOM 5219 O O . ALA C 1 107 ? 98.611 -54.218 13.027 1.00 11.08 107 ALA C O 1
ATOM 5221 N N . ILE C 1 108 ? 97.867 -56.126 13.980 1.00 12.54 108 ILE C N 1
ATOM 5222 C CA . ILE C 1 108 ? 97.216 -56.575 12.753 1.00 10.53 108 ILE C CA 1
ATOM 5223 C C . ILE C 1 108 ? 96.071 -55.639 12.397 1.00 10.93 108 ILE C C 1
ATOM 5224 O O . ILE C 1 108 ? 95.954 -55.179 11.254 1.00 13.35 108 ILE C O 1
ATOM 5229 N N . SER C 1 109 ? 95.220 -55.333 13.381 1.00 10.98 109 SER C N 1
ATOM 5230 C CA . SER C 1 109 ? 94.132 -54.382 13.172 1.00 11.04 109 SER C CA 1
ATOM 5231 C C . SER C 1 109 ? 94.666 -53.043 12.691 1.00 14.88 109 SER C C 1
ATOM 5232 O O . SER C 1 109 ? 94.093 -52.425 11.785 1.00 12.05 109 SER C O 1
ATOM 5235 N N . HIS C 1 110 ? 95.770 -52.583 13.288 1.00 12.80 110 HIS C N 1
ATOM 5236 C CA . HIS C 1 110 ? 96.396 -51.336 12.865 1.00 12.86 110 HIS C CA 1
ATOM 5237 C C . HIS C 1 110 ? 96.715 -51.363 11.374 1.00 12.28 110 HIS C C 1
ATOM 5238 O O . HIS C 1 110 ? 96.298 -50.474 10.619 1.00 10.52 110 HIS C O 1
ATOM 5245 N N . ALA C 1 111 ? 97.467 -52.381 10.937 1.00 12.43 111 ALA C N 1
ATOM 5246 C CA . ALA C 1 111 ? 97.822 -52.526 9.524 1.00 12.21 111 ALA C CA 1
ATOM 5247 C C . ALA C 1 111 ? 96.585 -52.542 8.633 1.00 14.48 111 ALA C C 1
ATOM 5248 O O . ALA C 1 111 ? 96.509 -51.810 7.639 1.00 11.68 111 ALA C O 1
ATOM 5250 N N . TRP C 1 112 ? 95.603 -53.374 8.981 1.00 13.51 112 TRP C N 1
ATOM 5251 C CA . TRP C 1 112 ? 94.397 -53.501 8.165 1.00 11.66 112 TRP C CA 1
ATOM 5252 C C . TRP C 1 112 ? 93.659 -52.172 8.062 1.00 16.99 112 TRP C C 1
ATOM 5253 O O . TRP C 1 112 ? 93.318 -51.722 6.962 1.00 15.24 112 TRP C O 1
ATOM 5264 N N . LEU C 1 113 ? 93.425 -51.510 9.200 1.00 14.05 113 LEU C N 1
ATOM 5265 C CA . LEU C 1 113 ? 92.645 -50.276 9.178 1.00 18.47 113 LEU C CA 1
ATOM 5266 C C . LEU C 1 113 ? 93.325 -49.167 8.373 1.00 23.11 113 LEU C C 1
ATOM 5267 O O . LEU C 1 113 ? 92.642 -48.268 7.869 1.00 22.02 113 LEU C O 1
ATOM 5272 N N . ARG C 1 114 ? 94.643 -49.231 8.199 1.00 17.77 114 ARG C N 1
ATOM 5273 C CA . ARG C 1 114 ? 95.348 -48.296 7.333 1.00 22.30 114 ARG C CA 1
ATOM 5274 C C . ARG C 1 114 ? 95.508 -48.809 5.902 1.00 26.32 114 ARG C C 1
ATOM 5275 O O . ARG C 1 114 ? 96.317 -48.265 5.139 1.00 31.14 114 ARG C O 1
ATOM 5283 N N . GLY C 1 115 ? 94.759 -49.835 5.519 1.00 18.17 115 GLY C N 1
ATOM 5284 C CA . GLY C 1 115 ? 94.775 -50.275 4.140 1.00 23.75 115 GLY C CA 1
ATOM 5285 C C . GLY C 1 115 ? 95.967 -51.101 3.705 1.00 20.04 115 GLY C C 1
ATOM 5286 O O . GLY C 1 115 ? 96.138 -51.301 2.504 1.00 17.99 115 GLY C O 1
ATOM 5287 N N . GLU C 1 116 ? 96.804 -51.588 4.620 1.00 13.76 116 GLU C N 1
ATOM 5288 C CA . GLU C 1 116 ? 97.815 -52.562 4.217 1.00 11.83 116 GLU C CA 1
ATOM 5289 C C . GLU C 1 116 ? 97.123 -53.759 3.571 1.00 15.44 116 GLU C C 1
ATOM 5290 O O . GLU C 1 116 ? 96.112 -54.248 4.086 1.00 16.61 116 GLU C O 1
ATOM 5296 N N . THR C 1 117 ? 97.650 -54.227 2.428 1.00 16.25 117 THR C N 1
ATOM 5297 C CA . THR C 1 117 ? 96.943 -55.272 1.685 1.00 15.52 117 THR C CA 1
ATOM 5298 C C . THR C 1 117 ? 97.148 -56.662 2.286 1.00 18.56 117 THR C C 1
ATOM 5299 O O . THR C 1 117 ? 96.232 -57.493 2.221 1.00 15.61 117 THR C O 1
ATOM 5303 N N . SER C 1 118 ? 98.324 -56.941 2.854 1.00 14.47 118 SER C N 1
ATOM 5304 C CA . SER C 1 118 ? 98.594 -58.193 3.563 1.00 12.86 118 SER C CA 1
ATOM 5305 C C . SER C 1 118 ? 99.910 -58.045 4.322 1.00 14.58 118 SER C C 1
ATOM 5306 O O . SER C 1 118 ? 100.670 -57.101 4.103 1.00 14.21 118 SER C O 1
ATOM 5309 N N . LEU C 1 119 ? 100.179 -59.008 5.203 1.00 15.55 119 LEU C N 1
ATOM 5310 C CA . LEU C 1 119 ? 101.346 -58.973 6.075 1.00 14.60 119 LEU C CA 1
ATOM 5311 C C . LEU C 1 119 ? 102.344 -60.050 5.673 1.00 16.76 119 LEU C C 1
ATOM 5312 O O . LEU C 1 119 ? 101.957 -61.168 5.317 1.00 17.99 119 LEU C O 1
ATOM 5317 N N . ARG C 1 120 ? 103.632 -59.709 5.731 1.00 16.08 120 ARG C N 1
ATOM 5318 C CA . ARG C 1 120 ? 104.673 -60.722 5.572 1.00 14.66 120 ARG C CA 1
ATOM 5319 C C . ARG C 1 120 ? 104.929 -61.469 6.874 1.00 17.38 120 ARG C C 1
ATOM 5320 O O . ARG C 1 120 ? 105.184 -62.680 6.861 1.00 19.05 120 ARG C O 1
ATOM 5328 N N . ALA C 1 121 ? 104.888 -60.760 8.000 1.00 11.73 121 ALA C N 1
ATOM 5329 C CA . ALA C 1 121 ? 105.436 -61.287 9.243 1.00 12.47 121 ALA C CA 1
ATOM 5330 C C . ALA C 1 121 ? 104.939 -60.453 10.417 1.00 14.77 121 ALA C C 1
ATOM 5331 O O . ALA C 1 121 ? 104.444 -59.333 10.254 1.00 11.67 121 ALA C O 1
ATOM 5333 N N . ILE C 1 122 ? 105.104 -61.015 11.609 1.00 11.76 122 ILE C N 1
ATOM 5334 C CA . ILE C 1 122 ? 104.845 -60.312 12.862 1.00 13.96 122 ILE C CA 1
ATOM 5335 C C . ILE C 1 122 ? 105.938 -60.691 13.860 1.00 15.23 122 ILE C C 1
ATOM 5336 O O . ILE C 1 122 ? 106.379 -61.844 13.910 1.00 18.16 122 ILE C O 1
ATOM 5341 N N . THR C 1 123 ? 106.381 -59.715 14.648 1.00 13.62 123 THR C N 1
ATOM 5342 C CA . THR C 1 123 ? 107.401 -59.919 15.669 1.00 17.98 123 THR C CA 1
ATOM 5343 C C . THR C 1 123 ? 106.805 -59.623 17.036 1.00 15.27 123 THR C C 1
ATOM 5344 O O . THR C 1 123 ? 106.148 -58.590 17.216 1.00 16.12 123 THR C O 1
ATOM 5348 N N . VAL C 1 124 ? 107.022 -60.536 17.990 1.00 14.26 124 VAL C N 1
ATOM 5349 C CA . VAL C 1 124 ? 106.507 -60.408 19.348 1.00 15.35 124 VAL C CA 1
ATOM 5350 C C . VAL C 1 124 ? 107.554 -60.920 20.330 1.00 18.14 124 VAL C C 1
ATOM 5351 O O . VAL C 1 124 ? 108.480 -61.650 19.963 1.00 15.75 124 VAL C O 1
ATOM 5355 N N . ASN C 1 125 ? 107.380 -60.535 21.602 1.00 18.12 125 ASN C N 1
ATOM 5356 C CA . ASN C 1 125 ? 108.247 -60.983 22.695 1.00 17.40 125 ASN C CA 1
ATOM 5357 C C . ASN C 1 125 ? 107.826 -62.327 23.282 1.00 22.84 125 ASN C C 1
ATOM 5358 O O . ASN C 1 125 ? 108.614 -62.941 24.011 1.00 19.30 125 ASN C O 1
ATOM 5363 N N . TYR C 1 126 ? 106.606 -62.787 23.003 1.00 20.04 126 TYR C N 1
ATOM 5364 C CA . TYR C 1 126 ? 106.073 -64.021 23.571 1.00 18.33 126 TYR C CA 1
ATOM 5365 C C . TYR C 1 126 ? 105.349 -64.790 22.481 1.00 22.43 126 TYR C C 1
ATOM 5366 O O . TYR C 1 126 ? 104.751 -64.190 21.585 1.00 20.18 126 TYR C O 1
ATOM 5375 N N . THR C 1 127 ? 105.371 -66.118 22.583 1.00 19.74 127 THR C N 1
ATOM 5376 C CA . THR C 1 127 ? 104.665 -66.947 21.615 1.00 18.28 127 THR C CA 1
ATOM 5377 C C . THR C 1 127 ? 103.177 -66.603 21.618 1.00 18.70 127 THR C C 1
ATOM 5378 O O . THR C 1 127 ? 102.563 -66.520 22.695 1.00 19.66 127 THR C O 1
ATOM 5382 N N . PRO C 1 128 ? 102.578 -66.347 20.457 1.00 22.50 128 PRO C N 1
ATOM 5383 C CA . PRO C 1 128 ? 101.144 -66.028 20.419 1.00 18.60 128 PRO C CA 1
ATOM 5384 C C . PRO C 1 128 ? 100.285 -67.122 21.046 1.00 13.98 128 PRO C C 1
ATOM 5385 O O . PRO C 1 128 ? 100.518 -68.317 20.842 1.00 17.07 128 PRO C O 1
ATOM 5389 N N . CYS C 1 129 ? 99.279 -66.697 21.823 1.00 14.98 129 CYS C N 1
ATOM 5390 C CA . CYS C 1 129 ? 98.374 -67.635 22.483 1.00 14.96 129 CYS C CA 1
ATOM 5391 C C . CYS C 1 129 ? 97.487 -68.334 21.449 1.00 13.97 129 CYS C C 1
ATOM 5392 O O . CYS C 1 129 ? 97.520 -68.023 20.260 1.00 13.18 129 CYS C O 1
ATOM 5395 N N . GLY C 1 130 ? 96.709 -69.322 21.911 1.00 13.97 130 GLY C N 1
ATOM 5396 C CA . GLY C 1 130 ? 95.824 -70.040 21.000 1.00 14.14 130 GLY C CA 1
ATOM 5397 C C . GLY C 1 130 ? 94.807 -69.131 20.330 1.00 16.03 130 GLY C C 1
ATOM 5398 O O . GLY C 1 130 ? 94.475 -69.308 19.154 1.00 16.20 130 GLY C O 1
ATOM 5399 N N . HIS C 1 131 ? 94.315 -68.138 21.072 1.00 12.12 131 HIS C N 1
ATOM 5400 C CA . HIS C 1 131 ? 93.351 -67.170 20.549 1.00 13.00 131 HIS C CA 1
ATOM 5401 C C . HIS C 1 131 ? 93.957 -66.346 19.416 1.00 17.69 131 HIS C C 1
ATOM 5402 O O . HIS C 1 131 ? 93.338 -66.181 18.352 1.00 11.53 131 HIS C O 1
ATOM 5409 N N . CYS C 1 132 ? 95.198 -65.883 19.595 1.00 12.16 132 CYS C N 1
ATOM 5410 C CA . CYS C 1 132 ? 95.864 -65.117 18.545 1.00 12.55 132 CYS C CA 1
ATOM 5411 C C . CYS C 1 132 ? 96.225 -65.991 17.355 1.00 12.16 132 CYS C C 1
ATOM 5412 O O . CYS C 1 132 ? 96.158 -65.532 16.209 1.00 11.30 132 CYS C O 1
ATOM 5415 N N . ARG C 1 133 ? 96.624 -67.243 17.593 1.00 7.41 133 ARG C N 1
ATOM 5416 C CA . ARG C 1 133 ? 96.910 -68.132 16.469 1.00 14.11 133 ARG C CA 1
ATOM 5417 C C . ARG C 1 133 ? 95.675 -68.300 15.598 1.00 13.38 133 ARG C C 1
ATOM 5418 O O . ARG C 1 133 ? 95.753 -68.238 14.362 1.00 13.57 133 ARG C O 1
ATOM 5426 N N . GLN C 1 134 ? 94.521 -68.518 16.237 1.00 11.64 134 GLN C N 1
ATOM 5427 C CA . GLN C 1 134 ? 93.271 -68.646 15.500 1.00 11.29 134 GLN C CA 1
ATOM 5428 C C . GLN C 1 134 ? 92.914 -67.337 14.809 1.00 11.74 134 GLN C C 1
ATOM 5429 O O . GLN C 1 134 ? 92.417 -67.343 13.678 1.00 12.99 134 GLN C O 1
ATOM 5435 N N . PHE C 1 135 ? 93.179 -66.204 15.472 1.00 12.06 135 PHE C N 1
ATOM 5436 C CA . PHE C 1 135 ? 92.917 -64.898 14.872 1.00 11.90 135 PHE C CA 1
ATOM 5437 C C . PHE C 1 135 ? 93.720 -64.709 13.593 1.00 15.85 135 PHE C C 1
ATOM 5438 O O . PHE C 1 135 ? 93.188 -64.250 12.573 1.00 11.27 135 PHE C O 1
ATOM 5446 N N . MET C 1 136 ? 95.012 -65.052 13.635 1.00 10.48 136 MET C N 1
ATOM 5447 C CA . MET C 1 136 ? 95.890 -64.830 12.492 1.00 14.90 136 MET C CA 1
ATOM 5448 C C . MET C 1 136 ? 95.536 -65.732 11.310 1.00 13.86 136 MET C C 1
ATOM 5449 O O . MET C 1 136 ? 95.828 -65.384 10.160 1.00 10.90 136 MET C O 1
ATOM 5454 N N . ASN C 1 137 ? 94.919 -66.884 11.566 1.00 11.75 137 ASN C N 1
ATOM 5455 C CA . ASN C 1 137 ? 94.553 -67.757 10.458 1.00 13.25 137 ASN C CA 1
ATOM 5456 C C . ASN C 1 137 ? 93.342 -67.245 9.683 1.00 15.27 137 ASN C C 1
ATOM 5457 O O . ASN C 1 137 ? 92.950 -67.879 8.706 1.00 14.63 137 ASN C O 1
ATOM 5462 N N . GLU C 1 138 ? 92.730 -66.142 10.112 1.00 13.07 138 GLU C N 1
ATOM 5463 C CA . GLU C 1 138 ? 91.675 -65.492 9.341 1.00 15.05 138 GLU C CA 1
ATOM 5464 C C . GLU C 1 138 ? 92.221 -64.643 8.197 1.00 14.29 138 GLU C C 1
ATOM 5465 O O . GLU C 1 138 ? 91.496 -64.397 7.228 1.00 14.10 138 GLU C O 1
ATOM 5471 N N . LEU C 1 139 ? 93.479 -64.225 8.282 1.00 9.78 139 LEU C N 1
ATOM 5472 C CA . LEU C 1 139 ? 94.098 -63.299 7.347 1.00 11.53 139 LEU C CA 1
ATOM 5473 C C . LEU C 1 139 ? 94.364 -63.952 5.994 1.00 12.53 139 LEU C C 1
ATOM 5474 O O . LEU C 1 139 ? 94.544 -65.169 5.872 1.00 11.65 139 LEU C O 1
ATOM 5479 N N . ASN C 1 140 ? 94.441 -63.106 4.970 1.00 12.99 140 ASN C N 1
ATOM 5480 C CA . ASN C 1 140 ? 94.763 -63.611 3.644 1.00 16.77 140 ASN C CA 1
ATOM 5481 C C . ASN C 1 140 ? 96.172 -64.205 3.566 1.00 21.35 140 ASN C C 1
ATOM 5482 O O . ASN C 1 140 ? 96.454 -64.923 2.605 1.00 15.61 140 ASN C O 1
ATOM 5487 N N . SER C 1 141 ? 97.042 -63.960 4.563 1.00 13.16 141 SER C N 1
ATOM 5488 C CA . SER C 1 141 ? 98.355 -64.609 4.629 1.00 18.95 141 SER C CA 1
ATOM 5489 C C . SER C 1 141 ? 98.286 -66.054 5.119 1.00 15.75 141 SER C C 1
ATOM 5490 O O . SER C 1 141 ? 99.231 -66.823 4.888 1.00 15.84 141 SER C O 1
ATOM 5493 N N . GLY C 1 142 ? 97.205 -66.429 5.795 1.00 16.05 142 GLY C N 1
ATOM 5494 C CA . GLY C 1 142 ? 96.977 -67.816 6.163 1.00 15.13 142 GLY C CA 1
ATOM 5495 C C . GLY C 1 142 ? 98.069 -68.364 7.060 1.00 20.11 142 GLY C C 1
ATOM 5496 O O . GLY C 1 142 ? 98.639 -67.660 7.909 1.00 14.20 142 GLY C O 1
ATOM 5497 N N . LEU C 1 143 ? 98.374 -69.647 6.860 1.00 15.23 143 LEU C N 1
ATOM 5498 C CA . LEU C 1 143 ? 99.363 -70.355 7.663 1.00 19.78 143 LEU C CA 1
ATOM 5499 C C . LEU C 1 143 ? 100.795 -70.011 7.282 1.00 17.54 143 LEU C C 1
ATOM 5500 O O . LEU C 1 143 ? 101.721 -70.483 7.948 1.00 18.67 143 LEU C O 1
ATOM 5505 N N . ALA C 1 144 ? 100.999 -69.204 6.239 1.00 15.71 144 ALA C N 1
ATOM 5506 C CA . ALA C 1 144 ? 102.340 -68.860 5.784 1.00 17.68 144 ALA C CA 1
ATOM 5507 C C . ALA C 1 144 ? 102.927 -67.661 6.514 1.00 18.60 144 ALA C C 1
ATOM 5508 O O . ALA C 1 144 ? 104.127 -67.396 6.366 1.00 15.42 144 ALA C O 1
ATOM 5510 N N . LEU C 1 145 ? 102.130 -66.948 7.312 1.00 15.81 145 LEU C N 1
ATOM 5511 C CA . LEU C 1 145 ? 102.631 -65.767 8.015 1.00 19.58 145 LEU C CA 1
ATOM 5512 C C . LEU C 1 145 ? 103.832 -66.125 8.892 1.00 15.97 145 LEU C C 1
ATOM 5513 O O . LEU C 1 145 ? 103.761 -67.058 9.690 1.00 16.77 145 LEU C O 1
ATOM 5518 N N . ARG C 1 146 ? 104.935 -65.372 8.747 1.00 17.46 146 ARG C N 1
ATOM 5519 C CA . ARG C 1 146 ? 106.153 -65.627 9.521 1.00 19.72 146 ARG C CA 1
ATOM 5520 C C . ARG C 1 146 ? 106.052 -65.008 10.915 1.00 17.08 146 ARG C C 1
ATOM 5521 O O . ARG C 1 146 ? 105.821 -63.803 11.056 1.00 17.35 146 ARG C O 1
ATOM 5529 N N . ILE C 1 147 ? 106.269 -65.818 11.941 1.00 14.55 147 ILE C N 1
ATOM 5530 C CA . ILE C 1 147 ? 106.188 -65.366 13.327 1.00 15.74 147 ILE C CA 1
ATOM 5531 C C . ILE C 1 147 ? 107.595 -65.345 13.904 1.00 15.51 147 ILE C C 1
ATOM 5532 O O . ILE C 1 147 ? 108.245 -66.394 14.012 1.00 18.00 147 ILE C O 1
ATOM 5537 N N . HIS C 1 148 ? 108.054 -64.152 14.277 1.00 15.95 148 HIS C N 1
ATOM 5538 C CA . HIS C 1 148 ? 109.389 -63.922 14.815 1.00 19.06 148 HIS C CA 1
ATOM 5539 C C . HIS C 1 148 ? 109.340 -63.845 16.335 1.00 21.74 148 HIS C C 1
ATOM 5540 O O . HIS C 1 148 ? 108.593 -63.029 16.895 1.00 15.01 148 HIS C O 1
ATOM 5547 N N . LEU C 1 149 ? 110.164 -64.656 16.990 1.00 16.86 149 LEU C N 1
ATOM 5548 C CA . LEU C 1 149 ? 110.189 -64.827 18.434 1.00 20.42 149 LEU C CA 1
ATOM 5549 C C . LEU C 1 149 ? 111.614 -64.723 18.957 1.00 17.81 149 LEU C C 1
ATOM 5550 O O . LEU C 1 149 ? 112.577 -64.937 18.210 1.00 19.59 149 LEU C O 1
ATOM 5555 N N . PRO C 1 150 ? 111.792 -64.367 20.228 1.00 18.22 150 PRO C N 1
ATOM 5556 C CA . PRO C 1 150 ? 113.156 -64.143 20.736 1.00 23.08 150 PRO C CA 1
ATOM 5557 C C . PRO C 1 150 ? 113.987 -65.421 20.715 1.00 22.46 150 PRO C C 1
ATOM 5558 O O . PRO C 1 150 ? 113.490 -66.515 20.991 1.00 24.25 150 PRO C O 1
ATOM 5562 N N . GLY C 1 151 ? 115.256 -65.276 20.339 1.00 23.60 151 GLY C N 1
ATOM 5563 C CA . GLY C 1 151 ? 116.190 -66.384 20.340 1.00 27.52 151 GLY C CA 1
ATOM 5564 C C . GLY C 1 151 ? 115.861 -67.526 19.405 1.00 41.55 151 GLY C C 1
ATOM 5565 O O . GLY C 1 151 ? 116.625 -68.496 19.357 1.00 42.34 151 GLY C O 1
ATOM 5566 N N . ARG C 1 152 ? 114.746 -67.460 18.678 1.00 39.12 152 ARG C N 1
ATOM 5567 C CA . ARG C 1 152 ? 114.406 -68.442 17.658 1.00 34.38 152 ARG C CA 1
ATOM 5568 C C . ARG C 1 152 ? 114.497 -67.803 16.287 1.00 27.21 152 ARG C C 1
ATOM 5569 O O . ARG C 1 152 ? 114.357 -66.587 16.141 1.00 32.15 152 ARG C O 1
ATOM 5577 N N . GLU C 1 153 ? 114.748 -68.633 15.282 1.00 37.36 153 GLU C N 1
ATOM 5578 C CA . GLU C 1 153 ? 114.429 -68.221 13.930 1.00 43.45 153 GLU C CA 1
ATOM 5579 C C . GLU C 1 153 ? 112.909 -68.163 13.760 1.00 32.30 153 GLU C C 1
ATOM 5580 O O . GLU C 1 153 ? 112.146 -68.771 14.516 1.00 23.47 153 GLU C O 1
ATOM 5586 N N . ALA C 1 154 ? 112.473 -67.402 12.764 1.00 36.84 154 ALA C N 1
ATOM 5587 C CA . ALA C 1 154 ? 111.054 -67.297 12.470 1.00 28.62 154 ALA C CA 1
ATOM 5588 C C . ALA C 1 154 ? 110.499 -68.632 11.973 1.00 35.59 154 ALA C C 1
ATOM 5589 O O . ALA C 1 154 ? 111.180 -69.398 11.287 1.00 35.12 154 ALA C O 1
ATOM 5591 N N . HIS C 1 155 ? 109.249 -68.913 12.336 1.00 26.94 155 HIS C N 1
ATOM 5592 C CA . HIS C 1 155 ? 108.502 -70.030 11.771 1.00 22.58 155 HIS C CA 1
ATOM 5593 C C . HIS C 1 155 ? 107.179 -69.513 11.224 1.00 25.74 155 HIS C C 1
ATOM 5594 O O . HIS C 1 155 ? 106.668 -68.473 11.653 1.00 17.44 155 HIS C O 1
ATOM 5601 N N . ALA C 1 156 ? 106.625 -70.270 10.282 1.00 20.06 156 ALA C N 1
ATOM 5602 C CA . ALA C 1 156 ? 105.286 -70.007 9.786 1.00 22.13 156 ALA C CA 1
ATOM 5603 C C . ALA C 1 156 ? 104.262 -70.284 10.875 1.00 17.96 156 ALA C C 1
ATOM 5604 O O . ALA C 1 156 ? 104.463 -71.141 11.741 1.00 17.34 156 ALA C O 1
ATOM 5606 N N . LEU C 1 157 ? 103.147 -69.552 10.820 1.00 14.76 157 LEU C N 1
ATOM 5607 C CA . LEU C 1 157 ? 102.020 -69.845 11.703 1.00 15.74 157 LEU C CA 1
ATOM 5608 C C . LEU C 1 157 ? 101.676 -71.324 11.687 1.00 17.05 157 LEU C C 1
ATOM 5609 O O . LEU C 1 157 ? 101.266 -71.881 12.717 1.00 15.06 157 LEU C O 1
ATOM 5614 N N . GLU C 1 158 ? 101.831 -71.971 10.527 1.00 12.80 158 GLU C N 1
ATOM 5615 C CA . GLU C 1 158 ? 101.603 -73.410 10.416 1.00 19.90 158 GLU C CA 1
ATOM 5616 C C . GLU C 1 158 ? 102.303 -74.184 11.527 1.00 13.89 158 GLU C C 1
ATOM 5617 O O . GLU C 1 158 ? 101.748 -75.143 12.069 1.00 15.54 158 GLU C O 1
ATOM 5623 N N . HIS C 1 159 ? 103.529 -73.784 11.869 1.00 17.17 159 HIS C N 1
ATOM 5624 C CA . HIS C 1 159 ? 104.282 -74.468 12.919 1.00 18.26 159 HIS C CA 1
ATOM 5625 C C . HIS C 1 159 ? 103.561 -74.403 14.265 1.00 21.21 159 HIS C C 1
ATOM 5626 O O . HIS C 1 159 ? 103.606 -75.359 15.049 1.00 19.63 159 HIS C O 1
ATOM 5633 N N . TYR C 1 160 ? 102.892 -73.285 14.554 1.00 15.04 160 TYR C N 1
ATOM 5634 C CA . TYR C 1 160 ? 102.271 -73.080 15.861 1.00 17.75 160 TYR C CA 1
ATOM 5635 C C . TYR C 1 160 ? 100.817 -73.511 15.914 1.00 16.41 160 TYR C C 1
ATOM 5636 O O . TYR C 1 160 ? 100.249 -73.589 17.013 1.00 17.55 160 TYR C O 1
ATOM 5645 N N . LEU C 1 161 ? 100.205 -73.810 14.769 1.00 14.97 161 LEU C N 1
ATOM 5646 C CA . LEU C 1 161 ? 98.793 -74.182 14.696 1.00 16.78 161 LEU C CA 1
ATOM 5647 C C . LEU C 1 161 ? 98.637 -75.408 13.807 1.00 18.53 161 LEU C C 1
ATOM 5648 O O . LEU C 1 161 ? 98.162 -75.306 12.667 1.00 17.48 161 LEU C O 1
ATOM 5653 N N . PRO C 1 162 ? 99.028 -76.588 14.294 1.00 17.79 162 PRO C N 1
ATOM 5654 C CA . PRO C 1 162 ? 98.817 -77.811 13.506 1.00 17.85 162 PRO C CA 1
ATOM 5655 C C . PRO C 1 162 ? 97.341 -78.152 13.401 1.00 20.80 162 PRO C C 1
ATOM 5656 O O . PRO C 1 162 ? 96.539 -77.798 14.272 1.00 18.68 162 PRO C O 1
ATOM 5660 N N . ASP C 1 163 ? 96.981 -78.853 12.319 1.00 15.03 163 ASP C N 1
ATOM 5661 C CA . ASP C 1 163 ? 95.587 -79.248 12.096 1.00 21.84 163 ASP C CA 1
ATOM 5662 C C . ASP C 1 163 ? 94.679 -78.026 12.162 1.00 19.07 163 ASP C C 1
ATOM 5663 O O . ASP C 1 163 ? 93.687 -77.999 12.897 1.00 16.80 163 ASP C O 1
ATOM 5668 N N . ALA C 1 164 ? 95.055 -76.994 11.417 1.00 12.93 164 ALA C N 1
ATOM 5669 C CA . ALA C 1 164 ? 94.425 -75.693 11.572 1.00 18.28 164 ALA C CA 1
ATOM 5670 C C . ALA C 1 164 ? 92.995 -75.709 11.054 1.00 20.37 164 ALA C C 1
ATOM 5671 O O . ALA C 1 164 ? 92.639 -76.476 10.157 1.00 23.22 164 ALA C O 1
ATOM 5673 N N . PHE C 1 165 ? 92.172 -74.856 11.645 1.00 21.09 165 PHE C N 1
ATOM 5674 C CA . PHE C 1 165 ? 90.826 -74.570 11.176 1.00 15.52 165 PHE C CA 1
ATOM 5675 C C . PHE C 1 165 ? 90.801 -73.104 10.774 1.00 16.18 165 PHE C C 1
ATOM 5676 O O . PHE C 1 165 ? 91.417 -72.270 11.443 1.00 19.15 165 PHE C O 1
ATOM 5684 N N . GLY C 1 166 ? 90.126 -72.787 9.667 1.00 18.63 166 GLY C N 1
ATOM 5685 C CA . GLY C 1 166 ? 90.092 -71.424 9.176 1.00 17.10 166 GLY C CA 1
ATOM 5686 C C . GLY C 1 166 ? 88.963 -71.166 8.197 1.00 18.28 166 GLY C C 1
ATOM 5687 O O . GLY C 1 166 ? 88.119 -72.033 7.946 1.00 15.70 166 GLY C O 1
ATOM 5688 N N . PRO C 1 167 ? 88.922 -69.950 7.636 1.00 15.49 167 PRO C N 1
ATOM 5689 C CA . PRO C 1 167 ? 87.864 -69.615 6.665 1.00 13.82 167 PRO C CA 1
ATOM 5690 C C . PRO C 1 167 ? 87.713 -70.618 5.527 1.00 16.28 167 PRO C C 1
ATOM 5691 O O . PRO C 1 167 ? 86.578 -70.907 5.115 1.00 16.79 167 PRO C O 1
ATOM 5695 N N . LYS C 1 168 ? 88.825 -71.133 4.988 1.00 15.66 168 LYS C N 1
ATOM 5696 C CA . LYS C 1 168 ? 88.744 -72.093 3.887 1.00 21.49 168 LYS C CA 1
ATOM 5697 C C . LYS C 1 168 ? 87.894 -73.300 4.257 1.00 22.53 168 LYS C C 1
ATOM 5698 O O . LYS C 1 168 ? 87.194 -73.855 3.402 1.00 22.18 168 LYS C O 1
ATOM 5704 N N . ASP C 1 169 ? 87.926 -73.706 5.529 1.00 16.98 169 ASP C N 1
ATOM 5705 C CA . ASP C 1 169 ? 87.128 -74.839 5.974 1.00 18.75 169 ASP C CA 1
ATOM 5706 C C . ASP C 1 169 ? 85.632 -74.556 5.897 1.00 21.85 169 ASP C C 1
ATOM 5707 O O . ASP C 1 169 ? 84.831 -75.494 5.898 1.00 21.39 169 ASP C O 1
ATOM 5712 N N . LEU C 1 170 ? 85.236 -73.289 5.831 1.00 18.67 170 LEU C N 1
ATOM 5713 C CA . LEU C 1 170 ? 83.843 -72.934 5.609 1.00 18.50 170 LEU C CA 1
ATOM 5714 C C . LEU C 1 170 ? 83.619 -72.396 4.204 1.00 20.53 170 LEU C C 1
ATOM 5715 O O . LEU C 1 170 ? 82.623 -71.713 3.956 1.00 21.10 170 LEU C O 1
ATOM 5720 N N . GLU C 1 171 ? 84.547 -72.678 3.289 1.00 19.59 171 GLU C N 1
ATOM 5721 C CA . GLU C 1 171 ? 84.429 -72.314 1.880 1.00 19.07 171 GLU C CA 1
ATOM 5722 C C . GLU C 1 171 ? 84.354 -70.800 1.687 1.00 27.86 171 GLU C C 1
ATOM 5723 O O . GLU C 1 171 ? 83.767 -70.309 0.716 1.00 28.61 171 GLU C O 1
ATOM 5729 N N . ILE C 1 172 ? 84.969 -70.052 2.600 1.00 21.87 172 ILE C N 1
ATOM 5730 C CA . ILE C 1 172 ? 85.079 -68.602 2.463 1.00 15.60 172 ILE C CA 1
ATOM 5731 C C . ILE C 1 172 ? 86.260 -68.288 1.558 1.00 22.16 172 ILE C C 1
ATOM 5732 O O . ILE C 1 172 ? 87.363 -68.804 1.770 1.00 22.25 172 ILE C O 1
ATOM 5737 N N . LYS C 1 173 ? 86.050 -67.401 0.583 1.00 15.43 173 LYS C N 1
ATOM 5738 C CA . LYS C 1 173 ? 87.101 -67.016 -0.348 1.00 20.75 173 LYS C CA 1
ATOM 5739 C C . LYS C 1 173 ? 87.651 -65.620 -0.109 1.00 24.53 173 LYS C C 1
ATOM 5740 O O . LYS C 1 173 ? 88.772 -65.336 -0.538 1.00 22.45 173 LYS C O 1
ATOM 5746 N N . THR C 1 174 ? 86.893 -64.738 0.536 1.00 16.71 174 THR C N 1
ATOM 5747 C CA . THR C 1 174 ? 87.359 -63.391 0.848 1.00 20.09 174 THR C CA 1
ATOM 5748 C C . THR C 1 174 ? 87.851 -63.398 2.292 1.00 13.28 174 THR C C 1
ATOM 5749 O O . THR C 1 174 ? 87.055 -63.496 3.231 1.00 15.93 174 THR C O 1
ATOM 5753 N N . LEU C 1 175 ? 89.163 -63.321 2.459 1.00 18.51 175 LEU C N 1
ATOM 5754 C CA . LEU C 1 175 ? 89.809 -63.425 3.755 1.00 13.94 175 LEU C CA 1
ATOM 5755 C C . LEU C 1 175 ? 90.039 -62.036 4.340 1.00 15.26 175 LEU C C 1
ATOM 5756 O O . LEU C 1 175 ? 89.947 -61.018 3.643 1.00 13.11 175 LEU C O 1
ATOM 5761 N N . LEU C 1 176 ? 90.305 -62.004 5.648 1.00 10.86 176 LEU C N 1
ATOM 5762 C CA . LEU C 1 176 ? 90.553 -60.739 6.338 1.00 11.53 176 LEU C CA 1
ATOM 5763 C C . LEU C 1 176 ? 91.771 -60.054 5.740 1.00 11.28 176 LEU C C 1
ATOM 5764 O O . LEU C 1 176 ? 92.828 -60.673 5.596 1.00 13.67 176 LEU C O 1
ATOM 5769 N N . MET C 1 177 ? 91.606 -58.777 5.388 1.00 12.60 177 MET C N 1
ATOM 5770 C CA A MET C 1 177 ? 92.538 -57.873 4.708 0.50 13.84 177 MET C CA 1
ATOM 5771 C CA B MET C 1 177 ? 92.539 -57.873 4.708 0.50 13.85 177 MET C CA 1
ATOM 5772 C C A MET C 1 177 ? 92.429 -57.991 3.190 0.50 16.19 177 MET C C 1
ATOM 5773 C C B MET C 1 177 ? 92.427 -57.990 3.190 0.50 16.19 177 MET C C 1
ATOM 5774 O O A MET C 1 177 ? 93.100 -57.230 2.488 0.50 15.56 177 MET C O 1
ATOM 5775 O O B MET C 1 177 ? 93.096 -57.226 2.488 0.50 15.56 177 MET C O 1
ATOM 5784 N N . ASP C 1 178 ? 91.610 -58.898 2.658 1.00 15.18 178 ASP C N 1
ATOM 5785 C CA . ASP C 1 178 ? 91.253 -58.811 1.244 1.00 18.05 178 ASP C CA 1
ATOM 5786 C C . ASP C 1 178 ? 90.329 -57.608 1.052 1.00 20.64 178 ASP C C 1
ATOM 5787 O O . ASP C 1 178 ? 89.637 -57.176 1.978 1.00 14.41 178 ASP C O 1
ATOM 5792 N N . GLU C 1 179 ? 90.322 -57.061 -0.159 1.00 19.15 179 GLU C N 1
ATOM 5793 C CA . GLU C 1 179 ? 89.463 -55.920 -0.447 1.00 19.16 179 GLU C CA 1
ATOM 5794 C C . GLU C 1 179 ? 87.995 -56.283 -0.246 1.00 16.95 179 GLU C C 1
ATOM 5795 O O . GLU C 1 179 ? 87.520 -57.289 -0.774 1.00 14.62 179 GLU C O 1
ATOM 5801 N N . GLN C 1 180 ? 87.277 -55.461 0.520 1.00 18.70 180 GLN C N 1
ATOM 5802 C CA . GLN C 1 180 ? 85.846 -55.650 0.734 1.00 19.80 180 GLN C CA 1
ATOM 5803 C C . GLN C 1 180 ? 85.146 -54.301 0.725 1.00 18.66 180 GLN C C 1
ATOM 5804 O O . GLN C 1 180 ? 85.667 -53.322 1.264 1.00 18.82 180 GLN C O 1
ATOM 5810 N N . ASP C 1 181 ? 83.950 -54.266 0.142 1.00 17.96 181 ASP C N 1
ATOM 5811 C CA . ASP C 1 181 ? 83.155 -53.040 0.073 1.00 17.24 181 ASP C CA 1
ATOM 5812 C C . ASP C 1 181 ? 81.693 -53.452 0.045 1.00 20.58 181 ASP C C 1
ATOM 5813 O O . ASP C 1 181 ? 81.210 -53.929 -0.987 1.00 18.02 181 ASP C O 1
ATOM 5818 N N . HIS C 1 182 ? 80.986 -53.272 1.158 1.00 14.19 182 HIS C N 1
ATOM 5819 C CA . HIS C 1 182 ? 79.617 -53.783 1.200 1.00 17.39 182 HIS C CA 1
ATOM 5820 C C . HIS C 1 182 ? 78.600 -52.835 0.569 1.00 22.63 182 HIS C C 1
ATOM 5821 O O . HIS C 1 182 ? 77.428 -53.206 0.454 1.00 18.56 182 HIS C O 1
ATOM 5828 N N . GLY C 1 183 ? 79.016 -51.635 0.160 1.00 17.19 183 GLY C N 1
ATOM 5829 C CA . GLY C 1 183 ? 78.204 -50.806 -0.717 1.00 21.98 183 GLY C CA 1
ATOM 5830 C C . GLY C 1 183 ? 77.061 -50.046 -0.076 1.00 21.68 183 GLY C C 1
ATOM 5831 O O . GLY C 1 183 ? 76.170 -49.585 -0.792 1.00 14.93 183 GLY C O 1
ATOM 5832 N N . PHE C 1 184 ? 77.046 -49.900 1.248 1.00 17.80 184 PHE C N 1
ATOM 5833 C CA . PHE C 1 184 ? 76.049 -49.042 1.868 1.00 15.26 184 PHE C CA 1
ATOM 5834 C C . PHE C 1 184 ? 76.319 -47.584 1.491 1.00 17.63 184 PHE C C 1
ATOM 5835 O O . PHE C 1 184 ? 77.479 -47.162 1.418 1.00 18.47 184 PHE C O 1
ATOM 5843 N N . PRO C 1 185 ? 75.278 -46.800 1.221 1.00 16.77 185 PRO C N 1
ATOM 5844 C CA . PRO C 1 185 ? 75.494 -45.404 0.811 1.00 18.92 185 PRO C CA 1
ATOM 5845 C C . PRO C 1 185 ? 76.090 -44.580 1.946 1.00 14.06 185 PRO C C 1
ATOM 5846 O O . PRO C 1 185 ? 75.646 -44.659 3.092 1.00 19.04 185 PRO C O 1
ATOM 5850 N N . VAL C 1 186 ? 77.103 -43.790 1.607 1.00 17.56 186 VAL C N 1
ATOM 5851 C CA . VAL C 1 186 ? 77.850 -42.971 2.556 1.00 23.39 186 VAL C CA 1
ATOM 5852 C C . VAL C 1 186 ? 77.368 -41.534 2.432 1.00 21.79 186 VAL C C 1
ATOM 5853 O O . VAL C 1 186 ? 77.505 -40.919 1.370 1.00 23.74 186 VAL C O 1
ATOM 5857 N N . SER C 1 187 ? 76.830 -40.988 3.516 1.00 21.59 187 SER C N 1
ATOM 5858 C CA . SER C 1 187 ? 76.372 -39.606 3.531 1.00 25.84 187 SER C CA 1
ATOM 5859 C C . SER C 1 187 ? 76.247 -39.156 4.978 1.00 24.65 187 SER C C 1
ATOM 5860 O O . SER C 1 187 ? 76.245 -39.972 5.902 1.00 29.40 187 SER C O 1
ATOM 5863 N N . GLY C 1 188 ? 76.116 -37.847 5.164 1.00 24.18 188 GLY C N 1
ATOM 5864 C CA . GLY C 1 188 ? 75.984 -37.251 6.479 1.00 20.80 188 GLY C CA 1
ATOM 5865 C C . GLY C 1 188 ? 77.221 -36.453 6.856 1.00 21.40 188 GLY C C 1
ATOM 5866 O O . GLY C 1 188 ? 78.077 -36.143 6.023 1.00 21.18 188 GLY C O 1
ATOM 5867 N N . ASP C 1 189 ? 77.320 -36.135 8.152 1.00 19.43 189 ASP C N 1
ATOM 5868 C CA . ASP C 1 189 ? 78.491 -35.406 8.622 1.00 22.24 189 ASP C CA 1
ATOM 5869 C C . ASP C 1 189 ? 79.717 -36.321 8.605 1.00 20.40 189 ASP C C 1
ATOM 5870 O O . ASP C 1 189 ? 79.641 -37.504 8.261 1.00 19.88 189 ASP C O 1
ATOM 5875 N N . ALA C 1 190 ? 80.873 -35.758 8.966 1.00 14.45 190 ALA C N 1
ATOM 5876 C CA . ALA C 1 190 ? 82.128 -36.490 8.807 1.00 16.69 190 ALA C CA 1
ATOM 5877 C C . ALA C 1 190 ? 82.166 -37.749 9.673 1.00 17.99 190 ALA C C 1
ATOM 5878 O O . ALA C 1 190 ? 82.666 -38.791 9.236 1.00 14.04 190 ALA C O 1
ATOM 5880 N N . LEU C 1 191 ? 81.644 -37.680 10.900 1.00 16.16 191 LEU C N 1
ATOM 5881 C CA . LEU C 1 191 ? 81.701 -38.854 11.774 1.00 13.55 191 LEU C CA 1
ATOM 5882 C C . LEU C 1 191 ? 80.766 -39.954 11.283 1.00 15.14 191 LEU C C 1
ATOM 5883 O O . LEU C 1 191 ? 81.080 -41.148 11.392 1.00 14.22 191 LEU C O 1
ATOM 5888 N N . THR C 1 192 ? 79.602 -39.570 10.760 1.00 16.44 192 THR C N 1
ATOM 5889 C CA . THR C 1 192 ? 78.668 -40.550 10.220 1.00 18.77 192 THR C CA 1
ATOM 5890 C C . THR C 1 192 ? 79.257 -41.240 8.996 1.00 18.13 192 THR C C 1
ATOM 5891 O O . THR C 1 192 ? 79.206 -42.471 8.876 1.00 15.10 192 THR C O 1
ATOM 5895 N N . GLN C 1 193 ? 79.835 -40.455 8.075 1.00 12.13 193 GLN C N 1
ATOM 5896 C CA . GLN C 1 193 ? 80.487 -41.043 6.913 1.00 16.46 193 GLN C CA 1
ATOM 5897 C C . GLN C 1 193 ? 81.619 -41.973 7.334 1.00 15.57 193 GLN C C 1
ATOM 5898 O O . GLN C 1 193 ? 81.771 -43.060 6.770 1.00 14.42 193 GLN C O 1
ATOM 5904 N N . ALA C 1 194 ? 82.422 -41.567 8.324 1.00 11.73 194 ALA C N 1
ATOM 5905 C CA . ALA C 1 194 ? 83.490 -42.443 8.807 1.00 15.84 194 ALA C CA 1
ATOM 5906 C C . ALA C 1 194 ? 82.931 -43.768 9.316 1.00 10.58 194 ALA C C 1
ATOM 5907 O O . ALA C 1 194 ? 83.449 -44.837 8.978 1.00 14.90 194 ALA C O 1
ATOM 5909 N N . ALA C 1 195 ? 81.856 -43.720 10.115 1.00 13.65 195 ALA C N 1
ATOM 5910 C CA . ALA C 1 195 ? 81.277 -44.955 10.662 1.00 15.93 195 ALA C CA 1
ATOM 5911 C C . ALA C 1 195 ? 80.704 -45.855 9.567 1.00 13.56 195 ALA C C 1
ATOM 5912 O O . ALA C 1 195 ? 80.841 -47.084 9.626 1.00 10.87 195 ALA C O 1
ATOM 5914 N N . ILE C 1 196 ? 80.045 -45.266 8.565 1.00 14.16 196 ILE C N 1
ATOM 5915 C CA . ILE C 1 196 ? 79.492 -46.065 7.470 1.00 13.67 196 ILE C CA 1
ATOM 5916 C C . ILE C 1 196 ? 80.610 -46.670 6.636 1.00 10.29 196 ILE C C 1
ATOM 5917 O O . ILE C 1 196 ? 80.572 -47.854 6.293 1.00 11.56 196 ILE C O 1
ATOM 5922 N N . GLN C 1 197 ? 81.618 -45.864 6.285 1.00 12.99 197 GLN C N 1
ATOM 5923 C CA . GLN C 1 197 ? 82.741 -46.388 5.515 1.00 14.79 197 GLN C CA 1
ATOM 5924 C C . GLN C 1 197 ? 83.440 -47.528 6.252 1.00 15.14 197 GLN C C 1
ATOM 5925 O O . GLN C 1 197 ? 83.841 -48.526 5.636 1.00 13.61 197 GLN C O 1
ATOM 5931 N N . ALA C 1 198 ? 83.600 -47.399 7.569 1.00 12.47 198 ALA C N 1
ATOM 5932 C CA . ALA C 1 198 ? 84.212 -48.479 8.338 1.00 10.47 198 ALA C CA 1
ATOM 5933 C C . ALA C 1 198 ? 83.351 -49.737 8.292 1.00 13.98 198 ALA C C 1
ATOM 5934 O O . ALA C 1 198 ? 83.871 -50.856 8.206 1.00 13.21 198 ALA C O 1
ATOM 5936 N N . ALA C 1 199 ? 82.026 -49.574 8.323 1.00 11.57 199 ALA C N 1
ATOM 5937 C CA . ALA C 1 199 ? 81.136 -50.720 8.165 1.00 9.56 199 ALA C CA 1
ATOM 5938 C C . ALA C 1 199 ? 81.285 -51.345 6.784 1.00 11.21 199 ALA C C 1
ATOM 5939 O O . ALA C 1 199 ? 81.240 -52.575 6.641 1.00 12.59 199 ALA C O 1
ATOM 5941 N N . ASN C 1 200 ? 81.487 -50.508 5.760 1.00 11.56 200 ASN C N 1
ATOM 5942 C CA . ASN C 1 200 ? 81.543 -50.966 4.374 1.00 16.42 200 ASN C CA 1
ATOM 5943 C C . ASN C 1 200 ? 82.762 -51.833 4.086 1.00 18.63 200 ASN C C 1
ATOM 5944 O O . ASN C 1 200 ? 82.713 -52.651 3.164 1.00 14.34 200 ASN C O 1
ATOM 5949 N N . ARG C 1 201 ? 83.846 -51.702 4.855 1.00 13.09 201 ARG C N 1
ATOM 5950 C CA . ARG C 1 201 ? 85.003 -52.565 4.657 1.00 14.24 201 ARG C CA 1
ATOM 5951 C C . ARG C 1 201 ? 85.203 -53.547 5.809 1.00 13.50 201 ARG C C 1
ATOM 5952 O O . ARG C 1 201 ? 86.294 -54.101 5.970 1.00 14.45 201 ARG C O 1
ATOM 5960 N N . CYS C 1 202 ? 84.152 -53.825 6.579 1.00 13.38 202 CYS C N 1
ATOM 5961 C CA . CYS C 1 202 ? 84.287 -54.790 7.652 1.00 12.71 202 CYS C CA 1
ATOM 5962 C C . CYS C 1 202 ? 84.282 -56.214 7.091 1.00 11.82 202 CYS C C 1
ATOM 5963 O O . CYS C 1 202 ? 83.965 -56.460 5.922 1.00 10.31 202 CYS C O 1
ATOM 5966 N N . HIS C 1 203 ? 84.663 -57.156 7.941 1.00 9.55 203 HIS C N 1
ATOM 5967 C CA . HIS C 1 203 ? 84.770 -58.567 7.582 1.00 8.57 203 HIS C CA 1
ATOM 5968 C C . HIS C 1 203 ? 83.719 -59.330 8.380 1.00 10.47 203 HIS C C 1
ATOM 5969 O O . HIS C 1 203 ? 83.867 -59.518 9.592 1.00 10.87 203 HIS C O 1
ATOM 5976 N N . ALA C 1 204 ? 82.650 -59.758 7.712 1.00 9.19 204 ALA C N 1
ATOM 5977 C CA . ALA C 1 204 ? 81.600 -60.427 8.470 1.00 12.17 204 ALA C CA 1
ATOM 5978 C C . ALA C 1 204 ? 80.916 -61.500 7.627 1.00 17.70 204 ALA C C 1
ATOM 5979 O O . ALA C 1 204 ? 79.689 -61.472 7.474 1.00 14.63 204 ALA C O 1
ATOM 5981 N N . PRO C 1 205 ? 81.664 -62.466 7.079 1.00 12.88 205 PRO C N 1
ATOM 5982 C CA . PRO C 1 205 ? 81.046 -63.467 6.202 1.00 14.24 205 PRO C CA 1
ATOM 5983 C C . PRO C 1 205 ? 80.240 -64.521 6.936 1.00 16.03 205 PRO C C 1
ATOM 5984 O O . PRO C 1 205 ? 79.492 -65.254 6.279 1.00 18.12 205 PRO C O 1
ATOM 5988 N N . TYR C 1 206 ? 80.377 -64.645 8.263 1.00 10.98 206 TYR C N 1
ATOM 5989 C CA . TYR C 1 206 ? 79.668 -65.700 8.981 1.00 11.59 206 TYR C CA 1
ATOM 5990 C C . TYR C 1 206 ? 78.289 -65.252 9.448 1.00 16.40 206 TYR C C 1
ATOM 5991 O O . TYR C 1 206 ? 77.324 -66.012 9.321 1.00 17.48 206 TYR C O 1
ATOM 6000 N N . SER C 1 207 ? 78.157 -64.033 9.972 1.00 14.84 207 SER C N 1
ATOM 6001 C CA . SER C 1 207 ? 76.836 -63.539 10.351 1.00 15.96 207 SER C CA 1
ATOM 6002 C C . SER C 1 207 ? 76.231 -62.577 9.339 1.00 16.83 207 SER C C 1
ATOM 6003 O O . SER C 1 207 ? 75.023 -62.327 9.406 1.00 15.54 207 SER C O 1
ATOM 6006 N N . HIS C 1 208 ? 77.031 -62.038 8.410 1.00 15.17 208 HIS C N 1
ATOM 6007 C CA . HIS C 1 208 ? 76.579 -61.003 7.469 1.00 16.11 208 HIS C CA 1
ATOM 6008 C C . HIS C 1 208 ? 76.004 -59.794 8.196 1.00 15.96 208 HIS C C 1
ATOM 6009 O O . HIS C 1 208 ? 75.080 -59.138 7.707 1.00 15.04 208 HIS C O 1
ATOM 6016 N N . SER C 1 209 ? 76.536 -59.507 9.383 1.00 8.32 209 SER C N 1
ATOM 6017 C CA . SER C 1 209 ? 76.093 -58.395 10.217 1.00 9.57 209 SER C CA 1
ATOM 6018 C C . SER C 1 209 ? 77.160 -57.309 10.144 1.00 10.78 209 SER C C 1
ATOM 6019 O O . SER C 1 209 ? 78.142 -57.356 10.897 1.00 11.86 209 SER C O 1
ATOM 6022 N N . PRO C 1 210 ? 77.041 -56.334 9.246 1.00 13.88 210 PRO C N 1
ATOM 6023 C CA . PRO C 1 210 ? 78.108 -55.335 9.103 1.00 11.09 210 PRO C CA 1
ATOM 6024 C C . PRO C 1 210 ? 78.045 -54.299 10.208 1.00 11.79 210 PRO C C 1
ATOM 6025 O O . PRO C 1 210 ? 76.969 -53.933 10.681 1.00 13.33 210 PRO C O 1
ATOM 6029 N N . SER C 1 211 ? 79.219 -53.818 10.627 1.00 10.57 211 SER C N 1
ATOM 6030 C CA . SER C 1 211 ? 79.206 -52.741 11.609 1.00 12.80 211 SER C CA 1
ATOM 6031 C C . SER C 1 211 ? 80.531 -51.998 11.582 1.00 14.88 211 SER C C 1
ATOM 6032 O O . SER C 1 211 ? 81.575 -52.563 11.228 1.00 11.67 211 SER C O 1
ATOM 6035 N N . GLY C 1 212 ? 80.464 -50.721 11.947 1.00 10.17 212 GLY C N 1
ATOM 6036 C CA . GLY C 1 212 ? 81.652 -49.891 12.073 1.00 12.03 212 GLY C CA 1
ATOM 6037 C C . GLY C 1 212 ? 81.428 -48.850 13.150 1.00 12.31 212 GLY C C 1
ATOM 6038 O O . GLY C 1 212 ? 80.295 -48.443 13.416 1.00 13.30 212 GLY C O 1
ATOM 6039 N N . VAL C 1 213 ? 82.511 -48.438 13.796 1.00 12.20 213 VAL C N 1
ATOM 6040 C CA . VAL C 1 213 ? 82.454 -47.433 14.853 1.00 12.91 213 VAL C CA 1
ATOM 6041 C C . VAL C 1 213 ? 83.372 -46.286 14.454 1.00 14.57 213 VAL C C 1
ATOM 6042 O O . VAL C 1 213 ? 84.456 -46.514 13.908 1.00 16.61 213 VAL C O 1
ATOM 6046 N N . ALA C 1 214 ? 82.941 -45.056 14.714 1.00 11.04 214 ALA C N 1
ATOM 6047 C CA . ALA C 1 214 ? 83.786 -43.890 14.527 1.00 10.09 214 ALA C CA 1
ATOM 6048 C C . ALA C 1 214 ? 83.725 -43.037 15.794 1.00 14.69 214 ALA C C 1
ATOM 6049 O O . ALA C 1 214 ? 82.660 -42.894 16.402 1.00 17.27 214 ALA C O 1
ATOM 6051 N N . LEU C 1 215 ? 84.878 -42.517 16.213 1.00 12.59 215 LEU C N 1
ATOM 6052 C CA . LEU C 1 215 ? 85.023 -41.724 17.432 1.00 12.21 215 LEU C CA 1
ATOM 6053 C C . LEU C 1 215 ? 85.573 -40.357 17.070 1.00 16.83 215 LEU C C 1
ATOM 6054 O O . LEU C 1 215 ? 86.556 -40.259 16.332 1.00 14.60 215 LEU C O 1
ATOM 6059 N N . GLU C 1 216 ? 84.965 -39.308 17.607 1.00 21.63 216 GLU C N 1
ATOM 6060 C CA . GLU C 1 216 ? 85.361 -37.941 17.298 1.00 19.63 216 GLU C CA 1
ATOM 6061 C C . GLU C 1 216 ? 85.955 -37.293 18.540 1.00 19.18 216 GLU C C 1
ATOM 6062 O O . GLU C 1 216 ? 85.341 -37.319 19.612 1.00 17.29 216 GLU C O 1
ATOM 6068 N N . LEU C 1 217 ? 87.145 -36.723 18.394 1.00 15.79 217 LEU C N 1
ATOM 6069 C CA . LEU C 1 217 ? 87.806 -36.016 19.481 1.00 27.23 217 LEU C CA 1
ATOM 6070 C C . LEU C 1 217 ? 87.369 -34.556 19.516 1.00 21.83 217 LEU C C 1
ATOM 6071 O O . LEU C 1 217 ? 86.644 -34.078 18.642 1.00 22.16 217 LEU C O 1
ATOM 6076 N N . LYS C 1 218 ? 87.839 -33.842 20.545 1.00 28.89 218 LYS C N 1
ATOM 6077 C CA . LYS C 1 218 ? 87.534 -32.418 20.692 1.00 29.79 218 LYS C CA 1
ATOM 6078 C C . LYS C 1 218 ? 87.967 -31.616 19.470 1.00 31.42 218 LYS C C 1
ATOM 6079 O O . LYS C 1 218 ? 87.193 -30.809 18.936 1.00 31.56 218 LYS C O 1
ATOM 6085 N N . ASP C 1 219 ? 89.212 -31.804 19.022 1.00 27.65 219 ASP C N 1
ATOM 6086 C CA . ASP C 1 219 ? 89.693 -31.007 17.892 1.00 31.17 219 ASP C CA 1
ATOM 6087 C C . ASP C 1 219 ? 89.047 -31.400 16.573 1.00 32.81 219 ASP C C 1
ATOM 6088 O O . ASP C 1 219 ? 89.349 -30.776 15.547 1.00 30.38 219 ASP C O 1
ATOM 6093 N N . GLY C 1 220 ? 88.183 -32.414 16.564 1.00 26.32 220 GLY C N 1
ATOM 6094 C CA . GLY C 1 220 ? 87.585 -32.894 15.335 1.00 21.24 220 GLY C CA 1
ATOM 6095 C C . GLY C 1 220 ? 88.267 -34.092 14.706 1.00 20.71 220 GLY C C 1
ATOM 6096 O O . GLY C 1 220 ? 87.763 -34.603 13.702 1.00 21.25 220 GLY C O 1
ATOM 6097 N N . THR C 1 221 ? 89.393 -34.551 15.253 1.00 20.99 221 THR C N 1
ATOM 6098 C CA . THR C 1 221 ? 90.043 -35.754 14.736 1.00 20.64 221 THR C CA 1
ATOM 6099 C C . THR C 1 221 ? 89.121 -36.955 14.906 1.00 16.28 221 THR C C 1
ATOM 6100 O O . THR C 1 221 ? 88.387 -37.059 15.892 1.00 18.16 221 THR C O 1
ATOM 6104 N N . ILE C 1 222 ? 89.141 -37.858 13.931 1.00 14.35 222 ILE C N 1
ATOM 6105 C CA . ILE C 1 222 ? 88.249 -39.013 13.922 1.00 16.58 222 ILE C CA 1
ATOM 6106 C C . ILE C 1 222 ? 89.079 -40.280 13.785 1.00 16.64 222 ILE C C 1
ATOM 6107 O O . ILE C 1 222 ? 89.988 -40.340 12.952 1.00 12.84 222 ILE C O 1
ATOM 6112 N N . PHE C 1 223 ? 88.771 -41.284 14.608 1.00 10.77 223 PHE C N 1
ATOM 6113 C CA . PHE C 1 223 ? 89.329 -42.625 14.488 1.00 13.73 223 PHE C CA 1
ATOM 6114 C C . PHE C 1 223 ? 88.185 -43.619 14.337 1.00 18.23 223 PHE C C 1
ATOM 6115 O O . PHE C 1 223 ? 87.192 -43.550 15.071 1.00 15.84 223 PHE C O 1
ATOM 6123 N N . SER C 1 224 ? 88.331 -44.563 13.407 1.00 17.86 224 SER C N 1
ATOM 6124 C CA . SER C 1 224 ? 87.257 -45.501 13.117 1.00 12.84 224 SER C CA 1
ATOM 6125 C C . SER C 1 224 ? 87.759 -46.938 13.196 1.00 15.95 224 SER C C 1
ATOM 6126 O O . SER C 1 224 ? 88.956 -47.209 13.100 1.00 18.13 224 SER C O 1
ATOM 6129 N N . GLY C 1 225 ? 86.820 -47.864 13.384 1.00 10.91 225 GLY C N 1
ATOM 6130 C CA . GLY C 1 225 ? 87.150 -49.275 13.439 1.00 13.99 225 GLY C CA 1
ATOM 6131 C C . GLY C 1 225 ? 86.113 -50.138 12.743 1.00 14.46 225 GLY C C 1
ATOM 6132 O O . GLY C 1 225 ? 84.916 -49.848 12.810 1.00 11.65 225 GLY C O 1
ATOM 6133 N N . SER C 1 226 ? 86.566 -51.187 12.061 1.00 12.54 226 SER C N 1
ATOM 6134 C CA . SER C 1 226 ? 85.703 -52.099 11.327 1.00 15.03 226 SER C CA 1
ATOM 6135 C C . SER C 1 226 ? 85.587 -53.423 12.073 1.00 13.25 226 SER C C 1
ATOM 6136 O O . SER C 1 226 ? 86.577 -53.946 12.595 1.00 12.76 226 SER C O 1
ATOM 6139 N N . TYR C 1 227 ? 84.359 -53.927 12.160 1.00 12.02 227 TYR C N 1
ATOM 6140 C CA . TYR C 1 227 ? 84.081 -55.274 12.644 1.00 10.64 227 TYR C CA 1
ATOM 6141 C C . TYR C 1 227 ? 84.910 -56.291 11.862 1.00 10.55 227 TYR C C 1
ATOM 6142 O O . TYR C 1 227 ? 85.016 -56.204 10.642 1.00 12.18 227 TYR C O 1
ATOM 6151 N N . ALA C 1 228 ? 85.514 -57.264 12.559 1.00 10.45 228 ALA C N 1
ATOM 6152 C CA . ALA C 1 228 ? 86.211 -58.355 11.871 1.00 14.37 228 ALA C CA 1
ATOM 6153 C C . ALA C 1 228 ? 85.868 -59.684 12.533 1.00 14.57 228 ALA C C 1
ATOM 6154 O O . ALA C 1 228 ? 86.360 -59.979 13.626 1.00 11.79 228 ALA C O 1
ATOM 6156 N N . GLU C 1 229 ? 85.054 -60.501 11.864 1.00 12.77 229 GLU C N 1
ATOM 6157 C CA . GLU C 1 229 ? 84.698 -61.805 12.402 1.00 14.09 229 GLU C CA 1
ATOM 6158 C C . GLU C 1 229 ? 85.846 -62.797 12.219 1.00 11.27 229 GLU C C 1
ATOM 6159 O O . GLU C 1 229 ? 86.841 -62.536 11.543 1.00 14.52 229 GLU C O 1
ATOM 6165 N N . ASN C 1 230 ? 85.687 -63.952 12.844 1.00 11.56 230 ASN C N 1
ATOM 6166 C CA . ASN C 1 230 ? 86.669 -65.02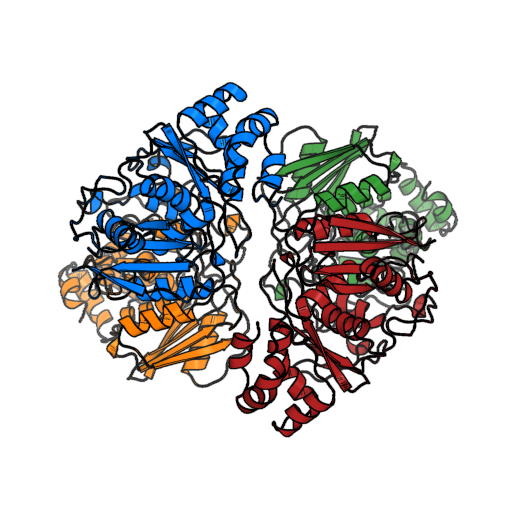1 12.791 1.00 11.39 230 ASN C CA 1
ATOM 6167 C C . ASN C 1 230 ? 85.917 -66.331 12.594 1.00 13.22 230 ASN C C 1
ATOM 6168 O O . ASN C 1 230 ? 84.801 -66.502 13.093 1.00 16.03 230 ASN C O 1
ATOM 6173 N N . ALA C 1 231 ? 86.528 -67.249 11.844 1.00 11.33 231 ALA C N 1
ATOM 6174 C CA . ALA C 1 231 ? 85.879 -68.525 11.549 1.00 12.43 231 ALA C CA 1
ATOM 6175 C C . ALA C 1 231 ? 85.524 -69.297 12.817 1.00 17.38 231 ALA C C 1
ATOM 6176 O O . ALA C 1 231 ? 84.508 -70.005 12.841 1.00 12.70 231 ALA C O 1
ATOM 6178 N N . ALA C 1 232 ? 86.337 -69.167 13.871 1.00 10.69 232 ALA C N 1
ATOM 6179 C CA . ALA C 1 232 ? 86.098 -69.793 15.170 1.00 13.88 232 ALA C CA 1
ATOM 6180 C C . ALA C 1 232 ? 85.225 -68.935 16.074 1.00 14.05 232 ALA C C 1
ATOM 6181 O O . ALA C 1 232 ? 85.031 -69.292 17.245 1.00 12.78 232 ALA C O 1
ATOM 6183 N N . PHE C 1 233 ? 84.734 -67.800 15.562 1.00 13.05 233 PHE C N 1
ATOM 6184 C CA . PHE C 1 233 ? 83.712 -66.958 16.181 1.00 13.27 233 PHE C CA 1
ATOM 6185 C C . PHE C 1 233 ? 84.259 -66.132 17.343 1.00 12.70 233 PHE C C 1
ATOM 6186 O O . PHE C 1 233 ? 84.319 -64.907 17.240 1.00 12.33 233 PHE C O 1
ATOM 6200 N N . ASN C 1 234 ? 84.661 -66.767 18.445 1.00 14.10 234 ASN C N 1
ATOM 6201 C CA . ASN C 1 234 ? 85.091 -65.988 19.608 1.00 15.95 234 ASN C CA 1
ATOM 6202 C C . ASN C 1 234 ? 86.276 -65.048 19.357 1.00 15.35 234 ASN C C 1
ATOM 6203 O O . ASN C 1 234 ? 86.281 -63.962 19.963 1.00 12.90 234 ASN C O 1
ATOM 6208 N N . PRO C 1 235 ? 87.269 -65.357 18.510 1.00 11.84 235 PRO C N 1
ATOM 6209 C CA . PRO C 1 235 ? 88.350 -64.376 18.270 1.00 9.90 235 PRO C CA 1
ATOM 6210 C C . PRO C 1 235 ? 87.946 -63.161 17.437 1.00 15.43 235 PRO C C 1
ATOM 6211 O O . PRO C 1 235 ? 88.808 -62.317 17.151 1.00 15.61 235 PRO C O 1
ATOM 6215 N N . THR C 1 236 ? 86.673 -63.046 17.054 1.00 10.37 236 THR C N 1
ATOM 6216 C CA . THR C 1 236 ? 86.135 -61.840 16.431 1.00 10.97 236 THR C CA 1
ATOM 6217 C C . THR C 1 236 ? 86.553 -60.572 17.169 1.00 12.94 236 THR C C 1
ATOM 6218 O O . THR C 1 236 ? 86.539 -60.516 18.404 1.00 15.22 236 THR C O 1
ATOM 6222 N N . LEU C 1 237 ? 86.874 -59.529 16.401 1.00 10.93 237 LEU C N 1
ATOM 6223 C CA . LEU C 1 237 ? 87.167 -58.226 16.981 1.00 13.45 237 LEU C CA 1
ATOM 6224 C C . LEU C 1 237 ? 85.991 -57.282 16.765 1.00 14.70 237 LEU C C 1
ATOM 6225 O O . LEU C 1 237 ? 85.629 -57.016 15.608 1.00 13.59 237 LEU C O 1
ATOM 6230 N N . PRO C 1 238 ? 85.372 -56.755 17.818 1.00 14.80 238 PRO C N 1
ATOM 6231 C CA . PRO C 1 238 ? 84.251 -55.809 17.635 1.00 12.91 238 PRO C CA 1
ATOM 6232 C C . PRO C 1 238 ? 84.725 -54.512 16.998 1.00 10.09 238 PRO C C 1
ATOM 6233 O O . PRO C 1 238 ? 85.907 -54.149 17.113 1.00 12.52 238 PRO C O 1
ATOM 6237 N N . PRO C 1 239 ? 83.834 -53.775 16.323 1.00 15.85 239 PRO C N 1
ATOM 6238 C CA . PRO C 1 239 ? 84.273 -52.526 15.664 1.00 14.87 239 PRO C CA 1
ATOM 6239 C C . PRO C 1 239 ? 84.797 -51.472 16.630 1.00 9.35 239 PRO C C 1
ATOM 6240 O O . PRO C 1 239 ? 85.734 -50.742 16.290 1.00 13.42 239 PRO C O 1
ATOM 6244 N N . LEU C 1 240 ? 84.216 -51.365 17.824 1.00 14.34 240 LEU C N 1
ATOM 6245 C CA . LEU C 1 240 ? 84.694 -50.376 18.789 1.00 14.35 240 LEU C CA 1
ATOM 6246 C C . LEU C 1 240 ? 86.175 -50.569 19.098 1.00 13.94 240 LEU C C 1
ATOM 6247 O O . LEU C 1 240 ? 86.932 -49.592 19.174 1.00 12.58 240 LEU C O 1
ATOM 6252 N N . GLN C 1 241 ? 86.602 -51.822 19.277 1.00 13.31 241 GLN C N 1
ATOM 6253 C CA . GLN C 1 241 ? 87.995 -52.091 19.631 1.00 13.86 241 GLN C CA 1
ATOM 6254 C C . GLN C 1 241 ? 88.951 -51.550 18.583 1.00 14.61 241 GLN C C 1
ATOM 6255 O O . GLN C 1 241 ? 90.043 -51.065 18.915 1.00 12.01 241 GLN C O 1
ATOM 6261 N N . GLY C 1 242 ? 88.571 -51.628 17.306 1.00 14.94 242 GLY C N 1
ATOM 6262 C CA . GLY C 1 242 ? 89.457 -51.128 16.266 1.00 12.78 242 GLY C CA 1
ATOM 6263 C C . GLY C 1 242 ? 89.661 -49.627 16.362 1.00 14.55 242 GLY C C 1
ATOM 6264 O O . GLY C 1 242 ? 90.774 -49.126 16.171 1.00 14.48 242 GLY C O 1
ATOM 6265 N N . ALA C 1 243 ? 88.586 -48.893 16.667 1.00 15.64 243 ALA C N 1
ATOM 6266 C CA . ALA C 1 243 ? 88.666 -47.442 16.818 1.00 11.49 243 ALA C CA 1
ATOM 6267 C C . ALA C 1 243 ? 89.464 -47.050 18.062 1.00 12.45 243 ALA C C 1
ATOM 6268 O O . ALA C 1 243 ? 90.303 -46.143 18.009 1.00 11.16 243 ALA C O 1
ATOM 6270 N N . LEU C 1 244 ? 89.188 -47.700 19.201 1.00 12.53 244 LEU C N 1
ATOM 6271 C CA . LEU C 1 244 ? 89.958 -47.449 20.424 1.00 13.75 244 LEU C CA 1
ATOM 6272 C C . LEU C 1 244 ? 91.443 -47.753 20.232 1.00 14.69 244 LEU C C 1
ATOM 6273 O O . LEU C 1 244 ? 92.308 -47.031 20.747 1.00 14.16 244 LEU C O 1
ATOM 6278 N N . ASN C 1 245 ? 91.750 -48.854 19.544 1.00 13.33 245 ASN C N 1
ATOM 6279 C CA . ASN C 1 245 ? 93.132 -49.222 19.243 1.00 14.70 245 ASN C CA 1
ATOM 6280 C C . ASN C 1 245 ? 93.859 -48.094 18.515 1.00 13.75 245 ASN C C 1
ATOM 6281 O O . ASN C 1 245 ? 94.952 -47.672 18.922 1.00 10.31 245 ASN C O 1
ATOM 6286 N N . LEU C 1 246 ? 93.248 -47.575 17.442 1.00 14.00 246 LEU C N 1
ATOM 6287 C CA . LEU C 1 246 ? 93.858 -46.495 16.672 1.00 17.06 246 LEU C CA 1
ATOM 6288 C C . LEU C 1 246 ? 93.974 -45.221 17.498 1.00 15.88 246 LEU C C 1
ATOM 6289 O O . LEU C 1 246 ? 95.005 -44.539 17.458 1.00 15.19 246 LEU C O 1
ATOM 6294 N N . LEU C 1 247 ? 92.918 -44.878 18.238 1.00 13.53 247 LEU C N 1
ATOM 6295 C CA . LEU C 1 247 ? 92.963 -43.714 19.119 1.00 15.54 247 LEU C CA 1
ATOM 6296 C C . LEU C 1 247 ? 94.135 -43.804 20.093 1.00 18.42 247 LEU C C 1
ATOM 6297 O O . LEU C 1 247 ? 94.896 -42.845 20.251 1.00 16.66 247 LEU C O 1
ATOM 6302 N N . SER C 1 248 ? 94.289 -44.955 20.761 1.00 15.99 248 SER C N 1
ATOM 6303 C CA . SER C 1 248 ? 95.359 -45.119 21.746 1.00 17.37 248 SER C CA 1
ATOM 6304 C C . SER C 1 248 ? 96.736 -45.150 21.087 1.00 18.37 248 SER C C 1
ATOM 6305 O O . SER C 1 248 ? 97.667 -44.489 21.562 1.00 17.01 248 SER C O 1
ATOM 6308 N N . LEU C 1 249 ? 96.875 -45.893 19.984 1.00 15.32 249 LEU C N 1
ATOM 6309 C CA . LEU C 1 249 ? 98.154 -45.963 19.281 1.00 15.15 249 LEU C CA 1
ATOM 6310 C C . LEU C 1 249 ? 98.641 -44.593 18.849 1.00 20.36 249 LEU C C 1
ATOM 6311 O O . LEU C 1 249 ? 99.850 -44.356 18.799 1.00 18.82 249 LEU C O 1
ATOM 6316 N N . ASN C 1 250 ? 97.731 -43.686 18.513 1.00 19.21 250 ASN C N 1
ATOM 6317 C CA . ASN C 1 250 ? 98.119 -42.349 18.099 1.00 20.04 250 ASN C CA 1
ATOM 6318 C C . ASN C 1 250 ? 98.285 -41.390 19.273 1.00 21.31 250 ASN C C 1
ATOM 6319 O O . ASN C 1 250 ? 98.378 -40.179 19.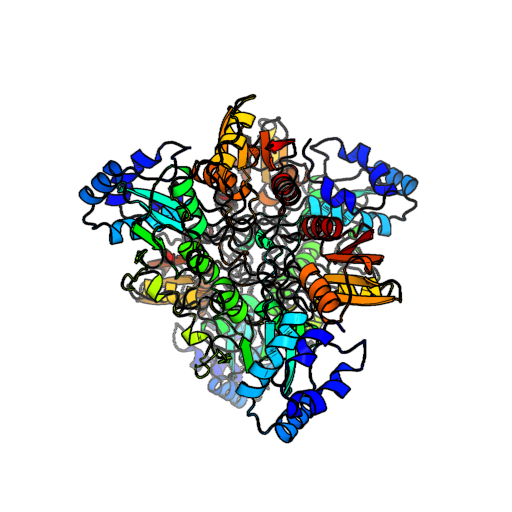057 1.00 24.70 250 ASN C O 1
ATOM 6324 N N . GLY C 1 251 ? 98.319 -41.903 20.501 1.00 20.59 251 GLY C N 1
ATOM 6325 C CA . GLY C 1 251 ? 98.697 -41.107 21.652 1.00 20.82 251 GLY C CA 1
ATOM 6326 C C . GLY C 1 251 ? 97.584 -40.395 22.390 1.00 27.42 251 GLY C C 1
ATOM 6327 O O . GLY C 1 251 ? 97.874 -39.452 23.132 1.00 22.11 251 GLY C O 1
ATOM 6328 N N . TYR C 1 252 ? 96.329 -40.817 22.238 1.00 27.99 252 TYR C N 1
ATOM 6329 C CA . TYR C 1 252 ? 95.208 -40.187 22.928 1.00 23.07 252 TYR C CA 1
ATOM 6330 C C . TYR C 1 252 ? 94.692 -41.081 24.048 1.00 24.60 252 TYR C C 1
ATOM 6331 O O . TYR C 1 252 ? 94.887 -42.302 24.049 1.00 22.60 252 TYR C O 1
ATOM 6340 N N . ASP C 1 253 ? 94.038 -40.448 25.019 1.00 25.45 253 ASP C N 1
ATOM 6341 C CA . ASP C 1 253 ? 93.355 -41.140 26.098 1.00 22.40 253 ASP C CA 1
ATOM 6342 C C . ASP C 1 253 ? 91.843 -41.043 25.891 1.00 19.89 253 ASP C C 1
ATOM 6343 O O . ASP C 1 253 ? 91.348 -40.181 25.161 1.00 14.80 253 ASP C O 1
ATOM 6348 N N . TYR C 1 254 ? 91.112 -41.958 26.526 1.00 16.97 254 TYR C N 1
ATOM 6349 C CA . TYR C 1 254 ? 89.673 -42.048 26.289 1.00 19.97 254 TYR C CA 1
ATOM 6350 C C . TYR C 1 254 ? 88.884 -40.782 26.641 1.00 19.80 254 TYR C C 1
ATOM 6351 O O . TYR C 1 254 ? 87.885 -40.515 25.948 1.00 19.29 254 TYR C O 1
ATOM 6360 N N . PRO C 1 255 ? 89.233 -39.993 27.670 1.00 19.25 255 PRO C N 1
ATOM 6361 C CA . PRO C 1 255 ? 88.511 -38.731 27.894 1.00 19.41 255 PRO C CA 1
ATOM 6362 C C . PRO C 1 255 ? 88.540 -37.795 26.707 1.00 19.92 255 PRO C C 1
ATOM 6363 O O . PRO C 1 255 ? 87.723 -36.866 26.652 1.00 20.80 255 PRO C O 1
ATOM 6367 N N . ALA C 1 256 ? 89.459 -37.987 25.761 1.00 14.49 256 ALA C N 1
ATOM 6368 C CA . ALA C 1 256 ? 89.448 -37.144 24.571 1.00 19.65 256 ALA C CA 1
ATOM 6369 C C . ALA C 1 256 ? 88.230 -37.388 23.678 1.00 16.38 256 ALA C C 1
ATOM 6370 O O . ALA C 1 256 ? 87.926 -36.542 22.837 1.00 21.05 256 ALA C O 1
ATOM 6372 N N . ILE C 1 257 ? 87.522 -38.507 23.835 1.00 17.47 257 ILE C N 1
ATOM 6373 C CA . ILE C 1 257 ? 86.393 -38.789 22.949 1.00 15.61 257 ILE C CA 1
ATOM 6374 C C . ILE C 1 257 ? 85.248 -37.852 23.301 1.00 18.81 257 ILE C C 1
ATOM 6375 O O . ILE C 1 257 ? 84.814 -37.793 24.456 1.00 18.02 257 ILE C O 1
ATOM 6380 N N . GLN C 1 258 ? 84.748 -37.118 22.309 1.00 15.00 258 GLN C N 1
ATOM 6381 C CA . GLN C 1 258 ? 83.573 -36.283 22.521 1.00 21.30 258 GLN C CA 1
ATOM 6382 C C . GLN C 1 258 ? 82.293 -36.893 21.968 1.00 20.70 258 GLN C C 1
ATOM 6383 O O . GLN C 1 258 ? 81.211 -36.588 22.474 1.00 18.62 258 GLN C O 1
ATOM 6389 N N . ARG C 1 259 ? 82.387 -37.760 20.966 1.00 19.03 259 ARG C N 1
ATOM 6390 C CA . ARG C 1 259 ? 81.208 -38.265 20.272 1.00 22.33 259 ARG C CA 1
ATOM 6391 C C . ARG C 1 259 ? 81.554 -39.600 19.617 1.00 20.27 259 ARG C C 1
ATOM 6392 O O . ARG C 1 259 ? 82.653 -39.764 19.079 1.00 15.67 259 ARG C O 1
ATOM 6400 N N . ALA C 1 260 ? 80.607 -40.540 19.645 1.00 15.00 260 ALA C N 1
ATOM 6401 C CA . ALA C 1 260 ? 80.805 -41.870 19.086 1.00 19.35 260 ALA C CA 1
ATOM 6402 C C . ALA C 1 260 ? 79.576 -42.286 18.297 1.00 16.83 260 ALA C C 1
ATOM 6403 O O . ALA C 1 260 ? 78.442 -42.031 18.721 1.00 16.92 260 ALA C O 1
ATOM 6405 N N . ILE C 1 261 ? 79.804 -42.955 17.164 1.00 14.50 261 ILE C N 1
ATOM 6406 C CA . ILE C 1 261 ? 78.724 -43.508 16.350 1.00 14.34 261 ILE C CA 1
ATOM 6407 C C . ILE C 1 261 ? 79.028 -44.964 16.035 1.00 17.03 261 ILE C C 1
ATOM 6408 O O . ILE C 1 261 ? 80.148 -45.297 15.621 1.00 12.03 261 ILE C O 1
ATOM 6413 N N . LEU C 1 262 ? 78.022 -45.822 16.210 1.00 13.25 262 LEU C N 1
ATOM 6414 C CA . LEU C 1 262 ? 78.016 -47.183 15.686 1.00 11.02 262 LEU C CA 1
ATOM 6415 C C . LEU C 1 262 ? 77.060 -47.241 14.505 1.00 14.88 262 LEU C C 1
ATOM 6416 O O . LEU C 1 262 ? 75.885 -46.882 14.638 1.00 13.93 262 LEU C O 1
ATOM 6421 N N . ALA C 1 263 ? 77.551 -47.696 13.362 1.00 10.52 263 ALA C N 1
ATOM 6422 C CA . ALA C 1 263 ? 76.708 -47.946 12.204 1.00 12.39 263 ALA C CA 1
ATOM 6423 C C . ALA C 1 263 ? 76.528 -49.451 12.081 1.00 16.82 263 ALA C C 1
ATOM 6424 O O . ALA C 1 263 ? 77.516 -50.186 12.044 1.00 13.10 263 ALA C O 1
ATOM 6426 N N . GLU C 1 264 ? 75.277 -49.908 12.072 1.00 12.00 264 GLU C N 1
ATOM 6427 C CA . GLU C 1 264 ? 74.971 -51.325 11.903 1.00 13.55 264 GLU C CA 1
ATOM 6428 C C . GLU C 1 264 ? 73.526 -51.446 11.438 1.00 15.31 264 GLU C C 1
ATOM 6429 O O . GLU C 1 264 ? 72.796 -50.456 11.355 1.00 13.97 264 GLU C O 1
ATOM 6435 N N . LYS C 1 265 ? 73.123 -52.678 11.137 1.00 17.83 265 LYS C N 1
ATOM 6436 C CA . LYS C 1 265 ? 71.747 -52.985 10.762 1.00 19.04 265 LYS C CA 1
ATOM 6437 C C . LYS C 1 265 ? 70.934 -53.257 12.018 1.00 18.33 265 LYS C C 1
ATOM 6438 O O . LYS C 1 265 ? 71.332 -54.079 12.850 1.00 15.38 265 LYS C O 1
ATOM 6444 N N . ALA C 1 266 ? 69.786 -52.585 12.150 1.00 18.31 266 ALA C N 1
ATOM 6445 C CA . ALA C 1 266 ? 69.053 -52.672 13.412 1.00 18.76 266 ALA C CA 1
ATOM 6446 C C . ALA C 1 266 ? 68.509 -54.074 13.672 1.00 18.81 266 ALA C C 1
ATOM 6447 O O . ALA C 1 266 ? 68.304 -54.450 14.834 1.00 19.96 266 ALA C O 1
ATOM 6449 N N . ASP C 1 267 ? 68.258 -54.859 12.620 1.00 17.76 267 ASP C N 1
ATOM 6450 C CA . ASP C 1 267 ? 67.731 -56.208 12.786 1.00 16.79 267 ASP C CA 1
ATOM 6451 C C . ASP C 1 267 ? 68.724 -57.255 12.284 1.00 17.00 267 ASP C C 1
ATOM 6452 O O . ASP C 1 267 ? 68.329 -58.326 11.827 1.00 13.40 267 ASP C O 1
ATOM 6457 N N . ALA C 1 268 ? 70.015 -56.949 12.348 1.00 15.90 268 ALA C N 1
ATOM 6458 C CA . ALA C 1 268 ? 71.024 -57.922 11.959 1.00 16.21 268 ALA C CA 1
ATOM 6459 C C . ALA C 1 268 ? 71.013 -59.104 12.926 1.00 12.54 268 ALA C C 1
ATOM 6460 O O . ALA C 1 268 ? 70.534 -59.008 14.054 1.00 14.18 268 ALA C O 1
ATOM 6462 N N . ALA C 1 269 ? 71.557 -60.231 12.464 1.00 14.18 269 ALA C N 1
ATOM 6463 C CA . ALA C 1 269 ? 71.574 -61.445 13.281 1.00 13.80 269 ALA C CA 1
ATOM 6464 C C . ALA C 1 269 ? 72.377 -61.252 14.567 1.00 12.44 269 ALA C C 1
ATOM 6465 O O . ALA C 1 269 ? 72.035 -61.817 15.611 1.00 14.90 269 ALA C O 1
ATOM 6467 N N . LEU C 1 270 ? 73.469 -60.490 14.502 1.00 13.16 270 LEU C N 1
ATOM 6468 C CA . LEU C 1 270 ? 74.288 -60.146 15.659 1.00 12.99 270 LEU C CA 1
ATOM 6469 C C . LEU C 1 270 ? 74.306 -58.633 15.821 1.00 13.32 270 LEU C C 1
ATOM 6470 O O . LEU C 1 270 ? 74.335 -57.899 14.828 1.00 14.22 270 LEU C O 1
ATOM 6475 N N . ILE C 1 271 ? 74.318 -58.166 17.070 1.00 12.75 271 ILE C N 1
ATOM 6476 C CA . ILE C 1 271 ? 74.071 -56.759 17.384 1.00 12.14 271 ILE C CA 1
ATOM 6477 C C . ILE C 1 271 ? 75.196 -56.235 18.268 1.00 11.37 271 ILE C C 1
ATOM 6478 O O . ILE C 1 271 ? 75.473 -56.806 19.327 1.00 11.41 271 ILE C O 1
ATOM 6483 N N . GLN C 1 272 ? 75.840 -55.145 17.843 1.00 12.39 272 GLN C N 1
ATOM 6484 C CA . GLN C 1 272 ? 76.974 -54.593 18.584 1.00 11.80 272 GLN C CA 1
ATOM 6485 C C . GLN C 1 272 ? 76.588 -53.446 19.516 1.00 17.23 272 GLN C C 1
ATOM 6486 O O . GLN C 1 272 ? 77.428 -52.994 20.305 1.00 12.88 272 GLN C O 1
ATOM 6492 N N . TRP C 1 273 ? 75.342 -52.979 19.459 1.00 13.08 273 TRP C N 1
ATOM 6493 C CA . TRP C 1 273 ? 74.978 -51.742 20.150 1.00 17.74 273 TRP C CA 1
ATOM 6494 C C . TRP C 1 273 ? 75.203 -51.841 21.657 1.00 16.57 273 TRP C C 1
ATOM 6495 O O . TRP C 1 273 ? 75.817 -50.953 22.260 1.00 12.97 273 TRP C O 1
ATOM 6506 N N . ASP C 1 274 ? 74.733 -52.923 22.286 1.00 16.88 274 ASP C N 1
ATOM 6507 C CA . ASP C 1 274 ? 74.779 -52.996 23.745 1.00 17.24 274 ASP C CA 1
ATOM 6508 C C . ASP C 1 274 ? 76.209 -53.055 24.258 1.00 14.55 274 ASP C C 1
ATOM 6509 O O . ASP C 1 274 ? 76.560 -52.363 25.220 1.00 14.66 274 ASP C O 1
ATOM 6514 N N . ALA C 1 275 ? 77.051 -53.880 23.640 1.00 12.88 275 ALA C N 1
ATOM 6515 C CA . ALA C 1 275 ? 78.430 -53.962 24.099 1.00 15.36 275 ALA C CA 1
ATOM 6516 C C . ALA C 1 275 ? 79.179 -52.670 23.799 1.00 14.35 275 ALA C C 1
ATOM 6517 O O . ALA C 1 275 ? 80.010 -52.229 24.603 1.00 13.01 275 ALA C O 1
ATOM 6519 N N . THR C 1 276 ? 78.875 -52.033 22.664 1.00 15.09 276 THR C N 1
ATOM 6520 C CA . THR C 1 276 ? 79.535 -50.775 22.309 1.00 13.51 276 THR C CA 1
ATOM 6521 C C . THR C 1 276 ? 79.203 -49.686 23.320 1.00 15.65 276 THR C C 1
ATOM 6522 O O . THR C 1 276 ? 80.093 -48.968 23.802 1.00 11.42 276 THR C O 1
ATOM 6526 N N . VAL C 1 277 ? 77.916 -49.559 23.662 1.00 16.49 277 VAL C N 1
ATOM 6527 C CA . VAL C 1 277 ? 77.487 -48.568 24.646 1.00 14.41 277 VAL C CA 1
ATOM 6528 C C . VAL C 1 277 ? 78.115 -48.857 26.005 1.00 16.46 277 VAL C C 1
ATOM 6529 O O . VAL C 1 277 ? 78.639 -47.956 26.668 1.00 15.62 277 VAL C O 1
ATOM 6533 N N . ALA C 1 278 ? 78.048 -50.116 26.451 1.00 14.31 278 ALA C N 1
ATOM 6534 C CA . ALA C 1 278 ? 78.543 -50.451 27.784 1.00 19.92 278 ALA C CA 1
ATOM 6535 C C . ALA C 1 278 ? 80.047 -50.228 27.889 1.00 16.67 278 ALA C C 1
ATOM 6536 O O . ALA C 1 278 ? 80.533 -49.696 28.892 1.00 12.99 278 ALA C O 1
ATOM 6538 N N . THR C 1 279 ? 80.804 -50.626 26.865 1.00 18.35 279 THR C N 1
ATOM 6539 C CA . THR C 1 279 ? 82.252 -50.442 26.936 1.00 20.67 279 THR C CA 1
ATOM 6540 C C . THR C 1 279 ? 82.631 -48.961 26.916 1.00 18.11 279 THR C C 1
ATOM 6541 O O . THR C 1 279 ? 83.479 -48.522 27.704 1.00 17.28 279 THR C O 1
ATOM 6545 N N . LEU C 1 280 ? 81.997 -48.167 26.048 1.00 14.54 280 LEU C N 1
ATOM 6546 C CA . LEU C 1 280 ? 82.281 -46.733 26.028 1.00 15.92 280 LEU C CA 1
ATOM 6547 C C . LEU C 1 280 ? 81.931 -46.087 27.366 1.00 22.06 280 LEU C C 1
ATOM 6548 O O . LEU C 1 280 ? 82.693 -45.262 27.884 1.00 16.32 280 LEU C O 1
ATOM 6553 N N . LYS C 1 281 ? 80.796 -46.473 27.958 1.00 16.85 281 LYS C N 1
ATOM 6554 C CA . LYS C 1 281 ? 80.413 -45.900 29.246 1.00 24.50 281 LYS C CA 1
ATOM 6555 C C . LYS C 1 281 ? 81.437 -46.237 30.318 1.00 18.68 281 LYS C C 1
ATOM 6556 O O . LYS C 1 281 ? 81.781 -45.387 31.143 1.00 19.87 281 LYS C O 1
ATOM 6562 N N . ALA C 1 282 ? 81.936 -47.476 30.318 1.00 18.58 282 ALA C N 1
ATOM 6563 C CA . ALA C 1 282 ? 83.016 -47.845 31.225 1.00 22.85 282 ALA C CA 1
ATOM 6564 C C . ALA C 1 282 ? 84.232 -46.947 31.037 1.00 18.79 282 ALA C C 1
ATOM 6565 O O . ALA C 1 282 ? 84.987 -46.719 31.987 1.00 17.78 282 ALA C O 1
ATOM 6567 N N . LEU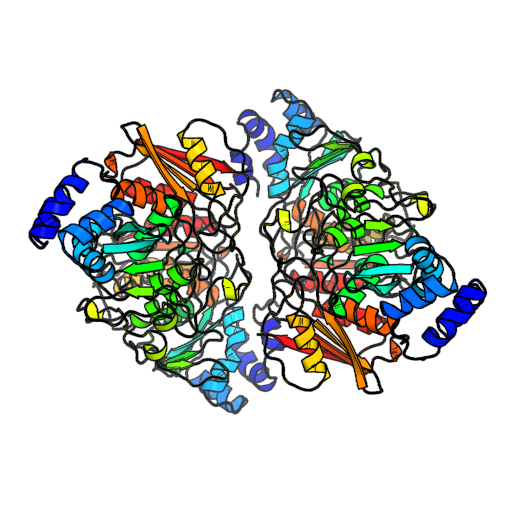 C 1 283 ? 84.435 -46.429 29.827 1.00 16.97 283 LEU C N 1
ATOM 6568 C CA . LEU C 1 283 ? 85.566 -45.563 29.529 1.00 17.65 283 LEU C CA 1
ATOM 6569 C C . LEU C 1 283 ? 85.228 -44.088 29.696 1.00 20.37 283 LEU C C 1
ATOM 6570 O O . LEU C 1 283 ? 86.046 -43.236 29.340 1.00 23.03 283 LEU C O 1
ATOM 6575 N N . GLY C 1 284 ? 84.041 -43.771 30.211 1.00 19.94 284 GLY C N 1
ATOM 6576 C CA . GLY C 1 284 ? 83.664 -42.401 30.474 1.00 20.00 284 GLY C CA 1
ATOM 6577 C C . GLY C 1 284 ? 82.997 -41.671 29.331 1.00 26.54 284 GLY C C 1
ATOM 6578 O O . GLY C 1 284 ? 82.733 -40.469 29.468 1.00 25.74 284 GLY C O 1
ATOM 6579 N N . CYS C 1 285 ? 82.719 -42.341 28.207 1.00 17.83 285 CYS C N 1
ATOM 6580 C CA . CYS C 1 285 ? 82.047 -41.711 27.077 1.00 17.14 285 CYS C CA 1
ATOM 6581 C C . CYS C 1 285 ? 80.554 -41.989 27.177 1.00 25.75 285 CYS C C 1
ATOM 6582 O O . CYS C 1 285 ? 80.145 -43.151 27.204 1.00 25.92 285 CYS C O 1
ATOM 6585 N N . HIS C 1 286 ? 79.744 -40.931 27.193 1.00 24.02 286 HIS C N 1
ATOM 6586 C CA . HIS C 1 286 ? 78.296 -41.078 27.265 1.00 34.04 286 HIS C CA 1
ATOM 6587 C C . HIS C 1 286 ? 77.573 -40.506 26.048 1.00 28.09 286 HIS C C 1
ATOM 6588 O O . HIS C 1 286 ? 76.338 -40.510 26.017 1.00 29.94 286 HIS C O 1
ATOM 6595 N N . ASN C 1 287 ? 78.301 -40.046 25.036 1.00 24.67 287 ASN C N 1
ATOM 6596 C CA . ASN C 1 287 ? 77.715 -39.437 23.843 1.00 19.93 287 ASN C CA 1
ATOM 6597 C C . ASN C 1 287 ? 77.873 -40.432 22.696 1.00 22.99 287 ASN C C 1
ATOM 6598 O O . ASN C 1 287 ? 78.845 -40.384 21.941 1.00 19.66 287 ASN C O 1
ATOM 6603 N N . ILE C 1 288 ? 76.892 -41.324 22.565 1.00 21.21 288 ILE C N 1
ATOM 6604 C CA . ILE C 1 288 ? 76.939 -42.454 21.645 1.00 21.51 288 ILE C CA 1
ATOM 6605 C C . ILE C 1 288 ? 75.644 -42.489 20.856 1.00 23.40 288 ILE C C 1
ATOM 6606 O O . ILE C 1 288 ? 74.555 -42.507 21.445 1.00 20.76 288 ILE C O 1
ATOM 6611 N N . GLU C 1 289 ? 75.760 -42.522 19.532 1.00 16.85 289 GLU C N 1
ATOM 6612 C CA . GLU C 1 289 ? 74.616 -42.576 18.637 1.00 16.21 289 GLU C CA 1
ATOM 6613 C C . GLU C 1 289 ? 74.714 -43.814 17.756 1.00 22.26 289 GLU C C 1
ATOM 6614 O O . GLU C 1 289 ? 75.806 -44.316 17.477 1.00 16.39 289 GLU C O 1
ATOM 6620 N N . ARG C 1 290 ? 73.560 -44.281 17.300 1.00 23.05 290 ARG C N 1
ATOM 6621 C CA . ARG C 1 290 ? 73.450 -45.431 16.412 1.00 16.39 290 ARG C CA 1
ATOM 6622 C C . ARG C 1 290 ? 72.954 -44.960 15.051 1.00 16.66 290 ARG C C 1
ATOM 6623 O O . ARG C 1 290 ? 71.911 -44.305 14.962 1.00 19.78 290 ARG C O 1
ATOM 6631 N N . VAL C 1 291 ? 73.702 -45.275 14.000 1.00 12.32 291 VAL C N 1
ATOM 6632 C CA . VAL C 1 291 ? 73.308 -44.984 12.622 1.00 15.10 291 VAL C CA 1
ATOM 6633 C C . VAL C 1 291 ? 72.941 -46.300 11.949 1.00 18.78 291 VAL C C 1
ATOM 6634 O O . VAL C 1 291 ? 73.700 -47.276 12.029 1.00 16.42 291 VAL C O 1
ATOM 6638 N N . LEU C 1 292 ? 71.789 -46.330 11.274 1.00 19.76 292 LEU C N 1
ATOM 6639 C CA . LEU C 1 292 ? 71.244 -47.575 10.743 1.00 15.73 292 LEU C CA 1
ATOM 6640 C C . LEU C 1 292 ? 71.617 -47.772 9.287 1.00 16.04 292 LEU C C 1
ATOM 6641 O O . LEU C 1 292 ? 71.563 -46.841 8.480 1.00 22.15 292 LEU C O 1
ATOM 6646 N N . LEU C 1 293 ? 72.009 -48.996 8.963 1.00 15.23 293 LEU C N 1
ATOM 6647 C CA . LEU C 1 293 ? 72.381 -49.376 7.616 1.00 20.02 293 LEU C CA 1
ATOM 6648 C C . LEU C 1 293 ? 71.228 -50.131 6.966 1.00 23.47 293 LEU C C 1
ATOM 6649 O O . LEU C 1 293 ? 70.539 -50.918 7.623 1.00 24.85 293 LEU C O 1
ATOM 6654 N N . GLY C 1 294 ? 71.030 -49.888 5.679 1.00 21.73 294 GLY C N 1
ATOM 6655 C CA . GLY C 1 294 ? 70.091 -50.669 4.887 1.00 41.47 294 GLY C CA 1
ATOM 6656 C C . GLY C 1 294 ? 68.639 -50.516 5.302 1.00 46.44 294 GLY C C 1
ATOM 6657 O O . GLY C 1 294 ? 68.232 -49.455 5.776 1.00 49.05 294 GLY C O 1
ATOM 6658 N N . ARG D 1 4 ? 63.973 -84.168 20.765 1.00 34.83 4 ARG D N 1
ATOM 6659 C CA . ARG D 1 4 ? 65.341 -83.641 20.742 1.00 39.96 4 ARG D CA 1
ATOM 6660 C C . ARG D 1 4 ? 66.314 -84.638 20.097 1.00 36.53 4 ARG D C 1
ATOM 6661 O O . ARG D 1 4 ? 67.123 -84.272 19.241 1.00 30.92 4 ARG D O 1
ATOM 6669 N N . PHE D 1 5 ? 66.213 -85.907 20.490 1.00 33.58 5 PHE D N 1
ATOM 6670 C CA . PHE D 1 5 ? 67.183 -86.909 20.072 1.00 38.92 5 PHE D CA 1
ATOM 6671 C C . PHE D 1 5 ? 66.694 -87.837 18.967 1.00 39.37 5 PHE D C 1
ATOM 6672 O O . PHE D 1 5 ? 67.521 -88.532 18.367 1.00 32.96 5 PHE D O 1
ATOM 6680 N N . GLN D 1 6 ? 65.387 -87.873 18.683 1.00 36.93 6 GLN D N 1
ATOM 6681 C CA . GLN D 1 6 ? 64.839 -88.977 17.895 1.00 43.23 6 GLN D CA 1
ATOM 6682 C C . GLN D 1 6 ? 65.451 -89.038 16.499 1.00 34.85 6 GLN D C 1
ATOM 6683 O O . GLN D 1 6 ? 65.807 -90.121 16.023 1.00 39.08 6 GLN D O 1
ATOM 6689 N N . ALA D 1 7 ? 65.607 -87.887 15.839 1.00 28.77 7 ALA D N 1
ATOM 6690 C CA . ALA D 1 7 ? 66.198 -87.879 14.502 1.00 31.13 7 ALA D CA 1
ATOM 6691 C C . ALA D 1 7 ? 67.626 -88.416 14.520 1.00 33.19 7 ALA D C 1
ATOM 6692 O O . ALA D 1 7 ? 67.977 -89.303 13.735 1.00 34.06 7 ALA D O 1
ATOM 6694 N N . ALA D 1 8 ? 68.468 -87.888 15.412 1.00 29.88 8 ALA D N 1
ATOM 6695 C CA . ALA D 1 8 ? 69.835 -88.389 15.522 1.00 29.30 8 ALA D CA 1
ATOM 6696 C C . ALA D 1 8 ? 69.869 -89.834 16.007 1.00 29.70 8 ALA D C 1
ATOM 6697 O O . ALA D 1 8 ? 70.787 -90.583 15.656 1.00 30.26 8 ALA D O 1
ATOM 6699 N N . LEU D 1 9 ? 68.878 -90.244 16.803 1.00 31.68 9 LEU D N 1
ATOM 6700 C CA . LEU D 1 9 ? 68.870 -91.603 17.333 1.00 29.05 9 LEU D CA 1
ATOM 6701 C C . LEU D 1 9 ? 68.674 -92.632 16.225 1.00 35.52 9 LEU D C 1
ATOM 6702 O O . LEU D 1 9 ? 69.299 -93.699 16.247 1.00 34.41 9 LEU D O 1
ATOM 6707 N N . THR D 1 10 ? 67.812 -92.332 15.247 1.00 31.40 10 THR D N 1
ATOM 6708 C CA . THR D 1 10 ? 67.579 -93.264 14.147 1.00 35.54 10 THR D CA 1
ATOM 6709 C C . THR D 1 10 ? 68.839 -93.503 13.321 1.00 41.68 10 THR D C 1
ATOM 6710 O O . THR D 1 10 ? 69.019 -94.599 12.779 1.00 39.55 10 THR D O 1
ATOM 6714 N N . THR D 1 11 ? 69.729 -92.512 13.223 1.00 34.29 11 THR D N 1
ATOM 6715 C CA . THR D 1 11 ? 70.960 -92.692 12.462 1.00 31.95 11 THR D CA 1
ATOM 6716 C C . THR D 1 11 ? 71.989 -93.550 13.182 1.00 36.05 11 THR D C 1
ATOM 6717 O O . THR D 1 11 ? 73.073 -93.769 12.633 1.00 36.23 11 THR D O 1
ATOM 6721 N N . LEU D 1 12 ? 71.694 -94.022 14.389 1.00 35.87 12 LEU D N 1
ATOM 6722 C CA . LEU D 1 12 ? 72.620 -94.852 15.144 1.00 37.16 12 LEU D CA 1
ATOM 6723 C C . LEU D 1 12 ? 72.458 -96.322 14.761 1.00 36.68 12 LEU D C 1
ATOM 6724 O O . LEU D 1 12 ? 71.388 -96.756 14.318 1.00 33.26 12 LEU D O 1
ATOM 6729 N N . ALA D 1 13 ? 73.535 -97.086 14.942 1.00 30.96 13 ALA D N 1
ATOM 6730 C CA . ALA D 1 13 ? 73.465 -98.531 14.766 1.00 39.58 13 ALA D CA 1
ATOM 6731 C C . ALA D 1 13 ? 72.402 -99.126 15.686 1.00 44.62 13 ALA D C 1
ATOM 6732 O O . ALA D 1 13 ? 72.122 -98.603 16.768 1.00 43.71 13 ALA D O 1
ATOM 6734 N N . ALA D 1 14 ? 71.816 -100.245 15.247 1.00 42.70 14 ALA D N 1
ATOM 6735 C CA . ALA D 1 14 ? 70.605 -100.754 15.888 1.00 42.73 14 ALA D CA 1
ATOM 6736 C C . ALA D 1 14 ? 70.864 -101.219 17.317 1.00 39.29 14 ALA D C 1
ATOM 6737 O O . ALA D 1 14 ? 70.030 -101.002 18.204 1.00 40.36 14 ALA D O 1
ATOM 6739 N N . ASP D 1 15 ? 72.000 -101.873 17.566 1.00 43.53 15 ASP D N 1
ATOM 6740 C CA . ASP D 1 15 ? 72.263 -102.343 18.922 1.00 40.88 15 ASP D CA 1
ATOM 6741 C C . ASP D 1 15 ? 72.491 -101.174 19.873 1.00 40.59 15 ASP D C 1
ATOM 6742 O O . ASP D 1 15 ? 72.070 -101.223 21.035 1.00 41.53 15 ASP D O 1
ATOM 6747 N N . LEU D 1 16 ? 73.149 -100.113 19.397 1.00 42.86 16 LEU D N 1
ATOM 6748 C CA . LEU D 1 16 ? 73.317 -98.913 20.216 1.00 42.38 16 LEU D CA 1
ATOM 6749 C C . LEU D 1 16 ? 71.973 -98.251 20.496 1.00 35.91 16 LEU D C 1
ATOM 6750 O O . LEU D 1 16 ? 71.682 -97.877 21.637 1.00 38.64 16 LEU D O 1
ATOM 6755 N N . GLN D 1 17 ? 71.139 -98.108 19.463 1.00 41.35 17 GLN D N 1
ATOM 6756 C CA . GLN D 1 17 ? 69.804 -97.540 19.639 1.00 35.36 17 GLN D CA 1
ATOM 6757 C C . GLN D 1 17 ? 69.039 -98.258 20.734 1.00 39.20 17 GLN D C 1
ATOM 6758 O O . GLN D 1 17 ? 68.466 -97.626 21.626 1.00 43.30 17 GLN D O 1
ATOM 6764 N N . ALA D 1 18 ? 69.009 -99.591 20.669 1.00 39.99 18 ALA D N 1
ATOM 6765 C CA . ALA D 1 18 ? 68.218 -100.364 21.619 1.00 40.35 18 ALA D CA 1
ATOM 6766 C C . ALA D 1 18 ? 68.762 -100.230 23.034 1.00 38.15 18 ALA D C 1
ATOM 6767 O O . ALA D 1 18 ? 67.990 -100.172 23.998 1.00 44.01 18 ALA D O 1
ATOM 6769 N N . ALA D 1 19 ? 70.088 -100.173 23.179 1.00 38.33 19 ALA D N 1
ATOM 6770 C CA . ALA D 1 19 ? 70.681 -100.059 24.507 1.00 38.64 19 ALA D CA 1
ATOM 6771 C C . ALA D 1 19 ? 70.461 -98.671 25.108 1.00 37.55 19 ALA D C 1
ATOM 6772 O O . ALA D 1 19 ? 70.205 -98.546 26.311 1.00 35.76 19 ALA D O 1
ATOM 6774 N N . ILE D 1 20 ? 70.546 -97.616 24.299 1.00 40.49 20 ILE D N 1
ATOM 6775 C CA . ILE D 1 20 ? 70.498 -96.263 24.845 1.00 36.48 20 ILE D CA 1
ATOM 6776 C C . ILE D 1 20 ? 69.103 -95.643 24.822 1.00 40.07 20 ILE D C 1
ATOM 6777 O O . ILE D 1 20 ? 68.854 -94.692 25.579 1.00 37.82 20 ILE D O 1
ATOM 6782 N N . ALA D 1 21 ? 68.185 -96.160 24.007 1.00 40.14 21 ALA D N 1
ATOM 6783 C CA . ALA D 1 21 ? 66.846 -95.578 23.932 1.00 39.24 21 ALA D CA 1
ATOM 6784 C C . ALA D 1 21 ? 66.154 -95.426 25.285 1.00 43.32 21 ALA D C 1
ATOM 6785 O O . ALA D 1 21 ? 65.586 -94.348 25.530 1.00 47.19 21 ALA D O 1
ATOM 6787 N N . PRO D 1 22 ? 66.143 -96.416 26.186 1.00 37.90 22 PRO D N 1
ATOM 6788 C CA . PRO D 1 22 ? 65.505 -96.179 27.491 1.00 43.59 22 PRO D CA 1
ATOM 6789 C C . PRO D 1 22 ? 66.207 -95.118 28.320 1.00 49.34 22 PRO D C 1
ATOM 6790 O O . PRO D 1 22 ? 65.542 -94.386 29.066 1.00 47.96 22 PRO D O 1
ATOM 6794 N N . MET D 1 23 ? 67.536 -95.015 28.219 1.00 45.99 23 MET D N 1
ATOM 6795 C CA . MET D 1 23 ? 68.260 -93.992 28.965 1.00 39.70 23 MET D CA 1
ATOM 6796 C C . MET D 1 23 ? 67.876 -92.582 28.530 1.00 41.44 23 MET D C 1
ATOM 6797 O O . MET D 1 23 ? 68.043 -91.639 29.312 1.00 35.63 23 MET D O 1
ATOM 6802 N N . LEU D 1 24 ? 67.359 -92.423 27.309 1.00 35.72 24 LEU D N 1
ATOM 6803 C CA . LEU D 1 24 ? 67.013 -91.130 26.736 1.00 37.58 24 LEU D CA 1
ATOM 6804 C C . LEU D 1 24 ? 65.527 -90.805 26.842 1.00 40.12 24 LEU D C 1
ATOM 6805 O O . LEU D 1 24 ? 65.080 -89.813 26.255 1.00 40.71 24 LEU D O 1
ATOM 6810 N N . ALA D 1 25 ? 64.752 -91.618 27.562 1.00 38.98 25 ALA D N 1
ATOM 6811 C CA . ALA D 1 25 ? 63.299 -91.460 27.537 1.00 44.34 25 ALA D CA 1
ATOM 6812 C C . ALA D 1 25 ? 62.857 -90.159 28.203 1.00 38.30 25 ALA D C 1
ATOM 6813 O O . ALA D 1 25 ? 61.911 -89.511 27.741 1.00 39.03 25 ALA D O 1
ATOM 6815 N N . ASP D 1 26 ? 63.524 -89.770 29.286 1.00 37.60 26 ASP D N 1
ATOM 6816 C CA . ASP D 1 26 ? 63.168 -88.554 30.011 1.00 33.45 26 ASP D CA 1
ATOM 6817 C C . ASP D 1 26 ? 63.333 -87.329 29.111 1.00 35.83 26 ASP D C 1
ATOM 6818 O O . ASP D 1 26 ? 64.411 -87.133 28.534 1.00 39.72 26 ASP D O 1
ATOM 6823 N N . PRO D 1 27 ? 62.301 -86.490 28.961 1.00 35.63 27 PRO D N 1
ATOM 6824 C CA . PRO D 1 27 ? 62.478 -85.251 28.181 1.00 38.77 27 PRO D CA 1
ATOM 6825 C C . PRO D 1 27 ? 63.578 -84.353 28.725 1.00 46.64 27 PRO D C 1
ATOM 6826 O O . PRO D 1 27 ? 64.206 -83.611 27.955 1.00 37.90 27 PRO D O 1
ATOM 6830 N N . HIS D 1 28 ? 63.837 -84.410 30.031 1.00 29.58 28 HIS D N 1
ATOM 6831 C CA . HIS D 1 28 ? 64.958 -83.703 30.646 1.00 31.17 28 HIS D CA 1
ATOM 6832 C C . HIS D 1 28 ? 66.097 -84.649 30.995 1.00 25.02 28 HIS D C 1
ATOM 6833 O O . HIS D 1 28 ? 66.711 -84.548 32.062 1.00 25.65 28 HIS D O 1
ATOM 6840 N N . PHE D 1 29 ? 66.368 -85.600 30.104 1.00 25.15 29 PHE D N 1
ATOM 6841 C CA . PHE D 1 29 ? 67.627 -86.324 30.123 1.00 26.59 29 PHE D CA 1
ATOM 6842 C C . PHE D 1 29 ? 68.776 -85.330 30.309 1.00 19.48 29 PHE D C 1
ATOM 6843 O O . PHE D 1 29 ? 68.826 -84.319 29.598 1.00 22.05 29 PHE D O 1
ATOM 6851 N N . PRO D 1 30 ? 69.675 -85.559 31.268 1.00 21.66 30 PRO D N 1
ATOM 6852 C CA . PRO D 1 30 ? 70.673 -84.546 31.634 1.00 18.65 30 PRO D CA 1
ATOM 6853 C C . PRO D 1 30 ? 71.875 -84.452 30.708 1.00 23.03 30 PRO D C 1
ATOM 6854 O O . PRO D 1 30 ? 72.856 -83.805 31.087 1.00 19.55 30 PRO D O 1
ATOM 6858 N N . ALA D 1 31 ? 71.851 -85.092 29.532 1.00 22.15 31 ALA D N 1
ATOM 6859 C CA . ALA D 1 31 ? 72.927 -84.984 28.538 1.00 21.82 31 ALA D CA 1
ATOM 6860 C C . ALA D 1 31 ? 74.268 -85.456 29.087 1.00 23.77 31 ALA D C 1
ATOM 6861 O O . ALA D 1 31 ? 75.323 -84.922 28.725 1.00 18.42 31 ALA D O 1
ATOM 6863 N N . LEU D 1 32 ? 74.232 -86.457 29.966 1.00 18.72 32 LEU D N 1
ATOM 6864 C CA . LEU D 1 32 ? 75.430 -87.096 30.486 1.00 19.88 32 LEU D CA 1
ATOM 6865 C C . LEU D 1 32 ? 75.121 -88.566 30.736 1.00 18.81 32 LEU D C 1
ATOM 6866 O O . LEU D 1 32 ? 73.961 -88.974 30.821 1.00 21.06 32 LEU D O 1
ATOM 6871 N N . LEU D 1 33 ? 76.174 -89.361 30.872 1.00 23.32 33 LEU D N 1
ATOM 6872 C CA . LEU D 1 33 ? 76.022 -90.794 31.092 1.00 26.80 33 LEU D CA 1
ATOM 6873 C C . LEU D 1 33 ? 76.782 -91.191 32.346 1.00 21.61 33 LEU D C 1
ATOM 6874 O O . LEU D 1 33 ? 77.975 -90.891 32.476 1.00 21.11 33 LEU D O 1
ATOM 6879 N N . GLU D 1 34 ? 76.096 -91.864 33.265 1.00 26.30 34 GLU D N 1
ATOM 6880 C CA . GLU D 1 34 ? 76.783 -92.414 34.418 1.00 33.27 34 GLU D CA 1
ATOM 6881 C C . GLU D 1 34 ? 77.759 -93.497 33.971 1.00 30.00 34 GLU D C 1
ATOM 6882 O O . GLU D 1 34 ? 77.629 -94.081 32.890 1.00 29.07 34 GLU D O 1
ATOM 6888 N N . ALA D 1 35 ? 78.752 -93.761 34.824 1.00 28.33 35 ALA D N 1
ATOM 6889 C CA . ALA D 1 35 ? 79.749 -94.775 34.500 1.00 30.30 35 ALA D CA 1
ATOM 6890 C C . ALA D 1 35 ? 79.098 -96.128 34.232 1.00 34.66 35 ALA D C 1
ATOM 6891 O O . ALA D 1 35 ? 79.529 -96.864 33.336 1.00 31.23 35 ALA D O 1
ATOM 6893 N N . ASP D 1 36 ? 78.044 -96.464 34.987 1.00 32.86 36 ASP D N 1
ATOM 6894 C CA . ASP D 1 36 ? 77.366 -97.740 34.781 1.00 38.56 36 ASP D CA 1
ATOM 6895 C C . ASP D 1 36 ? 76.600 -97.760 33.463 1.00 37.92 36 ASP D C 1
ATOM 6896 O O . ASP D 1 36 ? 76.445 -98.827 32.857 1.00 36.92 36 ASP D O 1
ATOM 6901 N N . GLN D 1 37 ? 76.124 -96.600 32.998 1.00 33.73 37 GLN D N 1
ATOM 6902 C CA . GLN D 1 37 ? 75.452 -96.551 31.704 1.00 27.88 37 GLN D CA 1
ATOM 6903 C C . GLN D 1 37 ? 76.446 -96.718 30.564 1.00 30.76 37 GLN D C 1
ATOM 6904 O O . GLN D 1 37 ? 76.143 -97.371 29.559 1.00 33.23 37 GLN D O 1
ATOM 6910 N N . VAL D 1 38 ? 77.638 -96.136 30.700 1.00 35.18 38 VAL D N 1
ATOM 6911 C CA . VAL D 1 38 ? 78.678 -96.351 29.700 1.00 30.37 38 VAL D CA 1
ATOM 6912 C C . VAL D 1 38 ? 79.004 -97.838 29.593 1.00 35.05 38 VAL D C 1
ATOM 6913 O O . VAL D 1 38 ? 79.055 -98.407 28.494 1.00 33.31 38 VAL D O 1
ATOM 6917 N N . ALA D 1 39 ? 79.214 -98.490 30.740 1.00 30.87 39 ALA D N 1
ATOM 6918 C CA . ALA D 1 39 ? 79.534 -99.915 30.739 1.00 38.50 39 ALA D CA 1
ATOM 6919 C C . ALA D 1 39 ? 78.407 -100.732 30.120 1.00 33.11 39 ALA D C 1
ATOM 6920 O O . ALA D 1 39 ? 78.656 -101.692 29.382 1.00 39.12 39 ALA D O 1
ATOM 6922 N N . THR D 1 40 ? 77.158 -100.350 30.390 1.00 35.98 40 THR D N 1
ATOM 6923 C CA . THR D 1 40 ? 76.021 -101.033 29.784 1.00 30.72 40 THR D CA 1
ATOM 6924 C C . THR D 1 40 ? 76.051 -100.913 28.262 1.00 41.45 40 THR D C 1
ATOM 6925 O O . THR D 1 40 ? 75.836 -101.900 27.547 1.00 31.67 40 THR D O 1
ATOM 6929 N N . LEU D 1 41 ? 76.326 -99.707 27.746 1.00 28.78 41 LEU D N 1
ATOM 6930 C CA . LEU D 1 41 ? 76.393 -99.527 26.299 1.00 35.02 41 LEU D CA 1
ATOM 6931 C C . LEU D 1 41 ? 77.597 -100.245 25.707 1.00 31.28 41 LEU D C 1
ATOM 6932 O O . LEU D 1 41 ? 77.524 -100.762 24.586 1.00 34.25 41 LEU D O 1
ATOM 6937 N N . GLN D 1 42 ? 78.708 -100.287 26.439 1.00 33.29 42 GLN D N 1
ATOM 6938 C CA . GLN D 1 42 ? 79.868 -101.024 25.958 1.00 29.83 42 GLN D CA 1
ATOM 6939 C C . GLN D 1 42 ? 79.565 -102.513 25.850 1.00 39.97 42 GLN D C 1
ATOM 6940 O O . GLN D 1 42 ? 79.966 -103.165 24.880 1.00 38.09 42 GLN D O 1
ATOM 6946 N N . HIS D 1 43 ? 78.856 -103.065 26.837 1.00 42.91 43 HIS D N 1
ATOM 6947 C CA . HIS D 1 43 ? 78.552 -104.493 26.824 1.00 39.08 43 HIS D CA 1
ATOM 6948 C C . HIS D 1 43 ? 77.541 -104.830 25.736 1.00 47.03 43 HIS D C 1
ATOM 6949 O O . HIS D 1 43 ? 77.638 -105.887 25.100 1.00 46.27 43 HIS D O 1
ATOM 6956 N N . ALA D 1 44 ? 76.569 -103.942 25.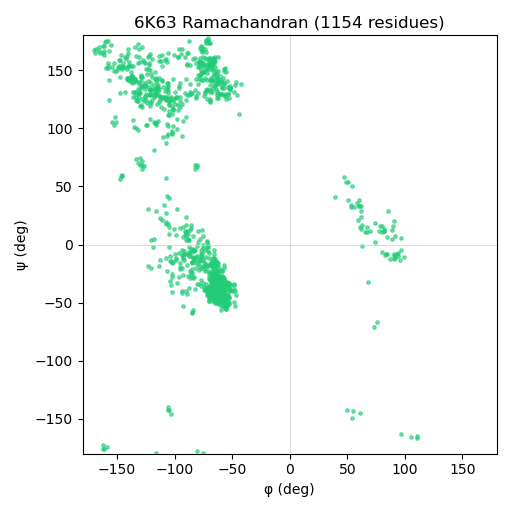502 1.00 34.61 44 ALA D N 1
ATOM 6957 C CA . ALA D 1 44 ? 75.546 -104.203 24.496 1.00 32.14 44 ALA D CA 1
ATOM 6958 C C . ALA D 1 44 ? 76.077 -104.066 23.078 1.00 41.39 44 ALA D C 1
ATOM 6959 O O . ALA D 1 44 ? 75.447 -104.571 22.141 1.00 41.00 44 ALA D O 1
ATOM 6961 N N . THR D 1 45 ? 77.204 -103.395 22.891 1.00 32.20 45 THR D N 1
ATOM 6962 C CA . THR D 1 45 ? 77.849 -103.307 21.590 1.00 35.02 45 THR D CA 1
ATOM 6963 C C . THR D 1 45 ? 79.204 -103.997 21.683 1.00 35.79 45 THR D C 1
ATOM 6964 O O . THR D 1 45 ? 79.579 -104.534 22.723 1.00 43.97 45 THR D O 1
ATOM 6968 N N . GLY D 1 46 ? 79.948 -104.000 20.593 1.00 38.92 46 GLY D N 1
ATOM 6969 C CA . GLY D 1 46 ? 81.278 -104.550 20.746 1.00 45.68 46 GLY D CA 1
ATOM 6970 C C . GLY D 1 46 ? 82.331 -103.528 21.105 1.00 45.00 46 GLY D C 1
ATOM 6971 O O . GLY D 1 46 ? 83.521 -103.859 21.141 1.00 43.96 46 GLY D O 1
ATOM 6972 N N . LEU D 1 47 ? 81.919 -102.300 21.408 1.00 42.62 47 LEU D N 1
ATOM 6973 C CA . LEU D 1 47 ? 82.776 -101.134 21.256 1.00 32.67 47 LEU D CA 1
ATOM 6974 C C . LEU D 1 47 ? 83.638 -100.896 22.487 1.00 29.06 47 LEU D C 1
ATOM 6975 O O . LEU D 1 47 ? 83.168 -101.006 23.623 1.00 35.08 47 LEU D O 1
ATOM 6980 N N . ASP D 1 48 ? 84.900 -100.550 22.251 1.00 29.79 48 ASP D N 1
ATOM 6981 C CA . ASP D 1 48 ? 85.704 -99.974 23.316 1.00 36.06 48 ASP D CA 1
ATOM 6982 C C . ASP D 1 48 ? 85.271 -98.523 23.543 1.00 33.95 48 ASP D C 1
ATOM 6983 O O . ASP D 1 48 ? 84.363 -98.006 22.884 1.00 28.23 48 ASP D O 1
ATOM 6988 N N . GLU D 1 49 ? 85.932 -97.857 24.491 1.00 32.10 49 GLU D N 1
ATOM 6989 C CA . GLU D 1 49 ? 85.461 -96.550 24.940 1.00 36.40 49 GLU D CA 1
ATOM 6990 C C . GLU D 1 49 ? 85.563 -95.504 23.836 1.00 27.21 49 GLU D C 1
ATOM 6991 O O . GLU D 1 49 ? 84.625 -94.730 23.619 1.00 29.48 49 GLU D O 1
ATOM 6997 N N . ASP D 1 50 ? 86.701 -95.453 23.139 1.00 27.14 50 ASP D N 1
ATOM 6998 C CA . ASP D 1 50 ? 86.880 -94.445 22.102 1.00 30.64 50 ASP D CA 1
ATOM 6999 C C . ASP D 1 50 ? 85.846 -94.597 20.995 1.00 32.82 50 ASP D C 1
ATOM 7000 O O . ASP D 1 50 ? 85.293 -93.601 20.514 1.00 28.25 50 ASP D O 1
ATOM 7005 N N . ALA D 1 51 ? 85.555 -95.837 20.589 1.00 31.51 51 ALA D N 1
ATOM 7006 C CA . ALA D 1 51 ? 84.590 -96.042 19.516 1.00 28.31 51 ALA D CA 1
ATOM 7007 C C . ALA D 1 51 ? 83.176 -95.720 19.977 1.00 28.41 51 ALA D C 1
ATOM 7008 O O . ALA D 1 51 ? 82.374 -95.192 19.200 1.00 26.81 51 ALA D O 1
ATOM 7010 N N . LEU D 1 52 ? 82.850 -96.038 21.234 1.00 28.10 52 LEU D N 1
ATOM 7011 C CA . LEU D 1 52 ? 81.531 -95.703 21.762 1.00 28.31 52 LEU D CA 1
ATOM 7012 C C . LEU D 1 52 ? 81.316 -94.193 21.786 1.00 21.60 52 LEU D C 1
ATOM 7013 O O . LEU D 1 52 ? 80.256 -93.698 21.387 1.00 24.28 52 LEU D O 1
ATOM 7018 N N . ALA D 1 53 ? 82.314 -93.445 22.255 1.00 20.27 53 ALA D N 1
ATOM 7019 C CA . ALA D 1 53 ? 82.196 -91.988 22.278 1.00 30.46 53 ALA D CA 1
ATOM 7020 C C . ALA D 1 53 ? 81.977 -91.424 20.874 1.00 23.86 53 ALA D C 1
ATOM 7021 O O . ALA D 1 53 ? 81.084 -90.590 20.661 1.00 21.06 53 ALA D O 1
ATOM 7023 N N . PHE D 1 54 ? 82.784 -91.869 19.903 1.00 25.52 54 PHE D N 1
ATOM 7024 C CA . PHE D 1 54 ? 82.588 -91.455 18.512 1.00 26.10 54 PHE D CA 1
ATOM 7025 C C . PHE D 1 54 ? 81.163 -91.736 18.051 1.00 28.39 54 PHE D C 1
ATOM 7026 O O . PHE D 1 54 ? 80.502 -90.868 17.470 1.00 25.24 54 PHE D O 1
ATOM 7034 N N . ALA D 1 55 ? 80.658 -92.944 18.330 1.00 27.70 55 ALA D N 1
ATOM 7035 C CA . ALA D 1 55 ? 79.301 -93.286 17.918 1.00 24.17 55 ALA D CA 1
ATOM 7036 C C . ALA D 1 55 ? 78.241 -92.489 18.661 1.00 22.41 55 ALA D C 1
ATOM 7037 O O . ALA D 1 55 ? 77.098 -92.432 18.202 1.00 22.04 55 ALA D O 1
ATOM 7039 N N . LEU D 1 56 ? 78.579 -91.887 19.801 1.00 23.45 56 LEU D N 1
ATOM 7040 C CA . LEU D 1 56 ? 77.602 -91.097 20.545 1.00 24.32 56 LEU D CA 1
ATOM 7041 C C . LEU D 1 56 ? 77.618 -89.625 20.165 1.00 20.95 56 LEU D C 1
ATOM 7042 O O . LEU D 1 56 ? 76.695 -88.891 20.544 1.00 22.91 56 LEU D O 1
ATOM 7047 N N . LEU D 1 57 ? 78.648 -89.180 19.449 1.00 18.61 57 LEU D N 1
ATOM 7048 C CA . LEU D 1 57 ? 78.758 -87.769 19.085 1.00 23.49 57 LEU D CA 1
ATOM 7049 C C . LEU D 1 57 ? 77.508 -87.197 18.424 1.00 20.48 57 LEU D C 1
ATOM 7050 O O . LEU D 1 57 ? 77.181 -86.034 18.709 1.00 23.00 57 LEU D O 1
ATOM 7055 N N . PRO D 1 58 ? 76.783 -87.913 17.551 1.00 22.74 58 PRO D N 1
ATOM 7056 C CA . PRO D 1 58 ? 75.551 -87.328 16.992 1.00 19.61 58 PRO D CA 1
ATOM 7057 C C . PRO D 1 58 ? 74.532 -86.933 18.036 1.00 20.26 58 PRO D C 1
ATOM 7058 O O . PRO D 1 58 ? 73.744 -86.007 17.799 1.00 18.95 58 PRO D O 1
ATOM 7062 N N . LEU D 1 59 ? 74.498 -87.618 19.180 1.00 20.69 59 LEU D N 1
ATOM 7063 C CA . LEU D 1 59 ? 73.510 -87.260 20.188 1.00 21.49 59 LEU D CA 1
ATOM 7064 C C . LEU D 1 59 ? 73.923 -86.000 20.936 1.00 18.15 59 LEU D C 1
ATOM 7065 O O . LEU D 1 59 ? 73.065 -85.195 21.315 1.00 17.64 59 LEU D O 1
ATOM 7070 N N . ALA D 1 60 ? 75.227 -85.833 21.177 1.00 15.60 60 ALA D N 1
ATOM 7071 C CA . ALA D 1 60 ? 75.724 -84.580 21.736 1.00 20.17 60 ALA D CA 1
ATOM 7072 C C . ALA D 1 60 ? 75.482 -83.428 20.768 1.00 21.62 60 ALA D C 1
ATOM 7073 O O . ALA D 1 60 ? 75.034 -82.347 21.166 1.00 16.60 60 ALA D O 1
ATOM 7075 N N . ALA D 1 61 ? 75.759 -83.651 19.483 1.00 17.21 61 ALA D N 1
ATOM 7076 C CA . ALA D 1 61 ? 75.515 -82.607 18.493 1.00 22.71 61 ALA D CA 1
ATOM 7077 C C . ALA D 1 61 ? 74.040 -82.219 18.459 1.00 15.29 61 ALA D C 1
ATOM 7078 O O . ALA D 1 61 ? 73.703 -81.042 18.272 1.00 14.02 61 ALA D O 1
ATOM 7080 N N . ALA D 1 62 ? 73.142 -83.188 18.673 1.00 15.56 62 ALA D N 1
ATOM 7081 C CA . ALA D 1 62 ? 71.711 -82.891 18.695 1.00 19.81 62 ALA D CA 1
ATOM 7082 C C . ALA D 1 62 ? 71.310 -82.034 19.892 1.00 20.49 62 ALA D C 1
ATOM 7083 O O . ALA D 1 62 ? 70.185 -81.533 19.923 1.00 16.94 62 ALA D O 1
ATOM 7085 N N . CYS D 1 63 ? 72.190 -81.876 20.886 1.00 15.61 63 CYS D N 1
ATOM 7086 C CA . CYS D 1 63 ? 71.938 -80.960 22.000 1.00 20.56 63 CYS D CA 1
ATOM 7087 C C . CYS D 1 63 ? 72.341 -79.525 21.701 1.00 20.86 63 CYS D C 1
ATOM 7088 O O . CYS D 1 63 ? 72.082 -78.644 22.527 1.00 22.05 63 CYS D O 1
ATOM 7091 N N . ALA D 1 64 ? 72.977 -79.272 20.562 1.00 16.58 64 ALA D N 1
ATOM 7092 C CA . ALA D 1 64 ? 73.547 -77.967 20.290 1.00 14.81 64 ALA D CA 1
ATOM 7093 C C . ALA D 1 64 ? 72.455 -76.952 19.970 1.00 14.62 64 ALA D C 1
ATOM 7094 O O . ALA D 1 64 ? 71.328 -77.294 19.611 1.00 12.79 64 ALA D O 1
ATOM 7096 N N . ARG D 1 65 ? 72.800 -75.677 20.10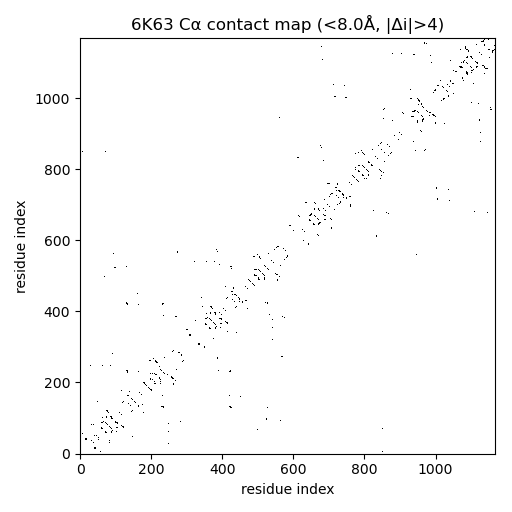2 1.00 12.20 65 ARG D N 1
ATOM 7097 C CA . ARG D 1 65 ? 71.901 -74.590 19.723 1.00 10.97 65 ARG D CA 1
ATOM 7098 C C . ARG D 1 65 ? 72.641 -73.621 18.799 1.00 15.01 65 ARG D C 1
ATOM 7099 O O . ARG D 1 65 ? 72.923 -72.475 19.173 1.00 12.72 65 ARG D O 1
ATOM 7107 N N . PRO D 1 66 ? 72.972 -74.053 17.569 1.00 13.53 66 PRO D N 1
ATOM 7108 C CA . PRO D 1 66 ? 73.629 -73.135 16.613 1.00 11.82 66 PRO D CA 1
ATOM 7109 C C . PRO D 1 66 ? 72.611 -72.253 15.898 1.00 14.49 66 PRO D C 1
ATOM 7110 O O . PRO D 1 66 ? 72.364 -72.364 14.688 1.00 15.10 66 PRO D O 1
ATOM 7114 N N . ASP D 1 67 ? 71.999 -71.341 16.656 1.00 14.63 67 ASP D N 1
ATOM 7115 C CA . ASP D 1 67 ? 70.865 -70.584 16.135 1.00 13.80 67 ASP D CA 1
ATOM 7116 C C . ASP D 1 67 ? 71.261 -69.676 14.973 1.00 16.61 67 ASP D C 1
ATOM 7117 O O . ASP D 1 67 ? 70.411 -69.333 14.145 1.00 13.86 67 ASP D O 1
ATOM 7122 N N . LEU D 1 68 ? 72.526 -69.266 14.901 1.00 12.28 68 LEU D N 1
ATOM 7123 C CA . LEU D 1 68 ? 72.985 -68.438 13.785 1.00 12.52 68 LEU D CA 1
ATOM 7124 C C . LEU D 1 68 ? 73.357 -69.290 12.575 1.00 13.27 68 LEU D C 1
ATOM 7125 O O . LEU D 1 68 ? 72.803 -69.116 11.483 1.00 11.80 68 LEU D O 1
ATOM 7130 N N . SER D 1 69 ? 74.280 -70.236 12.766 1.00 13.83 69 SER D N 1
ATOM 7131 C CA . SER D 1 69 ? 74.889 -70.991 11.676 1.00 14.92 69 SER D CA 1
ATOM 7132 C C . SER D 1 69 ? 74.078 -72.209 11.233 1.00 14.86 69 SER D C 1
ATOM 7133 O O . SER D 1 69 ? 74.249 -72.667 10.094 1.00 12.54 69 SER D O 1
ATOM 7136 N N . HIS D 1 70 ? 73.233 -72.761 12.105 1.00 13.85 70 HIS D N 1
ATOM 7137 C CA . HIS D 1 70 ? 72.526 -74.023 11.883 1.00 15.83 70 HIS D CA 1
ATOM 7138 C C . HIS D 1 70 ? 73.463 -75.225 11.799 1.00 15.94 70 HIS D C 1
ATOM 7139 O O . HIS D 1 70 ? 73.026 -76.312 11.384 1.00 16.34 70 HIS D O 1
ATOM 7146 N N . PHE D 1 71 ? 74.746 -75.065 12.152 1.00 14.17 71 PHE D N 1
ATOM 7147 C CA . PHE D 1 71 ? 75.713 -76.168 12.086 1.00 13.93 71 PHE D CA 1
ATOM 7148 C C . PHE D 1 71 ? 75.916 -76.732 13.484 1.00 17.01 71 PHE D C 1
ATOM 7149 O O . PHE D 1 71 ? 76.648 -76.159 14.297 1.00 13.04 71 PHE D O 1
ATOM 7157 N N . ASN D 1 72 ? 75.284 -77.871 13.750 1.00 15.56 72 ASN D N 1
ATOM 7158 C CA . ASN D 1 72 ? 75.420 -78.525 15.050 1.00 21.80 72 ASN D CA 1
ATOM 7159 C C . ASN D 1 72 ? 76.807 -79.144 15.203 1.00 23.63 72 ASN D C 1
ATOM 7160 O O . ASN D 1 72 ? 77.290 -79.829 14.299 1.00 19.11 72 ASN D O 1
ATOM 7165 N N . VAL D 1 73 ? 77.437 -78.915 16.356 1.00 17.88 73 VAL D N 1
ATOM 7166 C CA . VAL D 1 73 ? 78.719 -79.523 16.706 1.00 17.75 73 VAL D CA 1
ATOM 7167 C C . VAL D 1 73 ? 78.597 -80.125 18.099 1.00 19.40 73 VAL D C 1
ATOM 7168 O O . VAL D 1 73 ? 78.157 -79.452 19.038 1.00 15.74 73 VAL D O 1
ATOM 7172 N N . GLY D 1 74 ? 79.005 -81.377 18.238 1.00 17.13 74 GLY D N 1
ATOM 7173 C CA . GLY D 1 74 ? 78.943 -82.021 19.534 1.00 15.50 74 GLY D CA 1
ATOM 7174 C C . GLY D 1 74 ? 80.315 -82.334 20.079 1.00 18.33 74 GLY D C 1
ATOM 7175 O O . GLY D 1 74 ? 81.286 -82.422 19.316 1.00 14.93 74 GLY D O 1
ATOM 7176 N N . ALA D 1 75 ? 80.409 -82.487 21.400 1.00 16.48 75 ALA D N 1
ATOM 7177 C CA . ALA D 1 75 ? 81.630 -82.938 22.052 1.00 16.29 75 ALA D CA 1
ATOM 7178 C C . ALA D 1 75 ? 81.247 -83.808 23.239 1.00 17.92 75 ALA D C 1
ATOM 7179 O O . ALA D 1 75 ? 80.148 -83.696 23.780 1.00 17.37 75 ALA D O 1
ATOM 7181 N N . ILE D 1 76 ? 82.165 -84.678 23.651 1.00 20.08 76 ILE D N 1
ATOM 7182 C CA . ILE D 1 76 ? 81.958 -85.518 24.827 1.00 22.16 76 ILE D CA 1
ATOM 7183 C C . ILE D 1 76 ? 83.202 -85.437 25.696 1.00 17.08 76 ILE D C 1
ATOM 7184 O O . ILE D 1 76 ? 84.309 -85.733 25.231 1.00 22.75 76 ILE D O 1
ATOM 7189 N N . ALA D 1 77 ? 83.020 -85.036 26.956 1.00 16.89 77 ALA D N 1
ATOM 7190 C CA . ALA D 1 77 ? 84.113 -84.917 27.915 1.00 18.21 77 ALA D CA 1
ATOM 7191 C C . ALA D 1 77 ? 84.048 -86.099 28.878 1.00 19.35 77 ALA D C 1
ATOM 7192 O O . ALA D 1 77 ? 83.013 -86.344 29.504 1.00 19.23 77 ALA D O 1
ATOM 7194 N N . ARG D 1 78 ? 85.145 -86.820 29.000 1.00 20.08 78 ARG D N 1
ATOM 7195 C CA . ARG D 1 78 ? 85.193 -88.040 29.792 1.00 24.91 78 ARG D CA 1
ATOM 7196 C C . ARG D 1 78 ? 85.927 -87.726 31.096 1.00 17.94 78 ARG D C 1
ATOM 7197 O O . ARG D 1 78 ? 87.108 -87.360 31.086 1.00 20.05 78 ARG D O 1
ATOM 7205 N N . GLY D 1 79 ? 85.207 -87.818 32.213 1.00 21.09 79 GLY D N 1
ATOM 7206 C CA . GLY D 1 79 ? 85.765 -87.452 33.500 1.00 25.68 79 GLY D CA 1
ATOM 7207 C C . GLY D 1 79 ? 86.420 -88.628 34.211 1.00 26.29 79 GLY D C 1
ATOM 7208 O O . GLY D 1 79 ? 86.172 -89.786 33.881 1.00 28.32 79 GLY D O 1
ATOM 7209 N N . VAL D 1 80 ? 87.274 -88.322 35.195 1.00 28.89 80 VAL D N 1
ATOM 7210 C CA . VAL D 1 80 ? 87.933 -89.401 35.930 1.00 31.26 80 VAL D CA 1
ATOM 7211 C C . VAL D 1 80 ? 86.912 -90.248 36.677 1.00 25.72 80 VAL D C 1
ATOM 7212 O O . VAL D 1 80 ? 87.125 -91.447 36.881 1.00 30.84 80 VAL D O 1
ATOM 7216 N N . SER D 1 81 ? 85.775 -89.664 37.063 1.00 27.98 81 SER D N 1
ATOM 7217 C CA . SER D 1 81 ? 84.735 -90.442 37.732 1.00 27.88 81 SER D CA 1
ATOM 7218 C C . SER D 1 81 ? 84.108 -91.506 36.837 1.00 36.08 81 SER D C 1
ATOM 7219 O O . SER D 1 81 ? 83.319 -92.316 37.334 1.00 28.13 81 SER D O 1
ATOM 7222 N N . GLY D 1 82 ? 84.425 -91.524 35.543 1.00 32.37 82 GLY D N 1
ATOM 7223 C CA . GLY D 1 82 ? 83.799 -92.437 34.616 1.00 24.50 82 GLY D CA 1
ATOM 7224 C C . GLY D 1 82 ? 82.555 -91.900 33.941 1.00 28.73 82 GLY D C 1
ATOM 7225 O O . GLY D 1 82 ? 82.086 -92.507 32.969 1.00 24.45 82 GLY D O 1
ATOM 7226 N N . ARG D 1 83 ? 82.000 -90.791 34.422 1.00 24.12 83 ARG D N 1
ATOM 7227 C CA . ARG D 1 83 ? 80.854 -90.188 33.759 1.00 22.02 83 ARG D CA 1
ATOM 7228 C C . ARG D 1 83 ? 81.297 -89.488 32.474 1.00 20.36 83 ARG D C 1
ATOM 7229 O O . ARG D 1 83 ? 82.424 -89.006 32.362 1.00 21.36 83 ARG D O 1
ATOM 7237 N N . TRP D 1 84 ? 80.403 -89.467 31.487 1.00 19.70 84 TRP D N 1
ATOM 7238 C CA . TRP D 1 84 ? 80.638 -88.797 30.212 1.00 24.40 84 TRP D CA 1
ATOM 7239 C C . TRP D 1 84 ? 79.647 -87.652 30.077 1.00 21.10 84 TRP D C 1
ATOM 7240 O O . TRP D 1 84 ? 78.456 -87.836 30.340 1.00 23.22 84 TRP D O 1
ATOM 7251 N N . TYR D 1 85 ? 80.125 -86.478 29.659 1.00 15.68 85 TYR D N 1
ATOM 7252 C CA . TYR D 1 85 ? 79.279 -85.294 29.572 1.00 14.84 85 TYR D CA 1
ATOM 7253 C C . TYR D 1 85 ? 79.195 -84.817 28.124 1.00 15.51 85 TYR D C 1
ATOM 7254 O O . TYR D 1 85 ? 80.224 -84.614 27.467 1.00 16.60 85 TYR D O 1
ATOM 7263 N N . PHE D 1 86 ? 77.974 -84.644 27.634 1.00 14.56 86 PHE D N 1
ATOM 7264 C CA . PHE D 1 86 ? 77.761 -84.090 26.311 1.00 16.17 86 PHE D CA 1
ATOM 7265 C C . PHE D 1 86 ? 77.986 -82.586 26.339 1.00 18.43 86 PHE D C 1
ATOM 7266 O O . PHE D 1 86 ? 77.702 -81.915 27.332 1.00 15.84 86 PHE D O 1
ATOM 7274 N N . GLY D 1 87 ? 78.482 -82.057 25.232 1.00 19.38 87 GLY D N 1
ATOM 7275 C CA . GLY D 1 87 ? 78.449 -80.624 25.002 1.00 15.29 87 GLY D CA 1
ATOM 7276 C C . GLY D 1 87 ? 78.018 -80.348 23.577 1.00 17.45 87 GLY D C 1
ATOM 7277 O O . GLY D 1 87 ? 78.225 -81.167 22.685 1.00 12.90 87 GLY D O 1
ATOM 7278 N N . GLY D 1 88 ? 77.424 -79.177 23.369 1.00 13.94 88 GLY D N 1
ATOM 7279 C CA . GLY D 1 88 ? 77.070 -78.730 22.031 1.00 14.40 88 GLY D CA 1
ATOM 7280 C C . GLY D 1 88 ? 77.317 -77.242 21.884 1.00 11.43 88 GLY D C 1
ATOM 7281 O O . GLY D 1 88 ? 77.273 -76.490 22.860 1.00 14.13 88 GLY D O 1
ATOM 7282 N N . ASN D 1 89 ? 77.579 -76.814 20.647 1.00 12.44 89 ASN D N 1
ATOM 7283 C CA . ASN D 1 89 ? 77.853 -75.399 20.437 1.00 12.31 89 ASN D CA 1
ATOM 7284 C C . ASN D 1 89 ? 76.584 -74.570 20.637 1.00 12.41 89 ASN D C 1
ATOM 7285 O O . ASN D 1 89 ? 75.460 -75.066 20.526 1.00 14.49 89 ASN D O 1
ATOM 7290 N N . MET D 1 90 ? 76.773 -73.308 21.006 1.00 11.46 90 MET D N 1
ATOM 7291 C CA . MET D 1 90 ? 75.651 -72.410 21.270 1.00 13.31 90 MET D CA 1
ATOM 7292 C C . MET D 1 90 ? 75.943 -71.070 20.623 1.00 13.28 90 MET D C 1
ATOM 7293 O O . MET D 1 90 ? 77.035 -70.517 20.799 1.00 11.27 90 MET D O 1
ATOM 7298 N N . GLU D 1 91 ? 74.963 -70.558 19.877 1.00 14.92 91 GLU D N 1
ATOM 7299 C CA . GLU D 1 91 ? 75.011 -69.243 19.251 1.00 14.05 91 GLU D CA 1
ATOM 7300 C C . GLU D 1 91 ? 73.734 -68.510 19.629 1.00 15.23 91 GLU D C 1
ATOM 7301 O O . GLU D 1 91 ? 72.669 -69.125 19.690 1.00 11.98 91 GLU D O 1
ATOM 7307 N N . PHE D 1 92 ? 73.838 -67.209 19.904 1.00 12.66 92 PHE D N 1
ATOM 7308 C CA . PHE D 1 92 ? 72.718 -66.443 20.440 1.00 12.95 92 PHE D CA 1
ATOM 7309 C C . PHE D 1 92 ? 72.396 -65.299 19.490 1.00 15.93 92 PHE D C 1
ATOM 7310 O O . PHE D 1 92 ? 73.154 -64.324 19.398 1.00 9.74 92 PHE D O 1
ATOM 7318 N N . LEU D 1 93 ? 71.272 -65.423 18.784 1.00 15.02 93 LEU D N 1
ATOM 7319 C CA . LEU D 1 93 ? 70.822 -64.354 17.903 1.00 14.24 93 LE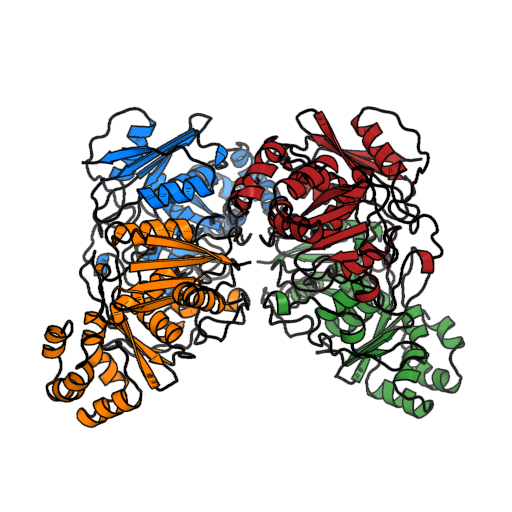U D CA 1
ATOM 7320 C C . LEU D 1 93 ? 70.507 -63.104 18.716 1.00 15.78 93 LEU D C 1
ATOM 7321 O O . LEU D 1 93 ? 69.986 -63.188 19.828 1.00 14.47 93 LEU D O 1
ATOM 7326 N N . GLY D 1 94 ? 70.837 -61.937 18.162 1.00 12.19 94 GLY D N 1
ATOM 7327 C CA . GLY D 1 94 ? 70.678 -60.690 18.875 1.00 12.11 94 GLY D CA 1
ATOM 7328 C C . GLY D 1 94 ? 71.810 -60.336 19.823 1.00 14.70 94 GLY D C 1
ATOM 7329 O O . GLY D 1 94 ? 71.825 -59.219 20.346 1.00 16.66 94 GLY D O 1
ATOM 7330 N N . ALA D 1 95 ? 72.748 -61.249 20.073 1.00 15.18 95 ALA D N 1
ATOM 7331 C CA . ALA D 1 95 ? 73.917 -60.935 20.889 1.00 15.17 95 ALA D CA 1
ATOM 7332 C C . ALA D 1 95 ? 75.146 -60.804 19.991 1.00 13.63 95 ALA D C 1
ATOM 7333 O O . ALA D 1 95 ? 75.053 -60.232 18.900 1.00 12.72 95 ALA D O 1
ATOM 7335 N N . THR D 1 96 ? 76.299 -61.306 20.429 1.00 12.47 96 THR D N 1
ATOM 7336 C CA . THR D 1 96 ? 77.550 -61.129 19.687 1.00 9.27 96 THR D CA 1
ATOM 7337 C C . THR D 1 96 ? 78.321 -62.440 19.592 1.00 11.21 96 THR D C 1
ATOM 7338 O O . THR D 1 96 ? 78.029 -63.414 20.291 1.00 12.54 96 THR D O 1
ATOM 7342 N N . MET D 1 97 ? 79.374 -62.424 18.758 1.00 11.04 97 MET D N 1
ATOM 7343 C CA . MET D 1 97 ? 80.301 -63.553 18.690 1.00 11.25 97 MET D CA 1
ATOM 7344 C C . MET D 1 97 ? 80.953 -63.852 20.040 1.00 17.47 97 MET D C 1
ATOM 7345 O O . MET D 1 97 ? 81.284 -65.012 20.326 1.00 15.06 97 MET D O 1
ATOM 7350 N N . GLN D 1 98 ? 81.181 -62.823 20.864 1.00 16.22 98 GLN D N 1
ATOM 7351 C CA . GLN D 1 98 ? 81.821 -63.028 22.164 1.00 13.63 98 GLN D CA 1
ATOM 7352 C C . GLN D 1 98 ? 80.941 -63.797 23.135 1.00 16.40 98 GLN D C 1
ATOM 7353 O O . GLN D 1 98 ? 81.441 -64.260 24.165 1.00 16.48 98 GLN D O 1
ATOM 7359 N N . GLN D 1 99 ? 79.648 -63.912 22.853 1.00 14.40 99 GLN D N 1
ATOM 7360 C CA . GLN D 1 99 ? 78.738 -64.653 23.707 1.00 15.34 99 GLN D CA 1
ATOM 7361 C C . GLN D 1 99 ? 78.565 -66.105 23.258 1.00 14.07 99 GLN D C 1
ATOM 7362 O O . GLN D 1 99 ? 77.901 -66.869 23.958 1.00 16.18 99 GLN D O 1
ATOM 7368 N N . THR D 1 100 ? 79.152 -66.502 22.123 1.00 16.09 100 THR D N 1
ATOM 7369 C CA . THR D 1 100 ? 78.984 -67.858 21.604 1.00 15.10 100 THR D CA 1
ATOM 7370 C C . THR D 1 100 ? 79.867 -68.847 22.367 1.00 15.83 100 THR D C 1
ATOM 7371 O O . THR D 1 100 ? 80.841 -68.469 23.030 1.00 14.13 100 THR D O 1
ATOM 7375 N N . VAL D 1 101 ? 79.508 -70.133 22.267 1.00 11.29 101 VAL D N 1
ATOM 7376 C CA . VAL D 1 101 ? 80.111 -71.208 23.060 1.00 14.71 101 VAL D CA 1
ATOM 7377 C C . VAL D 1 101 ? 80.444 -72.370 22.130 1.00 16.88 101 VAL D C 1
ATOM 7378 O O . VAL D 1 101 ? 79.574 -72.853 21.397 1.00 16.95 101 VAL D O 1
ATOM 7382 N N . HIS D 1 102 ? 81.690 -72.825 22.166 1.00 15.17 102 HIS D N 1
ATOM 7383 C CA . HIS D 1 102 ? 82.067 -73.970 21.348 1.00 14.45 102 HIS D CA 1
ATOM 7384 C C . HIS D 1 102 ? 81.651 -75.267 22.034 1.00 13.58 102 HIS D C 1
ATOM 7385 O O . HIS D 1 102 ? 81.504 -75.332 23.256 1.00 12.00 102 HIS D O 1
ATOM 7392 N N . ALA D 1 103 ? 81.477 -76.314 21.228 1.00 15.21 103 ALA D N 1
ATOM 7393 C CA . ALA D 1 103 ? 81.057 -77.598 21.779 1.00 12.70 103 ALA D CA 1
ATOM 7394 C C . ALA D 1 103 ? 82.025 -78.084 22.855 1.00 17.45 103 ALA D C 1
ATOM 7395 O O . ALA D 1 103 ? 81.600 -78.656 23.868 1.00 17.94 103 ALA D O 1
ATOM 7397 N N . GLU D 1 104 ? 83.330 -77.847 22.665 1.00 12.61 104 GLU D N 1
ATOM 7398 C CA . GLU D 1 104 ? 84.313 -78.250 23.673 1.00 17.47 104 GLU D CA 1
ATOM 7399 C C . GLU D 1 104 ? 84.161 -77.451 24.964 1.00 20.05 104 GLU D C 1
ATOM 7400 O O . GLU D 1 104 ? 84.224 -78.017 26.063 1.00 17.67 104 GLU D O 1
ATOM 7406 N N . GLN D 1 105 ? 83.994 -76.128 24.862 1.00 16.03 105 GLN D N 1
ATOM 7407 C CA . GLN D 1 105 ? 83.727 -75.345 26.065 1.00 14.06 105 GLN D CA 1
ATOM 7408 C C . GLN D 1 105 ? 82.457 -75.826 26.746 1.00 17.50 105 GLN D C 1
ATOM 7409 O O . GLN D 1 105 ? 82.388 -75.888 27.980 1.00 15.44 105 GLN D O 1
ATOM 7415 N N . SER D 1 106 ? 81.433 -76.148 25.950 1.00 14.98 106 SER D N 1
ATOM 7416 C CA . SER D 1 106 ? 80.161 -76.600 26.510 1.00 12.42 106 SER D CA 1
ATOM 7417 C C . SER D 1 106 ? 80.335 -77.889 27.310 1.00 16.70 106 SER D C 1
ATOM 7418 O O . SER D 1 106 ? 79.837 -78.010 28.437 1.00 13.58 106 SER D O 1
ATOM 7421 N N . ALA D 1 107 ? 81.052 -78.861 26.742 1.00 13.14 107 ALA D N 1
ATOM 7422 C CA . ALA D 1 107 ? 81.186 -80.165 27.389 1.00 14.75 107 ALA D CA 1
ATOM 7423 C C . ALA D 1 107 ? 82.047 -80.081 28.639 1.00 16.46 107 ALA D C 1
ATOM 7424 O O . ALA D 1 107 ? 81.742 -80.717 29.659 1.00 17.22 107 ALA D O 1
ATOM 7426 N N . ILE D 1 108 ? 83.135 -79.312 28.572 1.00 15.01 108 ILE D N 1
ATOM 7427 C CA . ILE D 1 108 ? 84.008 -79.126 29.729 1.00 15.15 108 ILE D CA 1
ATOM 7428 C C . ILE D 1 108 ? 83.269 -78.397 30.841 1.00 20.08 108 ILE D C 1
ATOM 7429 O O . ILE D 1 108 ? 83.295 -78.809 32.008 1.00 16.58 108 ILE D O 1
ATOM 7434 N N . SER D 1 109 ? 82.629 -77.276 30.494 1.00 14.48 109 SER D N 1
ATOM 7435 C CA . SER D 1 109 ? 81.853 -76.517 31.462 1.00 15.79 109 SER D CA 1
ATOM 7436 C C . SER D 1 109 ? 80.755 -77.378 32.068 1.00 17.33 109 SER D C 1
ATOM 7437 O O . SER D 1 109 ? 80.462 -77.273 33.265 1.00 15.61 109 SER D O 1
ATOM 7440 N N . HIS D 1 110 ? 80.146 -78.246 31.256 1.00 17.49 110 HIS D N 1
ATOM 7441 C CA . HIS D 1 110 ? 79.126 -79.161 31.761 1.00 22.08 110 HIS D CA 1
ATOM 7442 C C . HIS D 1 110 ? 79.692 -80.057 32.856 1.00 18.86 110 HIS D C 1
ATOM 7443 O O . HIS D 1 110 ? 79.127 -80.156 33.952 1.00 18.25 110 HIS D O 1
ATOM 7450 N N . ALA D 1 111 ? 80.810 -80.725 32.566 1.00 17.04 111 ALA D N 1
ATOM 7451 C CA . ALA D 1 111 ? 81.474 -81.562 33.561 1.00 18.77 111 ALA D CA 1
ATOM 7452 C C . ALA D 1 111 ? 81.796 -80.767 34.819 1.00 21.37 111 ALA D C 1
ATOM 7453 O O . ALA D 1 111 ? 81.499 -81.197 35.941 1.00 20.64 111 ALA D O 1
ATOM 7455 N N . TRP D 1 112 ? 82.404 -79.595 34.646 1.00 14.36 112 TRP D N 1
ATOM 7456 C CA . TRP D 1 112 ? 82.785 -78.774 35.788 1.00 17.55 112 TRP D CA 1
ATOM 7457 C C . TRP D 1 112 ? 81.570 -78.426 36.645 1.00 22.58 112 TRP D C 1
ATOM 7458 O O . TRP D 1 112 ? 81.588 -78.594 37.872 1.00 22.52 112 TRP D O 1
ATOM 7469 N N . LEU D 1 113 ? 80.486 -77.975 36.011 1.00 17.44 113 LEU D N 1
ATOM 7470 C CA . LEU D 1 113 ? 79.322 -77.542 36.776 1.00 22.01 113 LEU D CA 1
ATOM 7471 C C . LEU D 1 113 ? 78.553 -78.707 37.387 1.00 25.62 113 LEU D C 1
ATOM 7472 O O . LEU D 1 113 ? 77.791 -78.496 38.337 1.00 26.28 113 LEU D O 1
ATOM 7477 N N . ARG D 1 114 ? 78.735 -79.926 36.883 1.00 21.72 114 ARG D N 1
ATOM 7478 C CA . ARG D 1 114 ? 78.154 -81.107 37.509 1.00 24.51 114 ARG D CA 1
ATOM 7479 C C . ARG D 1 114 ? 79.059 -81.725 38.580 1.00 24.06 114 ARG D C 1
ATOM 7480 O O . ARG D 1 114 ? 78.734 -82.794 39.104 1.00 26.45 114 ARG D O 1
ATOM 7488 N N . GLY D 1 115 ? 80.189 -81.101 38.898 1.00 24.28 115 GLY D N 1
ATOM 7489 C CA . GLY D 1 115 ? 81.019 -81.549 39.998 1.00 23.21 115 GLY D CA 1
ATOM 7490 C C . GLY D 1 115 ? 82.187 -82.436 39.638 1.00 22.84 115 GLY D C 1
ATOM 7491 O O . GLY D 1 115 ? 82.868 -82.930 40.545 1.00 19.97 115 GLY D O 1
ATOM 7492 N N . GLU D 1 116 ? 82.452 -82.652 38.355 1.00 21.75 116 GLU D N 1
ATOM 7493 C CA . GLU D 1 116 ? 83.601 -83.462 37.977 1.00 22.24 116 GLU D CA 1
ATOM 7494 C C . GLU D 1 116 ? 84.886 -82.763 38.402 1.00 21.25 116 GLU D C 1
ATOM 7495 O O . GLU D 1 116 ? 85.028 -81.549 38.247 1.00 21.88 116 GLU D O 1
ATOM 7501 N N . THR D 1 117 ? 85.820 -83.534 38.962 1.00 21.47 117 THR D N 1
ATOM 7502 C CA . THR D 1 117 ? 87.037 -82.951 39.519 1.00 20.97 117 THR D CA 1
ATOM 7503 C C . THR D 1 117 ? 88.161 -82.805 38.496 1.00 19.23 117 THR D C 1
ATOM 7504 O O . THR D 1 117 ? 89.015 -81.927 38.656 1.00 22.96 117 THR D O 1
ATOM 7508 N N . SER D 1 118 ? 88.193 -83.641 37.457 1.00 18.98 118 SER D N 1
ATOM 7509 C CA . SER D 1 118 ? 89.095 -83.438 36.324 1.00 23.92 118 SER D CA 1
ATOM 7510 C C . SER D 1 118 ? 88.633 -84.330 35.180 1.00 21.75 118 SER D C 1
ATOM 7511 O O . SER D 1 118 ? 87.773 -85.198 35.351 1.00 23.48 118 SER D O 1
ATOM 7514 N N . LEU D 1 119 ? 89.220 -84.105 34.008 1.00 18.35 119 LEU D N 1
ATOM 7515 C CA . LEU D 1 119 ? 88.880 -84.832 32.794 1.00 22.84 119 LEU D CA 1
ATOM 7516 C C . LEU D 1 119 ? 90.061 -85.680 32.351 1.00 19.96 119 LEU D C 1
ATOM 7517 O O . LEU D 1 119 ? 91.215 -85.258 32.467 1.00 19.46 119 LEU D O 1
ATOM 7522 N N . ARG D 1 120 ? 89.776 -86.866 31.816 1.00 19.24 120 ARG D N 1
ATOM 7523 C CA . ARG D 1 120 ? 90.847 -87.638 31.196 1.00 22.47 120 ARG D CA 1
ATOM 7524 C C . ARG D 1 120 ? 90.920 -87.448 29.684 1.00 23.75 120 ARG D C 1
ATOM 7525 O O . ARG D 1 120 ? 92.009 -87.556 29.111 1.00 24.02 120 ARG D O 1
ATOM 7533 N N . ALA D 1 121 ? 89.806 -87.144 29.023 1.00 21.69 121 ALA D N 1
ATOM 7534 C CA . ALA D 1 121 ? 89.798 -87.056 27.569 1.00 25.64 121 ALA D CA 1
ATOM 7535 C C . ALA D 1 121 ? 88.586 -86.263 27.109 1.00 20.58 121 ALA D C 1
ATOM 7536 O O . ALA D 1 121 ? 87.622 -86.062 27.854 1.00 20.75 121 ALA D O 1
ATOM 7538 N N . ILE D 1 122 ? 88.651 -85.827 25.857 1.00 22.03 122 ILE D N 1
ATOM 7539 C CA . ILE D 1 122 ? 87.502 -85.258 25.163 1.00 22.00 122 ILE D CA 1
ATOM 7540 C C . ILE D 1 122 ? 87.489 -85.794 23.739 1.00 21.33 122 ILE D C 1
ATOM 7541 O O . ILE D 1 122 ? 88.543 -85.989 23.122 1.00 21.43 122 ILE D O 1
ATOM 7546 N N . THR D 1 123 ? 86.290 -86.039 23.226 1.00 18.65 123 THR D N 1
ATOM 7547 C CA . THR D 1 123 ? 86.088 -86.599 21.900 1.00 21.32 123 THR D CA 1
ATOM 7548 C C . THR D 1 123 ? 85.312 -85.592 21.062 1.00 21.69 123 THR D C 1
ATOM 7549 O O . THR D 1 123 ? 84.281 -85.075 21.511 1.00 19.05 123 THR D O 1
ATOM 7553 N N . VAL D 1 124 ? 85.826 -85.291 19.865 1.00 22.73 124 VAL D N 1
ATOM 7554 C CA . VAL D 1 124 ? 85.205 -84.350 18.940 1.00 19.37 124 VAL D CA 1
ATOM 7555 C C . VAL D 1 124 ? 85.392 -84.859 17.516 1.00 23.74 124 VAL D C 1
ATOM 7556 O O . VAL D 1 124 ? 86.258 -85.689 17.235 1.00 23.06 124 VAL D O 1
ATOM 7560 N N . ASN D 1 125 ? 84.567 -84.337 16.604 1.00 20.43 125 ASN D N 1
ATOM 7561 C CA . ASN D 1 125 ? 84.695 -84.700 15.194 1.00 23.59 125 ASN D CA 1
ATOM 7562 C C . ASN D 1 125 ? 85.750 -83.874 14.474 1.00 28.95 125 ASN D C 1
ATOM 7563 O O . ASN D 1 125 ? 86.352 -84.356 13.506 1.00 24.02 125 ASN D O 1
ATOM 7568 N N . TYR D 1 126 ? 85.986 -82.642 14.919 1.00 22.68 126 TYR D N 1
ATOM 7569 C CA . TYR D 1 126 ? 86.908 -81.735 14.253 1.00 25.47 126 TYR D CA 1
ATOM 7570 C C . TYR D 1 126 ? 87.969 -81.280 15.244 1.00 22.49 126 TYR D C 1
ATOM 7571 O O . TYR D 1 126 ? 87.696 -81.132 16.439 1.00 20.56 126 TYR D O 1
ATOM 7580 N N . THR D 1 127 ? 89.179 -81.055 14.741 1.00 22.15 127 THR D N 1
ATOM 7581 C CA . THR D 1 127 ? 90.268 -80.615 15.603 1.00 26.69 127 THR D CA 1
ATOM 7582 C C . THR D 1 127 ? 89.868 -79.331 16.329 1.00 21.41 127 THR D C 1
ATOM 7583 O O . THR D 1 127 ? 89.365 -78.394 15.691 1.00 20.36 127 THR D O 1
ATOM 7587 N N . PRO D 1 128 ? 90.025 -79.263 17.649 1.00 20.40 128 PRO D N 1
ATOM 7588 C CA . PRO D 1 128 ? 89.649 -78.039 18.366 1.00 15.95 128 PRO D CA 1
ATOM 7589 C C . PRO D 1 128 ? 90.414 -76.835 17.835 1.00 17.80 128 PRO D C 1
ATOM 7590 O O . PRO D 1 128 ? 91.589 -76.930 17.459 1.00 16.47 128 PRO D O 1
ATOM 7594 N N . CYS D 1 129 ? 89.721 -75.698 17.790 1.00 16.14 129 CYS D N 1
ATOM 7595 C CA . CYS D 1 129 ? 90.302 -74.464 17.278 1.00 15.07 129 CYS D CA 1
ATOM 7596 C C . CYS D 1 129 ? 91.311 -73.914 18.283 1.00 13.18 129 CYS D C 1
ATOM 7597 O O . CYS D 1 129 ? 91.462 -74.423 19.396 1.00 11.82 129 CYS D O 1
ATOM 7600 N N . GLY D 1 130 ? 91.984 -72.825 17.908 1.00 13.41 130 GLY D N 1
ATOM 7601 C CA . GLY D 1 130 ? 93.007 -72.274 18.785 1.00 12.91 130 GLY D CA 1
ATOM 7602 C C . GLY D 1 130 ? 92.443 -71.680 20.062 1.00 16.05 130 GLY D C 1
ATOM 7603 O O . GLY D 1 130 ? 93.116 -71.660 21.097 1.00 12.28 130 GLY D O 1
ATOM 7604 N N . HIS D 1 131 ? 91.220 -71.160 19.998 1.00 14.57 131 HIS D N 1
ATOM 7605 C CA . HIS D 1 131 ? 90.539 -70.652 21.185 1.00 15.00 131 HIS D CA 1
ATOM 7606 C C . HIS D 1 131 ? 90.256 -71.788 22.164 1.00 14.63 131 HIS D C 1
ATOM 7607 O O . HIS D 1 131 ? 90.546 -71.685 23.366 1.00 12.42 131 HIS D O 1
ATOM 7614 N N . CYS D 1 132 ? 89.771 -72.916 21.646 1.00 10.28 132 CYS D N 1
ATOM 7615 C CA . CYS D 1 132 ? 89.489 -74.073 22.497 1.00 11.44 132 CYS D CA 1
ATOM 7616 C C . CYS D 1 132 ? 90.770 -74.704 23.046 1.00 14.83 132 CYS D C 1
ATOM 7617 O O . CYS D 1 132 ? 90.804 -75.146 24.201 1.00 13.76 132 CYS D O 1
ATOM 7620 N N . ARG D 1 133 ? 91.834 -74.751 22.244 1.00 12.70 133 ARG D N 1
ATOM 7621 C CA . ARG D 1 133 ? 93.122 -75.230 22.748 1.00 17.35 133 ARG D CA 1
ATOM 7622 C C . ARG D 1 133 ? 93.595 -74.383 23.923 1.00 15.46 133 ARG D C 1
ATOM 7623 O O . ARG D 1 133 ? 94.014 -74.914 24.958 1.00 16.10 133 ARG D O 1
ATOM 7631 N N . GLN D 1 134 ? 93.515 -73.059 23.782 1.00 14.97 134 GLN D N 1
ATOM 7632 C CA . GLN D 1 134 ? 93.894 -72.161 24.866 1.00 15.79 134 GLN D CA 1
ATOM 7633 C C . GLN D 1 134 ? 92.975 -72.330 26.069 1.00 18.54 134 GLN D C 1
ATOM 7634 O O . GLN D 1 134 ? 93.424 -72.271 27.222 1.00 18.07 134 GLN D O 1
ATOM 7640 N N . PHE D 1 135 ? 91.683 -72.534 25.815 1.00 11.66 135 PHE D N 1
ATOM 7641 C CA . PHE D 1 135 ? 90.721 -72.758 26.888 1.00 11.39 135 PHE D CA 1
ATOM 7642 C C . PHE D 1 135 ? 91.065 -74.021 27.661 1.00 14.46 135 PHE D C 1
ATOM 7643 O O . PHE D 1 135 ? 91.083 -74.028 28.897 1.00 12.51 135 PHE D O 1
ATOM 7651 N N . MET D 1 136 ? 91.366 -75.099 26.938 1.00 16.10 136 MET D N 1
ATOM 7652 C CA . MET D 1 136 ? 91.642 -76.376 27.578 1.00 15.98 136 MET D CA 1
ATOM 7653 C C . MET D 1 136 ? 92.922 -76.333 28.404 1.00 17.41 136 MET D C 1
ATOM 7654 O O . MET D 1 136 ? 93.047 -77.084 29.376 1.00 15.96 136 MET D O 1
ATOM 7659 N N . ASN D 1 137 ? 93.870 -75.463 28.051 1.00 15.49 137 ASN D N 1
ATOM 7660 C CA . ASN D 1 137 ? 95.102 -75.361 28.827 1.00 15.55 137 ASN D CA 1
ATOM 7661 C C . ASN D 1 137 ? 94.919 -74.665 30.165 1.00 18.38 137 ASN D C 1
ATOM 7662 O O . ASN D 1 137 ? 95.884 -74.602 30.937 1.00 17.00 137 ASN D O 1
ATOM 7667 N N . GLU D 1 138 ? 93.725 -74.139 30.466 1.00 17.15 138 GLU D N 1
ATOM 7668 C CA . GLU D 1 138 ? 93.447 -73.617 31.797 1.00 13.96 138 GLU D CA 1
ATOM 7669 C C . GLU D 1 138 ? 93.119 -74.714 32.801 1.00 14.28 138 GLU D C 1
ATOM 7670 O O . GLU D 1 138 ? 93.151 -74.464 34.012 1.00 18.87 138 GLU D O 1
ATOM 7676 N N . LEU D 1 139 ? 92.797 -75.909 32.328 1.00 14.20 139 LEU D N 1
ATOM 7677 C CA . LEU D 1 139 ? 92.255 -76.959 33.174 1.00 16.93 139 LEU D CA 1
ATOM 7678 C C . LEU D 1 139 ? 93.363 -77.630 33.984 1.00 18.36 139 LEU D C 1
ATOM 7679 O O . LEU D 1 139 ? 94.535 -77.631 33.595 1.00 13.48 139 LEU D O 1
ATOM 7684 N N . ASN D 1 140 ? 92.976 -78.229 35.121 1.00 15.81 140 ASN D N 1
ATOM 7685 C CA . ASN D 1 140 ? 93.964 -78.939 35.934 1.00 20.29 140 ASN D CA 1
ATOM 7686 C C . ASN D 1 140 ? 94.579 -80.126 35.197 1.00 22.38 140 ASN D C 1
ATOM 7687 O O . ASN D 1 140 ? 95.633 -80.616 35.614 1.00 22.54 140 ASN D O 1
ATOM 7692 N N . SER D 1 141 ? 93.947 -80.602 34.118 1.00 18.48 141 SER D N 1
ATOM 7693 C CA . SER D 1 141 ? 94.539 -81.642 33.281 1.00 21.58 141 SER D CA 1
ATOM 7694 C C . SER D 1 141 ? 95.653 -81.123 32.379 1.00 25.80 141 SER D C 1
ATOM 7695 O O . SER D 1 141 ? 96.372 -81.939 31.786 1.00 25.56 141 SER D O 1
ATOM 7698 N N . GLY D 1 142 ? 95.803 -79.805 32.251 1.00 20.09 142 GLY D N 1
ATOM 7699 C CA . GLY D 1 142 ? 96.880 -79.165 31.502 1.00 20.03 142 GLY D CA 1
ATOM 7700 C C . GLY D 1 142 ? 97.051 -79.731 30.102 1.00 24.09 142 GLY D C 1
ATOM 7701 O O . GLY D 1 142 ? 96.090 -80.076 29.406 1.00 22.27 142 GLY D O 1
ATOM 7702 N N . LEU D 1 143 ? 98.309 -79.831 29.678 1.00 18.53 143 LEU D N 1
ATOM 7703 C CA . LEU D 1 143 ? 98.611 -80.279 28.326 1.00 25.51 143 LEU D CA 1
ATOM 7704 C C . LEU D 1 143 ? 98.479 -81.789 28.160 1.00 23.10 143 LEU D C 1
ATOM 7705 O O . LEU D 1 143 ? 98.514 -82.285 27.024 1.00 21.35 143 LEU D O 1
ATOM 7710 N N . ALA D 1 144 ? 98.311 -82.528 29.254 1.00 19.19 144 ALA D N 1
ATOM 7711 C CA . ALA D 1 144 ? 98.216 -83.979 29.174 1.00 22.64 144 ALA D CA 1
ATOM 7712 C C . ALA D 1 144 ? 96.853 -84.459 28.702 1.00 19.99 144 ALA D C 1
ATOM 7713 O O . ALA D 1 144 ? 96.735 -85.632 28.330 1.00 23.21 144 ALA D O 1
ATOM 7715 N N . LEU D 1 145 ? 95.837 -83.591 28.696 1.00 23.35 145 LEU D N 1
ATOM 7716 C CA . LEU D 1 145 ? 94.496 -83.996 28.285 1.00 19.11 145 LEU D CA 1
ATOM 7717 C C . LEU D 1 145 ? 94.529 -84.670 26.918 1.00 17.86 145 LEU D C 1
ATOM 7718 O O . LEU D 1 145 ? 95.196 -84.201 25.995 1.00 19.22 145 LEU D O 1
ATOM 7723 N N . ARG D 1 146 ? 93.815 -85.788 26.796 1.00 17.61 146 ARG D N 1
ATOM 7724 C CA . ARG D 1 146 ? 93.805 -86.571 25.562 1.00 25.15 146 ARG D CA 1
ATOM 7725 C C . ARG D 1 146 ? 92.672 -86.110 24.652 1.00 22.78 146 ARG D C 1
ATOM 7726 O O . ARG D 1 146 ? 91.518 -86.023 25.078 1.00 19.61 146 ARG D O 1
ATOM 7734 N N . ILE D 1 147 ? 92.997 -85.857 23.392 1.00 17.25 147 ILE D N 1
ATOM 7735 C CA . ILE D 1 147 ? 92.031 -85.386 22.409 1.00 18.88 147 ILE D CA 1
ATOM 7736 C C . ILE D 1 147 ? 91.814 -86.491 21.386 1.00 19.48 147 ILE D C 1
ATOM 7737 O O . ILE D 1 147 ? 92.751 -86.890 20.685 1.00 23.64 147 ILE D O 1
ATOM 7742 N N . HIS D 1 148 ? 90.580 -86.977 21.295 1.00 18.94 148 HIS D N 1
ATOM 7743 C CA . HIS D 1 148 ? 90.220 -88.064 20.395 1.00 26.75 148 HIS D CA 1
ATOM 7744 C C . HIS D 1 148 ? 89.533 -87.497 19.162 1.00 25.88 148 HIS D C 1
ATOM 7745 O O . HIS D 1 148 ? 88.539 -86.768 19.279 1.00 24.42 148 HIS D O 1
ATOM 7752 N N . LEU D 1 149 ? 90.059 -87.840 17.988 1.00 19.53 149 LEU D N 1
ATOM 7753 C CA . LEU D 1 149 ? 89.539 -87.441 16.692 1.00 27.19 149 LEU D CA 1
ATOM 7754 C C . LEU D 1 149 ? 89.241 -88.677 15.854 1.00 37.38 149 LEU D C 1
ATOM 7755 O O . LEU D 1 149 ? 89.894 -89.710 16.027 1.00 37.52 149 LEU D O 1
ATOM 7760 N N . PRO D 1 150 ? 88.275 -88.607 14.937 1.00 38.02 150 PRO D N 1
ATOM 7761 C CA . PRO D 1 150 ? 87.963 -89.783 14.112 1.00 33.99 150 PRO D CA 1
ATOM 7762 C C . PRO D 1 150 ? 89.089 -90.086 13.131 1.00 39.70 150 PRO D C 1
ATOM 7763 O O . PRO D 1 150 ? 89.714 -89.179 12.574 1.00 37.98 150 PRO D O 1
ATOM 7767 N N . GLY D 1 151 ? 89.349 -91.377 12.931 1.00 41.25 151 GLY D N 1
ATOM 7768 C CA . GLY D 1 151 ? 90.364 -91.814 11.990 1.00 46.12 151 GLY D CA 1
ATOM 7769 C C . GLY D 1 151 ? 91.782 -91.473 12.403 1.00 48.91 151 GLY D C 1
ATOM 7770 O O . GLY D 1 151 ? 92.722 -92.215 12.099 1.00 49.19 151 GLY D O 1
ATOM 7771 N N . ARG D 1 152 ? 91.943 -90.348 13.094 1.00 53.36 152 ARG D N 1
ATOM 7772 C CA . ARG D 1 152 ? 93.239 -89.893 13.565 1.00 46.05 152 ARG D CA 1
ATOM 7773 C C . ARG D 1 152 ? 93.603 -90.608 14.868 1.00 45.68 152 ARG D C 1
ATOM 7774 O O . ARG D 1 152 ? 92.752 -91.184 15.554 1.00 43.10 152 ARG D O 1
ATOM 7782 N N . GLU D 1 153 ? 94.892 -90.602 15.190 1.00 46.29 153 GLU D N 1
ATOM 7783 C CA . GLU D 1 153 ? 95.346 -91.145 16.462 1.00 46.59 153 GLU D CA 1
ATOM 7784 C C . GLU D 1 153 ? 95.143 -90.112 17.564 1.00 42.26 153 GLU D C 1
ATOM 7785 O O . GLU D 1 153 ? 95.312 -88.909 17.345 1.00 36.59 153 GLU D O 1
ATOM 7791 N N . ALA D 1 154 ? 94.763 -90.588 18.747 1.00 43.50 154 ALA D N 1
ATOM 7792 C CA . ALA D 1 154 ? 94.610 -89.700 19.893 1.00 43.79 154 ALA D CA 1
ATOM 7793 C C . ALA D 1 154 ? 95.935 -89.022 20.224 1.00 37.26 154 ALA D C 1
ATOM 7794 O O . ALA D 1 154 ? 97.008 -89.610 20.075 1.00 36.64 154 ALA D O 1
ATOM 7796 N N . HIS D 1 155 ? 95.859 -87.769 20.664 1.00 28.31 155 HIS D N 1
ATOM 7797 C CA . HIS D 1 155 ? 97.042 -87.025 21.063 1.00 25.88 155 HIS D CA 1
ATOM 7798 C C . HIS D 1 155 ? 96.728 -86.221 22.314 1.00 26.07 155 HIS D C 1
ATOM 7799 O O . HIS D 1 155 ? 95.570 -85.910 22.604 1.00 25.73 155 HIS D O 1
ATOM 7806 N N . ALA D 1 156 ? 97.778 -85.892 23.053 1.00 23.50 156 ALA D N 1
ATOM 7807 C CA . ALA D 1 156 ? 97.645 -84.943 24.142 1.00 25.75 156 ALA D CA 1
ATOM 7808 C C . ALA D 1 156 ? 97.449 -83.544 23.577 1.00 25.81 156 ALA D C 1
ATOM 7809 O O . ALA D 1 156 ? 97.903 -83.227 22.473 1.00 26.04 156 ALA D O 1
ATOM 7811 N N . LEU D 1 157 ? 96.741 -82.709 24.339 1.00 20.94 157 LEU D N 1
ATOM 7812 C CA . LEU D 1 157 ? 96.625 -81.302 23.975 1.00 20.63 157 LEU D CA 1
ATOM 7813 C C . LEU D 1 157 ? 97.984 -80.703 23.636 1.00 23.59 157 LEU D C 1
ATOM 7814 O O . LEU D 1 157 ? 98.080 -79.843 22.751 1.00 19.12 157 LEU D O 1
ATOM 7819 N N . GLU D 1 158 ? 99.041 -81.156 24.321 1.00 20.81 158 GLU D N 1
ATOM 7820 C CA . GLU D 1 158 ? 100.404 -80.709 24.030 1.00 21.85 158 GLU D CA 1
ATOM 7821 C C . GLU D 1 158 ? 100.717 -80.782 22.539 1.00 21.46 158 GLU D C 1
ATOM 7822 O O . GLU D 1 158 ? 101.384 -79.895 21.990 1.00 20.24 158 GLU D O 1
ATOM 7828 N N . HIS D 1 159 ? 100.227 -81.826 21.862 1.00 20.61 159 HIS D N 1
ATOM 7829 C CA . HIS D 1 159 ? 100.513 -81.994 20.438 1.00 22.97 159 HIS D CA 1
ATOM 7830 C C . HIS D 1 159 ? 99.873 -80.891 19.587 1.00 26.80 159 HIS D C 1
ATOM 7831 O O . HIS D 1 159 ? 100.388 -80.565 18.507 1.00 25.69 159 HIS D O 1
ATOM 7838 N N . TYR D 1 160 ? 98.764 -80.307 20.049 1.00 18.44 160 TYR D N 1
ATOM 7839 C CA . TYR D 1 160 ? 98.026 -79.290 19.304 1.00 19.88 160 TYR D CA 1
ATOM 7840 C C . TYR D 1 160 ? 98.335 -77.867 19.747 1.00 20.29 160 TYR D C 1
ATOM 7841 O O . TYR D 1 160 ? 97.952 -76.918 19.053 1.00 20.16 160 TYR D O 1
ATOM 7850 N N . LEU D 1 161 ? 99.015 -77.685 20.872 1.00 19.08 161 LEU D N 1
ATOM 7851 C CA . LEU D 1 161 ? 99.361 -76.358 21.371 1.00 15.12 161 LEU D CA 1
ATOM 7852 C C . LEU D 1 161 ? 100.855 -76.326 21.668 1.00 19.18 161 LEU D C 1
ATOM 7853 O O . LEU D 1 161 ? 101.273 -76.313 22.832 1.00 19.90 161 LEU D O 1
ATOM 7858 N N . PRO D 1 162 ? 101.690 -76.320 20.627 1.00 22.15 162 PRO D N 1
ATOM 7859 C CA . PRO D 1 162 ? 103.133 -76.170 20.848 1.00 19.16 162 PRO D CA 1
ATOM 7860 C C . PRO D 1 162 ? 103.433 -74.830 21.494 1.00 27.84 162 PRO D C 1
ATOM 7861 O O . PRO D 1 162 ? 102.728 -73.841 21.272 1.00 20.87 162 PRO D O 1
ATOM 7865 N N . ASP D 1 163 ? 104.502 -74.808 22.290 1.00 16.58 163 ASP D N 1
ATOM 7866 C CA . ASP D 1 163 ? 104.953 -73.608 22.987 1.00 20.14 163 ASP D CA 1
ATOM 7867 C C . ASP D 1 163 ? 103.785 -72.911 23.678 1.00 20.15 163 ASP D C 1
ATOM 7868 O O . ASP D 1 163 ? 103.484 -71.741 23.431 1.00 17.42 163 ASP D O 1
ATOM 7873 N N . ALA D 1 164 ? 103.133 -73.660 24.559 1.00 17.59 164 ALA D N 1
ATOM 7874 C CA . ALA D 1 164 ? 101.875 -73.235 25.153 1.00 18.26 164 ALA D CA 1
ATOM 7875 C C . ALA D 1 164 ? 102.083 -72.182 26.234 1.00 23.42 164 ALA D C 1
ATOM 7876 O O . ALA D 1 164 ? 103.137 -72.096 26.868 1.00 20.22 164 ALA D O 1
ATOM 7878 N N . PHE D 1 165 ? 101.052 -71.374 26.430 1.00 17.52 165 PHE D N 1
ATOM 7879 C CA . PHE D 1 165 ? 100.976 -70.386 27.492 1.00 14.97 165 PHE D CA 1
ATOM 7880 C C . PHE D 1 165 ? 99.792 -70.760 28.369 1.00 22.03 165 PHE D C 1
ATOM 7881 O O . PHE D 1 165 ? 98.733 -71.139 27.854 1.00 19.64 165 PHE D O 1
ATOM 7889 N N . GLY D 1 166 ? 99.963 -70.673 29.687 1.00 17.32 166 GLY D N 1
ATOM 7890 C CA . GLY D 1 166 ? 98.903 -71.078 30.595 1.00 19.50 166 GLY D CA 1
ATOM 7891 C C . GLY D 1 166 ? 99.008 -70.468 31.981 1.00 18.78 166 GLY D C 1
ATOM 7892 O O . GLY D 1 166 ? 99.876 -69.629 32.248 1.00 19.41 166 GLY D O 1
ATOM 7893 N N . PRO D 1 167 ? 98.130 -70.898 32.897 1.00 20.25 167 PRO D N 1
ATOM 7894 C CA . PRO D 1 167 ? 98.130 -70.315 34.257 1.00 19.53 167 PRO D CA 1
ATOM 7895 C C . PRO D 1 167 ? 99.466 -70.431 34.976 1.00 23.33 167 PRO D C 1
ATOM 7896 O O . PRO D 1 167 ? 99.800 -69.558 35.788 1.00 25.50 167 PRO D O 1
ATOM 7900 N N . LYS D 1 168 ? 100.238 -71.485 34.707 1.00 23.14 168 LYS D N 1
ATOM 7901 C CA . LYS D 1 168 ? 101.543 -71.621 35.347 1.00 30.74 168 LYS D CA 1
ATOM 7902 C C . LYS D 1 168 ? 102.490 -70.503 34.936 1.00 31.62 168 LYS D C 1
ATOM 7903 O O . LYS D 1 168 ? 103.301 -70.047 35.751 1.00 36.07 168 LYS D O 1
ATOM 7909 N N . ASP D 1 169 ? 102.388 -70.024 33.693 1.00 27.37 169 ASP D N 1
ATOM 7910 C CA . ASP D 1 169 ? 103.205 -68.891 33.271 1.00 27.33 169 ASP D CA 1
ATOM 7911 C C . ASP D 1 169 ? 102.872 -67.622 34.033 1.00 30.17 169 ASP D C 1
ATOM 7912 O O . ASP D 1 169 ? 103.643 -66.657 33.980 1.00 28.59 169 ASP D O 1
ATOM 7917 N N . LEU D 1 170 ? 101.735 -67.591 34.723 1.00 27.70 170 LEU D N 1
ATOM 7918 C CA . LEU D 1 170 ? 101.392 -66.496 35.617 1.00 23.97 170 LEU D CA 1
ATOM 7919 C C . LEU D 1 170 ? 101.367 -66.952 37.074 1.00 28.02 170 LEU D C 1
ATOM 7920 O O . LEU D 1 170 ? 100.723 -66.316 37.916 1.00 31.37 170 LEU D O 1
ATOM 7925 N N . GLU D 1 171 ? 102.082 -68.040 37.368 1.00 27.67 171 GLU D N 1
ATOM 7926 C CA . GLU D 1 171 ? 102.157 -68.743 38.649 1.00 40.40 171 GLU D CA 1
ATOM 7927 C C . GLU D 1 171 ? 100.830 -68.842 39.385 1.00 36.83 171 GLU D C 1
ATOM 7928 O O . GLU D 1 171 ? 100.780 -68.722 40.614 1.00 28.29 171 GLU D O 1
ATOM 7934 N N . ILE D 1 172 ? 99.762 -69.105 38.647 1.00 27.88 172 ILE D N 1
ATOM 7935 C CA . ILE D 1 172 ? 98.510 -69.531 39.254 1.00 25.41 172 ILE D CA 1
ATOM 7936 C C . ILE D 1 172 ? 98.683 -70.974 39.703 1.00 31.69 172 ILE D C 1
ATOM 7937 O O . ILE D 1 172 ? 99.151 -71.822 38.934 1.00 30.96 172 ILE D O 1
ATOM 7942 N N . LYS D 1 173 ? 98.330 -71.264 40.950 1.00 31.04 173 LYS D N 1
ATOM 7943 C CA . LYS D 1 173 ? 98.435 -72.647 41.398 1.00 42.83 173 LYS D CA 1
ATOM 7944 C C . LYS D 1 173 ? 97.098 -73.377 41.443 1.00 38.54 173 LYS D C 1
ATOM 7945 O O . LYS D 1 173 ? 97.072 -74.600 41.265 1.00 39.51 173 LYS D O 1
ATOM 7951 N N . THR D 1 174 ? 95.985 -72.677 41.644 1.00 32.42 174 THR D N 1
ATOM 7952 C CA . THR D 1 174 ? 94.672 -73.316 41.615 1.00 25.60 174 THR D CA 1
ATOM 7953 C C . THR D 1 174 ? 94.109 -73.205 40.196 1.00 26.24 174 THR D C 1
ATOM 7954 O O . THR D 1 174 ? 93.689 -72.124 39.761 1.00 19.37 174 THR D O 1
ATOM 7958 N N . LEU D 1 175 ? 94.110 -74.325 39.481 1.00 19.59 175 LEU D N 1
ATOM 7959 C CA . LEU D 1 175 ? 93.689 -74.391 38.090 1.00 21.62 175 LEU D CA 1
ATOM 7960 C C . LEU D 1 175 ? 92.194 -74.653 37.991 1.00 18.19 175 LEU D C 1
ATOM 7961 O O . LEU D 1 175 ? 91.543 -75.065 38.954 1.00 18.56 175 LEU D O 1
ATOM 7966 N N . LEU D 1 176 ? 91.657 -74.417 36.795 1.00 22.86 176 LEU D N 1
ATOM 7967 C CA . LEU D 1 176 ? 90.231 -74.605 36.561 1.00 18.77 176 LEU D CA 1
ATOM 7968 C C . LEU D 1 176 ? 89.854 -76.072 36.759 1.00 19.23 176 LEU D C 1
ATOM 7969 O O . LEU D 1 176 ? 90.534 -76.976 36.252 1.00 16.15 176 LEU D O 1
ATOM 7974 N N . MET D 1 177 ? 88.775 -76.292 37.519 1.00 17.81 177 MET D N 1
ATOM 7975 C CA . MET D 1 177 ? 88.226 -77.555 38.014 1.00 18.00 177 MET D CA 1
ATOM 7976 C C . MET D 1 177 ? 88.908 -78.027 39.305 1.00 18.26 177 MET D C 1
ATOM 7977 O O . MET D 1 177 ? 88.435 -78.992 39.908 1.00 16.89 177 MET D O 1
ATOM 7982 N N . ASP D 1 178 ? 89.989 -77.397 39.753 1.00 21.17 178 ASP D N 1
ATOM 7983 C CA . ASP D 1 178 ? 90.409 -77.630 41.130 1.00 21.10 178 ASP D CA 1
ATOM 7984 C C . ASP D 1 178 ? 89.394 -77.011 42.085 1.00 23.66 178 ASP D C 1
ATOM 7985 O O . ASP D 1 178 ? 88.671 -76.073 41.737 1.00 22.49 178 ASP D O 1
ATOM 7990 N N . GLU D 1 179 ? 89.344 -77.538 43.307 1.00 23.98 179 GLU D N 1
ATOM 7991 C CA . GLU D 1 179 ? 88.375 -77.034 44.274 1.00 23.90 179 GLU D CA 1
ATOM 7992 C C . GLU D 1 179 ? 88.665 -75.580 44.620 1.00 20.91 179 GLU D C 1
ATOM 7993 O O . GLU D 1 179 ? 89.815 -75.201 44.861 1.00 24.39 179 GLU D O 1
ATOM 7999 N N . GLN D 1 180 ? 87.613 -74.763 44.630 1.00 19.15 180 GLN D N 1
ATOM 8000 C CA . GLN D 1 180 ? 87.718 -73.345 44.943 1.00 25.91 180 GLN D CA 1
ATOM 8001 C C . GLN D 1 180 ? 86.521 -72.938 45.786 1.00 20.47 180 GLN D C 1
ATOM 8002 O O . GLN D 1 180 ? 85.414 -73.454 45.593 1.00 24.59 180 GLN D O 1
ATOM 8008 N N . ASP D 1 181 ? 86.754 -72.032 46.741 1.00 26.32 181 ASP D N 1
ATOM 8009 C CA . ASP D 1 181 ? 85.687 -71.530 47.612 1.00 27.21 181 ASP D CA 1
ATOM 8010 C C . ASP D 1 181 ? 86.080 -70.127 48.059 1.00 30.59 181 ASP D C 1
ATOM 8011 O O . ASP D 1 181 ? 86.906 -69.972 48.960 1.00 24.44 181 ASP D O 1
ATOM 8016 N N . HIS D 1 182 ? 85.465 -69.117 47.458 1.00 26.34 182 HIS D N 1
ATOM 8017 C CA . HIS D 1 182 ? 85.830 -67.750 47.787 1.00 24.26 182 HIS D CA 1
ATOM 8018 C C . HIS D 1 182 ? 85.176 -67.251 49.072 1.00 24.91 182 HIS D C 1
ATOM 8019 O O . HIS D 1 182 ? 85.419 -66.106 49.459 1.00 23.10 182 HIS D O 1
ATOM 8026 N N . GLY D 1 183 ? 84.348 -68.069 49.719 1.00 19.60 183 GLY D N 1
ATOM 8027 C CA . GLY D 1 183 ? 83.900 -67.790 51.072 1.00 23.42 183 GLY D CA 1
ATOM 8028 C C . GLY D 1 183 ? 82.880 -66.688 51.253 1.00 25.20 183 GLY D C 1
ATOM 8029 O O . GLY D 1 183 ? 82.731 -66.188 52.368 1.00 25.85 183 GLY D O 1
ATOM 8030 N N . PHE D 1 184 ? 82.165 -66.286 50.208 1.00 21.52 184 PHE D N 1
ATOM 8031 C CA . PHE D 1 184 ? 81.114 -65.294 50.403 1.00 18.82 184 PHE D CA 1
ATOM 8032 C C . PHE D 1 184 ? 79.927 -65.923 51.136 1.00 26.13 184 PHE D C 1
ATOM 8033 O O . PHE D 1 184 ? 79.587 -67.087 50.883 1.00 23.82 184 PHE D O 1
ATOM 8041 N N . PRO D 1 185 ? 79.280 -65.185 52.046 1.00 22.56 185 PRO D N 1
ATOM 8042 C CA . PRO D 1 185 ? 78.174 -65.764 52.829 1.00 27.40 185 PRO D CA 1
ATOM 8043 C C . PRO D 1 185 ? 76.939 -66.034 51.973 1.00 24.25 185 PRO D C 1
ATOM 8044 O O . PRO D 1 185 ? 76.462 -65.166 51.235 1.00 22.34 185 PRO D O 1
ATOM 8048 N N . VAL D 1 186 ? 76.413 -67.245 52.108 1.00 23.58 186 VAL D N 1
ATOM 8049 C CA . VAL D 1 186 ? 75.258 -67.706 51.349 1.00 28.91 186 VAL D CA 1
ATOM 8050 C C . VAL D 1 186 ? 74.001 -67.438 52.162 1.00 27.03 186 VAL D C 1
ATOM 8051 O O . VAL D 1 186 ? 73.850 -67.958 53.272 1.00 30.32 186 VAL D O 1
ATOM 8055 N N . SER D 1 187 ? 73.086 -66.653 51.602 1.00 23.80 187 SER D N 1
ATOM 8056 C CA . SER D 1 187 ? 71.829 -66.334 52.264 1.00 28.39 187 SER D CA 1
ATOM 8057 C C . SER D 1 187 ? 70.849 -65.831 51.213 1.00 28.01 187 SER D C 1
ATOM 8058 O O . SER D 1 187 ? 71.221 -65.592 50.065 1.00 26.25 187 SER D O 1
ATOM 8061 N N . GLY D 1 188 ? 69.586 -65.674 51.619 1.00 27.36 188 GLY D N 1
ATOM 8062 C CA . GLY D 1 188 ? 68.545 -65.143 50.743 1.00 21.93 188 GLY D CA 1
ATOM 8063 C C . GLY D 1 188 ? 67.586 -66.208 50.245 1.00 16.13 188 GLY D C 1
ATOM 8064 O O . GLY D 1 188 ? 67.537 -67.337 50.745 1.00 22.11 188 GLY D O 1
ATOM 8065 N N . ASP D 1 189 ? 66.813 -65.846 49.222 1.00 20.05 189 ASP D N 1
ATOM 8066 C CA . ASP D 1 189 ? 65.934 -66.846 48.628 1.00 21.33 189 ASP D CA 1
ATOM 8067 C C . ASP D 1 189 ? 66.766 -67.871 47.847 1.00 21.87 189 ASP D C 1
ATOM 8068 O O . ASP D 1 189 ? 67.994 -67.765 47.733 1.00 18.64 189 ASP D O 1
ATOM 8073 N N . ALA D 1 190 ? 66.089 -68.906 47.334 1.00 16.17 190 ALA D N 1
ATOM 8074 C CA . ALA D 1 190 ? 66.801 -70.005 46.685 1.00 13.23 190 ALA D CA 1
ATOM 8075 C C . ALA D 1 190 ? 67.635 -69.517 45.501 1.00 19.63 190 ALA D C 1
ATOM 8076 O O . ALA D 1 190 ? 68.788 -69.937 45.327 1.00 17.39 190 ALA D O 1
ATOM 8078 N N . LEU D 1 191 ? 67.071 -68.636 44.675 1.00 12.97 191 LEU D N 1
ATOM 8079 C CA . LEU D 1 191 ? 67.809 -68.170 43.507 1.00 14.52 191 LEU D CA 1
ATOM 8080 C C . LEU D 1 191 ? 69.028 -67.350 43.914 1.00 16.55 191 LEU D C 1
ATOM 8081 O O . LEU D 1 191 ? 70.095 -67.466 43.295 1.00 17.22 191 LEU D O 1
ATOM 8086 N N . THR D 1 192 ? 68.889 -66.519 44.954 1.00 16.54 192 THR D N 1
ATOM 8087 C CA . THR D 1 192 ? 70.021 -65.738 45.453 1.00 18.20 192 THR D CA 1
ATOM 8088 C C . THR D 1 192 ? 71.123 -66.643 45.995 1.00 16.82 192 THR D C 1
ATOM 8089 O O . THR D 1 192 ? 72.307 -66.464 45.679 1.00 19.05 192 THR D O 1
ATOM 8093 N N . GLN D 1 193 ? 70.754 -67.626 46.821 1.00 15.12 193 GLN D N 1
ATOM 8094 C CA . GLN D 1 193 ? 71.747 -68.564 47.340 1.00 15.26 193 GLN D CA 1
ATOM 8095 C C . GLN D 1 193 ? 72.466 -69.298 46.210 1.00 18.44 193 GLN D C 1
ATOM 8096 O O . GLN D 1 193 ? 73.688 -69.489 46.260 1.00 16.07 193 GLN D O 1
ATOM 8102 N N . ALA D 1 194 ? 71.721 -69.709 45.181 1.00 16.83 194 ALA D N 1
ATOM 8103 C CA . ALA D 1 194 ? 72.330 -70.390 44.041 1.00 16.35 194 ALA D CA 1
ATOM 8104 C C . ALA D 1 194 ? 73.338 -69.494 43.329 1.00 15.33 194 ALA D C 1
ATOM 8105 O O . ALA D 1 194 ? 74.422 -69.952 42.947 1.00 17.61 194 ALA D O 1
ATOM 8107 N N . ALA D 1 195 ? 72.998 -68.214 43.138 1.00 12.61 195 ALA D N 1
ATOM 8108 C CA . ALA D 1 195 ? 73.915 -67.304 42.459 1.00 16.99 195 ALA D CA 1
ATOM 8109 C C . ALA D 1 195 ? 75.193 -67.108 43.262 1.00 18.13 195 ALA D C 1
ATOM 8110 O O . ALA D 1 195 ? 76.298 -67.111 42.701 1.00 13.46 195 ALA D O 1
ATOM 8112 N N . ILE D 1 196 ? 75.062 -66.936 44.583 1.00 19.44 196 ILE D N 1
ATOM 8113 C CA . ILE D 1 196 ? 76.232 -66.755 45.435 1.00 17.37 196 ILE D CA 1
ATOM 8114 C C . ILE D 1 196 ? 77.083 -68.017 45.462 1.00 16.16 196 ILE D C 1
ATOM 8115 O O . ILE D 1 196 ? 78.319 -67.951 45.409 1.00 16.29 196 ILE D O 1
ATOM 8120 N N . GLN D 1 197 ? 76.448 -69.186 45.572 1.00 15.06 197 GLN D N 1
ATOM 8121 C CA . GLN D 1 197 ? 77.216 -70.425 45.567 1.00 16.76 197 GLN D CA 1
ATOM 8122 C C . GLN D 1 197 ? 77.951 -70.615 44.244 1.00 18.12 197 GLN D C 1
ATOM 8123 O O . GLN D 1 197 ? 79.091 -71.095 44.224 1.00 17.41 197 GLN D O 1
ATOM 8129 N N . ALA D 1 198 ? 77.332 -70.222 43.127 1.00 12.82 198 ALA D N 1
ATOM 8130 C CA . ALA D 1 198 ? 78.045 -70.280 41.849 1.00 18.19 198 ALA D CA 1
ATOM 8131 C C . ALA D 1 198 ? 79.267 -69.360 41.858 1.00 15.29 198 ALA D C 1
ATOM 8132 O O . ALA D 1 198 ? 80.335 -69.719 41.344 1.00 13.72 198 ALA D O 1
ATOM 8134 N N . ALA D 1 199 ? 79.130 -68.166 42.441 1.00 16.32 199 ALA D N 1
ATOM 8135 C CA . ALA D 1 199 ? 80.267 -67.254 42.492 1.00 17.14 199 ALA D CA 1
ATOM 8136 C C . ALA D 1 199 ? 81.362 -67.797 43.398 1.00 22.00 199 ALA D C 1
ATOM 8137 O O . ALA D 1 199 ? 82.560 -67.590 43.136 1.00 18.64 199 ALA D O 1
ATOM 8139 N N . ASN D 1 200 ? 80.969 -68.528 44.438 1.00 16.88 200 ASN D N 1
ATOM 8140 C CA . ASN D 1 200 ? 81.937 -69.021 45.406 1.00 22.78 200 ASN D CA 1
ATOM 8141 C C . ASN D 1 200 ? 82.867 -70.066 44.816 1.00 23.53 200 ASN D C 1
ATOM 8142 O O . ASN D 1 200 ? 83.992 -70.218 45.298 1.00 21.47 200 ASN D O 1
ATOM 8147 N N . ARG D 1 201 ? 82.437 -70.807 43.791 1.00 16.54 201 ARG D N 1
ATOM 8148 C CA . ARG D 1 201 ? 83.331 -71.800 43.205 1.00 23.47 201 ARG D CA 1
ATOM 8149 C C . ARG D 1 201 ? 83.847 -71.390 41.824 1.00 19.03 201 ARG D C 1
ATOM 8150 O O . ARG D 1 201 ? 84.356 -72.235 41.078 1.00 22.57 201 ARG D O 1
ATOM 8158 N N . CYS D 1 202 ? 83.757 -70.108 41.478 1.00 12.89 202 CYS D N 1
ATOM 8159 C CA . CYS D 1 202 ? 84.229 -69.673 40.175 1.00 17.95 202 CYS D CA 1
ATOM 8160 C C . CYS D 1 202 ? 85.756 -69.561 40.159 1.00 15.35 202 CYS D C 1
ATOM 8161 O O . CYS D 1 202 ? 86.426 -69.626 41.193 1.00 15.42 202 CYS D O 1
ATOM 8164 N N . HIS D 1 203 ? 86.300 -69.397 38.947 1.00 19.37 203 HIS D N 1
ATOM 8165 C CA . HIS D 1 203 ? 87.741 -69.354 38.671 1.00 16.38 203 HIS D CA 1
ATOM 8166 C C . HIS D 1 203 ? 88.046 -67.959 38.138 1.00 17.69 203 HIS D C 1
ATOM 8167 O O . HIS D 1 203 ? 87.708 -67.639 36.995 1.00 13.52 203 HIS D O 1
ATOM 8174 N N . ALA D 1 204 ? 88.655 -67.104 38.963 1.00 17.31 204 ALA D N 1
ATOM 8175 C CA . ALA D 1 204 ? 88.961 -65.736 38.541 1.00 18.20 204 ALA D CA 1
ATOM 8176 C C . ALA D 1 204 ? 90.260 -65.239 39.165 1.00 19.41 204 ALA D C 1
ATOM 8177 O O . ALA D 1 204 ? 90.277 -64.216 39.850 1.00 16.50 204 ALA D O 1
ATOM 8179 N N . PRO D 1 205 ? 91.385 -65.926 38.916 1.00 18.09 205 PRO D N 1
ATOM 8180 C CA . PRO D 1 205 ? 92.652 -65.491 39.523 1.00 22.74 205 PRO D CA 1
ATOM 8181 C C . PRO D 1 205 ? 93.304 -64.299 38.849 1.00 24.38 205 PRO D C 1
ATOM 8182 O O . PRO D 1 205 ? 94.237 -63.727 39.428 1.00 21.66 205 PRO D O 1
ATOM 8186 N N . TYR D 1 206 ? 92.864 -63.905 37.655 1.00 16.95 206 TYR D N 1
ATOM 8187 C CA . TYR D 1 206 ? 93.542 -62.820 36.954 1.00 16.32 206 TYR D CA 1
ATOM 8188 C C . TYR D 1 206 ? 92.949 -61.458 37.292 1.00 24.81 206 TYR D C 1
ATOM 8189 O O . TYR D 1 206 ? 93.694 -60.487 37.460 1.00 23.23 206 TYR D O 1
ATOM 8198 N N . SER D 1 207 ? 91.625 -61.359 37.414 1.00 16.73 207 SER D N 1
ATOM 8199 C CA . SER D 1 207 ? 90.999 -60.083 37.740 1.00 17.74 207 SER D CA 1
ATOM 8200 C C . SER D 1 207 ? 90.534 -59.991 39.184 1.00 16.16 207 SER D C 1
ATOM 8201 O O . SER D 1 207 ? 90.132 -58.904 39.612 1.00 17.32 207 SER D O 1
ATOM 8204 N N . HIS D 1 208 ? 90.543 -61.102 39.923 1.00 16.73 208 HIS D N 1
ATOM 8205 C CA . HIS D 1 208 ? 89.949 -61.171 41.266 1.00 21.70 208 HIS D CA 1
ATOM 8206 C C . HIS D 1 208 ? 88.525 -60.622 41.277 1.00 16.68 208 HIS D C 1
ATOM 8207 O O . HIS D 1 208 ? 88.098 -59.955 42.221 1.00 21.13 208 HIS D O 1
ATOM 8214 N N . SER D 1 209 ? 87.774 -60.901 40.207 1.00 14.25 209 SER D N 1
ATOM 8215 C CA . SER D 1 209 ? 86.393 -60.447 40.058 1.00 16.85 209 SER D CA 1
ATOM 8216 C C . SER D 1 209 ? 85.501 -61.680 39.967 1.00 17.92 209 SER D C 1
ATOM 8217 O O . SER D 1 209 ? 85.128 -62.106 38.863 1.00 15.35 209 SER D O 1
ATOM 8220 N N . PRO D 1 210 ? 85.158 -62.288 41.104 1.00 18.49 210 PRO D N 1
ATOM 8221 C CA . PRO D 1 210 ? 84.322 -63.491 41.078 1.00 15.50 210 PRO D CA 1
ATOM 8222 C C . PRO D 1 210 ? 82.889 -63.162 40.698 1.00 14.65 210 PRO D C 1
ATOM 8223 O O . PRO D 1 210 ? 82.364 -62.094 41.024 1.00 12.75 210 PRO D O 1
ATOM 8227 N N . SER D 1 211 ? 82.246 -64.100 40.009 1.00 10.79 211 SER D N 1
ATOM 8228 C CA . SER D 1 211 ? 80.858 -63.871 39.630 1.00 13.25 211 SER D CA 1
ATOM 8229 C C . SER D 1 211 ? 80.147 -65.191 39.361 1.00 10.71 211 SER D C 1
ATOM 8230 O O . SER D 1 211 ? 80.772 -66.219 39.080 1.00 12.69 211 SER D O 1
ATOM 8233 N N . GLY D 1 212 ? 78.830 -65.151 39.501 1.00 12.53 212 GLY D N 1
ATOM 8234 C CA . GLY D 1 212 ? 77.997 -66.316 39.253 1.00 12.94 212 GLY D CA 1
ATOM 8235 C C . GLY D 1 212 ? 76.628 -65.871 38.791 1.00 17.28 212 GLY D C 1
ATOM 8236 O O . GLY D 1 212 ? 76.150 -64.795 39.163 1.00 14.13 212 GLY D O 1
ATOM 8237 N N . VAL D 1 213 ? 75.995 -66.696 37.954 1.00 16.44 213 VAL D N 1
ATOM 8238 C CA . VAL D 1 213 ? 74.664 -66.415 37.422 1.00 12.70 213 VAL D CA 1
ATOM 8239 C C . VAL D 1 213 ? 73.764 -67.599 37.750 1.00 17.21 213 VAL D C 1
ATOM 8240 O O . VAL D 1 213 ? 74.191 -68.753 37.644 1.00 16.94 213 VAL D O 1
ATOM 8244 N N . ALA D 1 214 ? 72.535 -67.320 38.196 1.00 16.53 214 ALA D N 1
ATOM 8245 C CA . ALA D 1 214 ? 71.546 -68.368 38.433 1.00 13.81 214 ALA D CA 1
ATOM 8246 C C . ALA D 1 214 ? 70.256 -68.012 37.704 1.00 14.80 214 ALA D C 1
ATOM 8247 O O . ALA D 1 214 ? 69.824 -66.858 37.714 1.00 15.70 214 ALA D O 1
ATOM 8249 N N . LEU D 1 215 ? 69.662 -69.003 37.041 1.00 14.54 215 LEU D N 1
ATOM 8250 C CA . LEU D 1 215 ? 68.432 -68.828 36.277 1.00 14.07 215 LEU D CA 1
ATOM 8251 C C . LEU D 1 215 ? 67.340 -69.672 36.916 1.00 16.34 215 LEU D C 1
ATOM 8252 O O . LEU D 1 215 ? 67.556 -70.855 37.194 1.00 18.04 215 LEU D O 1
ATOM 8257 N N . GLU D 1 216 ? 66.175 -69.071 37.140 1.00 14.07 216 GLU D N 1
ATOM 8258 C CA . GLU D 1 216 ? 65.014 -69.774 37.672 1.00 17.46 216 GLU D CA 1
ATOM 8259 C C . GLU D 1 216 ? 63.993 -70.003 36.562 1.00 14.98 216 GLU D C 1
ATOM 8260 O O . GLU D 1 216 ? 63.613 -69.066 35.858 1.00 19.74 216 GLU D O 1
ATOM 8266 N N . LEU D 1 217 ? 63.524 -71.232 36.428 1.00 21.77 217 LEU D N 1
ATOM 8267 C CA . LEU D 1 217 ? 62.577 -71.541 35.370 1.00 25.54 217 LEU D CA 1
ATOM 8268 C C . LEU D 1 217 ? 61.142 -71.518 35.883 1.00 31.67 217 LEU D C 1
ATOM 8269 O O . LEU D 1 217 ? 60.880 -71.598 37.087 1.00 29.46 217 LEU D O 1
ATOM 8274 N N . LYS D 1 218 ? 60.211 -71.407 34.926 1.00 37.34 218 LYS D N 1
ATOM 8275 C CA . LYS D 1 218 ? 58.782 -71.379 35.232 1.00 40.33 218 LYS D CA 1
ATOM 8276 C C . LYS D 1 218 ? 58.386 -72.471 36.213 1.00 39.20 218 LYS D C 1
ATOM 8277 O O . LYS D 1 218 ? 57.619 -72.226 37.149 1.00 35.22 218 LYS D O 1
ATOM 8283 N N . ASP D 1 219 ? 58.905 -73.683 36.022 1.00 39.61 219 ASP D N 1
ATOM 8284 C CA . ASP D 1 219 ? 58.551 -74.781 36.907 1.00 40.21 219 ASP D CA 1
ATOM 8285 C C . ASP D 1 219 ? 59.318 -74.766 38.228 1.00 37.51 219 ASP D C 1
ATOM 8286 O O . ASP D 1 219 ? 59.118 -75.679 39.036 1.00 37.74 219 ASP D O 1
ATOM 8291 N N . GLY D 1 220 ? 60.186 -73.768 38.470 1.00 35.09 220 GLY D N 1
ATOM 8292 C CA . GLY D 1 220 ? 60.914 -73.646 39.727 1.00 26.59 220 GLY D CA 1
ATOM 8293 C C . GLY D 1 220 ? 62.346 -74.159 39.709 1.00 28.91 220 GLY D C 1
ATOM 8294 O O . GLY D 1 220 ? 63.091 -73.916 40.670 1.00 30.12 220 GLY D O 1
ATOM 8295 N N . THR D 1 221 ? 62.747 -74.861 38.654 1.00 26.14 221 THR D N 1
ATOM 8296 C CA . THR D 1 221 ? 64.096 -75.401 38.554 1.00 23.39 221 THR D CA 1
ATOM 8297 C C . THR D 1 221 ? 65.118 -74.279 38.418 1.00 16.95 221 THR D C 1
ATOM 8298 O O . THR D 1 221 ? 64.886 -73.297 37.707 1.00 20.77 221 THR D O 1
ATOM 8302 N N . ILE D 1 222 ? 66.269 -74.440 39.067 1.00 16.10 222 ILE D N 1
ATOM 8303 C CA . ILE D 1 222 ? 67.357 -73.464 38.987 1.00 23.50 222 ILE D CA 1
ATOM 8304 C C . ILE D 1 222 ? 68.557 -74.072 38.263 1.00 21.88 222 ILE D C 1
ATOM 8305 O O . ILE D 1 222 ? 68.961 -75.206 38.550 1.00 19.34 222 ILE D O 1
ATOM 8310 N N . PHE D 1 223 ? 69.131 -73.310 37.329 1.00 17.13 223 PHE D N 1
ATOM 8311 C CA . PHE D 1 223 ? 70.401 -73.640 36.692 1.00 19.96 223 PHE D CA 1
ATOM 8312 C C . PHE D 1 223 ? 71.380 -72.500 36.937 1.00 17.30 223 PHE D C 1
ATOM 8313 O O . PHE D 1 223 ? 71.035 -71.329 36.756 1.00 18.12 223 PHE D O 1
ATOM 8321 N N . SER D 1 224 ? 72.596 -72.832 37.346 1.00 17.43 224 SER D N 1
ATOM 8322 C CA . SER D 1 224 ? 73.570 -71.807 37.663 1.00 15.76 224 SER D CA 1
ATOM 8323 C C . SER D 1 224 ? 74.846 -72.041 36.864 1.00 17.81 224 SER D C 1
ATOM 8324 O O . SER D 1 224 ? 75.124 -73.152 36.398 1.00 16.97 224 SER D O 1
ATOM 8327 N N . GLY D 1 225 ? 75.599 -70.958 36.678 1.00 17.41 225 GLY D N 1
ATOM 8328 C CA . GLY D 1 225 ? 76.893 -71.022 36.030 1.00 12.67 225 GLY D CA 1
ATOM 8329 C C . GLY D 1 225 ? 77.940 -70.204 36.761 1.00 14.39 225 GLY D C 1
ATOM 8330 O O . GLY D 1 225 ? 77.638 -69.135 37.306 1.00 13.22 225 GLY D O 1
ATOM 8331 N N . SER D 1 226 ? 79.174 -70.704 36.787 1.00 12.57 226 SER D N 1
ATOM 8332 C CA . SER D 1 226 ? 80.294 -70.027 37.423 1.00 15.25 226 SER D CA 1
ATOM 8333 C C . SER D 1 226 ? 81.214 -69.431 36.368 1.00 11.04 226 SER D C 1
ATOM 8334 O O . SER D 1 226 ? 81.523 -70.078 35.363 1.00 13.62 226 SER D O 1
ATOM 8337 N N . TYR D 1 227 ? 81.638 -68.195 36.617 1.00 11.52 227 TYR D N 1
ATOM 8338 C CA . TYR D 1 227 ? 82.679 -67.514 35.851 1.00 12.48 227 TYR D CA 1
ATOM 8339 C C . TYR D 1 227 ? 83.942 -68.370 35.752 1.00 16.65 227 TYR D C 1
ATOM 8340 O O . TYR D 1 227 ? 84.406 -68.928 36.749 1.00 12.60 227 TYR D O 1
ATOM 8349 N N . ALA D 1 228 ? 84.520 -68.468 34.551 1.00 12.89 228 ALA D N 1
ATOM 8350 C CA . ALA D 1 228 ? 85.779 -69.201 34.388 1.00 13.52 228 ALA D CA 1
ATOM 8351 C C . ALA D 1 228 ? 86.773 -68.366 33.580 1.00 15.86 228 ALA D C 1
ATOM 8352 O O . ALA D 1 228 ? 86.722 -68.349 32.348 1.00 12.08 228 ALA D O 1
ATOM 8354 N N . GLU D 1 229 ? 87.694 -67.692 34.262 1.00 16.06 229 GLU D N 1
ATOM 8355 C CA . GLU D 1 229 ? 88.696 -66.915 33.546 1.00 18.46 229 GLU D CA 1
ATOM 8356 C C . GLU D 1 229 ? 89.731 -67.822 32.872 1.00 16.32 229 GLU D C 1
ATOM 8357 O O . GLU D 1 229 ? 89.855 -69.015 33.162 1.00 19.56 229 GLU D O 1
ATOM 8363 N N . ASN D 1 230 ? 90.491 -67.214 31.961 1.00 15.21 230 ASN D N 1
ATOM 8364 C CA . ASN D 1 230 ? 91.522 -67.876 31.176 1.00 14.93 230 ASN D CA 1
ATOM 8365 C C . ASN D 1 230 ? 92.773 -67.013 31.170 1.00 15.38 230 ASN D C 1
ATOM 8366 O O . ASN D 1 230 ? 92.684 -65.780 31.099 1.00 14.64 230 ASN D O 1
ATOM 8371 N N . ALA D 1 231 ? 93.939 -67.666 31.219 1.00 13.79 231 ALA D N 1
ATOM 8372 C CA . ALA D 1 231 ? 95.200 -66.934 31.289 1.00 12.62 231 ALA D CA 1
ATOM 8373 C C . ALA D 1 231 ? 95.408 -66.022 30.077 1.00 20.56 231 ALA D C 1
ATOM 8374 O O . ALA D 1 231 ? 96.062 -64.979 30.197 1.00 18.59 231 ALA D O 1
ATOM 8376 N N . ALA D 1 232 ? 94.862 -66.379 28.914 1.00 15.05 232 ALA D N 1
ATOM 8377 C CA . ALA D 1 232 ? 94.953 -65.526 27.738 1.00 12.99 232 ALA D CA 1
ATOM 8378 C C . ALA D 1 232 ? 93.784 -64.552 27.629 1.00 15.99 232 ALA D C 1
ATOM 8379 O O . ALA D 1 232 ? 93.608 -63.935 26.569 1.00 12.12 232 ALA D O 1
ATOM 8381 N N . PHE D 1 233 ? 92.976 -64.433 28.688 1.00 12.73 233 PHE D N 1
ATOM 8382 C CA . PHE D 1 233 ? 91.914 -63.440 28.841 1.00 14.75 233 PHE D CA 1
ATOM 8383 C C . PHE D 1 233 ? 90.703 -63.744 27.958 1.00 14.33 233 PHE D C 1
ATOM 8384 O O . PHE D 1 233 ? 89.656 -64.151 28.468 1.00 14.32 233 PHE D O 1
ATOM 8392 N N . ASN D 1 234 ? 90.829 -63.571 26.643 1.00 12.79 234 ASN D N 1
ATOM 8393 C CA . ASN D 1 234 ? 89.650 -63.669 25.780 1.00 15.15 234 ASN D CA 1
ATOM 8394 C C . ASN D 1 234 ? 88.888 -64.997 25.839 1.00 14.63 234 ASN D C 1
ATOM 8395 O O . ASN D 1 234 ? 87.651 -64.947 25.736 1.00 14.27 234 ASN D O 1
ATOM 8400 N N . PRO D 1 235 ? 89.515 -66.186 26.023 1.00 14.72 235 PRO D N 1
ATOM 8401 C CA . PRO D 1 235 ? 88.717 -67.425 26.086 1.00 15.63 235 PRO D CA 1
ATOM 8402 C C . PRO D 1 235 ? 87.951 -67.636 27.389 1.00 16.01 235 PRO D C 1
ATOM 8403 O O . PRO D 1 235 ? 87.379 -68.709 27.600 1.00 20.70 235 PRO D O 1
ATOM 8407 N N . THR D 1 236 ? 87.944 -66.634 28.265 1.00 15.22 236 THR D N 1
ATOM 8408 C CA . THR D 1 236 ? 87.136 -66.666 29.479 1.00 13.17 236 THR D CA 1
ATOM 8409 C C . THR D 1 236 ? 85.684 -67.002 29.160 1.00 16.04 236 THR D C 1
ATOM 8410 O O . THR D 1 236 ? 85.110 -66.475 28.206 1.00 12.61 236 THR D O 1
ATOM 8414 N N . LEU D 1 237 ? 85.082 -67.880 29.973 1.00 14.05 237 LEU D N 1
ATOM 8415 C CA . LEU D 1 237 ? 83.656 -68.176 29.856 1.00 16.39 237 LEU D CA 1
ATOM 8416 C C . LEU D 1 237 ? 82.877 -67.348 30.868 1.00 17.04 237 LEU D C 1
ATOM 8417 O O . LEU D 1 237 ? 83.052 -67.551 32.077 1.00 17.50 237 LEU D O 1
ATOM 8422 N N . PRO D 1 238 ? 82.008 -66.434 30.452 1.00 14.43 238 PRO D N 1
ATOM 8423 C CA . PRO D 1 238 ? 81.233 -65.643 31.434 1.00 15.14 238 PRO D CA 1
ATOM 8424 C C . PRO D 1 238 ? 80.296 -66.545 32.219 1.00 14.97 238 PRO D C 1
ATOM 8425 O O . PRO D 1 238 ? 80.026 -67.675 31.788 1.00 13.33 238 PRO D O 1
ATOM 8429 N N . PRO D 1 239 ? 79.799 -66.099 33.384 1.00 13.86 239 PRO D N 1
ATOM 8430 C CA . PRO D 1 239 ? 78.927 -66.980 34.184 1.00 13.68 239 PRO D CA 1
ATOM 8431 C C . PRO D 1 239 ? 77.571 -67.253 33.546 1.00 13.01 239 PRO D C 1
ATOM 8432 O O . PRO D 1 239 ? 77.011 -68.332 33.784 1.00 14.90 239 PRO D O 1
ATOM 8436 N N . LEU D 1 240 ? 77.016 -66.316 32.767 1.00 11.50 240 LEU D N 1
ATOM 8437 C CA . LEU D 1 240 ? 75.706 -66.565 32.152 1.00 10.09 240 LEU D CA 1
ATOM 8438 C C . LEU D 1 240 ? 75.758 -67.743 31.183 1.00 14.93 240 LEU D C 1
ATOM 8439 O O . LEU D 1 240 ? 74.831 -68.563 31.145 1.00 12.45 240 LEU D O 1
ATOM 8444 N N . GLN D 1 241 ? 76.840 -67.849 30.399 1.00 10.88 241 GLN D N 1
ATOM 8445 C CA . GLN D 1 241 ? 76.966 -68.947 29.439 1.00 12.16 241 GLN D CA 1
ATOM 8446 C C . GLN D 1 241 ? 76.942 -70.300 30.134 1.00 15.11 241 GLN D C 1
ATOM 8447 O O . GLN D 1 241 ? 76.389 -71.267 29.598 1.00 14.42 241 GLN D O 1
ATOM 8453 N N . GLY D 1 242 ? 77.559 -70.398 31.315 1.00 13.81 242 GLY D N 1
ATOM 8454 C CA . GLY D 1 242 ? 77.512 -71.653 32.048 1.00 15.51 242 GLY D CA 1
ATOM 8455 C C . GLY D 1 242 ? 76.095 -72.062 32.413 1.00 17.01 242 GLY D C 1
ATOM 8456 O O . GLY D 1 242 ? 75.724 -73.234 32.285 1.00 15.79 242 GLY D O 1
ATOM 8457 N N . ALA D 1 243 ? 75.281 -71.101 32.865 1.00 14.12 243 ALA D N 1
ATOM 8458 C CA . ALA D 1 243 ? 73.904 -71.415 33.233 1.00 14.93 243 ALA D CA 1
ATOM 8459 C C . ALA D 1 243 ? 73.055 -71.738 32.004 1.00 15.62 243 ALA D C 1
ATOM 8460 O O . ALA D 1 243 ? 72.252 -72.682 32.034 1.00 12.64 243 ALA D O 1
ATOM 8462 N N . LEU D 1 244 ? 73.204 -70.959 30.924 1.00 14.21 244 LEU D N 1
ATOM 8463 C CA . LEU D 1 244 ? 72.456 -71.243 29.698 1.00 15.05 244 LEU D CA 1
ATOM 8464 C C . LEU D 1 244 ? 72.845 -72.602 29.127 1.00 14.66 244 LEU D C 1
ATOM 8465 O O . LEU D 1 244 ? 71.990 -73.342 28.625 1.00 17.54 244 LEU D O 1
ATOM 8470 N N . ASN D 1 245 ? 74.128 -72.956 29.229 1.00 15.55 245 ASN D N 1
ATOM 8471 C CA . ASN D 1 245 ? 74.593 -74.267 28.784 1.00 12.51 245 ASN D CA 1
ATOM 8472 C C . ASN D 1 245 ? 73.859 -75.393 29.516 1.00 18.55 245 ASN D C 1
ATOM 8473 O O . ASN D 1 245 ? 73.278 -76.280 28.884 1.00 14.47 245 ASN D O 1
ATOM 8478 N N . LEU D 1 246 ? 73.847 -75.358 30.855 1.00 15.89 246 LEU D N 1
ATOM 8479 C CA . LEU D 1 246 ? 73.159 -76.406 31.609 1.00 17.16 246 LEU D CA 1
ATOM 8480 C C . LEU D 1 246 ? 71.667 -76.425 31.304 1.00 18.65 246 LEU D C 1
ATOM 8481 O O . LEU D 1 246 ? 71.061 -77.495 31.162 1.00 16.48 246 LEU D O 1
ATOM 8486 N N . LEU D 1 247 ? 71.055 -75.248 31.232 1.00 15.69 247 LEU D N 1
ATOM 8487 C CA . LEU D 1 247 ? 69.632 -75.157 30.930 1.00 16.74 247 LEU D CA 1
ATOM 8488 C C . LEU D 1 247 ? 69.306 -75.873 29.629 1.00 18.17 247 LEU D C 1
ATOM 8489 O O . LEU D 1 247 ? 68.389 -76.701 29.576 1.00 16.44 247 LEU D O 1
ATOM 8494 N N . SER D 1 248 ? 70.053 -75.561 28.565 1.00 16.23 248 SER D N 1
ATOM 8495 C CA . SER D 1 248 ? 69.756 -76.151 27.263 1.00 13.40 248 SER D CA 1
ATOM 8496 C C . SER D 1 248 ? 70.093 -77.636 27.253 1.00 18.70 248 SER D C 1
ATOM 8497 O O . SER D 1 248 ? 69.308 -78.449 26.756 1.00 17.87 248 SER D O 1
ATOM 8500 N N . LEU D 1 249 ? 71.246 -78.010 27.822 1.00 13.33 249 LEU D N 1
ATOM 8501 C CA . LEU D 1 249 ? 71.664 -79.410 27.830 1.00 17.37 249 LEU D CA 1
ATOM 8502 C C . LEU D 1 249 ? 70.662 -80.302 28.559 1.00 22.85 249 LEU D C 1
ATOM 8503 O O . LEU D 1 249 ? 70.516 -81.480 28.216 1.00 19.68 249 LEU D O 1
ATOM 8508 N N . ASN D 1 250 ? 69.961 -79.762 29.555 1.00 17.39 250 ASN D N 1
ATOM 8509 C CA . ASN D 1 250 ? 68.978 -80.522 30.308 1.00 20.12 250 ASN D CA 1
ATOM 8510 C C . ASN D 1 250 ? 67.579 -80.433 29.700 1.00 20.94 250 ASN D C 1
ATOM 8511 O O . ASN D 1 250 ? 66.597 -80.763 30.375 1.00 22.51 250 ASN D O 1
ATOM 8516 N N . GLY D 1 251 ? 67.473 -79.998 28.443 1.00 21.25 251 GLY D N 1
ATOM 8517 C CA . GLY D 1 251 ? 66.225 -80.084 27.707 1.00 20.76 251 GLY D CA 1
ATOM 8518 C C . GLY D 1 251 ? 65.286 -78.903 27.815 1.00 26.44 251 GLY D C 1
ATOM 8519 O O . GLY D 1 251 ? 64.112 -79.037 27.448 1.00 23.55 251 GLY D O 1
ATOM 8520 N N . TYR D 1 252 ? 65.751 -77.748 28.285 1.00 23.75 252 TYR D N 1
ATOM 8521 C CA . TYR D 1 252 ? 64.900 -76.571 28.388 1.00 19.37 252 TYR D CA 1
ATOM 8522 C C . TYR D 1 252 ? 65.238 -75.556 27.302 1.00 21.78 252 TYR D C 1
ATOM 8523 O O . TYR D 1 252 ? 66.299 -75.601 26.670 1.00 18.30 252 TYR D O 1
ATOM 8532 N N . ASP D 1 253 ? 64.322 -74.619 27.114 1.00 17.95 253 ASP D N 1
ATOM 8533 C CA . ASP D 1 253 ? 64.458 -73.553 26.136 1.00 21.58 253 ASP D CA 1
ATOM 8534 C C . ASP D 1 253 ? 64.367 -72.230 26.873 1.00 19.56 253 ASP D C 1
ATOM 8535 O O . ASP D 1 253 ? 63.788 -72.148 27.964 1.00 20.43 253 ASP D O 1
ATOM 8540 N N . TYR D 1 254 ? 64.950 -71.192 26.268 1.00 18.79 254 TYR D N 1
ATOM 8541 C CA . TYR D 1 254 ? 65.063 -69.904 26.953 1.00 21.19 254 TYR D CA 1
ATOM 8542 C C . TYR D 1 254 ? 63.733 -69.279 27.380 1.00 22.34 254 TYR D C 1
ATOM 8543 O O . TYR D 1 254 ? 63.724 -68.608 28.426 1.00 20.20 254 TYR D O 1
ATOM 8552 N N . PRO D 1 255 ? 62.615 -69.423 26.658 1.00 25.97 255 PRO D N 1
ATOM 8553 C CA . PRO D 1 255 ? 61.356 -68.863 27.180 1.00 25.22 255 PRO D CA 1
ATOM 8554 C C . PRO D 1 255 ? 60.985 -69.386 28.558 1.00 25.63 255 PRO D C 1
ATOM 8555 O O . PRO D 1 255 ? 60.211 -68.725 29.264 1.00 30.96 255 PRO D O 1
ATOM 8559 N N . ALA D 1 256 ? 61.530 -70.534 28.976 1.00 18.59 256 ALA D N 1
ATOM 8560 C CA . ALA D 1 256 ? 61.248 -71.059 30.304 1.00 21.05 256 ALA D CA 1
ATOM 8561 C C . ALA D 1 256 ? 61.861 -70.212 31.414 1.00 23.26 256 ALA D C 1
ATOM 8562 O O . ALA D 1 256 ? 61.461 -70.359 32.573 1.00 22.08 256 ALA D O 1
ATOM 8564 N N . ILE D 1 257 ? 62.819 -69.342 31.098 1.00 21.13 257 ILE D N 1
ATOM 8565 C CA . ILE D 1 257 ? 63.465 -68.534 32.128 1.00 24.24 257 ILE D CA 1
ATOM 8566 C C . ILE D 1 257 ? 62.459 -67.520 32.646 1.00 19.19 257 ILE D C 1
ATOM 8567 O O . ILE D 1 257 ? 61.879 -66.760 31.869 1.00 24.86 257 ILE D O 1
ATOM 8572 N N . GLN D 1 258 ? 62.238 -67.508 33.962 1.00 18.09 258 GLN D N 1
ATOM 8573 C CA . GLN D 1 258 ? 61.388 -66.486 34.567 1.00 22.10 258 GLN D CA 1
ATOM 8574 C C . GLN D 1 258 ? 62.172 -65.394 35.268 1.00 24.51 258 GLN D C 1
ATOM 8575 O O . GLN D 1 258 ? 61.741 -64.237 35.262 1.00 25.19 258 GLN D O 1
ATOM 8581 N N . ARG D 1 259 ? 63.305 -65.745 35.878 1.00 23.53 259 ARG D N 1
ATOM 8582 C CA . ARG D 1 259 ? 64.066 -64.861 36.750 1.00 23.13 259 ARG D CA 1
ATOM 8583 C C . ARG D 1 259 ? 65.543 -65.192 36.627 1.00 19.09 259 ARG D C 1
ATOM 8584 O O . ARG D 1 259 ? 65.913 -66.359 36.506 1.00 18.83 259 ARG D O 1
ATOM 8592 N N . ALA D 1 260 ? 66.383 -64.158 36.701 1.00 17.39 260 ALA D N 1
ATOM 8593 C CA . ALA D 1 260 ? 67.829 -64.325 36.645 1.00 20.47 260 ALA D CA 1
ATOM 8594 C C . ALA D 1 260 ? 68.502 -63.425 37.670 1.00 17.54 260 ALA D C 1
ATOM 8595 O O . ALA D 1 260 ? 68.047 -62.304 37.916 1.00 17.57 260 ALA D O 1
ATOM 8597 N N . ILE D 1 261 ? 69.599 -63.911 38.246 1.00 16.54 261 ILE D N 1
ATOM 8598 C CA . ILE D 1 261 ? 70.398 -63.139 39.191 1.00 20.58 261 ILE D CA 1
ATOM 8599 C C . ILE D 1 261 ? 71.860 -63.237 38.791 1.00 18.41 261 ILE D C 1
ATOM 8600 O O . ILE D 1 261 ? 72.357 -64.337 38.522 1.00 15.93 261 ILE D O 1
ATOM 8605 N N . LEU D 1 262 ? 72.551 -62.097 38.775 1.00 16.06 262 LEU D N 1
ATOM 8606 C CA . LEU D 1 262 ? 74.010 -62.063 38.722 1.00 18.77 262 LEU D CA 1
ATOM 8607 C C . LEU D 1 262 ? 74.554 -61.626 40.080 1.00 15.52 262 LEU D C 1
ATOM 8608 O O . LEU D 1 262 ? 74.186 -60.558 40.582 1.00 12.98 262 LEU D O 1
ATOM 8613 N N . ALA D 1 263 ? 75.443 -62.436 40.651 1.00 14.73 263 ALA D N 1
ATOM 8614 C CA . ALA D 1 263 ? 76.191 -62.079 41.850 1.00 16.10 263 ALA D CA 1
ATOM 8615 C C . ALA D 1 263 ? 77.632 -61.735 41.468 1.00 18.02 263 ALA D C 1
ATOM 8616 O O . ALA D 1 263 ? 78.322 -62.546 40.842 1.00 15.18 263 ALA D O 1
ATOM 8618 N N . GLU D 1 264 ? 78.078 -60.537 41.834 1.00 13.70 264 GLU D N 1
ATOM 8619 C CA . GLU D 1 264 ? 79.465 -60.138 41.615 1.00 15.53 264 GLU D CA 1
ATOM 8620 C C . GLU D 1 264 ? 79.818 -59.061 42.640 1.00 21.14 264 GLU D C 1
ATOM 8621 O O . GLU D 1 264 ? 78.954 -58.562 43.367 1.00 19.18 264 GLU D O 1
ATOM 8627 N N . LYS D 1 265 ? 81.100 -58.712 42.700 1.00 17.57 265 LYS D N 1
ATOM 8628 C CA . LYS D 1 265 ? 81.562 -57.804 43.739 1.00 19.05 265 LYS D CA 1
ATOM 8629 C C . LYS D 1 265 ? 81.253 -56.353 43.390 1.00 17.33 265 LYS D C 1
ATOM 8630 O O . LYS D 1 265 ? 81.189 -55.966 42.219 1.00 16.45 265 LYS D O 1
ATOM 8636 N N . ALA D 1 266 ? 81.102 -55.538 44.437 1.00 18.01 266 ALA D N 1
ATOM 8637 C CA . ALA D 1 266 ? 80.846 -54.114 44.254 1.00 21.17 266 ALA D CA 1
ATOM 8638 C C . ALA D 1 266 ? 82.054 -53.386 43.683 1.00 21.65 266 ALA D C 1
ATOM 8639 O O . ALA D 1 266 ? 81.897 -52.377 42.986 1.00 23.34 266 ALA D O 1
ATOM 8641 N N . ASP D 1 267 ? 83.261 -53.845 43.980 1.00 20.49 267 ASP D N 1
ATOM 8642 C CA . ASP D 1 267 ? 84.448 -53.145 43.510 1.00 34.04 267 ASP D CA 1
ATOM 8643 C C . ASP D 1 267 ? 85.170 -53.933 42.424 1.00 28.06 267 ASP D C 1
ATOM 8644 O O . ASP D 1 267 ? 86.397 -53.896 42.336 1.00 35.46 267 ASP D O 1
ATOM 8649 N N . ALA D 1 268 ? 84.422 -54.652 41.594 1.00 23.41 268 ALA D N 1
ATOM 8650 C CA . ALA D 1 268 ? 85.051 -55.575 40.663 1.00 20.41 268 ALA D CA 1
ATOM 8651 C C . ALA D 1 268 ? 85.819 -54.809 39.595 1.00 16.74 268 ALA D C 1
ATOM 8652 O O . ALA D 1 268 ? 85.343 -53.804 39.067 1.00 16.21 268 ALA D O 1
ATOM 8654 N N . ALA D 1 269 ? 87.015 -55.293 39.278 1.00 19.03 269 ALA D N 1
ATOM 8655 C CA . ALA D 1 269 ? 87.774 -54.712 38.173 1.00 14.86 269 ALA D CA 1
ATOM 8656 C C . ALA D 1 269 ? 87.095 -54.984 36.830 1.00 17.78 269 ALA D C 1
ATOM 8657 O O . ALA D 1 269 ? 87.126 -54.141 35.920 1.00 18.39 269 ALA D O 1
ATOM 8659 N N . LEU D 1 270 ? 86.510 -56.166 36.674 1.00 13.71 270 LEU D N 1
ATOM 8660 C CA . LEU D 1 270 ? 85.741 -56.530 35.488 1.00 18.81 270 LEU D CA 1
ATOM 8661 C C . LEU D 1 270 ? 84.296 -56.760 35.903 1.00 14.39 270 LEU D C 1
ATOM 8662 O O . LEU D 1 270 ? 84.039 -57.295 36.986 1.00 14.00 270 LEU D O 1
ATOM 8667 N N . ILE D 1 271 ? 83.358 -56.372 35.038 1.00 15.29 271 ILE D N 1
ATOM 8668 C CA . ILE D 1 271 ? 81.937 -56.308 35.372 1.00 15.64 271 ILE D CA 1
ATOM 8669 C C . ILE D 1 271 ? 81.154 -57.117 34.338 1.00 14.41 271 ILE D C 1
ATOM 8670 O O . ILE D 1 271 ? 81.251 -56.848 33.138 1.00 16.05 271 ILE D O 1
ATOM 8675 N N . GLN D 1 272 ? 80.383 -58.110 34.802 1.00 12.11 272 GLN D N 1
ATOM 8676 C CA . GLN D 1 272 ? 79.579 -58.942 33.910 1.00 16.11 272 GLN D CA 1
ATOM 8677 C C . GLN D 1 272 ? 78.166 -58.407 33.688 1.00 14.75 272 GLN D C 1
ATOM 8678 O O . GLN D 1 272 ? 77.450 -58.937 32.829 1.00 13.04 272 GLN D O 1
ATOM 8684 N N . TRP D 1 273 ? 77.766 -57.371 34.429 1.00 12.70 273 TRP D N 1
ATOM 8685 C CA . TRP D 1 273 ? 76.359 -56.977 34.501 1.00 17.38 273 TRP D CA 1
ATOM 8686 C C . TRP D 1 273 ? 75.803 -56.584 33.138 1.00 17.93 273 TRP D C 1
ATOM 8687 O O . TRP D 1 273 ? 74.731 -57.052 32.736 1.00 14.32 273 TRP D O 1
ATOM 8698 N N . ASP D 1 274 ? 76.524 -55.734 32.402 1.00 18.46 274 ASP D N 1
ATOM 8699 C CA . ASP D 1 274 ? 75.994 -55.222 31.140 1.00 18.01 274 ASP D CA 1
ATOM 8700 C C . ASP D 1 274 ? 75.812 -56.335 30.113 1.00 19.09 274 ASP D C 1
ATOM 8701 O O . ASP D 1 274 ? 74.771 -56.412 29.446 1.00 15.83 274 ASP D O 1
ATOM 8706 N N . ALA D 1 275 ? 76.820 -57.201 29.960 1.00 14.21 275 ALA D N 1
ATOM 8707 C CA . ALA D 1 275 ? 76.713 -58.292 28.989 1.00 19.78 275 ALA D CA 1
ATOM 8708 C C . ALA D 1 275 ? 75.681 -59.321 29.424 1.00 16.56 275 ALA D C 1
ATOM 8709 O O . ALA D 1 275 ? 74.995 -59.917 28.580 1.00 18.20 275 ALA D O 1
ATOM 8711 N N . THR D 1 276 ? 75.578 -59.562 30.736 1.00 16.88 276 THR D N 1
ATOM 8712 C CA . THR D 1 276 ? 74.568 -60.487 31.242 1.00 13.42 276 THR D CA 1
ATOM 8713 C C . THR D 1 276 ? 73.171 -59.981 30.914 1.00 14.40 276 THR D C 1
ATOM 8714 O O . THR D 1 276 ? 72.340 -60.720 30.371 1.00 13.29 276 THR D O 1
ATOM 8718 N N . VAL D 1 277 ? 72.921 -58.694 31.181 1.00 14.05 277 VAL D N 1
ATOM 8719 C CA . VAL D 1 277 ? 71.618 -58.103 30.893 1.00 13.87 277 VAL D CA 1
ATOM 8720 C C . VAL D 1 277 ? 71.332 -58.127 29.395 1.00 16.62 277 VAL D C 1
ATOM 8721 O O . VAL D 1 277 ? 70.248 -58.534 28.965 1.00 16.55 277 VAL D O 1
ATOM 8725 N N . ALA D 1 278 ? 72.301 -57.699 28.575 1.00 12.83 278 ALA D N 1
ATOM 8726 C CA . ALA D 1 278 ? 72.062 -57.608 27.134 1.00 16.98 278 ALA D CA 1
ATOM 8727 C C . ALA D 1 278 ? 71.743 -58.972 26.536 1.00 12.58 278 ALA D C 1
ATOM 8728 O O . ALA D 1 278 ? 70.817 -59.109 25.731 1.00 18.71 278 ALA D O 1
ATOM 8730 N N . THR D 1 279 ? 72.521 -59.992 26.899 1.00 17.96 279 THR D N 1
ATOM 8731 C CA . THR D 1 279 ? 72.315 -61.318 26.324 1.00 16.26 279 THR D CA 1
ATOM 8732 C C . THR D 1 279 ? 70.983 -61.920 26.778 1.00 21.42 279 THR D C 1
ATOM 8733 O O . THR D 1 279 ? 70.255 -62.514 25.973 1.00 14.97 279 THR D O 1
ATOM 8737 N N . LEU D 1 280 ? 70.636 -61.761 28.058 1.00 14.92 280 LEU D N 1
ATOM 8738 C CA . LEU D 1 280 ? 69.353 -62.275 28.532 1.00 15.39 280 LEU D CA 1
ATOM 8739 C C . LEU D 1 280 ? 68.190 -61.566 27.848 1.00 17.34 280 LEU D C 1
ATOM 8740 O O . LEU D 1 280 ? 67.169 -62.193 27.536 1.00 15.53 280 LEU D O 1
ATOM 8745 N N . LYS D 1 281 ? 68.313 -60.255 27.617 1.00 16.73 281 LYS D N 1
ATOM 8746 C CA . LYS D 1 281 ? 67.230 -59.555 26.933 1.00 19.76 281 LYS D CA 1
ATOM 8747 C C . LYS D 1 281 ? 67.086 -60.036 25.495 1.00 18.67 281 LYS D C 1
ATOM 8748 O O . LYS D 1 281 ? 65.963 -60.227 25.016 1.00 15.62 281 LYS D O 1
ATOM 8754 N N . ALA D 1 282 ? 68.210 -60.266 24.801 1.00 16.14 282 ALA D N 1
ATOM 8755 C CA . ALA D 1 282 ? 68.162 -60.887 23.476 1.00 20.06 282 ALA D CA 1
ATOM 8756 C C . ALA D 1 282 ? 67.418 -62.219 23.493 1.00 18.56 282 ALA D C 1
ATOM 8757 O O . ALA D 1 282 ? 66.766 -62.583 22.507 1.00 20.76 282 ALA D O 1
ATOM 8759 N N . LEU D 1 283 ? 67.519 -62.966 24.590 1.00 17.86 283 LEU D N 1
ATOM 8760 C CA . LEU D 1 283 ? 66.815 -64.228 24.748 1.00 17.78 283 LEU D CA 1
ATOM 8761 C C . LEU D 1 283 ? 65.430 -64.054 25.367 1.00 21.66 283 LEU D C 1
ATOM 8762 O O . LEU D 1 283 ? 64.829 -65.043 25.793 1.00 18.11 283 LEU D O 1
ATOM 8767 N N . GLY D 1 284 ? 64.933 -62.822 25.460 1.00 19.38 284 GLY D N 1
ATOM 8768 C CA . GLY D 1 284 ? 63.573 -62.585 25.899 1.00 27.82 284 GLY D CA 1
ATOM 8769 C C . GLY D 1 284 ? 63.353 -62.595 27.395 1.00 30.55 284 GLY D C 1
ATOM 8770 O O . GLY D 1 284 ? 62.196 -62.621 27.830 1.00 22.94 284 GLY D O 1
ATOM 8771 N N . CYS D 1 285 ? 64.416 -62.578 28.200 1.00 18.43 285 CYS D N 1
ATOM 8772 C CA . CYS D 1 285 ? 64.291 -62.507 29.649 1.00 16.60 285 CYS D CA 1
ATOM 8773 C C . CYS D 1 285 ? 64.564 -61.070 30.081 1.00 22.08 285 CYS D C 1
ATOM 8774 O O . CYS D 1 285 ? 65.626 -60.517 29.773 1.00 20.45 285 CYS D O 1
ATOM 8777 N N . HIS D 1 286 ? 63.609 -60.467 30.788 1.00 21.37 286 HIS D N 1
ATOM 8778 C CA . HIS D 1 286 ? 63.746 -59.092 31.246 1.00 28.40 286 HIS D CA 1
ATOM 8779 C C . HIS D 1 286 ? 63.681 -58.940 32.760 1.00 27.70 286 HIS D C 1
ATOM 8780 O O . HIS D 1 286 ? 63.727 -57.808 33.256 1.00 33.84 286 HIS D O 1
ATOM 8787 N N . ASN D 1 287 ? 63.591 -60.036 33.506 1.00 23.38 287 ASN D N 1
ATOM 8788 C CA . ASN D 1 287 ? 63.576 -60.011 34.968 1.00 20.76 287 ASN D CA 1
ATOM 8789 C C . ASN D 1 287 ? 64.971 -60.411 35.447 1.00 19.36 287 ASN D C 1
ATOM 8790 O O . ASN D 1 287 ? 65.273 -61.601 35.568 1.00 19.78 287 ASN D O 1
ATOM 8795 N N . ILE D 1 288 ? 65.822 -59.421 35.733 1.00 19.59 288 ILE D N 1
ATOM 8796 C CA . ILE D 1 288 ? 67.233 -59.662 36.048 1.00 21.49 288 ILE D CA 1
ATOM 8797 C C . ILE D 1 288 ? 67.637 -58.800 37.240 1.00 21.53 288 ILE D C 1
ATOM 8798 O O . ILE D 1 288 ? 67.429 -57.585 37.228 1.00 19.08 288 ILE D O 1
ATOM 8803 N N . GLU D 1 289 ? 68.214 -59.424 38.272 1.00 19.03 289 GLU D N 1
ATOM 8804 C CA . GLU D 1 289 ? 68.642 -58.722 39.477 1.00 25.69 289 GLU D CA 1
ATOM 8805 C C . GLU D 1 289 ? 70.135 -58.924 39.716 1.00 23.77 289 GLU D C 1
ATOM 8806 O O . GLU D 1 289 ? 70.695 -59.970 39.380 1.00 20.94 289 GLU D O 1
ATOM 8812 N N . ARG D 1 290 ? 70.770 -57.935 40.339 1.00 18.99 290 ARG D N 1
ATOM 8813 C CA . ARG D 1 290 ? 72.183 -58.008 40.689 1.00 25.20 290 ARG D CA 1
ATOM 8814 C C . ARG D 1 290 ? 72.336 -58.124 42.196 1.00 20.85 290 ARG D C 1
ATOM 8815 O O . ARG D 1 290 ? 71.804 -57.293 42.938 1.00 26.11 290 ARG D O 1
ATOM 8823 N N . VAL D 1 291 ? 73.073 -59.140 42.645 1.00 16.20 291 VAL D N 1
ATOM 8824 C CA . VAL D 1 291 ? 73.396 -59.326 44.054 1.00 21.77 291 VAL D CA 1
ATOM 8825 C C . VAL D 1 291 ? 74.868 -58.983 44.258 1.00 25.30 291 VAL D C 1
ATOM 8826 O O . VAL D 1 291 ? 75.743 -59.508 43.556 1.00 17.03 291 VAL D O 1
ATOM 8830 N N . LEU D 1 292 ? 75.137 -58.098 45.211 1.00 23.73 292 LEU D N 1
ATOM 8831 C CA . LEU D 1 292 ? 76.490 -57.636 45.476 1.00 22.35 292 LEU D CA 1
ATOM 8832 C C . LEU D 1 292 ? 77.174 -58.578 46.449 1.00 29.21 292 LEU D C 1
ATOM 8833 O O . LEU D 1 292 ? 76.596 -58.948 47.480 1.00 26.15 292 LEU D O 1
ATOM 8838 N N . LEU D 1 293 ? 78.389 -58.985 46.103 1.00 20.98 293 LEU D N 1
ATOM 8839 C CA . LEU D 1 293 ? 79.252 -59.723 47.011 1.00 22.39 293 LEU D CA 1
ATOM 8840 C C . LEU D 1 293 ? 80.194 -58.722 47.668 1.00 33.94 293 LEU D C 1
ATOM 8841 O O . LEU D 1 293 ? 80.754 -57.849 46.990 1.00 28.62 293 LEU D O 1
ATOM 8846 N N . GLY D 1 294 ? 80.351 -58.835 48.981 1.00 27.61 294 GLY D N 1
ATOM 8847 C CA . GLY D 1 294 ? 81.107 -57.854 49.747 1.00 37.88 294 GLY D CA 1
ATOM 8848 C C . GLY D 1 294 ? 82.519 -58.297 50.081 1.00 44.66 294 GLY D C 1
ATOM 8849 O O . GLY D 1 294 ? 83.387 -57.467 50.353 1.00 54.95 294 GLY D O 1
#

InterPro domains:
  IPR002125 Cytidine and deoxycytidylate deaminase domain [PF00383] (58-139)
  IPR002125 Cytidine and deoxycytidylate deaminase domain [PS51747] (48-168)
  IPR002125 Cytidine and deoxycytidylate deaminase domain [PS51747] (186-294)
  IPR006263 Cytidine deaminase, homodimeric [TIGR01355] (31-284)
  IPR013171 Cytidine/deoxycytidylate deaminase, zinc-binding domain [PF08211] (157-276)
  IPR016192 APOBEC/CMP deaminase, zinc-binding [PS00903] (102-136)
  IPR016193 Cytidine deaminase-like [SSF53927] (1-149)
  IPR016193 Cytidine deaminase-like [SSF53927] (152-293)
  IPR020797 Cytidine deaminase, bacteria [MF_01558] (1-292)
  IPR050202 Cytidine and Deoxycytidylate Deaminase [PTHR11644] (32-245)

Solvent-accessible surface area: 40434 Å² total; per-residue (Å²): 248,150,62,77,7,110,71,15,34,94,42,14,66,81,66,1,56,73,12,0,51,97,33,18,81,75,100,66,5,46,0,10,0,69,47,87,38,7,41,64,0,46,158,51,20,68,59,96,73,60,39,0,0,54,33,0,3,47,0,0,12,26,8,8,66,12,40,6,44,30,77,34,32,2,0,0,0,0,1,83,68,26,98,1,4,0,0,2,15,4,8,3,65,34,9,11,1,11,17,8,2,28,1,13,3,0,0,1,2,0,0,8,30,107,44,9,93,25,7,89,0,0,0,1,59,96,33,1,11,0,1,0,1,1,3,0,13,1,2,41,23,8,60,72,3,102,0,17,13,64,92,141,121,34,34,20,0,108,82,2,1,30,47,28,55,3,4,141,91,74,139,30,156,61,16,2,9,47,175,34,111,78,57,41,114,62,74,51,72,61,0,25,67,18,0,9,92,4,0,12,76,0,0,9,32,28,8,138,2,11,1,0,0,0,0,37,4,139,88,48,51,54,20,30,0,2,2,0,0,0,4,4,19,15,0,4,3,14,0,2,2,0,0,0,1,9,0,9,3,7,26,28,72,13,87,19,19,99,85,3,14,0,0,2,64,52,117,12,32,5,28,4,70,67,32,4,37,23,3,0,98,40,29,50,14,138,70,12,114,107,34,100,11,100,114,78,10,121,78,12,28,103,88,16,68,84,68,4,55,76,17,0,39,86,37,21,83,86,104,70,8,47,0,6,0,63,47,97,38,4,36,66,0,42,153,51,27,70,57,92,60,53,37,0,0,57,34,0,7,49,0,0,19,27,7,10,61,12,36,23,46,142,104,68,31,5,0,0,0,0,1,88,65,25,59,0,0,0,0,2,13,4,7,3,82,28,8,12,2,13,17,10,1,24,1,11,2,0,0,1,1,0,0,11,31,99,45,10,90,24,5,93,0,0,0,0,66,107,28,0,10,0,2,0,0,1,3,0,12,1,1,40,21,4,57,75,3,104,0,19,8,56,91,133,137,33,50,20,0,107,77,0,2,32,82,26,58,2,3,138,84,59,86,33,134,26,17,2,11,47,169,31,106,43,57,41,110,64,73,50,73,69,0,21,65,18,0,10,100,5,0,13,82,0,0,9,32,31,7,121,3,12,1,0,1,0,0,42,4,139,96,45,49,53,18,33,0,1,1,0,0,1,5,5,22,17,0,4,3,14,0,3,2,0,0,0,2,14,0,9,4,8,26,37,69,12,94,22,12,86,49,0,1,0,0,3,19,35,70,14,10,4,31,4,68,58,31,5,30,27,4,0,93,40,24,59,6,124,67,25,69,78,35,74,13,82,127,68,7,107,69,16,36,90,103,18,65,83,70,4,55,75,17,0,36,92,28,18,76,68,112,121,7,36,0,6,0,65,47,102,43,8,38,63,0,41,156,50,24,70,59,93,73,48,36,0,0,44,29,0,2,54,0,0,16,32,6,9,62,13,37,26,29,136,126,73,33,1,0,0,0,2,0,79,65,22,55,3,1,0,0,2,13,4,9,4,81,19,8,13,2,14,15,9,1,24,1,12,1,0,0,1,2,0,0,11,30,93,44,9,91,25,7,87,2,0,0,2,61,138,36,1,10,0,1,0,1,1,4,0,5,1,0,42,24,6,60,72,2,105,0,28,4,66,97,83,147,17,52,21,0,108,88,0,2,34,78,32,52,2,0,118,87,66,95,33,132,23,22,2,10,47,164,28,110,42,56,40,113,54,74,52,69,68,1,20,68,19,0,10,98,6,0,13,79,0,0,9,32,29,8,124,2,12,1,0,0,0,0,39,6,125,105,40,52,50,20,34,0,2,2,1,2,1,5,2,25,18,0,6,5,10,0,2,1,0,0,0,2,16,0,8,3,16,40,52,71,10,96,21,11,94,55,0,0,0,0,2,23,32,67,12,11,2,22,4,66,66,32,5,22,22,4,0,104,44,22,56,7,132,70,26,62,70,32,80,10,80,112,10,122,79,17,13,95,56,14,70,82,72,3,48,76,17,0,42,92,36,12,82,82,107,74,6,45,0,8,0,68,46,99,40,8,56,67,0,50,166,50,14,83,60,93,74,58,36,0,0,57,34,0,3,52,0,0,16,31,7,8,62,12,35,11,41,35,84,34,34,6,0,0,0,0,2,88,68,27,52,5,1,0,0,2,16,5,7,1,61,27,8,12,0,12,18,5,3,35,2,12,2,0,0,2,3,0,0,10,30,103,45,10,91,26,6,85,0,0,0,2,70,109,28,1,6,0,2,0,1,2,5,0,14,2,1,40,22,20,58,74,2,96,0,14,10,62,94,141,102,18,36,18,0,110,87,1,2,33,68,32,62,5,5,107,90,60,124,27,150,58,17,3,10,50,171,34,109,74,59,30,113,60,71,48,74,68,0,22,67,18,0,10,96,5,0,14,85,0,0,6,32,30,6,137,3,11,1,0,0,0,0,38,4,132,98,46,50,54,18,33,0,2,1,2,1,1,4,5,23,16,0,5,5,11,0,2,1,0,0,0,2,14,0,11,4,8,30,39,70,12,89,21,12,95,45,1,1,0,0,4,50,73,112,15,31,6,59,4,72,65,29,5,26,27,2,0,102,43,25,27,6,102,72,28,69,118,32,86,7,101